Protein 6Z5H (pdb70)

Foldseek 3Di:
DEDACQPQFLAKHKAAQVVWKYKYKPACQVLCDPPVDWWKKKWKKKWFPLQQFKWKDQADQWIWGHNQQWTKTWAAAQADGIDIDIGGDPDGGMKMWIKMATDHLFTFQWIWIWMFDADPVRAGADIDATEIGNGHPRCNVCSNGMGMMMMHGHDDPDPGRMIMMHSTFMWIKHQPPDDDSQQSCLCVQALLVLVSAPLRQQVSCQQQVDHSPPRPPIDTGTSGRGHHRHHYPHDRAKRKHWAAASVLQALLLVLLCLLQVRRSSVVGDTSPDDPCVVPVPRNPLLSLLQVLVVVVVDQLVCLVVLLVCLCVVPDDDDCPDSSNVNSVSCLQFVQSSQVRSQLSNVQLVVLCVLDDPSHSVQQRRFIEMEISAHPPDLDHDDDNSCSSHRYHYDADAQQVLQDDFPDWADDLVGTPGRDLVSVLSSLVVCVVSAKAWAAKAAAARSQLSSCHSPRDGFGHPPVPPLAGFRKGALDVQVNQLHNWAPAAHNVGDIGGGFMKIKIFGNVLQQQEAEEADACRDDCNQVQVCVVNVHGDDDASHKYWYAPDNVHGIMIGGHRSRRRNMYMYGAQQHRNRVQNSDTRDPVSRDPSRVVRSDHRDHHYDD/DEDACQVQALAKHKAAQPVWKYKHKDAPQVPDPAWFKKKWKKKWFPLQQFKWKDWAPFWIWGHNQQWIKIWGAAQADGIDMDIGGDPDGGMKMWIKMATDHQFTFQWIWIWMFDADPVQAGPDITATEIGNHHPCCNVCVNGIIMMMMGGHDPPDDRNMIMMHNGFMWTKHQDPDDDSQVSCLCVQALLVLVSAPLSLQVSCQQQVDHSPHRPPIDTGTSGRGHHRHHYDYHRAKHKYWAAASVLQALLLVLLCLLQVRRSSVVGDGSPDDDCVVVVPRNPLLSLLQVLVVQVVDQLVCLVVLLCCLLVVPDDADCVHSSVVNSVSCLVPVQSSQRSSQLSNVQLVVLPVLDDPSHSNLQRRFIEMEISAHPPDLDHDDDNSCSSHRYHYDADAQQNLLDDWDDWAQDLVGIPGRDLVSVLSSLVVQVVSAKAWAAKAAAARSQLSSCHSPRDGFGDPVVPPLAGFGKGALDQQVNQLHNKDPAARSVRDIGGGFMKIKIFGNVLQQQEAEEAPACVDPCNQVQVCVVNVHGGDDASHKYWYAPGHVHGIMIGGHRSRRRNIYMYGANQTRNRVANNDTRDPVSRDPSRVVRSDHHDHHYDD

Secondary structure (P-SEA, 3-state):
cccccccccccbbbbbccccbbbbbbccccccccccccbbbbbccccccccccccccccccbbbbbcccbbbbbbcccccbbbbbbbccccccbbbbbbbbbbccccccbbbbbbbbbcccccccccccbbbbbccaaaaaaaacbbbbbbbbbbcccccbbbbbcccbbbbbbcccccccccccccccccccccccccaaaaaaaaacccccccccccccccccccccccccccbbbbbbbbbbcccaaaaaaaaaaaaccccccccccccccccccccccaaaaaaaaaaaaaacccccaaaaaaaaaaacccccccccaaaaaaaaaaacaaaaaaaaaaaaaaaaaaaacccccccccccbbbbbbbbccccccccccccccccbbbbbbcccccccccccccccccccccccccaaaaaaaaaaaaaabbbbcbbbbbcaaaaaaaacccccccccccccccccbbbbccaaaaaaacccccccccbbbbbbbbbbbbccccccccbbbbcccccccaaaaaaaaaaccccccccccccccccccbbbbbbccaaaaaabbbbbbcccccccccccccccccccaaaaaacccccccccc/cccccccccccbbbbbccccbbbbbbcccccccccbbbbbccccccccccbbbbccccbbbbbcccbbbbbbbccccbbbbbbbccccccbbbbbbbbbbccccccccccbbbbbccccccccccccccccccaaaaaaaacbbbbbbbbcccccccccccccccbbbbbbcccccccccccccccccccccccccaaaaaaaaacccccccccccccccccbbbbbbbbcccccbbbbbbbcccaaaaaaaaaaacccccccccccccccccccccccaaaaaaaaaaaaaacccccaaaaaaaaaaacccccccccaaaaaaaaaaacaaaaaaaaaaaaaaaaaaaacccccccccccbbbbbbbbccccccbbbbcccccccbbbbbcccccccccccccccccccccccccaaaaaaaaaaaaaabbbbcbbbbbcaaaaaaaccccccccccccccccccbbbbccccccccccccccccccbbbbbbbbbbbbbcccccccbbbbcccccccaaaaaaaaaaccccccccbbbbbbccccccbbbbccaaaaaabbbbbbcccccccccccccccccccaaaaaacccccccccc

Radius of gyration: 33.98 Å; Cα contacts (8 Å, |Δi|>4): 2812; chains: 2; bounding box: 63×86×96 Å

Structure (mmCIF, N/CA/C/O backbone):
data_6Z5H
#
_entry.id   6Z5H
#
_cell.length_a   52.371
_cell.length_b   140.215
_cell.length_c   96.821
_cell.angle_alpha   90.000
_cell.angle_beta   101.793
_cell.angle_gamma   90.000
#
_symmetry.space_group_name_H-M   'P 1 21 1'
#
loop_
_entity.id
_entity.type
_entity.pdbx_description
1 polymer Exotoxin
2 non-polymer 'SODIUM ION'
3 non-polymer DI(HYDROXYETHYL)ETHER
4 non-polymer 'ACETATE ION'
5 water water
#
loop_
_atom_site.group_PDB
_atom_site.id
_atom_site.type_symbol
_atom_site.label_atom_id
_atom_site.label_alt_id
_atom_site.label_comp_id
_atom_site.label_asym_id
_atom_site.label_entity_id
_atom_site.label_seq_id
_atom_site.pdbx_PDB_ins_code
_atom_site.Cartn_x
_atom_site.Cartn_y
_atom_site.Cartn_z
_atom_site.occupancy
_atom_site.B_iso_or_equiv
_atom_site.auth_seq_id
_atom_site.auth_comp_id
_atom_site.auth_asym_id
_atom_site.auth_atom_id
_atom_site.pdbx_PDB_model_num
ATOM 1 N N . GLU A 1 17 ? -3.697 -0.610 44.505 1.000 75.176 15 GLU AAA N 1
ATOM 2 C CA . GLU A 1 17 ? -2.824 -1.616 43.822 1.000 74.558 15 GLU AAA CA 1
ATOM 3 C C . GLU A 1 17 ? -3.249 -3.055 44.155 1.000 67.242 15 GLU AAA C 1
ATOM 4 O O . GLU A 1 17 ? -2.533 -3.975 43.743 1.000 63.157 15 GLU AAA O 1
ATOM 10 N N . SER A 1 18 ? -4.377 -3.262 44.838 1.000 63.282 16 SER AAA N 1
ATOM 11 C CA . SER A 1 18 ? -4.908 -4.612 45.167 1.000 61.274 16 SER AAA CA 1
ATOM 12 C C . SER A 1 18 ? -5.780 -5.132 44.013 1.000 60.026 16 SER AAA C 1
ATOM 13 O O . SER A 1 18 ? -6.044 -4.362 43.066 1.000 58.069 16 SER AAA O 1
ATOM 16 N N . PHE A 1 19 ? -6.159 -6.414 44.076 1.000 57.931 17 PHE AAA N 1
ATOM 17 C CA . PHE A 1 19 ? -7.157 -7.073 43.192 1.000 54.369 17 PHE AAA CA 1
ATOM 18 C C . PHE A 1 19 ? -7.717 -8.291 43.934 1.000 53.963 17 PHE AAA C 1
ATOM 19 O O . PHE A 1 19 ? -7.147 -8.636 44.984 1.000 52.135 17 PHE AAA O 1
ATOM 27 N N . ASN A 1 20 ? -8.817 -8.869 43.437 1.000 54.111 18 ASN AAA N 1
ATOM 28 C CA . ASN A 1 20 ? -9.402 -10.155 43.913 1.000 55.839 18 ASN AAA CA 1
ATOM 29 C C . ASN A 1 20 ? -9.170 -11.222 42.840 1.000 53.440 18 ASN AAA C 1
ATOM 30 O O . ASN A 1 20 ? -9.965 -11.274 41.868 1.000 52.805 18 ASN AAA O 1
ATOM 35 N N . LEU A 1 21 ? -8.126 -12.039 43.013 1.000 50.114 19 LEU AAA N 1
ATOM 36 C CA . LEU A 1 21 ? -7.761 -13.133 42.074 1.000 47.556 19 LEU AAA CA 1
ATOM 37 C C . LEU A 1 21 ? -8.997 -13.985 41.762 1.000 45.199 19 LEU AAA C 1
ATOM 38 O O . LEU A 1 21 ? -9.279 -14.211 40.569 1.000 44.906 19 LEU AAA O 1
ATOM 43 N N . TRP A 1 22 ? -9.713 -14.419 42.799 1.000 44.222 20 TRP AAA N 1
ATOM 44 C CA . TRP A 1 22 ? -10.774 -15.455 42.697 1.000 47.673 20 TRP AAA CA 1
ATOM 45 C C . TRP A 1 22 ? -12.099 -14.868 42.181 1.000 50.881 20 TRP AAA C 1
ATOM 46 O O . TRP A 1 22 ? -12.905 -15.658 41.665 1.000 52.101 20 TRP AAA O 1
ATOM 57 N N . GLN A 1 23 ? -12.329 -13.552 42.279 1.000 56.427 21 GLN AAA N 1
ATOM 58 C CA . GLN A 1 23 ? -13.555 -12.904 41.721 1.000 57.459 21 GLN AAA CA 1
ATOM 59 C C . GLN A 1 23 ? -13.295 -12.448 40.281 1.000 55.615 21 GLN AAA C 1
ATOM 60 O O . GLN A 1 23 ? -14.103 -12.803 39.407 1.000 60.947 21 GLN AAA O 1
ATOM 66 N N . GLU A 1 24 ? -12.199 -11.725 40.041 1.000 52.607 22 GLU AAA N 1
ATOM 67 C CA . GLU A 1 24 ? -11.904 -11.090 38.728 1.000 53.370 22 GLU AAA CA 1
ATOM 68 C C . GLU A 1 24 ? -11.335 -12.116 37.739 1.000 52.158 22 GLU AAA C 1
ATOM 69 O O . GLU A 1 24 ? -11.663 -12.011 36.546 1.000 55.257 22 GLU AAA O 1
ATOM 75 N N . CYS A 1 25 ? -10.502 -13.058 38.197 1.000 50.730 23 CYS AAA N 1
ATOM 76 C CA . CYS A 1 25 ? -9.677 -13.927 37.311 1.000 48.629 23 CYS AAA CA 1
ATOM 77 C C . CYS A 1 25 ? -10.232 -15.356 37.260 1.000 46.198 23 CYS AAA C 1
ATOM 78 O O . CYS A 1 25 ? -9.614 -16.190 36.567 1.000 44.117 23 CYS AAA O 1
ATOM 81 N N . ALA A 1 26 ? -11.364 -15.620 37.922 1.000 46.404 24 ALA AAA N 1
ATOM 82 C CA . ALA A 1 26 ? -12.056 -16.932 37.921 1.000 46.287 24 ALA AAA CA 1
ATOM 83 C C . ALA A 1 26 ? -12.371 -17.356 36.482 1.000 47.506 24 ALA AAA C 1
ATOM 84 O O . ALA A 1 26 ? -12.253 -18.562 36.176 1.000 51.362 24 ALA AAA O 1
ATOM 86 N N . THR A 1 27 ? -12.755 -16.402 35.632 1.000 45.411 25 THR AAA N 1
ATOM 87 C CA . THR A 1 27 ? -12.965 -16.619 34.181 1.000 45.593 25 THR AAA CA 1
ATOM 88 C C . THR A 1 27 ? -11.720 -16.137 33.434 1.000 42.750 25 THR AAA C 1
ATOM 89 O O . THR A 1 27 ? -11.017 -16.979 32.850 1.000 41.646 25 THR AAA O 1
ATOM 93 N N . ARG A 1 28 ? -11.473 -14.828 33.446 1.000 45.127 26 ARG AAA N 1
ATOM 94 C CA . ARG A 1 28 ? -10.319 -14.191 32.757 1.000 45.644 26 ARG AAA CA 1
ATOM 95 C C . ARG A 1 28 ? -10.251 -12.705 33.125 1.000 45.805 26 ARG AAA C 1
ATOM 96 O O . ARG A 1 28 ? -11.279 -12.017 33.019 1.000 45.718 26 ARG AAA O 1
ATOM 104 N N . CYS A 1 29 ? -9.065 -12.256 33.540 1.000 46.396 27 CYS AAA N 1
ATOM 105 C CA . CYS A 1 29 ? -8.731 -10.870 33.952 1.000 45.492 27 CYS AAA CA 1
ATOM 106 C C . CYS A 1 29 ? -7.427 -10.461 33.255 1.000 46.246 27 CYS AAA C 1
ATOM 107 O O . CYS A 1 29 ? -6.570 -11.341 33.047 1.000 44.347 27 CYS AAA O 1
ATOM 110 N N . THR A 1 30 ? -7.292 -9.182 32.899 1.000 45.012 28 THR AAA N 1
ATOM 111 C CA . THR A 1 30 ? -6.026 -8.549 32.456 1.000 45.278 28 THR AAA CA 1
ATOM 112 C C . THR A 1 30 ? -5.624 -7.503 33.500 1.000 45.837 28 THR AAA C 1
ATOM 113 O O . THR A 1 30 ? -6.322 -6.474 33.597 1.000 45.589 28 THR AAA O 1
ATOM 117 N N . LEU A 1 31 ? -4.562 -7.783 34.263 1.000 44.875 29 LEU AAA N 1
ATOM 118 C CA . LEU A 1 31 ? -4.014 -6.881 35.307 1.000 42.745 29 LEU AAA CA 1
ATOM 119 C C . LEU A 1 31 ? -3.001 -5.926 34.671 1.000 42.665 29 LEU AAA C 1
ATOM 120 O O . LEU A 1 31 ? -2.161 -6.385 33.861 1.000 38.336 29 LEU AAA O 1
ATOM 125 N N . ASP A 1 32 ? -3.082 -4.645 35.033 1.000 42.263 30 ASP AAA N 1
ATOM 126 C CA . ASP A 1 32 ? -2.094 -3.612 34.636 1.000 43.930 30 ASP AAA CA 1
ATOM 127 C C . ASP A 1 32 ? -0.907 -3.718 35.604 1.000 41.584 30 ASP AAA C 1
ATOM 128 O O . ASP A 1 32 ? -1.153 -3.674 36.823 1.000 38.415 30 ASP AAA O 1
ATOM 133 N N . LEU A 1 33 ? 0.314 -3.885 35.078 1.000 41.591 31 LEU AAA N 1
ATOM 134 C CA . LEU A 1 33 ? 1.575 -3.962 35.869 1.000 43.997 31 LEU AAA CA 1
ATOM 135 C C . LEU A 1 33 ? 2.498 -2.776 35.539 1.000 44.950 31 LEU AAA C 1
ATOM 136 O O . LEU A 1 33 ? 3.658 -2.802 35.991 1.000 45.267 31 LEU AAA O 1
ATOM 141 N N . ALA A 1 34 ? 2.016 -1.779 34.787 1.000 47.984 32 ALA AAA N 1
ATOM 142 C CA . ALA A 1 34 ? 2.785 -0.576 34.381 1.000 49.285 32 ALA AAA CA 1
ATOM 143 C C . ALA A 1 34 ? 3.178 0.246 35.617 1.000 48.289 32 ALA AAA C 1
ATOM 144 O O . ALA A 1 34 ? 4.319 0.743 35.640 1.000 51.843 32 ALA AAA O 1
ATOM 146 N N . GLN A 1 35 ? 2.283 0.366 36.605 1.000 51.306 33 GLN AAA N 1
ATOM 147 C CA . GLN A 1 35 ? 2.498 1.163 37.847 1.000 56.259 33 GLN AAA CA 1
ATOM 148 C C . GLN A 1 35 ? 3.178 0.311 38.927 1.000 55.247 33 GLN AAA C 1
ATOM 149 O O . GLN A 1 35 ? 3.194 0.763 40.082 1.000 60.506 33 GLN AAA O 1
ATOM 155 N N . GLY A 1 36 ? 3.709 -0.867 38.582 1.000 52.772 34 GLY AAA N 1
ATOM 156 C CA . GLY A 1 36 ? 4.454 -1.738 39.516 1.000 51.430 34 GLY AAA CA 1
ATOM 157 C C . GLY A 1 36 ? 3.615 -2.893 40.051 1.000 47.511 34 GLY AAA C 1
ATOM 158 O O . GLY A 1 36 ? 2.849 -3.478 39.266 1.000 48.132 34 GLY AAA O 1
ATOM 159 N N . VAL A 1 37 ? 3.763 -3.198 41.346 1.000 45.708 35 VAL AAA N 1
ATOM 160 C CA . VAL A 1 37 ? 3.329 -4.467 42.013 1.000 46.293 35 VAL AAA CA 1
ATOM 161 C C . VAL A 1 37 ? 1.807 -4.487 42.198 1.000 46.208 35 VAL AAA C 1
ATOM 162 O O . VAL A 1 37 ? 1.250 -3.448 42.611 1.000 49.371 35 VAL AAA O 1
ATOM 166 N N . ARG A 1 38 ? 1.177 -5.643 41.928 1.000 43.455 36 ARG AAA N 1
ATOM 167 C CA . ARG A 1 38 ? -0.260 -5.918 42.204 1.000 41.996 36 ARG AAA CA 1
ATOM 168 C C . ARG A 1 38 ? -0.351 -7.073 43.207 1.000 42.577 36 ARG AAA C 1
ATOM 169 O O . ARG A 1 38 ? 0.402 -8.056 43.058 1.000 43.654 36 ARG AAA O 1
ATOM 177 N N . ALA A 1 39 ? -1.265 -6.954 44.170 1.000 39.852 37 ALA AAA N 1
ATOM 178 C CA . ALA A 1 39 ? -1.429 -7.868 45.318 1.000 41.629 37 ALA AAA CA 1
ATOM 179 C C . ALA A 1 39 ? -2.901 -8.275 45.469 1.000 43.504 37 ALA AAA C 1
ATOM 180 O O . ALA A 1 39 ? -3.784 -7.427 45.254 1.000 46.525 37 ALA AAA O 1
ATOM 182 N N . SER A 1 40 ? -3.145 -9.534 45.843 1.000 44.906 38 SER AAA N 1
ATOM 183 C CA . SER A 1 40 ? -4.480 -10.105 46.161 1.000 46.133 38 SER AAA CA 1
ATOM 184 C C . SER A 1 40 ? -4.361 -10.966 47.424 1.000 49.524 38 SER AAA C 1
ATOM 185 O O . SER A 1 40 ? -3.361 -11.692 47.549 1.000 53.764 38 SER AAA O 1
ATOM 188 N N . GLN A 1 41 ? -5.324 -10.868 48.339 1.000 55.027 39 GLN AAA N 1
ATOM 189 C CA . GLN A 1 41 ? -5.389 -11.740 49.543 1.000 61.105 39 GLN AAA CA 1
ATOM 190 C C . GLN A 1 41 ? -5.981 -13.090 49.129 1.000 58.680 39 GLN AAA C 1
ATOM 191 O O . GLN A 1 41 ? -7.032 -13.100 48.472 1.000 58.850 39 GLN AAA O 1
ATOM 197 N N . LEU A 1 42 ? -5.291 -14.180 49.462 1.000 58.538 40 LEU AAA N 1
ATOM 198 C CA . LEU A 1 42 ? -5.796 -15.567 49.323 1.000 57.655 40 LEU AAA CA 1
ATOM 199 C C . LEU A 1 42 ? -6.228 -16.036 50.713 1.000 56.459 40 LEU AAA C 1
ATOM 200 O O . LEU A 1 42 ? -5.485 -16.812 51.334 1.000 59.267 40 LEU AAA O 1
ATOM 205 N N . ASP A 1 43 ? -7.369 -15.522 51.182 1.000 56.643 41 ASP AAA N 1
ATOM 206 C CA . ASP A 1 43 ? -8.035 -15.932 52.446 1.000 58.033 41 ASP AAA CA 1
ATOM 207 C C . ASP A 1 43 ? -8.838 -17.210 52.184 1.000 56.156 41 ASP AAA C 1
ATOM 208 O O . ASP A 1 43 ? -9.950 -17.104 51.640 1.000 57.739 41 ASP AAA O 1
ATOM 213 N N . VAL A 1 44 ? -8.278 -18.364 52.561 1.000 54.748 42 VAL AAA N 1
ATOM 214 C CA . VAL A 1 44 ? -8.936 -19.705 52.501 1.000 51.353 42 VAL AAA CA 1
ATOM 215 C C . VAL A 1 44 ? -9.507 -20.048 53.886 1.000 48.237 42 VAL AAA C 1
ATOM 216 O O . VAL A 1 44 ? -10.391 -20.917 53.941 1.000 47.353 42 VAL AAA O 1
ATOM 220 N N . ALA A 1 45 ? -9.002 -19.406 54.948 1.000 45.219 43 ALA AAA N 1
ATOM 221 C CA . ALA A 1 45 ? -9.364 -19.645 56.368 1.000 50.473 43 ALA AAA CA 1
ATOM 222 C C . ALA A 1 45 ? -10.875 -19.451 56.568 1.000 54.666 43 ALA AAA C 1
ATOM 223 O O . ALA A 1 45 ? -11.509 -20.313 57.206 1.000 51.892 43 ALA AAA O 1
ATOM 225 N N . SER A 1 46 ? -11.421 -18.350 56.042 1.000 60.818 44 SER AAA N 1
ATOM 226 C CA . SER A 1 46 ? -12.870 -18.017 56.062 1.000 64.146 44 SER AAA CA 1
ATOM 227 C C . SER A 1 46 ? -13.652 -19.103 55.315 1.000 65.098 44 SER AAA C 1
ATOM 228 O O . SER A 1 46 ? -14.532 -19.730 55.942 1.000 67.375 44 SER AAA O 1
ATOM 231 N N . LEU A 1 47 ? -13.298 -19.338 54.045 1.000 63.187 45 LEU AAA N 1
ATOM 232 C CA . LEU A 1 47 ? -13.973 -20.299 53.128 1.000 59.688 45 LEU AAA CA 1
ATOM 233 C C . LEU A 1 47 ? -13.961 -21.707 53.735 1.000 60.029 45 LEU AAA C 1
ATOM 234 O O . LEU A 1 47 ? -14.985 -22.403 53.605 1.000 60.477 45 LEU AAA O 1
ATOM 239 N N . LEU A 1 48 ? -12.839 -22.122 54.338 1.000 61.736 46 LEU AAA N 1
ATOM 240 C CA . LEU A 1 48 ? -12.670 -23.477 54.937 1.000 63.526 46 LEU AAA CA 1
ATOM 241 C C . LEU A 1 48 ? -13.701 -23.671 56.052 1.000 68.682 46 LEU AAA C 1
ATOM 242 O O . LEU A 1 48 ? -14.437 -24.677 56.011 1.000 67.808 46 LEU AAA O 1
ATOM 247 N N . GLY A 1 49 ? -13.747 -22.725 56.993 1.000 74.805 47 GLY AAA N 1
ATOM 248 C CA . GLY A 1 49 ? -14.516 -22.830 58.245 1.000 82.740 47 GLY AAA CA 1
ATOM 249 C C . GLY A 1 49 ? -13.626 -23.304 59.377 1.000 87.500 47 GLY AAA C 1
ATOM 250 O O . GLY A 1 49 ? -12.507 -23.773 59.088 1.000 86.425 47 GLY AAA O 1
ATOM 251 N N . GLU A 1 50 ? -14.106 -23.178 60.615 1.000 94.573 48 GLU AAA N 1
ATOM 252 C CA . GLU A 1 50 ? -13.357 -23.501 61.858 1.000 101.154 48 GLU AAA CA 1
ATOM 253 C C . GLU A 1 50 ? -12.809 -24.931 61.776 1.000 101.797 48 GLU AAA C 1
ATOM 254 O O . GLU A 1 50 ? -11.590 -25.100 61.984 1.000 105.603 48 GLU AAA O 1
ATOM 260 N N . GLN A 1 51 ? -13.678 -25.911 61.501 1.000 97.266 49 GLN AAA N 1
ATOM 261 C CA . GLN A 1 51 ? -13.313 -27.354 61.444 1.000 97.050 49 GLN AAA CA 1
ATOM 262 C C . GLN A 1 51 ? -13.883 -28.001 60.174 1.000 92.482 49 GLN AAA C 1
ATOM 263 O O . GLN A 1 51 ? -14.935 -28.675 60.254 1.000 88.674 49 GLN AAA O 1
ATOM 269 N N . ALA A 1 52 ? -13.187 -27.809 59.049 1.000 84.529 50 ALA AAA N 1
ATOM 270 C CA . ALA A 1 52 ? -13.333 -28.591 57.798 1.000 76.947 50 ALA AAA CA 1
ATOM 271 C C . ALA A 1 52 ? -12.405 -29.813 57.859 1.000 70.512 50 ALA AAA C 1
ATOM 272 O O . ALA A 1 52 ? -12.492 -30.670 56.959 1.000 64.418 50 ALA AAA O 1
ATOM 274 N N . GLY A 1 53 ? -11.538 -29.870 58.879 1.000 64.648 51 GLY AAA N 1
ATOM 275 C CA . GLY A 1 53 ? -10.690 -31.031 59.204 1.000 61.447 51 GLY AAA CA 1
ATOM 276 C C . GLY A 1 53 ? -9.367 -31.015 58.454 1.000 58.095 51 GLY AAA C 1
ATOM 277 O O . GLY A 1 53 ? -8.921 -29.927 58.031 1.000 55.927 51 GLY AAA O 1
ATOM 278 N N . SER A 1 54 ? -8.772 -32.200 58.297 1.000 51.348 52 SER AAA N 1
ATOM 279 C CA . SER A 1 54 ? -7.453 -32.447 57.666 1.000 45.484 52 SER AAA CA 1
ATOM 280 C C . SER A 1 54 ? -7.652 -32.716 56.168 1.000 41.666 52 SER AAA C 1
ATOM 281 O O . SER A 1 54 ? -8.652 -33.370 55.823 1.000 39.847 52 SER AAA O 1
ATOM 284 N N . GLY A 1 55 ? -6.758 -32.216 55.305 1.000 37.292 53 GLY AAA N 1
ATOM 285 C CA . GLY A 1 55 ? -6.850 -32.445 53.848 1.000 34.447 53 GLY AAA CA 1
ATOM 286 C C . GLY A 1 55 ? -5.852 -31.641 53.035 1.000 31.530 53 GLY AAA C 1
ATOM 287 O O . GLY A 1 55 ? -4.798 -31.256 53.578 1.000 29.833 53 GLY AAA O 1
ATOM 288 N N . VAL A 1 56 ? -6.191 -31.397 51.770 1.000 31.026 54 VAL AAA N 1
ATOM 289 C CA . VAL A 1 56 ? -5.297 -30.796 50.746 1.000 31.597 54 VAL AAA CA 1
ATOM 290 C C . VAL A 1 56 ? -5.997 -29.612 50.083 1.000 31.924 54 VAL AAA C 1
ATOM 291 O O . VAL A 1 56 ? -7.032 -29.829 49.437 1.000 30.689 54 VAL AAA O 1
ATOM 295 N N . LEU A 1 57 ? -5.402 -28.423 50.185 1.000 32.590 55 LEU AAA N 1
ATOM 296 C CA . LEU A 1 57 ? -5.743 -27.248 49.343 1.000 33.378 55 LEU AAA CA 1
ATOM 297 C C . LEU A 1 57 ? -5.027 -27.358 47.991 1.000 32.189 55 LEU AAA C 1
ATOM 298 O O . LEU A 1 57 ? -3.797 -27.537 47.978 1.000 33.020 55 LEU AAA O 1
ATOM 303 N N . HIS A 1 58 ? -5.779 -27.255 46.894 1.000 31.230 56 HIS AAA N 1
ATOM 304 C CA . HIS A 1 58 ? -5.258 -27.158 45.508 1.000 29.839 56 HIS AAA CA 1
ATOM 305 C C . HIS A 1 58 ? -5.578 -25.767 44.942 1.000 31.849 56 HIS AAA C 1
ATOM 306 O O . HIS A 1 58 ? -6.728 -25.550 44.507 1.000 33.567 56 HIS AAA O 1
ATOM 313 N N . TYR A 1 59 ? -4.596 -24.860 44.973 1.000 32.082 57 TYR AAA N 1
ATOM 314 C CA . TYR A 1 59 ? -4.614 -23.541 44.292 1.000 30.745 57 TYR AAA CA 1
ATOM 315 C C . TYR A 1 59 ? -4.177 -23.776 42.851 1.000 30.623 57 TYR AAA C 1
ATOM 316 O O . TYR A 1 59 ? -3.267 -24.592 42.640 1.000 30.422 57 TYR AAA O 1
ATOM 325 N N . SER A 1 60 ? -4.817 -23.120 41.889 1.000 30.016 58 SER AAA N 1
ATOM 326 C CA . SER A 1 60 ? -4.428 -23.205 40.463 1.000 30.239 58 SER AAA CA 1
ATOM 327 C C . SER A 1 60 ? -4.887 -21.953 39.729 1.000 29.078 58 SER AAA C 1
ATOM 328 O O . SER A 1 60 ? -5.841 -21.299 40.185 1.000 26.859 58 SER AAA O 1
ATOM 331 N N . MET A 1 61 ? -4.235 -21.682 38.607 1.000 30.210 59 MET AAA N 1
ATOM 332 C CA . MET A 1 61 ? -4.546 -20.535 37.723 1.000 33.248 59 MET AAA CA 1
ATOM 333 C C . MET A 1 61 ? -3.733 -20.709 36.446 1.000 31.774 59 MET AAA C 1
ATOM 334 O O . MET A 1 61 ? -2.667 -21.332 36.519 1.000 32.558 59 MET AAA O 1
ATOM 339 N N . VAL A 1 62 ? -4.244 -20.201 35.332 1.000 31.229 60 VAL AAA N 1
ATOM 340 C CA . VAL A 1 62 ? -3.556 -20.219 34.014 1.000 31.805 60 VAL AAA CA 1
ATOM 341 C C . VAL A 1 62 ? -2.987 -18.818 33.778 1.000 32.601 60 VAL AAA C 1
ATOM 342 O O . VAL A 1 62 ? -3.727 -17.835 33.965 1.000 32.455 60 VAL AAA O 1
ATOM 346 N N . LEU A 1 63 ? -1.699 -18.745 33.446 1.000 32.768 61 LEU AAA N 1
ATOM 347 C CA . LEU A 1 63 ? -0.988 -17.488 33.107 1.000 32.570 61 LEU AAA CA 1
ATOM 348 C C . LEU A 1 63 ? -0.862 -17.412 31.585 1.000 32.116 61 LEU AAA C 1
ATOM 349 O O . LEU A 1 63 ? -0.335 -18.364 30.993 1.000 31.572 61 LEU AAA O 1
ATOM 354 N N . GLU A 1 64 ? -1.364 -16.332 30.985 1.000 35.664 62 GLU AAA N 1
ATOM 355 C CA . GLU A 1 64 ? -1.440 -16.149 29.511 1.000 38.490 62 GLU AAA CA 1
ATOM 356 C C . GLU A 1 64 ? -0.436 -15.058 29.120 1.000 38.653 62 GLU AAA C 1
ATOM 357 O O . GLU A 1 64 ? 0.744 -15.176 29.520 1.000 33.725 62 GLU AAA O 1
ATOM 363 N N . GLU A 1 65 ? -0.879 -14.028 28.395 1.000 40.292 63 GLU AAA N 1
ATOM 364 C CA . GLU A 1 65 ? -0.017 -12.897 27.964 1.000 42.156 63 GLU AAA CA 1
ATOM 365 C C . GLU A 1 65 ? 0.578 -12.216 29.211 1.000 36.273 63 GLU AAA C 1
ATOM 366 O O . GLU A 1 65 ? -0.175 -11.948 30.167 1.000 32.336 63 GLU AAA O 1
ATOM 372 N N . GLY A 1 66 ? 1.891 -11.965 29.203 1.000 34.182 64 GLY AAA N 1
ATOM 373 C CA . GLY A 1 66 ? 2.641 -11.398 30.344 1.000 32.704 64 GLY AAA CA 1
ATOM 374 C C . GLY A 1 66 ? 3.257 -12.464 31.246 1.000 31.894 64 GLY AAA C 1
ATOM 375 O O . GLY A 1 66 ? 4.023 -12.088 32.125 1.000 30.759 64 GLY AAA O 1
ATOM 376 N N . GLY A 1 67 ? 2.974 -13.754 31.025 1.000 32.332 65 GLY AAA N 1
ATOM 377 C CA . GLY A 1 67 ? 3.348 -14.845 31.947 1.000 34.110 65 GLY AAA CA 1
ATOM 378 C C . GLY A 1 67 ? 4.772 -15.330 31.734 1.000 34.387 65 GLY AAA C 1
ATOM 379 O O . GLY A 1 67 ? 5.203 -16.229 32.477 1.000 35.784 65 GLY AAA O 1
ATOM 380 N N . ASP A 1 68 ? 5.479 -14.747 30.764 1.000 34.403 66 ASP AAA N 1
ATOM 381 C CA . ASP A 1 68 ? 6.864 -15.111 30.370 1.000 35.115 66 ASP AAA CA 1
ATOM 382 C C . ASP A 1 68 ? 7.866 -14.072 30.899 1.000 34.254 66 ASP AAA C 1
ATOM 383 O O . ASP A 1 68 ? 9.056 -14.186 30.567 1.000 35.070 66 ASP AAA O 1
ATOM 388 N N . SER A 1 69 ? 7.428 -13.092 31.690 1.000 33.155 67 SER AAA N 1
ATOM 389 C CA . SER A 1 69 ? 8.322 -12.045 32.245 1.000 35.939 67 SER AAA CA 1
ATOM 390 C C . SER A 1 69 ? 7.777 -11.519 33.575 1.000 35.535 67 SER AAA C 1
ATOM 391 O O . SER A 1 69 ? 7.431 -10.341 33.645 1.000 36.785 67 SER AAA O 1
ATOM 394 N N . LEU A 1 70 ? 7.758 -12.366 34.603 1.000 36.024 68 LEU AAA N 1
ATOM 395 C CA . LEU A 1 70 ? 7.025 -12.107 35.865 1.000 36.389 68 LEU AAA CA 1
ATOM 396 C C . LEU A 1 70 ? 7.873 -12.501 37.074 1.000 35.412 68 LEU AAA C 1
ATOM 397 O O . LEU A 1 70 ? 8.771 -13.354 36.948 1.000 35.903 68 LEU AAA O 1
ATOM 402 N N . LYS A 1 71 ? 7.609 -11.848 38.198 1.000 35.031 69 LYS AAA N 1
ATOM 403 C CA . LYS A 1 71 ? 7.998 -12.316 39.544 1.000 34.521 69 LYS AAA CA 1
ATOM 404 C C . LYS A 1 71 ? 6.704 -12.441 40.339 1.000 33.702 69 LYS AAA C 1
ATOM 405 O O . LYS A 1 71 ? 6.010 -11.432 40.436 1.000 34.131 69 LYS AAA O 1
ATOM 411 N N . LEU A 1 72 ? 6.368 -13.652 40.788 1.000 35.822 70 LEU AAA N 1
ATOM 412 C CA . LEU A 1 72 ? 5.215 -13.944 41.677 1.000 37.593 70 LEU AAA CA 1
ATOM 413 C C . LEU A 1 72 ? 5.751 -14.326 43.052 1.000 39.427 70 LEU AAA C 1
ATOM 414 O O . LEU A 1 72 ? 6.711 -15.110 43.093 1.000 40.449 70 LEU AAA O 1
ATOM 419 N N . ALA A 1 73 ? 5.120 -13.838 44.117 1.000 39.967 71 ALA AAA N 1
ATOM 420 C CA . ALA A 1 73 ? 5.373 -14.259 45.511 1.000 42.793 71 ALA AAA CA 1
ATOM 421 C C . ALA A 1 73 ? 4.086 -14.887 46.052 1.000 47.246 71 ALA AAA C 1
ATOM 422 O O . ALA A 1 73 ? 3.147 -14.124 46.330 1.000 45.204 71 ALA AAA O 1
ATOM 424 N N . LEU A 1 74 ? 4.055 -16.226 46.153 1.000 52.274 72 LEU AAA N 1
ATOM 425 C CA . LEU A 1 74 ? 2.886 -17.037 46.602 1.000 54.540 72 LEU AAA CA 1
ATOM 426 C C . LEU A 1 74 ? 2.778 -16.954 48.123 1.000 50.228 72 LEU AAA C 1
ATOM 427 O O . LEU A 1 74 ? 1.812 -17.508 48.670 1.000 52.002 72 LEU AAA O 1
ATOM 432 N N . GLY A 1 75 ? 3.761 -16.319 48.760 1.000 47.422 73 GLY AAA N 1
ATOM 433 C CA . GLY A 1 75 ? 3.846 -16.134 50.217 1.000 48.820 73 GLY AAA CA 1
ATOM 434 C C . GLY A 1 75 ? 5.155 -15.465 50.576 1.000 48.493 73 GLY AAA C 1
ATOM 435 O O . GLY A 1 75 ? 5.936 -15.190 49.655 1.000 48.748 73 GLY AAA O 1
ATOM 436 N N . ASN A 1 76 ? 5.381 -15.203 51.862 1.000 50.643 74 ASN AAA N 1
ATOM 437 C CA . ASN A 1 76 ? 6.645 -14.614 52.373 1.000 52.650 74 ASN AAA CA 1
ATOM 438 C C . ASN A 1 76 ? 7.798 -15.595 52.081 1.000 48.873 74 ASN AAA C 1
ATOM 439 O O . ASN A 1 76 ? 7.758 -16.744 52.580 1.000 47.327 74 ASN AAA O 1
ATOM 444 N N . ALA A 1 77 ? 8.775 -15.165 51.278 1.000 45.781 75 ALA AAA N 1
ATOM 445 C CA . ALA A 1 77 ? 9.983 -15.942 50.909 1.000 46.318 75 ALA AAA CA 1
ATOM 446 C C . ALA A 1 77 ? 9.594 -17.235 50.164 1.000 40.936 75 ALA AAA C 1
ATOM 447 O O . ALA A 1 77 ? 10.267 -18.264 50.353 1.000 37.501 75 ALA AAA O 1
ATOM 449 N N . LEU A 1 78 ? 8.537 -17.191 49.351 1.000 37.388 76 LEU AAA N 1
ATOM 450 C CA . LEU A 1 78 ? 8.281 -18.188 48.278 1.000 36.507 76 LEU AAA CA 1
ATOM 451 C C . LEU A 1 78 ? 8.017 -17.439 46.969 1.000 35.751 76 LEU AAA C 1
ATOM 452 O O . LEU A 1 78 ? 6.924 -16.874 46.819 1.000 34.744 76 LEU AAA O 1
ATOM 457 N N . THR A 1 79 ? 8.990 -17.461 46.059 1.000 32.615 77 THR AAA N 1
ATOM 458 C CA . THR A 1 79 ? 9.030 -16.594 44.865 1.000 33.528 77 THR AAA CA 1
ATOM 459 C C . THR A 1 79 ? 9.108 -17.470 43.622 1.000 31.928 77 THR AAA C 1
ATOM 460 O O . THR A 1 79 ? 9.829 -18.476 43.643 1.000 32.873 77 THR AAA O 1
ATOM 464 N N . LEU A 1 80 ? 8.386 -17.054 42.585 1.000 33.094 78 LEU AAA N 1
ATOM 465 C CA . LEU A 1 80 ? 8.373 -17.668 41.244 1.000 33.306 78 LEU AAA CA 1
ATOM 466 C C . LEU A 1 80 ? 8.867 -16.624 40.236 1.000 32.173 78 LEU AAA C 1
ATOM 467 O O . LEU A 1 80 ? 8.384 -15.487 40.258 1.000 28.850 78 LEU AAA O 1
ATOM 472 N N . ARG A 1 81 ? 9.836 -17.003 39.409 1.000 32.976 79 ARG AAA N 1
ATOM 473 C CA . ARG A 1 81 ? 10.471 -16.120 38.402 1.000 32.705 79 ARG AAA CA 1
ATOM 474 C C . ARG A 1 81 ? 10.344 -16.820 37.039 1.000 32.849 79 ARG AAA C 1
ATOM 475 O O . ARG A 1 81 ? 10.776 -17.981 36.907 1.000 30.744 79 ARG AAA O 1
ATOM 483 N N . THR A 1 82 ? 9.698 -16.157 36.085 1.000 32.879 80 THR AAA N 1
ATOM 484 C CA . THR A 1 82 ? 9.415 -16.670 34.722 1.000 35.721 80 THR AAA CA 1
ATOM 485 C C . THR A 1 82 ? 9.988 -15.643 33.741 1.000 35.546 80 THR AAA C 1
ATOM 486 O O . THR A 1 82 ? 9.558 -14.492 33.814 1.000 39.289 80 THR AAA O 1
ATOM 490 N N . ASP A 1 83 ? 10.986 -16.025 32.938 1.000 36.293 81 ASP AAA N 1
ATOM 491 C CA . ASP A 1 83 ? 11.658 -15.167 31.920 1.000 36.131 81 ASP AAA CA 1
ATOM 492 C C . ASP A 1 83 ? 11.391 -15.728 30.511 1.000 36.736 81 ASP AAA C 1
ATOM 493 O O . ASP A 1 83 ? 12.076 -15.298 29.563 1.000 36.057 81 ASP AAA O 1
ATOM 498 N N . GLY A 1 84 ? 10.469 -16.689 30.377 1.000 37.173 82 GLY AAA N 1
ATOM 499 C CA . GLY A 1 84 ? 10.154 -17.356 29.097 1.000 37.706 82 GLY AAA CA 1
ATOM 500 C C . GLY A 1 84 ? 11.052 -18.555 28.806 1.000 36.440 82 GLY AAA C 1
ATOM 501 O O . GLY A 1 84 ? 10.564 -19.480 28.138 1.000 37.386 82 GLY AAA O 1
ATOM 502 N N . THR A 1 85 ? 12.308 -18.548 29.273 1.000 34.012 83 THR AAA N 1
ATOM 503 C CA . THR A 1 85 ? 13.291 -19.661 29.131 1.000 33.247 83 THR AAA CA 1
ATOM 504 C C . THR A 1 85 ? 13.097 -20.690 30.253 1.000 31.639 83 THR AAA C 1
ATOM 505 O O . THR A 1 85 ? 13.034 -21.900 29.947 1.000 29.958 83 THR AAA O 1
ATOM 509 N N . THR A 1 86 ? 13.079 -20.220 31.504 1.000 30.871 84 THR AAA N 1
ATOM 510 C CA . THR A 1 86 ? 12.930 -21.042 32.730 1.000 29.090 84 THR AAA CA 1
ATOM 511 C C . THR A 1 86 ? 11.743 -20.518 33.537 1.000 27.783 84 THR AAA C 1
ATOM 512 O O . THR A 1 86 ? 11.334 -19.353 33.326 1.000 25.997 84 THR AAA O 1
ATOM 516 N N . ILE A 1 87 ? 11.191 -21.387 34.386 1.000 26.264 85 ILE AAA N 1
ATOM 517 C CA . ILE A 1 87 ? 10.336 -21.031 35.550 1.000 25.522 85 ILE AAA CA 1
ATOM 518 C C . ILE A 1 87 ? 11.111 -21.507 36.774 1.000 26.732 85 ILE AAA C 1
ATOM 519 O O . ILE A 1 87 ? 11.361 -22.738 36.860 1.000 27.118 85 ILE AAA O 1
ATOM 524 N N . THR A 1 88 ? 11.535 -20.578 37.636 1.000 25.226 86 THR AAA N 1
ATOM 525 C CA . THR A 1 88 ? 12.347 -20.893 38.832 1.000 25.947 86 THR AAA CA 1
ATOM 526 C C . THR A 1 88 ? 11.514 -20.630 40.084 1.000 25.371 86 THR AAA C 1
ATOM 527 O O . THR A 1 88 ? 10.704 -19.703 40.082 1.000 26.339 86 THR AAA O 1
ATOM 531 N N . LEU A 1 89 ? 11.724 -21.462 41.095 1.000 25.813 87 LEU AAA N 1
ATOM 532 C CA . LEU A 1 89 ? 11.014 -21.442 42.392 1.000 27.993 87 LEU AAA CA 1
ATOM 533 C C . LEU A 1 89 ? 12.084 -21.294 43.484 1.000 27.392 87 LEU AAA C 1
ATOM 534 O O . LEU A 1 89 ? 12.978 -22.150 43.551 1.000 26.916 87 LEU AAA O 1
ATOM 539 N N . THR A 1 90 ? 12.038 -20.195 44.241 1.000 28.687 88 THR AAA N 1
ATOM 540 C CA . THR A 1 90 ? 12.934 -19.905 45.394 1.000 30.567 88 THR AAA CA 1
ATOM 541 C C . THR A 1 90 ? 12.073 -19.920 46.662 1.000 29.058 88 THR AAA C 1
ATOM 542 O O . THR A 1 90 ? 11.074 -19.205 46.691 1.000 30.107 88 THR AAA O 1
ATOM 546 N N . SER A 1 91 ? 12.420 -20.733 47.657 1.000 29.447 89 SER AAA N 1
ATOM 547 C CA . SER A 1 91 ? 11.629 -20.884 48.905 1.000 29.186 89 SER AAA CA 1
ATOM 548 C C . SER A 1 91 ? 12.550 -20.868 50.115 1.000 30.152 89 SER AAA C 1
ATOM 549 O O . SER A 1 91 ? 13.614 -21.489 50.046 1.000 31.754 89 SER AAA O 1
ATOM 552 N N . ALA A 1 92 ? 12.103 -20.232 51.196 1.000 30.421 90 ALA AAA N 1
ATOM 553 C CA . ALA A 1 92 ? 12.602 -20.486 52.564 1.000 30.639 90 ALA AAA CA 1
ATOM 554 C C . ALA A 1 92 ? 12.195 -21.912 52.950 1.000 29.329 90 ALA AAA C 1
ATOM 555 O O . ALA A 1 92 ? 11.180 -22.411 52.423 1.000 26.895 90 ALA AAA O 1
ATOM 557 N N . THR A 1 93 ? 12.977 -22.545 53.826 1.000 29.811 91 THR AAA N 1
ATOM 558 C CA . THR A 1 93 ? 12.812 -23.957 54.256 1.000 29.619 91 THR AAA CA 1
ATOM 559 C C . THR A 1 93 ? 12.898 -24.054 55.785 1.000 30.569 91 THR AAA C 1
ATOM 560 O O . THR A 1 93 ? 13.392 -23.116 56.417 1.000 30.640 91 THR AAA O 1
ATOM 564 N N . ALA A 1 94 ? 12.486 -25.191 56.342 1.000 33.105 92 ALA AAA N 1
ATOM 565 C CA . ALA A 1 94 ? 12.637 -25.539 57.771 1.000 34.393 92 ALA AAA CA 1
ATOM 566 C C . ALA A 1 94 ? 14.073 -26.008 58.048 1.000 37.830 92 ALA AAA C 1
ATOM 567 O O . ALA A 1 94 ? 14.359 -26.377 59.200 1.000 36.101 92 ALA AAA O 1
ATOM 569 N N . GLY A 1 95 ? 14.936 -26.013 57.024 1.000 41.123 93 GLY AAA N 1
ATOM 570 C CA . GLY A 1 95 ? 16.327 -26.498 57.104 1.000 42.848 93 GLY AAA CA 1
ATOM 571 C C . GLY A 1 95 ? 17.315 -25.353 57.149 1.000 45.774 93 GLY AAA C 1
ATOM 572 O O . GLY A 1 95 ? 16.966 -24.303 57.717 1.000 48.691 93 GLY AAA O 1
ATOM 573 N N . LYS A 1 96 ? 18.487 -25.534 56.535 1.000 49.217 94 LYS AAA N 1
ATOM 574 C CA . LYS A 1 96 ? 19.691 -24.695 56.774 1.000 55.418 94 LYS AAA CA 1
ATOM 575 C C . LYS A 1 96 ? 19.564 -23.349 56.044 1.000 57.201 94 LYS AAA C 1
ATOM 576 O O . LYS A 1 96 ? 20.002 -22.321 56.613 1.000 61.536 94 LYS AAA O 1
ATOM 582 N N . GLY A 1 97 ? 19.017 -23.352 54.829 1.000 50.714 95 GLY AAA N 1
ATOM 583 C CA . GLY A 1 97 ? 18.832 -22.132 54.023 1.000 46.687 95 GLY AAA CA 1
ATOM 584 C C . GLY A 1 97 ? 17.766 -22.332 52.954 1.000 43.652 95 GLY AAA C 1
ATOM 585 O O . GLY A 1 97 ? 17.173 -23.409 52.858 1.000 39.681 95 GLY AAA O 1
ATOM 586 N N . PRO A 1 98 ? 17.498 -21.299 52.126 1.000 40.248 96 PRO AAA N 1
ATOM 587 C CA . PRO A 1 98 ? 16.499 -21.400 51.065 1.000 37.039 96 PRO AAA CA 1
ATOM 588 C C . PRO A 1 98 ? 17.005 -22.312 49.938 1.000 34.196 96 PRO AAA C 1
ATOM 589 O O . PRO A 1 98 ? 18.206 -22.497 49.833 1.000 35.586 96 PRO AAA O 1
ATOM 593 N N . ARG A 1 99 ? 16.092 -22.871 49.142 1.000 31.552 97 ARG AAA N 1
ATOM 594 C CA A ARG A 1 99 ? 16.470 -23.686 47.958 0.450 32.138 97 ARG AAA CA 1
ATOM 595 C CA B ARG A 1 99 ? 16.412 -23.727 47.969 0.550 31.286 97 ARG AAA CA 1
ATOM 596 C C . ARG A 1 99 ? 15.776 -23.128 46.710 1.000 30.683 97 ARG AAA C 1
ATOM 597 O O . ARG A 1 99 ? 14.687 -22.518 46.835 1.000 29.475 97 ARG AAA O 1
ATOM 612 N N . THR A 1 100 ? 16.444 -23.312 45.572 1.000 29.667 98 THR AAA N 1
ATOM 613 C CA . THR A 1 100 ? 16.037 -22.868 44.220 1.000 31.587 98 THR AAA CA 1
ATOM 614 C C . THR A 1 100 ? 15.837 -24.117 43.355 1.000 29.806 98 THR AAA C 1
ATOM 615 O O . THR A 1 100 ? 16.742 -24.961 43.346 1.000 31.840 98 THR AAA O 1
ATOM 619 N N . TYR A 1 101 ? 14.689 -24.226 42.688 1.000 27.814 99 TYR AAA N 1
ATOM 620 C CA . TYR A 1 101 ? 14.410 -25.213 41.610 1.000 28.611 99 TYR AAA CA 1
ATOM 621 C C . TYR A 1 101 ? 14.104 -24.445 40.324 1.000 27.848 99 TYR AAA C 1
ATOM 622 O O . TYR A 1 101 ? 13.484 -23.364 40.376 1.000 28.252 99 TYR AAA O 1
ATOM 631 N N . SER A 1 102 ? 14.572 -24.984 39.206 1.000 26.789 100 SER AAA N 1
ATOM 632 C CA . SER A 1 102 ? 14.592 -24.324 37.881 1.000 26.885 100 SER AAA CA 1
ATOM 633 C C . SER A 1 102 ? 14.101 -25.334 36.845 1.000 24.150 100 SER AAA C 1
ATOM 634 O O . SER A 1 102 ? 14.725 -26.388 36.702 1.000 24.716 100 SER AAA O 1
ATOM 637 N N . TYR A 1 103 ? 12.956 -25.052 36.238 1.000 22.993 101 TYR AAA N 1
ATOM 638 C CA . TYR A 1 103 ? 12.352 -25.842 35.145 1.000 22.391 101 TYR AAA CA 1
ATOM 639 C C . TYR A 1 103 ? 12.632 -25.134 33.814 1.000 24.532 101 TYR AAA C 1
ATOM 640 O O . TYR A 1 103 ? 12.215 -23.955 33.643 1.000 23.524 101 TYR AAA O 1
ATOM 649 N N . THR A 1 104 ? 13.327 -25.811 32.900 1.000 25.318 102 THR AAA N 1
ATOM 650 C CA . THR A 1 104 ? 13.522 -25.334 31.504 1.000 25.667 102 THR AAA CA 1
ATOM 651 C C . THR A 1 104 ? 12.214 -25.538 30.730 1.000 26.381 102 THR AAA C 1
ATOM 652 O O . THR A 1 104 ? 11.839 -26.699 30.498 1.000 27.443 102 THR AAA O 1
ATOM 656 N N . ARG A 1 105 ? 11.552 -24.444 30.345 1.000 28.318 103 ARG AAA N 1
ATOM 657 C CA . ARG A 1 105 ? 10.329 -24.472 29.504 1.000 31.355 103 ARG AAA CA 1
ATOM 658 C C . ARG A 1 105 ? 10.632 -25.315 28.258 1.000 32.015 103 ARG AAA C 1
ATOM 659 O O . ARG A 1 105 ? 11.633 -25.024 27.583 1.000 30.384 103 ARG AAA O 1
ATOM 667 N N . GLN A 1 106 ? 9.813 -26.330 27.974 1.000 35.227 104 GLN AAA N 1
ATOM 668 C CA . GLN A 1 106 ? 9.968 -27.206 26.779 1.000 36.758 104 GLN AAA CA 1
ATOM 669 C C . GLN A 1 106 ? 9.102 -26.646 25.651 1.000 36.934 104 GLN AAA C 1
ATOM 670 O O . GLN A 1 106 ? 9.277 -27.091 24.513 1.000 38.391 104 GLN AAA O 1
ATOM 676 N N . GLY A 1 107 ? 8.208 -25.707 25.972 1.000 36.821 105 GLY AAA N 1
ATOM 677 C CA . GLY A 1 107 ? 7.277 -25.075 25.020 1.000 37.398 105 GLY AAA CA 1
ATOM 678 C C . GLY A 1 107 ? 7.100 -23.585 25.277 1.000 38.953 105 GLY AAA C 1
ATOM 679 O O . GLY A 1 107 ? 7.857 -23.002 26.085 1.000 37.196 105 GLY AAA O 1
ATOM 680 N N . ARG A 1 108 ? 6.118 -22.989 24.607 1.000 39.043 106 ARG AAA N 1
ATOM 681 C CA . ARG A 1 108 ? 5.885 -21.523 24.557 1.000 40.973 106 ARG AAA CA 1
ATOM 682 C C . ARG A 1 108 ? 4.375 -21.292 24.617 1.000 39.135 106 ARG AAA C 1
ATOM 683 O O . ARG A 1 108 ? 3.622 -22.161 24.161 1.000 39.558 106 ARG AAA O 1
ATOM 691 N N . GLY A 1 109 ? 3.942 -20.174 25.185 1.000 38.017 107 GLY AAA N 1
ATOM 692 C CA . GLY A 1 109 ? 2.513 -19.859 25.322 1.000 34.748 107 GLY AAA CA 1
ATOM 693 C C . GLY A 1 109 ? 2.041 -20.087 26.739 1.000 33.275 107 GLY AAA C 1
ATOM 694 O O . GLY A 1 109 ? 2.865 -19.976 27.654 1.000 33.178 107 GLY AAA O 1
ATOM 695 N N . ASN A 1 110 ? 0.758 -20.407 26.903 1.000 31.049 108 ASN AAA N 1
ATOM 696 C CA . ASN A 1 110 ? 0.048 -20.409 28.202 1.000 31.647 108 ASN AAA CA 1
ATOM 697 C C . ASN A 1 110 ? 0.576 -21.550 29.082 1.000 31.285 108 ASN AAA C 1
ATOM 698 O O . ASN A 1 110 ? 1.029 -22.581 28.548 1.000 30.968 108 ASN AAA O 1
ATOM 703 N N . TRP A 1 111 ? 0.506 -21.373 30.399 1.000 30.778 109 TRP AAA N 1
ATOM 704 C CA . TRP A 1 111 ? 0.886 -22.427 31.367 1.000 30.162 109 TRP AAA CA 1
ATOM 705 C C . TRP A 1 111 ? 0.045 -22.318 32.637 1.000 28.921 109 TRP AAA C 1
ATOM 706 O O . TRP A 1 111 ? -0.439 -21.215 32.964 1.000 28.293 109 TRP AAA O 1
ATOM 717 N N . SER A 1 112 ? -0.117 -23.458 33.303 1.000 28.324 110 SER AAA N 1
ATOM 718 C CA . SER A 1 112 ? -0.908 -23.629 34.540 1.000 27.662 110 SER AAA CA 1
ATOM 719 C C . SER A 1 112 ? 0.051 -23.664 35.729 1.000 26.792 110 SER AAA C 1
ATOM 720 O O . SER A 1 112 ? 0.977 -24.484 35.715 1.000 28.382 110 SER AAA O 1
ATOM 723 N N . LEU A 1 113 ? -0.156 -22.789 36.705 1.000 26.763 111 LEU AAA N 1
ATOM 724 C CA . LEU A 1 113 ? 0.529 -22.831 38.018 1.000 26.393 111 LEU AAA CA 1
ATOM 725 C C . LEU A 1 113 ? -0.360 -23.618 38.975 1.000 25.954 111 LEU AAA C 1
ATOM 726 O O . LEU A 1 113 ? -1.541 -23.249 39.113 1.000 25.911 111 LEU AAA O 1
ATOM 731 N N . HIS A 1 114 ? 0.187 -24.675 39.580 1.000 25.124 112 HIS AAA N 1
ATOM 732 C CA . HIS A 1 114 ? -0.487 -25.502 40.616 1.000 25.035 112 HIS AAA CA 1
ATOM 733 C C . HIS A 1 114 ? 0.352 -25.512 41.891 1.000 24.831 112 HIS AAA C 1
ATOM 734 O O . HIS A 1 114 ? 1.562 -25.748 41.793 1.000 26.743 112 HIS AAA O 1
ATOM 741 N N . TRP A 1 115 ? -0.264 -25.303 43.049 1.000 24.859 113 TRP AAA N 1
ATOM 742 C CA . TRP A 1 115 ? 0.386 -25.642 44.334 1.000 25.963 113 TRP AAA CA 1
ATOM 743 C C . TRP A 1 115 ? -0.612 -26.309 45.287 1.000 26.554 113 TRP AAA C 1
ATOM 744 O O . TRP A 1 115 ? -1.790 -25.899 45.314 1.000 27.455 113 TRP AAA O 1
ATOM 755 N N . LEU A 1 116 ? -0.132 -27.364 45.961 1.000 26.011 114 LEU AAA N 1
ATOM 756 C CA . LEU A 1 116 ? -0.864 -28.222 46.922 1.000 25.797 114 LEU AAA CA 1
ATOM 757 C C . LEU A 1 116 ? -0.325 -27.922 48.313 1.000 24.877 114 LEU AAA C 1
ATOM 758 O O . LEU A 1 116 ? 0.905 -28.017 48.515 1.000 22.922 114 LEU AAA O 1
ATOM 763 N N . VAL A 1 117 ? -1.222 -27.565 49.222 1.000 25.357 115 VAL AAA N 1
ATOM 764 C CA . VAL A 1 117 ? -0.886 -27.219 50.623 1.000 27.059 115 VAL AAA CA 1
ATOM 765 C C . VAL A 1 117 ? -1.686 -28.160 51.501 1.000 29.278 115 VAL AAA C 1
ATOM 766 O O . VAL A 1 117 ? -2.914 -28.170 51.450 1.000 28.949 115 VAL AAA O 1
ATOM 770 N N . PRO A 1 118 ? -1.003 -28.996 52.306 1.000 31.432 116 PRO AAA N 1
ATOM 771 C CA . PRO A 1 118 ? -1.694 -29.899 53.219 1.000 31.530 116 PRO AAA CA 1
ATOM 772 C C . PRO A 1 118 ? -2.220 -29.098 54.413 1.000 31.956 116 PRO AAA C 1
ATOM 773 O O . PRO A 1 118 ? -1.582 -28.132 54.787 1.000 29.664 116 PRO AAA O 1
ATOM 777 N N . VAL A 1 119 ? -3.363 -29.515 54.966 1.000 35.541 117 VAL AAA N 1
ATOM 778 C CA . VAL A 1 119 ? -4.023 -28.877 56.146 1.000 35.597 117 VAL AAA CA 1
ATOM 779 C C . VAL A 1 119 ? -4.150 -29.920 57.255 1.000 35.127 117 VAL AAA C 1
ATOM 780 O O . VAL A 1 119 ? -4.504 -31.069 56.934 1.000 35.693 117 VAL AAA O 1
ATOM 784 N N . GLY A 1 120 ? -3.883 -29.529 58.502 1.000 35.605 118 GLY AAA N 1
ATOM 785 C CA . GLY A 1 120 ? -4.070 -30.392 59.682 1.000 38.564 118 GLY AAA CA 1
ATOM 786 C C . GLY A 1 120 ? -2.837 -30.422 60.557 1.000 41.737 118 GLY AAA C 1
ATOM 787 O O . GLY A 1 120 ? -1.731 -30.143 60.036 1.000 45.665 118 GLY AAA O 1
ATOM 788 N N . ASP A 1 121 ? -3.019 -30.768 61.834 1.000 44.240 119 ASP AAA N 1
ATOM 789 C CA . ASP A 1 121 ? -1.938 -30.828 62.855 1.000 47.681 119 ASP AAA CA 1
ATOM 790 C C . ASP A 1 121 ? -0.959 -31.960 62.519 1.000 43.796 119 ASP AAA C 1
ATOM 791 O O . ASP A 1 121 ? 0.240 -31.769 62.770 1.000 44.097 119 ASP AAA O 1
ATOM 796 N N . ASP A 1 122 ? -1.444 -33.089 61.988 1.000 40.950 120 ASP AAA N 1
ATOM 797 C CA . ASP A 1 122 ? -0.599 -34.283 61.699 1.000 42.889 120 ASP AAA CA 1
ATOM 798 C C . ASP A 1 122 ? -0.323 -34.405 60.189 1.000 36.393 120 ASP AAA C 1
ATOM 799 O O . ASP A 1 122 ? 0.154 -35.462 59.777 1.000 32.716 120 ASP AAA O 1
ATOM 804 N N . ALA A 1 123 ? -0.591 -33.363 59.393 1.000 33.466 121 ALA AAA N 1
ATOM 805 C CA . ALA A 1 123 ? -0.444 -33.377 57.916 1.000 30.153 121 ALA AAA CA 1
ATOM 806 C C . ALA A 1 123 ? 1.036 -33.266 57.555 1.000 26.845 121 ALA AAA C 1
ATOM 807 O O . ALA A 1 123 ? 1.834 -32.799 58.365 1.000 24.964 121 ALA AAA O 1
ATOM 809 N N . PRO A 1 124 ? 1.460 -33.659 56.332 1.000 25.386 122 PRO AAA N 1
ATOM 810 C CA . PRO A 1 124 ? 2.871 -33.589 55.961 1.000 25.264 122 PRO AAA CA 1
ATOM 811 C C . PRO A 1 124 ? 3.392 -32.154 56.075 1.000 26.017 122 PRO AAA C 1
ATOM 812 O O . PRO A 1 124 ? 2.604 -31.219 55.968 1.000 26.136 122 PRO AAA O 1
ATOM 816 N N . ALA A 1 125 ? 4.696 -32.012 56.299 1.000 25.094 123 ALA AAA N 1
ATOM 817 C CA . ALA A 1 125 ? 5.358 -30.708 56.499 1.000 24.308 123 ALA AAA CA 1
ATOM 818 C C . ALA A 1 125 ? 5.986 -30.221 55.187 1.000 24.204 123 ALA AAA C 1
ATOM 819 O O . ALA A 1 125 ? 7.038 -29.564 55.256 1.000 25.644 123 ALA AAA O 1
ATOM 821 N N . SER A 1 126 ? 5.369 -30.512 54.039 1.000 23.820 124 SER AAA N 1
ATOM 822 C CA . SER A 1 126 ? 5.835 -30.037 52.711 1.000 24.883 124 SER AAA CA 1
ATOM 823 C C . SER A 1 126 ? 4.661 -29.554 51.857 1.000 25.804 124 SER AAA C 1
ATOM 824 O O . SER A 1 126 ? 3.518 -29.999 52.075 1.000 27.146 124 SER AAA O 1
ATOM 827 N N . ILE A 1 127 ? 4.948 -28.666 50.908 1.000 24.405 125 ILE AAA N 1
ATOM 828 C CA . ILE A 1 127 ? 3.991 -28.232 49.854 1.000 23.570 125 ILE AAA CA 1
ATOM 829 C C . ILE A 1 127 ? 4.466 -28.802 48.519 1.000 22.205 125 ILE AAA C 1
ATOM 830 O O . ILE A 1 127 ? 5.661 -29.124 48.408 1.000 21.238 125 ILE AAA O 1
ATOM 835 N N . LYS A 1 128 ? 3.551 -28.925 47.558 1.000 21.437 126 LYS AAA N 1
ATOM 836 C CA . LYS A 1 128 ? 3.855 -29.288 46.151 1.000 21.233 126 LYS AAA CA 1
ATOM 837 C C . LYS A 1 128 ? 3.651 -28.031 45.308 1.000 20.364 126 LYS AAA C 1
ATOM 838 O O . LYS A 1 128 ? 2.691 -27.302 45.580 1.000 19.772 126 LYS AAA O 1
ATOM 844 N N . VAL A 1 129 ? 4.559 -27.786 44.369 1.000 19.924 127 VAL AAA N 1
ATOM 845 C CA . VAL A 1 129 ? 4.400 -26.793 43.273 1.000 20.394 127 VAL AAA CA 1
ATOM 846 C C . VAL A 1 129 ? 4.763 -27.504 41.974 1.000 20.417 127 VAL AAA C 1
ATOM 847 O O . VAL A 1 129 ? 5.740 -28.259 41.988 1.000 23.534 127 VAL AAA O 1
ATOM 851 N N . PHE A 1 130 ? 3.994 -27.302 40.909 1.000 20.357 128 PHE AAA N 1
ATOM 852 C CA . PHE A 1 130 ? 4.290 -27.866 39.569 1.000 21.650 128 PHE AAA CA 1
ATOM 853 C C . PHE A 1 130 ? 3.620 -27.004 38.497 1.000 22.606 128 PHE AAA C 1
ATOM 854 O O . PHE A 1 130 ? 2.665 -26.232 38.773 1.000 21.530 128 PHE AAA O 1
ATOM 862 N N . PHE A 1 131 ? 4.169 -27.104 37.292 1.000 23.092 129 PHE AAA N 1
ATOM 863 C CA . PHE A 1 131 ? 3.794 -26.269 36.130 1.000 23.504 129 PHE AAA CA 1
ATOM 864 C C . PHE A 1 131 ? 3.359 -27.191 34.992 1.000 24.202 129 PHE AAA C 1
ATOM 865 O O . PHE A 1 131 ? 4.079 -28.170 34.699 1.000 25.339 129 PHE AAA O 1
ATOM 873 N N . HIS A 1 132 ? 2.225 -26.882 34.364 1.000 26.103 130 HIS AAA N 1
ATOM 874 C CA . HIS A 1 132 ? 1.739 -27.552 33.128 1.000 27.507 130 HIS AAA CA 1
ATOM 875 C C . HIS A 1 132 ? 1.736 -26.543 31.985 1.000 27.896 130 HIS AAA C 1
ATOM 876 O O . HIS A 1 132 ? 0.951 -25.587 32.072 1.000 31.900 130 HIS AAA O 1
ATOM 883 N N . GLU A 1 133 ? 2.572 -26.754 30.971 1.000 28.031 131 GLU AAA N 1
ATOM 884 C CA . GLU A 1 133 ? 2.605 -25.938 29.730 1.000 30.270 131 GLU AAA CA 1
ATOM 885 C C . GLU A 1 133 ? 1.454 -26.393 28.825 1.000 32.041 131 GLU AAA C 1
ATOM 886 O O . GLU A 1 133 ? 1.329 -27.613 28.614 1.000 36.912 131 GLU AAA O 1
ATOM 892 N N . LEU A 1 134 ? 0.654 -25.452 28.317 1.000 32.663 132 LEU AAA N 1
ATOM 893 C CA . LEU A 1 134 ? -0.574 -25.717 27.516 1.000 33.564 132 LEU AAA CA 1
ATOM 894 C C . LEU A 1 134 ? -0.330 -25.362 26.041 1.000 35.654 132 LEU AAA C 1
ATOM 895 O O . LEU A 1 134 ? 0.477 -24.458 25.768 1.000 37.570 132 LEU AAA O 1
ATOM 900 N N . ASP A 1 135 ? -1.015 -26.039 25.115 1.000 40.251 133 ASP AAA N 1
ATOM 901 C CA . ASP A 1 135 ? -0.972 -25.723 23.656 1.000 41.430 133 ASP AAA CA 1
ATOM 902 C C . ASP A 1 135 ? -2.177 -24.838 23.299 1.000 41.522 133 ASP AAA C 1
ATOM 903 O O . ASP A 1 135 ? -2.894 -24.398 24.221 1.000 39.621 133 ASP AAA O 1
ATOM 908 N N . ALA A 1 136 ? -2.369 -24.557 22.007 1.000 46.976 134 ALA AAA N 1
ATOM 909 C CA . ALA A 1 136 ? -3.504 -23.777 21.454 1.000 48.370 134 ALA AAA CA 1
ATOM 910 C C . ALA A 1 136 ? -4.843 -24.271 22.025 1.000 47.757 134 ALA AAA C 1
ATOM 911 O O . ALA A 1 136 ? -5.671 -23.423 22.400 1.000 53.087 134 ALA AAA O 1
ATOM 913 N N . GLY A 1 137 ? -5.040 -25.590 22.108 1.000 46.979 135 GLY AAA N 1
ATOM 914 C CA . GLY A 1 137 ? -6.311 -26.222 22.515 1.000 49.218 135 GLY AAA CA 1
ATOM 915 C C . GLY A 1 137 ? -6.568 -26.198 24.020 1.000 50.718 135 GLY AAA C 1
ATOM 916 O O . GLY A 1 137 ? -7.595 -26.753 24.434 1.000 48.199 135 GLY AAA O 1
ATOM 917 N N . SER A 1 138 ? -5.680 -25.598 24.821 1.000 53.266 136 SER AAA N 1
ATOM 918 C CA . SER A 1 138 ? -5.743 -25.576 26.310 1.000 51.850 136 SER AAA CA 1
ATOM 919 C C . SER A 1 138 ? -5.574 -26.993 26.888 1.000 48.922 136 SER AAA C 1
ATOM 920 O O . SER A 1 138 ? -6.024 -27.223 28.033 1.000 46.382 136 SER AAA O 1
ATOM 923 N N . GLU A 1 139 ? -4.924 -27.897 26.146 1.000 45.319 137 GLU AAA N 1
ATOM 924 C CA . GLU A 1 139 ? -4.484 -29.228 26.645 1.000 46.232 137 GLU AAA CA 1
ATOM 925 C C . GLU A 1 139 ? -3.042 -29.109 27.159 1.000 42.433 137 GLU AAA C 1
ATOM 926 O O . GLU A 1 139 ? -2.302 -28.239 26.666 1.000 36.822 137 GLU AAA O 1
ATOM 932 N N . VAL A 1 140 ? -2.656 -29.970 28.101 1.000 38.410 138 VAL AAA N 1
ATOM 933 C CA . VAL A 1 140 ? -1.278 -30.033 28.665 1.000 35.747 138 VAL AAA CA 1
ATOM 934 C C . VAL A 1 140 ? -0.351 -30.637 27.609 1.000 34.974 138 VAL AAA C 1
ATOM 935 O O . VAL A 1 140 ? -0.599 -31.775 27.209 1.000 40.623 138 VAL AAA O 1
ATOM 939 N N . SER A 1 141 ? 0.675 -29.902 27.177 1.000 33.834 139 SER AAA N 1
ATOM 940 C CA . SER A 1 141 ? 1.679 -30.353 26.176 1.000 33.134 139 SER AAA CA 1
ATOM 941 C C . SER A 1 141 ? 2.989 -30.765 26.863 1.000 30.389 139 SER AAA C 1
ATOM 942 O O . SER A 1 141 ? 3.714 -31.583 26.278 1.000 31.379 139 SER AAA O 1
ATOM 945 N N . HIS A 1 142 ? 3.307 -30.216 28.040 1.000 27.993 140 HIS AAA N 1
ATOM 946 C CA . HIS A 1 142 ? 4.523 -30.584 28.825 1.000 28.501 140 HIS AAA CA 1
ATOM 947 C C . HIS A 1 142 ? 4.264 -30.401 30.318 1.000 26.900 140 HIS AAA C 1
ATOM 948 O O . HIS A 1 142 ? 3.489 -29.493 30.670 1.000 25.794 140 HIS AAA O 1
ATOM 955 N N . ILE A 1 143 ? 4.896 -31.222 31.163 1.000 26.993 141 ILE AAA N 1
ATOM 956 C CA . ILE A 1 143 ? 4.774 -31.091 32.647 1.000 25.089 141 ILE AAA CA 1
ATOM 957 C C . ILE A 1 143 ? 6.167 -30.890 33.233 1.000 22.325 141 ILE AAA C 1
ATOM 958 O O . ILE A 1 143 ? 7.139 -31.418 32.678 1.000 20.946 141 ILE AAA O 1
ATOM 963 N N . SER A 1 144 ? 6.241 -30.042 34.255 1.000 21.082 142 SER AAA N 1
ATOM 964 C CA . SER A 1 144 ? 7.411 -29.900 35.147 1.000 20.040 142 SER AAA CA 1
ATOM 965 C C . SER A 1 144 ? 7.447 -31.109 36.075 1.000 19.168 142 SER AAA C 1
ATOM 966 O O . SER A 1 144 ? 6.459 -31.831 36.200 1.000 18.239 142 SER AAA O 1
ATOM 969 N N . PRO A 1 145 ? 8.584 -31.357 36.755 1.000 20.325 143 PRO AAA N 1
ATOM 970 C CA . PRO A 1 145 ? 8.586 -32.162 37.973 1.000 21.093 143 PRO AAA CA 1
ATOM 971 C C . PRO A 1 145 ? 7.563 -31.602 38.962 1.000 21.207 143 PRO AAA C 1
ATOM 972 O O . PRO A 1 145 ? 7.307 -30.426 38.911 1.000 22.088 143 PRO AAA O 1
ATOM 976 N N . ILE A 1 146 ? 7.021 -32.449 39.837 1.000 22.097 144 ILE AAA N 1
ATOM 977 C CA . ILE A 1 146 ? 6.319 -32.008 41.077 1.000 19.760 144 ILE AAA CA 1
ATOM 978 C C . ILE A 1 146 ? 7.403 -31.653 42.084 1.000 19.753 144 ILE AAA C 1
ATOM 979 O O . ILE A 1 146 ? 8.128 -32.567 42.481 1.000 20.132 144 ILE AAA O 1
ATOM 984 N N . TYR A 1 147 ? 7.550 -30.367 42.417 1.000 20.031 145 TYR AAA N 1
ATOM 985 C CA . TYR A 1 147 ? 8.542 -29.863 43.399 1.000 20.180 145 TYR AAA CA 1
ATOM 986 C C . TYR A 1 147 ? 7.931 -29.950 44.795 1.000 20.952 145 TYR AAA C 1
ATOM 987 O O . TYR A 1 147 ? 6.962 -29.247 45.060 1.000 23.827 145 TYR AAA O 1
ATOM 996 N N . SER A 1 148 ? 8.492 -30.810 45.642 1.000 22.037 146 SER AAA N 1
ATOM 997 C CA . SER A 1 148 ? 8.083 -30.999 47.054 1.000 22.996 146 SER AAA CA 1
ATOM 998 C C . SER A 1 148 ? 9.136 -30.358 47.952 1.000 23.489 146 SER AAA C 1
ATOM 999 O O . SER A 1 148 ? 10.288 -30.871 47.973 1.000 23.093 146 SER AAA O 1
ATOM 1002 N N . ILE A 1 149 ? 8.736 -29.299 48.657 1.000 22.974 147 ILE AAA N 1
ATOM 1003 C CA . ILE A 1 149 ? 9.613 -28.476 49.537 1.000 24.289 147 ILE AAA CA 1
ATOM 1004 C C . ILE A 1 149 ? 9.098 -28.536 50.980 1.000 23.754 147 ILE AAA C 1
ATOM 1005 O O . ILE A 1 149 ? 7.910 -28.252 51.222 1.000 21.065 147 ILE AAA O 1
ATOM 1010 N N . GLU A 1 150 ? 9.985 -28.895 51.907 1.000 26.319 148 GLU AAA N 1
ATOM 1011 C CA . GLU A 1 150 ? 9.771 -28.741 53.367 1.000 26.074 148 GLU AAA CA 1
ATOM 1012 C C . GLU A 1 150 ? 10.002 -27.270 53.717 1.000 26.150 148 GLU AAA C 1
ATOM 1013 O O . GLU A 1 150 ? 11.130 -26.893 54.105 1.000 24.335 148 GLU AAA O 1
ATOM 1019 N N . VAL A 1 151 ? 8.970 -26.457 53.505 1.000 25.743 149 VAL AAA N 1
ATOM 1020 C CA . VAL A 1 151 ? 9.029 -24.982 53.712 1.000 26.849 149 VAL AAA CA 1
ATOM 1021 C C . VAL A 1 151 ? 9.130 -24.697 55.213 1.000 27.770 149 VAL AAA C 1
ATOM 1022 O O . VAL A 1 151 ? 8.943 -25.640 56.027 1.000 28.049 149 VAL AAA O 1
ATOM 1026 N N . SER A 1 152 ? 9.435 -23.441 55.547 1.000 29.135 150 SER AAA N 1
ATOM 1027 C CA . SER A 1 152 ? 9.360 -22.864 56.911 1.000 32.268 150 SER AAA CA 1
ATOM 1028 C C . SER A 1 152 ? 7.973 -23.127 57.497 1.000 31.441 150 SER AAA C 1
ATOM 1029 O O . SER A 1 152 ? 7.015 -23.206 56.720 1.000 28.502 150 SER AAA O 1
ATOM 1032 N N . ASP A 1 153 ? 7.888 -23.242 58.822 1.000 36.367 151 ASP AAA N 1
ATOM 1033 C CA . ASP A 1 153 ? 6.615 -23.429 59.570 1.000 41.192 151 ASP AAA CA 1
ATOM 1034 C C . ASP A 1 153 ? 5.693 -22.229 59.322 1.000 42.207 151 ASP AAA C 1
ATOM 1035 O O . ASP A 1 153 ? 4.469 -22.432 59.286 1.000 45.349 151 ASP AAA O 1
ATOM 1040 N N . ASP A 1 154 ? 6.271 -21.036 59.146 1.000 45.404 152 ASP AAA N 1
ATOM 1041 C CA . ASP A 1 154 ? 5.561 -19.784 58.768 1.000 44.640 152 ASP AAA CA 1
ATOM 1042 C C . ASP A 1 154 ? 4.753 -20.017 57.479 1.000 41.118 152 ASP AAA C 1
ATOM 1043 O O . ASP A 1 154 ? 3.540 -19.700 57.476 1.000 37.503 152 ASP AAA O 1
ATOM 1048 N N . LEU A 1 155 ? 5.391 -20.542 56.424 1.000 37.147 153 LEU AAA N 1
ATOM 1049 C CA . LEU A 1 155 ? 4.739 -20.801 55.108 1.000 36.272 153 LEU AAA CA 1
ATOM 1050 C C . LEU A 1 155 ? 3.650 -21.868 55.259 1.000 33.772 153 LEU AAA C 1
ATOM 1051 O O . LEU A 1 155 ? 2.611 -21.701 54.628 1.000 32.399 153 LEU AAA O 1
ATOM 1056 N N . LEU A 1 156 ? 3.879 -22.925 56.047 1.000 34.608 154 LEU AAA N 1
ATOM 1057 C CA . LEU A 1 156 ? 2.897 -24.032 56.214 1.000 36.059 154 LEU AAA CA 1
ATOM 1058 C C . LEU A 1 156 ? 1.572 -23.480 56.750 1.000 36.828 154 LEU AAA C 1
ATOM 1059 O O . LEU A 1 156 ? 0.512 -23.921 56.265 1.000 34.700 154 LEU AAA O 1
ATOM 1064 N N . ARG A 1 157 ? 1.632 -22.554 57.710 1.000 40.852 155 ARG AAA N 1
ATOM 1065 C CA . ARG A 1 157 ? 0.435 -21.973 58.373 1.000 43.127 155 ARG AAA CA 1
ATOM 1066 C C . ARG A 1 157 ? -0.189 -20.941 57.429 1.000 41.381 155 ARG AAA C 1
ATOM 1067 O O . ARG A 1 157 ? -1.414 -20.999 57.218 1.000 43.563 155 ARG AAA O 1
ATOM 1075 N N . THR A 1 158 ? 0.638 -20.054 56.871 1.000 38.891 156 THR AAA N 1
ATOM 1076 C CA . THR A 1 158 ? 0.225 -18.915 56.007 1.000 39.659 156 THR AAA CA 1
ATOM 1077 C C . THR A 1 158 ? -0.489 -19.438 54.757 1.000 38.201 156 THR AAA C 1
ATOM 1078 O O . THR A 1 158 ? -1.612 -18.979 54.468 1.000 38.011 156 THR AAA O 1
ATOM 1082 N N . MET A 1 159 ? 0.122 -20.388 54.055 1.000 34.800 157 MET AAA N 1
ATOM 1083 C CA . MET A 1 159 ? -0.388 -20.869 52.749 1.000 34.576 157 MET AAA CA 1
ATOM 1084 C C . MET A 1 159 ? -1.651 -21.717 52.949 1.000 32.847 157 MET AAA C 1
ATOM 1085 O O . MET A 1 159 ? -2.295 -22.037 51.932 1.000 30.421 157 MET AAA O 1
ATOM 1090 N N . ALA A 1 160 ? -2.019 -22.006 54.203 1.000 34.036 158 ALA AAA N 1
ATOM 1091 C CA . ALA A 1 160 ? -3.198 -22.824 54.582 1.000 36.718 158 ALA AAA CA 1
ATOM 1092 C C . ALA A 1 160 ? -4.339 -21.966 55.156 1.000 37.709 158 ALA AAA C 1
ATOM 1093 O O . ALA A 1 160 ? -5.393 -22.551 55.466 1.000 38.901 158 ALA AAA O 1
ATOM 1095 N N . SER A 1 161 ? -4.171 -20.649 55.290 1.000 41.301 159 SER AAA N 1
ATOM 1096 C CA . SER A 1 161 ? -5.151 -19.774 55.994 1.000 49.325 159 SER AAA CA 1
ATOM 1097 C C . SER A 1 161 ? -5.373 -18.464 55.231 1.000 51.457 159 SER AAA C 1
ATOM 1098 O O . SER A 1 161 ? -6.478 -18.275 54.674 1.000 49.481 159 SER AAA O 1
ATOM 1101 N N . ASN A 1 162 ? -4.370 -17.585 55.231 1.000 54.173 160 ASN AAA N 1
ATOM 1102 C CA . ASN A 1 162 ? -4.435 -16.256 54.572 1.000 57.775 160 ASN AAA CA 1
ATOM 1103 C C . ASN A 1 162 ? -3.038 -15.906 54.058 1.000 58.144 160 ASN AAA C 1
ATOM 1104 O O . ASN A 1 162 ? -2.141 -15.652 54.883 1.000 61.509 160 ASN AAA O 1
ATOM 1109 N N . SER A 1 163 ? -2.868 -15.938 52.740 1.000 55.925 161 SER AAA N 1
ATOM 1110 C CA . SER A 1 163 ? -1.586 -15.692 52.039 1.000 53.561 161 SER AAA CA 1
ATOM 1111 C C . SER A 1 163 ? -1.805 -14.576 51.019 1.000 50.268 161 SER AAA C 1
ATOM 1112 O O . SER A 1 163 ? -2.949 -14.406 50.576 1.000 49.404 161 SER AAA O 1
ATOM 1115 N N . THR A 1 164 ? -0.745 -13.851 50.671 1.000 47.909 162 THR AAA N 1
ATOM 1116 C CA . THR A 1 164 ? -0.794 -12.682 49.759 1.000 48.191 162 THR AAA CA 1
ATOM 1117 C C . THR A 1 164 ? -0.014 -13.013 48.480 1.000 44.673 162 THR AAA C 1
ATOM 1118 O O . THR A 1 164 ? 1.205 -13.277 48.573 1.000 42.515 162 THR AAA O 1
ATOM 1122 N N . LEU A 1 165 ? -0.706 -13.007 47.337 1.000 41.611 163 LEU AAA N 1
ATOM 1123 C CA . LEU A 1 165 ? -0.103 -13.181 45.994 1.000 41.220 163 LEU AAA CA 1
ATOM 1124 C C . LEU A 1 165 ? 0.317 -11.805 45.459 1.000 42.264 163 LEU AAA C 1
ATOM 1125 O O . LEU A 1 165 ? -0.581 -11.022 45.096 1.000 42.522 163 LEU AAA O 1
ATOM 1130 N N . PHE A 1 166 ? 1.627 -11.533 45.421 1.000 39.938 164 PHE AAA N 1
ATOM 1131 C CA . PHE A 1 166 ? 2.242 -10.345 44.773 1.000 41.374 164 PHE AAA CA 1
ATOM 1132 C C . PHE A 1 166 ? 2.605 -10.702 43.331 1.000 40.801 164 PHE AAA C 1
ATOM 1133 O O . PHE A 1 166 ? 3.092 -11.816 43.088 1.000 45.544 164 PHE AAA O 1
ATOM 1141 N N . VAL A 1 167 ? 2.364 -9.768 42.413 1.000 37.962 165 VAL AAA N 1
ATOM 1142 C CA . VAL A 1 167 ? 2.607 -9.905 40.949 1.000 37.464 165 VAL AAA CA 1
ATOM 1143 C C . VAL A 1 167 ? 3.346 -8.653 40.474 1.000 36.851 165 VAL AAA C 1
ATOM 1144 O O . VAL A 1 167 ? 2.780 -7.559 40.625 1.000 38.716 165 VAL AAA O 1
ATOM 1148 N N . ARG A 1 168 ? 4.544 -8.809 39.909 1.000 37.126 166 ARG AAA N 1
ATOM 1149 C CA . ARG A 1 168 ? 5.347 -7.695 39.338 1.000 39.750 166 ARG AAA CA 1
ATOM 1150 C C . ARG A 1 168 ? 5.842 -8.089 37.942 1.000 36.007 166 ARG AAA C 1
ATOM 1151 O O . ARG A 1 168 ? 6.375 -9.216 37.795 1.000 35.614 166 ARG AAA O 1
ATOM 1159 N N . HIS A 1 169 ? 5.688 -7.212 36.947 1.000 31.319 167 HIS AAA N 1
ATOM 1160 C CA . HIS A 1 169 ? 6.333 -7.397 35.623 1.000 29.963 167 HIS AAA CA 1
ATOM 1161 C C . HIS A 1 169 ? 7.837 -7.221 35.836 1.000 31.385 167 HIS AAA C 1
ATOM 1162 O O . HIS A 1 169 ? 8.211 -6.399 36.690 1.000 32.590 167 HIS AAA O 1
ATOM 1169 N N . VAL A 1 170 ? 8.659 -7.997 35.130 1.000 30.366 168 VAL AAA N 1
ATOM 1170 C CA . VAL A 1 170 ? 10.139 -7.834 35.121 1.000 31.125 168 VAL AAA CA 1
ATOM 1171 C C . VAL A 1 170 ? 10.513 -7.386 33.708 1.000 33.455 168 VAL AAA C 1
ATOM 1172 O O . VAL A 1 170 ? 10.035 -8.015 32.752 1.000 33.227 168 VAL AAA O 1
ATOM 1176 N N . GLU A 1 171 ? 11.337 -6.344 33.593 1.000 34.353 169 GLU AAA N 1
ATOM 1177 C CA . GLU A 1 171 ? 11.641 -5.667 32.307 1.000 36.634 169 GLU AAA CA 1
ATOM 1178 C C . GLU A 1 171 ? 12.370 -6.635 31.374 1.000 38.832 169 GLU AAA C 1
ATOM 1179 O O . GLU A 1 171 ? 13.360 -7.259 31.800 1.000 40.549 169 GLU AAA O 1
ATOM 1185 N N . ASN A 1 172 ? 11.847 -6.746 30.151 1.000 41.149 170 ASN AAA N 1
ATOM 1186 C CA . ASN A 1 172 ? 12.444 -7.456 28.990 1.000 41.846 170 ASN AAA CA 1
ATOM 1187 C C . ASN A 1 172 ? 12.213 -6.558 27.764 1.000 42.284 170 ASN AAA C 1
ATOM 1188 O O . ASN A 1 172 ? 12.105 -5.342 27.960 1.000 41.575 170 ASN AAA O 1
ATOM 1193 N N . ASN A 1 173 ? 12.103 -7.118 26.559 1.000 44.543 171 ASN AAA N 1
ATOM 1194 C CA . ASN A 1 173 ? 11.923 -6.334 25.307 1.000 45.520 171 ASN AAA CA 1
ATOM 1195 C C . ASN A 1 173 ? 10.427 -6.066 25.059 1.000 45.233 171 ASN AAA C 1
ATOM 1196 O O . ASN A 1 173 ? 10.122 -5.345 24.090 1.000 43.308 171 ASN AAA O 1
ATOM 1201 N N . GLU A 1 174 ? 9.528 -6.598 25.895 1.000 46.557 172 GLU AAA N 1
ATOM 1202 C CA . GLU A 1 174 ? 8.059 -6.403 25.753 1.000 49.437 172 GLU AAA CA 1
ATOM 1203 C C . GLU A 1 174 ? 7.725 -4.929 25.997 1.000 50.521 172 GLU AAA C 1
ATOM 1204 O O . GLU A 1 174 ? 8.202 -4.371 27.008 1.000 44.640 172 GLU AAA O 1
ATOM 1210 N N . ILE A 1 175 ? 6.942 -4.335 25.092 1.000 52.515 173 ILE AAA N 1
ATOM 1211 C CA . ILE A 1 175 ? 6.481 -2.917 25.163 1.000 53.846 173 ILE AAA CA 1
ATOM 1212 C C . ILE A 1 175 ? 5.405 -2.829 26.245 1.000 52.538 173 ILE AAA C 1
ATOM 1213 O O . ILE A 1 175 ? 5.392 -1.818 26.963 1.000 55.675 173 ILE AAA O 1
ATOM 1218 N N . ASN A 1 176 ? 4.543 -3.850 26.328 1.000 48.968 174 ASN AAA N 1
ATOM 1219 C CA . ASN A 1 176 ? 3.334 -3.883 27.193 1.000 46.833 174 ASN AAA CA 1
ATOM 1220 C C . ASN A 1 176 ? 3.704 -4.490 28.546 1.000 45.157 174 ASN AAA C 1
ATOM 1221 O O . ASN A 1 176 ? 4.561 -5.390 28.578 1.000 48.681 174 ASN AAA O 1
ATOM 1226 N N . ARG A 1 177 ? 3.084 -3.984 29.613 1.000 42.451 175 ARG AAA N 1
ATOM 1227 C CA . ARG A 1 177 ? 3.325 -4.386 31.022 1.000 40.166 175 ARG AAA CA 1
ATOM 1228 C C . ARG A 1 177 ? 1.987 -4.789 31.650 1.000 40.420 175 ARG AAA C 1
ATOM 1229 O O . ARG A 1 177 ? 1.493 -4.068 32.527 1.000 40.809 175 ARG AAA O 1
ATOM 1237 N N . SER A 1 178 ? 1.429 -5.911 31.202 1.000 42.220 176 SER AAA N 1
ATOM 1238 C CA . SER A 1 178 ? 0.142 -6.467 31.692 1.000 44.302 176 SER AAA CA 1
ATOM 1239 C C . SER A 1 178 ? 0.256 -7.987 31.841 1.000 44.245 176 SER AAA C 1
ATOM 1240 O O . SER A 1 178 ? 1.124 -8.591 31.186 1.000 43.399 176 SER AAA O 1
ATOM 1243 N N . LEU A 1 179 ? -0.588 -8.567 32.694 1.000 43.522 177 LEU AAA N 1
ATOM 1244 C CA . LEU A 1 179 ? -0.683 -10.030 32.906 1.000 41.507 177 LEU AAA CA 1
ATOM 1245 C C . LEU A 1 179 ? -2.143 -10.450 32.760 1.000 39.587 177 LEU AAA C 1
ATOM 1246 O O . LEU A 1 179 ? -2.992 -9.902 33.485 1.000 39.973 177 LEU AAA O 1
ATOM 1251 N N . THR A 1 180 ? -2.408 -11.402 31.868 1.000 37.858 178 THR AAA N 1
ATOM 1252 C CA . THR A 1 180 ? -3.736 -12.041 31.718 1.000 38.616 178 THR AAA CA 1
ATOM 1253 C C . THR A 1 180 ? -3.683 -13.390 32.438 1.000 37.486 178 THR AAA C 1
ATOM 1254 O O . THR A 1 180 ? -2.810 -14.209 32.092 1.000 37.179 178 THR AAA O 1
ATOM 1258 N N . LEU A 1 181 ? -4.540 -13.558 33.445 1.000 37.170 179 LEU AAA N 1
ATOM 1259 C CA . LEU A 1 181 ? -4.781 -14.823 34.178 1.000 38.237 179 LEU AAA CA 1
ATOM 1260 C C . LEU A 1 181 ? -6.157 -15.349 33.777 1.000 39.178 179 LEU AAA C 1
ATOM 1261 O O . LEU A 1 181 ? -7.039 -14.519 33.508 1.000 39.144 179 LEU AAA O 1
ATOM 1266 N N . SER A 1 182 ? -6.345 -16.668 33.774 1.000 39.717 180 SER AAA N 1
ATOM 1267 C CA . SER A 1 182 ? -7.681 -17.301 33.639 1.000 40.390 180 SER AAA CA 1
ATOM 1268 C C . SER A 1 182 ? -7.785 -18.473 34.609 1.000 40.083 180 SER AAA C 1
ATOM 1269 O O . SER A 1 182 ? -6.732 -18.912 35.115 1.000 41.119 180 SER AAA O 1
ATOM 1272 N N . ALA A 1 183 ? -9.014 -18.926 34.868 1.000 36.371 181 ALA AAA N 1
ATOM 1273 C CA . ALA A 1 183 ? -9.326 -20.212 35.532 1.000 35.176 181 ALA AAA CA 1
ATOM 1274 C C . ALA A 1 183 ? -8.654 -20.258 36.904 1.000 34.295 181 ALA AAA C 1
ATOM 1275 O O . ALA A 1 183 ? -8.315 -21.355 37.370 1.000 36.236 181 ALA AAA O 1
ATOM 1277 N N . ALA A 1 184 ? -8.479 -19.104 37.534 1.000 33.809 182 ALA AAA N 1
ATOM 1278 C CA . ALA A 1 184 ? -7.936 -18.996 38.900 1.000 33.928 182 ALA AAA CA 1
ATOM 1279 C C . ALA A 1 184 ? -8.963 -19.589 39.859 1.000 35.826 182 ALA AAA C 1
ATOM 1280 O O . ALA A 1 184 ? -10.168 -19.327 39.675 1.000 36.564 182 ALA AAA O 1
ATOM 1282 N N . GLY A 1 185 ? -8.502 -20.375 40.829 1.000 36.437 183 GLY AAA N 1
ATOM 1283 C CA . GLY A 1 185 ? -9.375 -21.006 41.830 1.000 37.262 183 GLY AAA CA 1
ATOM 1284 C C . GLY A 1 185 ? -8.583 -21.766 42.866 1.000 37.089 183 GLY AAA C 1
ATOM 1285 O O . GLY A 1 185 ? -7.362 -21.916 42.689 1.000 37.735 183 GLY AAA O 1
ATOM 1286 N N . VAL A 1 186 ? -9.269 -22.192 43.923 1.000 37.931 184 VAL AAA N 1
ATOM 1287 C CA . VAL A 1 186 ? -8.731 -23.060 45.009 1.000 39.252 184 VAL AAA CA 1
ATOM 1288 C C . VAL A 1 186 ? -9.791 -24.118 45.321 1.000 39.105 184 VAL AAA C 1
ATOM 1289 O O . VAL A 1 186 ? -10.952 -23.734 45.569 1.000 42.259 184 VAL AAA O 1
ATOM 1293 N N . GLY A 1 187 ? -9.405 -25.393 45.245 1.000 36.760 185 GLY AAA N 1
ATOM 1294 C CA . GLY A 1 187 ? -10.196 -26.542 45.714 1.000 37.404 185 GLY AAA CA 1
ATOM 1295 C C . GLY A 1 187 ? -9.684 -27.050 47.051 1.000 38.269 185 GLY AAA C 1
ATOM 1296 O O . GLY A 1 187 ? -8.536 -26.733 47.422 1.000 39.054 185 GLY AAA O 1
ATOM 1297 N N . PHE A 1 188 ? -10.514 -27.799 47.768 1.000 37.619 186 PHE AAA N 1
ATOM 1298 C CA . PHE A 1 188 ? -10.135 -28.494 49.017 1.000 37.770 186 PHE AAA CA 1
ATOM 1299 C C . PHE A 1 188 ? -10.692 -29.917 48.996 1.000 38.215 186 PHE AAA C 1
ATOM 1300 O O . PHE A 1 188 ? -11.906 -30.086 48.779 1.000 42.350 186 PHE AAA O 1
ATOM 1308 N N . VAL A 1 189 ? -9.808 -30.896 49.189 1.000 36.753 187 VAL AAA N 1
ATOM 1309 C CA . VAL A 1 189 ? -10.152 -32.334 49.359 1.000 37.316 187 VAL AAA CA 1
ATOM 1310 C C . VAL A 1 189 ? -9.931 -32.684 50.827 1.000 38.395 187 VAL AAA C 1
ATOM 1311 O O . VAL A 1 189 ? -8.793 -32.515 51.327 1.000 38.247 187 VAL AAA O 1
ATOM 1315 N N . ALA A 1 190 ? -11.001 -33.123 51.482 1.000 38.162 188 ALA AAA N 1
ATOM 1316 C CA . ALA A 1 190 ? -11.013 -33.539 52.896 1.000 39.657 188 ALA AAA CA 1
ATOM 1317 C C . ALA A 1 190 ? -10.505 -34.975 52.940 1.000 39.252 188 ALA AAA C 1
ATOM 1318 O O . ALA A 1 190 ? -10.932 -35.762 52.090 1.000 39.311 188 ALA AAA O 1
ATOM 1320 N N . ALA A 1 191 ? -9.581 -35.275 53.851 1.000 42.170 189 ALA AAA N 1
ATOM 1321 C CA . ALA A 1 191 ? -9.024 -36.631 54.038 1.000 46.305 189 ALA AAA CA 1
ATOM 1322 C C . ALA A 1 191 ? -10.101 -37.525 54.651 1.000 50.451 189 ALA AAA C 1
ATOM 1323 O O . ALA A 1 191 ? -10.684 -37.169 55.673 1.000 48.617 189 ALA AAA O 1
ATOM 1325 N N . PRO A 1 192 ? -10.409 -38.699 54.048 1.000 56.627 190 PRO AAA N 1
ATOM 1326 C CA . PRO A 1 192 ? -11.301 -39.677 54.670 1.000 60.102 190 PRO AAA CA 1
ATOM 1327 C C . PRO A 1 192 ? -11.006 -39.830 56.170 1.000 62.723 190 PRO AAA C 1
ATOM 1328 O O . PRO A 1 192 ? -9.857 -40.023 56.542 1.000 57.823 190 PRO AAA O 1
ATOM 1332 N N . THR A 1 193 ? -12.051 -39.708 56.987 1.000 70.391 191 THR AAA N 1
ATOM 1333 C CA . THR A 1 193 ? -11.976 -39.711 58.471 1.000 79.647 191 THR AAA CA 1
ATOM 1334 C C . THR A 1 193 ? -11.803 -41.154 58.954 1.000 83.101 191 THR AAA C 1
ATOM 1335 O O . THR A 1 193 ? -12.750 -41.708 59.551 1.000 86.067 191 THR AAA O 1
ATOM 1339 N N . GLN A 1 194 ? -10.630 -41.735 58.699 1.000 81.584 192 GLN AAA N 1
ATOM 1340 C CA . GLN A 1 194 ? -10.293 -43.131 59.074 1.000 86.145 192 GLN AAA CA 1
ATOM 1341 C C . GLN A 1 194 ? -8.769 -43.278 59.046 1.000 85.099 192 GLN AAA C 1
ATOM 1342 O O . GLN A 1 194 ? -8.087 -42.254 58.858 1.000 86.796 192 GLN AAA O 1
ATOM 1348 N N . HIS A 1 195 ? -8.263 -44.492 59.272 1.000 86.051 193 HIS AAA N 1
ATOM 1349 C CA . HIS A 1 195 ? -6.878 -44.920 58.939 1.000 83.352 193 HIS AAA CA 1
ATOM 1350 C C . HIS A 1 195 ? -5.877 -44.157 59.816 1.000 74.986 193 HIS AAA C 1
ATOM 1351 O O . HIS A 1 195 ? -6.184 -43.020 60.236 1.000 72.223 193 HIS AAA O 1
ATOM 1358 N N . SER A 1 196 ? -4.731 -44.787 60.091 1.000 67.812 194 SER AAA N 1
ATOM 1359 C CA . SER A 1 196 ? -3.509 -44.176 60.677 1.000 56.282 194 SER AAA CA 1
ATOM 1360 C C . SER A 1 196 ? -3.092 -42.962 59.842 1.000 50.197 194 SER AAA C 1
ATOM 1361 O O . SER A 1 196 ? -3.428 -42.942 58.644 1.000 43.744 194 SER AAA O 1
ATOM 1364 N N . ARG A 1 197 ? -2.364 -42.010 60.441 1.000 46.894 195 ARG AAA N 1
ATOM 1365 C CA . ARG A 1 197 ? -1.749 -40.870 59.708 1.000 46.071 195 ARG AAA CA 1
ATOM 1366 C C . ARG A 1 197 ? -0.803 -41.443 58.643 1.000 41.801 195 ARG AAA C 1
ATOM 1367 O O . ARG A 1 197 ? -0.849 -40.938 57.511 1.000 38.565 195 ARG AAA O 1
ATOM 1375 N N . GLN A 1 198 ? -0.011 -42.473 58.982 1.000 41.366 196 GLN AAA N 1
ATOM 1376 C CA . GLN A 1 198 ? 1.007 -43.075 58.072 1.000 40.423 196 GLN AAA CA 1
ATOM 1377 C C . GLN A 1 198 ? 0.319 -43.466 56.761 1.000 40.464 196 GLN AAA C 1
ATOM 1378 O O . GLN A 1 198 ? 0.822 -43.079 55.684 1.000 38.785 196 GLN AAA O 1
ATOM 1384 N N . LYS A 1 199 ? -0.803 -44.177 56.856 1.000 40.762 197 LYS AAA N 1
ATOM 1385 C CA . LYS A 1 199 ? -1.562 -44.692 55.685 1.000 42.830 197 LYS AAA CA 1
ATOM 1386 C C . LYS A 1 199 ? -2.243 -43.528 54.948 1.000 39.095 197 LYS AAA C 1
ATOM 1387 O O . LYS A 1 199 ? -2.221 -43.522 53.706 1.000 35.865 197 LYS AAA O 1
ATOM 1393 N N . ARG A 1 200 ? -2.824 -42.581 55.683 1.000 36.984 198 ARG AAA N 1
ATOM 1394 C CA . ARG A 1 200 ? -3.540 -41.405 55.111 1.000 37.901 198 ARG AAA CA 1
ATOM 1395 C C . ARG A 1 200 ? -2.632 -40.665 54.113 1.000 34.042 198 ARG AAA C 1
ATOM 1396 O O . ARG A 1 200 ? -3.115 -40.294 53.030 1.000 28.900 198 ARG AAA O 1
ATOM 1404 N N . TRP A 1 201 ? -1.363 -40.452 54.469 1.000 31.008 199 TRP AAA N 1
ATOM 1405 C CA . TRP A 1 201 ? -0.448 -39.551 53.728 1.000 29.368 199 TRP AAA CA 1
ATOM 1406 C C . TRP A 1 201 ? 0.619 -40.359 52.994 1.000 27.890 199 TRP AAA C 1
ATOM 1407 O O . TRP A 1 201 ? 1.608 -39.754 52.587 1.000 27.898 199 TRP AAA O 1
ATOM 1418 N N . SER A 1 202 ? 0.393 -41.659 52.786 1.000 26.866 200 SER AAA N 1
ATOM 1419 C CA . SER A 1 202 ? 1.406 -42.602 52.248 1.000 27.221 200 SER AAA CA 1
ATOM 1420 C C . SER A 1 202 ? 1.747 -42.268 50.787 1.000 25.675 200 SER AAA C 1
ATOM 1421 O O . SER A 1 202 ? 2.867 -42.559 50.374 1.000 26.777 200 SER AAA O 1
ATOM 1424 N N . GLU A 1 203 ? 0.827 -41.680 50.032 1.000 26.189 201 GLU AAA N 1
ATOM 1425 C CA . GLU A 1 203 ? 1.030 -41.354 48.597 1.000 27.531 201 GLU AAA CA 1
ATOM 1426 C C . GLU A 1 203 ? 1.532 -39.911 48.443 1.000 24.983 201 GLU AAA C 1
ATOM 1427 O O . GLU A 1 203 ? 1.745 -39.485 47.297 1.000 25.247 201 GLU AAA O 1
ATOM 1433 N N . TRP A 1 204 ? 1.737 -39.186 49.538 1.000 23.772 202 TRP AAA N 1
ATOM 1434 C CA . TRP A 1 204 ? 2.209 -37.778 49.473 1.000 24.370 202 TRP AAA CA 1
ATOM 1435 C C . TRP A 1 204 ? 3.524 -37.672 48.676 1.000 24.466 202 TRP AAA C 1
ATOM 1436 O O . TRP A 1 204 ? 3.672 -36.671 47.951 1.000 21.755 202 TRP AAA O 1
ATOM 1447 N N . HIS A 1 205 ? 4.433 -38.649 48.792 1.000 24.244 203 HIS AAA N 1
ATOM 1448 C CA . HIS A 1 205 ? 5.797 -38.587 48.195 1.000 26.784 203 HIS AAA CA 1
ATOM 1449 C C . HIS A 1 205 ? 5.912 -39.587 47.044 1.000 26.057 203 HIS AAA C 1
ATOM 1450 O O . HIS A 1 205 ? 7.033 -40.094 46.806 1.000 27.245 203 HIS AAA O 1
ATOM 1457 N N . THR A 1 206 ? 4.810 -39.816 46.331 1.000 25.283 204 THR AAA N 1
ATOM 1458 C CA . THR A 1 206 ? 4.779 -40.625 45.082 1.000 26.758 204 THR AAA CA 1
ATOM 1459 C C . THR A 1 206 ? 4.038 -39.837 43.999 1.000 25.883 204 THR AAA C 1
ATOM 1460 O O . THR A 1 206 ? 3.380 -38.830 44.334 1.000 26.635 204 THR AAA O 1
ATOM 1464 N N . GLY A 1 207 ? 4.170 -40.273 42.749 1.000 26.091 205 GLY AAA N 1
ATOM 1465 C CA . GLY A 1 207 ? 3.344 -39.829 41.612 1.000 27.954 205 GLY AAA CA 1
ATOM 1466 C C . GLY A 1 207 ? 1.867 -39.751 41.967 1.000 28.079 205 GLY AAA C 1
ATOM 1467 O O . GLY A 1 207 ? 1.210 -38.840 41.466 1.000 27.430 205 GLY AAA O 1
ATOM 1468 N N . LYS A 1 208 ? 1.373 -40.628 42.849 1.000 30.041 206 LYS AAA N 1
ATOM 1469 C CA . LYS A 1 208 ? -0.078 -40.779 43.139 1.000 30.809 206 LYS AAA CA 1
ATOM 1470 C C . LYS A 1 208 ? -0.614 -39.603 43.957 1.000 31.102 206 LYS AAA C 1
ATOM 1471 O O . LYS A 1 208 ? -1.838 -39.560 44.147 1.000 31.808 206 LYS AAA O 1
ATOM 1477 N N . VAL A 1 209 ? 0.223 -38.663 44.408 1.000 29.529 207 VAL AAA N 1
ATOM 1478 C CA . VAL A 1 209 ? -0.300 -37.416 45.050 1.000 28.378 207 VAL AAA CA 1
ATOM 1479 C C . VAL A 1 209 ? -1.302 -36.743 44.099 1.000 28.475 207 VAL AAA C 1
ATOM 1480 O O . VAL A 1 209 ? -2.255 -36.133 44.615 1.000 28.944 207 VAL AAA O 1
ATOM 1484 N N . LEU A 1 210 ? -1.086 -36.824 42.777 1.000 27.237 208 LEU AAA N 1
ATOM 1485 C CA . LEU A 1 210 ? -1.954 -36.190 41.746 1.000 28.012 208 LEU AAA CA 1
ATOM 1486 C C . LEU A 1 210 ? -3.362 -36.810 41.825 1.000 32.086 208 LEU AAA C 1
ATOM 1487 O O . LEU A 1 210 ? -4.346 -36.090 41.553 1.000 31.937 208 LEU AAA O 1
ATOM 1492 N N . CYS A 1 211 ? -3.453 -38.085 42.214 1.000 35.591 209 CYS AAA N 1
ATOM 1493 C CA . CYS A 1 211 ? -4.708 -38.881 42.316 1.000 38.907 209 CYS AAA CA 1
ATOM 1494 C C . CYS A 1 211 ? -5.636 -38.308 43.389 1.000 41.667 209 CYS AAA C 1
ATOM 1495 O O . CYS A 1 211 ? -6.850 -38.532 43.273 1.000 44.323 209 CYS AAA O 1
ATOM 1498 N N . LEU A 1 212 ? -5.095 -37.574 44.366 1.000 41.395 210 LEU AAA N 1
ATOM 1499 C CA . LEU A 1 212 ? -5.884 -36.981 45.478 1.000 42.619 210 LEU AAA CA 1
ATOM 1500 C C . LEU A 1 212 ? -6.782 -35.846 44.969 1.000 41.548 210 LEU AAA C 1
ATOM 1501 O O . LEU A 1 212 ? -7.594 -35.377 45.761 1.000 42.667 210 LEU AAA O 1
ATOM 1506 N N . LEU A 1 213 ? -6.634 -35.409 43.716 1.000 42.942 211 LEU AAA N 1
ATOM 1507 C CA . LEU A 1 213 ? -7.377 -34.251 43.156 1.000 43.786 211 LEU AAA CA 1
ATOM 1508 C C . LEU A 1 213 ? -8.003 -34.647 41.818 1.000 47.126 211 LEU AAA C 1
ATOM 1509 O O . LEU A 1 213 ? -7.245 -34.803 40.831 1.000 44.911 211 LEU AAA O 1
ATOM 1514 N N . ASP A 1 214 ? -9.335 -34.776 41.789 1.000 49.711 212 ASP AAA N 1
ATOM 1515 C CA . ASP A 1 214 ? -10.125 -35.093 40.569 1.000 51.646 212 ASP AAA CA 1
ATOM 1516 C C . ASP A 1 214 ? -9.556 -34.323 39.379 1.000 48.747 212 ASP AAA C 1
ATOM 1517 O O . ASP A 1 214 ? -9.299 -34.912 38.332 1.000 52.922 212 ASP AAA O 1
ATOM 1522 N N . PRO A 1 215 ? -9.345 -32.991 39.487 1.000 47.200 213 PRO AAA N 1
ATOM 1523 C CA . PRO A 1 215 ? -8.824 -32.199 38.367 1.000 45.896 213 PRO AAA CA 1
ATOM 1524 C C . PRO A 1 215 ? -7.444 -32.581 37.793 1.000 45.456 213 PRO AAA C 1
ATOM 1525 O O . PRO A 1 215 ? -7.096 -32.057 36.756 1.000 43.824 213 PRO AAA O 1
ATOM 1529 N N . LEU A 1 216 ? -6.685 -33.458 38.459 1.000 48.603 214 LEU AAA N 1
ATOM 1530 C CA . LEU A 1 216 ? -5.322 -33.872 38.024 1.000 48.162 214 LEU AAA CA 1
ATOM 1531 C C . LEU A 1 216 ? -5.236 -35.393 37.776 1.000 49.128 214 LEU AAA C 1
ATOM 1532 O O . LEU A 1 216 ? -4.189 -35.829 37.249 1.000 47.272 214 LEU AAA O 1
ATOM 1537 N N . ASP A 1 217 ? -6.293 -36.160 38.091 1.000 50.342 215 ASP AAA N 1
ATOM 1538 C CA . ASP A 1 217 ? -6.397 -37.634 37.876 1.000 52.857 215 ASP AAA CA 1
ATOM 1539 C C . ASP A 1 217 ? -6.003 -38.006 36.444 1.000 50.966 215 ASP AAA C 1
ATOM 1540 O O . ASP A 1 217 ? -5.062 -38.802 36.283 1.000 51.162 215 ASP AAA O 1
ATOM 1545 N N . ALA A 1 218 ? -6.726 -37.474 35.452 1.000 48.074 216 ALA AAA N 1
ATOM 1546 C CA . ALA A 1 218 ? -6.569 -37.797 34.013 1.000 47.505 216 ALA AAA CA 1
ATOM 1547 C C . ALA A 1 218 ? -5.096 -37.668 33.603 1.000 45.285 216 ALA AAA C 1
ATOM 1548 O O . ALA A 1 218 ? -4.632 -38.519 32.814 1.000 46.152 216 ALA AAA O 1
ATOM 1550 N N . VAL A 1 219 ? -4.390 -36.660 34.128 1.000 42.314 217 VAL AAA N 1
ATOM 1551 C CA . VAL A 1 219 ? -2.933 -36.436 33.875 1.000 40.426 217 VAL AAA CA 1
ATOM 1552 C C . VAL A 1 219 ? -2.136 -37.645 34.391 1.000 35.802 217 VAL AAA C 1
ATOM 1553 O O . VAL A 1 219 ? -1.287 -38.134 33.642 1.000 33.438 217 VAL AAA O 1
ATOM 1557 N N . TYR A 1 220 ? -2.383 -38.114 35.616 1.000 32.732 218 TYR AAA N 1
ATOM 1558 C CA . TYR A 1 220 ? -1.667 -39.290 36.174 1.000 35.548 218 TYR AAA CA 1
ATOM 1559 C C . TYR A 1 220 ? -2.002 -40.525 35.329 1.000 34.835 218 TYR AAA C 1
ATOM 1560 O O . TYR A 1 220 ? -1.074 -41.230 34.943 1.000 36.151 218 TYR AAA O 1
ATOM 1569 N N . ASN A 1 221 ? -3.287 -40.749 35.041 1.000 38.190 219 ASN AAA N 1
ATOM 1570 C CA . ASN A 1 221 ? -3.790 -41.921 34.277 1.000 38.651 219 ASN AAA CA 1
ATOM 1571 C C . ASN A 1 221 ? -3.133 -41.953 32.904 1.000 37.735 219 ASN AAA C 1
ATOM 1572 O O . ASN A 1 221 ? -2.597 -43.009 32.530 1.000 40.079 219 ASN AAA O 1
ATOM 1577 N N . TYR A 1 222 ? -3.180 -40.844 32.176 1.000 37.127 220 TYR AAA N 1
ATOM 1578 C CA . TYR A 1 222 ? -2.774 -40.817 30.751 1.000 40.930 220 TYR AAA CA 1
ATOM 1579 C C . TYR A 1 222 ? -1.253 -40.983 30.630 1.000 41.844 220 TYR AAA C 1
ATOM 1580 O O . TYR A 1 222 ? -0.812 -41.770 29.762 1.000 43.948 220 TYR AAA O 1
ATOM 1589 N N . LEU A 1 223 ? -0.474 -40.283 31.461 1.000 39.249 221 LEU AAA N 1
ATOM 1590 C CA . LEU A 1 223 ? 1.016 -40.288 31.376 1.000 40.964 221 LEU AAA CA 1
ATOM 1591 C C . LEU A 1 223 ? 1.561 -41.659 31.798 1.000 37.119 221 LEU AAA C 1
ATOM 1592 O O . LEU A 1 223 ? 2.485 -42.161 31.135 1.000 33.501 221 LEU AAA O 1
ATOM 1597 N N . SER A 1 224 ? 0.998 -42.239 32.860 1.000 34.691 222 SER AAA N 1
ATOM 1598 C CA . SER A 1 224 ? 1.509 -43.468 33.514 1.000 33.415 222 SER AAA CA 1
ATOM 1599 C C . SER A 1 224 ? 0.886 -44.718 32.886 1.000 32.726 222 SER AAA C 1
ATOM 1600 O O . SER A 1 224 ? 1.507 -45.783 33.011 1.000 30.363 222 SER AAA O 1
ATOM 1603 N N . GLN A 1 225 ? -0.302 -44.591 32.279 1.000 36.780 223 GLN AAA N 1
ATOM 1604 C CA . GLN A 1 225 ? -1.142 -45.719 31.774 1.000 39.373 223 GLN AAA CA 1
ATOM 1605 C C . GLN A 1 225 ? -1.453 -46.679 32.931 1.000 38.110 223 GLN AAA C 1
ATOM 1606 O O . GLN A 1 225 ? -1.526 -47.890 32.691 1.000 41.652 223 GLN AAA O 1
ATOM 1612 N N . ARG A 1 226 ? -1.618 -46.127 34.135 1.000 38.157 224 ARG AAA N 1
ATOM 1613 C CA A ARG A 1 226 ? -1.927 -46.882 35.378 0.440 40.636 224 ARG AAA CA 1
ATOM 1614 C CA B ARG A 1 226 ? -1.887 -46.852 35.408 0.560 39.606 224 ARG AAA CA 1
ATOM 1615 C C . ARG A 1 226 ? -3.054 -46.147 36.112 1.000 42.395 224 ARG AAA C 1
ATOM 1616 O O . ARG A 1 226 ? -3.074 -44.910 36.080 1.000 42.249 224 ARG AAA O 1
ATOM 1631 N N . THR A 1 227 ? -3.971 -46.895 36.728 1.000 47.920 225 THR AAA N 1
ATOM 1632 C CA . THR A 1 227 ? -5.178 -46.330 37.389 1.000 52.221 225 THR AAA CA 1
ATOM 1633 C C . THR A 1 227 ? -4.791 -45.752 38.756 1.000 54.656 225 THR AAA C 1
ATOM 1634 O O . THR A 1 227 ? -3.799 -46.221 39.356 1.000 52.537 225 THR AAA O 1
ATOM 1638 N N . CYS A 1 228 ? -5.572 -44.786 39.237 1.000 57.709 226 CYS AAA N 1
ATOM 1639 C CA . CYS A 1 228 ? -5.381 -44.124 40.552 1.000 61.500 226 CYS AAA CA 1
ATOM 1640 C C . CYS A 1 228 ? -5.817 -45.060 41.687 1.000 67.196 226 CYS AAA C 1
ATOM 1641 O O . CYS A 1 228 ? -5.671 -44.670 42.861 1.000 71.382 226 CYS AAA O 1
ATOM 1644 N N . ASN A 1 229 ? -6.311 -46.254 41.349 1.000 75.027 227 ASN AAA N 1
ATOM 1645 C CA . ASN A 1 229 ? -6.599 -47.343 42.318 1.000 78.324 227 ASN AAA CA 1
ATOM 1646 C C . ASN A 1 229 ? -5.281 -47.975 42.778 1.000 74.094 227 ASN AAA C 1
ATOM 1647 O O . ASN A 1 229 ? -5.142 -48.162 44.000 1.000 71.112 227 ASN AAA O 1
ATOM 1652 N N . THR A 1 233 ? -6.600 -43.145 45.235 1.000 74.583 231 THR AAA N 1
ATOM 1653 C CA . THR A 1 233 ? -6.343 -43.075 46.700 1.000 74.377 231 THR AAA CA 1
ATOM 1654 C C . THR A 1 233 ? -7.478 -42.297 47.386 1.000 71.978 231 THR AAA C 1
ATOM 1655 O O . THR A 1 233 ? -8.044 -41.407 46.720 1.000 79.018 231 THR AAA O 1
ATOM 1659 N N . TRP A 1 234 ? -7.786 -42.605 48.657 1.000 62.506 232 TRP AAA N 1
ATOM 1660 C CA . TRP A 1 234 ? -8.833 -41.927 49.480 1.000 55.944 232 TRP AAA CA 1
ATOM 1661 C C . TRP A 1 234 ? -10.229 -42.142 48.869 1.000 55.766 232 TRP AAA C 1
ATOM 1662 O O . TRP A 1 234 ? -10.778 -41.159 48.321 1.000 58.023 232 TRP AAA O 1
ATOM 1673 N N . GLU A 1 235 ? -10.808 -43.345 48.949 1.000 53.922 233 GLU AAA N 1
ATOM 1674 C CA . GLU A 1 235 ? -12.120 -43.644 48.301 1.000 53.101 233 GLU AAA CA 1
ATOM 1675 C C . GLU A 1 235 ? -13.231 -42.831 48.981 1.000 48.466 233 GLU AAA C 1
ATOM 1676 O O . GLU A 1 235 ? -13.303 -42.857 50.221 1.000 44.517 233 GLU AAA O 1
ATOM 1682 N N . GLY A 1 236 ? -14.047 -42.125 48.189 1.000 49.111 234 GLY AAA N 1
ATOM 1683 C CA . GLY A 1 236 ? -15.198 -41.325 48.657 1.000 48.987 234 GLY AAA CA 1
ATOM 1684 C C . GLY A 1 236 ? -14.892 -39.837 48.777 1.000 50.656 234 GLY AAA C 1
ATOM 1685 O O . GLY A 1 236 ? -15.843 -39.068 49.004 1.000 54.629 234 GLY AAA O 1
ATOM 1686 N N . LYS A 1 237 ? -13.625 -39.433 48.649 1.000 50.713 235 LYS AAA N 1
ATOM 1687 C CA . LYS A 1 237 ? -13.177 -38.013 48.707 1.000 50.418 235 LYS AAA CA 1
ATOM 1688 C C . LYS A 1 237 ? -13.984 -37.163 47.711 1.000 51.203 235 LYS AAA C 1
ATOM 1689 O O . LYS A 1 237 ? -14.273 -37.667 46.603 1.000 47.337 235 LYS AAA O 1
ATOM 1695 N N . VAL A 1 238 ? -14.267 -35.904 48.069 1.000 52.736 236 VAL AAA N 1
ATOM 1696 C CA . VAL A 1 238 ? -14.986 -34.910 47.213 1.000 52.121 236 VAL AAA CA 1
ATOM 1697 C C . VAL A 1 238 ? -14.083 -33.682 47.006 1.000 49.692 236 VAL AAA C 1
ATOM 1698 O O . VAL A 1 238 ? -13.663 -33.080 48.020 1.000 47.971 236 VAL AAA O 1
ATOM 1702 N N . TYR A 1 239 ? -13.790 -33.338 45.744 1.000 47.256 237 TYR AAA N 1
ATOM 1703 C CA . TYR A 1 239 ? -13.120 -32.072 45.339 1.000 49.260 237 TYR AAA CA 1
ATOM 1704 C C . TYR A 1 239 ? -14.124 -30.910 45.413 1.000 48.059 237 TYR AAA C 1
ATOM 1705 O O . TYR A 1 239 ? -14.841 -30.649 44.435 1.000 50.506 237 TYR AAA O 1
ATOM 1714 N N . ARG A 1 240 ? -14.148 -30.226 46.554 1.000 48.490 238 ARG AAA N 1
ATOM 1715 C CA . ARG A 1 240 ? -15.012 -29.051 46.833 1.000 50.193 238 ARG AAA CA 1
ATOM 1716 C C . ARG A 1 240 ? -14.263 -27.790 46.382 1.000 50.619 238 ARG AAA C 1
ATOM 1717 O O . ARG A 1 240 ? -13.222 -27.474 46.997 1.000 53.209 238 ARG AAA O 1
ATOM 1725 N N . VAL A 1 241 ? -14.744 -27.114 45.334 1.000 48.012 239 VAL AAA N 1
ATOM 1726 C CA . VAL A 1 241 ? -14.261 -25.754 44.940 1.000 48.251 239 VAL AAA CA 1
ATOM 1727 C C . VAL A 1 241 ? -14.634 -24.790 46.071 1.000 47.429 239 VAL AAA C 1
ATOM 1728 O O . VAL A 1 241 ? -15.808 -24.781 46.456 1.000 50.368 239 VAL AAA O 1
ATOM 1732 N N . LEU A 1 242 ? -13.662 -24.055 46.617 1.000 46.832 240 LEU AAA N 1
ATOM 1733 C CA . LEU A 1 242 ? -13.888 -23.056 47.697 1.000 46.127 240 LEU AAA CA 1
ATOM 1734 C C . LEU A 1 242 ? -14.136 -21.685 47.067 1.000 46.118 240 LEU AAA C 1
ATOM 1735 O O . LEU A 1 242 ? -14.983 -20.951 47.594 1.000 54.992 240 LEU AAA O 1
ATOM 1740 N N . ALA A 1 243 ? -13.405 -21.342 46.006 1.000 45.131 241 ALA AAA N 1
ATOM 1741 C CA . ALA A 1 243 ? -13.498 -20.032 45.318 1.000 43.243 241 ALA AAA CA 1
ATOM 1742 C C . ALA A 1 243 ? -12.927 -20.137 43.901 1.000 43.261 241 ALA AAA C 1
ATOM 1743 O O . ALA A 1 243 ? -12.123 -21.051 43.641 1.000 41.018 241 ALA AAA O 1
ATOM 1745 N N . GLY A 1 244 ? -13.359 -19.234 43.020 1.000 40.843 242 GLY AAA N 1
ATOM 1746 C CA . GLY A 1 244 ? -12.942 -19.197 41.611 1.000 42.757 242 GLY AAA CA 1
ATOM 1747 C C . GLY A 1 244 ? -13.508 -20.367 40.830 1.000 43.408 242 GLY AAA C 1
ATOM 1748 O O . GLY A 1 244 ? -14.518 -20.949 41.273 1.000 47.110 242 GLY AAA O 1
ATOM 1749 N N . THR A 1 245 ? -12.878 -20.683 39.697 1.000 43.384 243 THR AAA N 1
ATOM 1750 C CA . THR A 1 245 ? -13.288 -21.751 38.751 1.000 44.528 243 THR AAA CA 1
ATOM 1751 C C . THR A 1 245 ? -12.032 -22.447 38.238 1.000 44.585 243 THR AAA C 1
ATOM 1752 O O . THR A 1 245 ? -11.567 -22.152 37.138 1.000 43.247 243 THR AAA O 1
ATOM 1756 N N . PRO A 1 246 ? -11.453 -23.384 39.028 1.000 47.846 244 PRO AAA N 1
ATOM 1757 C CA . PRO A 1 246 ? -10.275 -24.143 38.606 1.000 47.478 244 PRO AAA CA 1
ATOM 1758 C C . PRO A 1 246 ? -10.545 -24.921 37.310 1.000 48.051 244 PRO AAA C 1
ATOM 1759 O O . PRO A 1 246 ? -11.655 -25.386 37.140 1.000 47.953 244 PRO AAA O 1
ATOM 1763 N N . ALA A 1 247 ? -9.534 -25.038 36.443 1.000 49.130 245 ALA AAA N 1
ATOM 1764 C CA . ALA A 1 247 ? -9.594 -25.769 35.154 1.000 50.561 245 ALA AAA CA 1
ATOM 1765 C C . ALA A 1 247 ? -9.073 -27.199 35.346 1.000 53.039 245 ALA AAA C 1
ATOM 1766 O O . ALA A 1 247 ? -8.092 -27.377 36.099 1.000 59.534 245 ALA AAA O 1
ATOM 1768 N N . SER A 1 248 ? -9.726 -28.168 34.696 1.000 50.378 246 SER AAA N 1
ATOM 1769 C CA . SER A 1 248 ? -9.288 -29.580 34.549 1.000 49.580 246 SER AAA CA 1
ATOM 1770 C C . SER A 1 248 ? -8.849 -29.795 33.098 1.000 51.288 246 SER AAA C 1
ATOM 1771 O O . SER A 1 248 ? -9.727 -30.038 32.254 1.000 55.812 246 SER AAA O 1
ATOM 1774 N N . HIS A 1 249 ? -7.551 -29.682 32.811 1.000 49.388 247 HIS AAA N 1
ATOM 1775 C CA . HIS A 1 249 ? -6.996 -29.775 31.435 1.000 52.894 247 HIS AAA CA 1
ATOM 1776 C C . HIS A 1 249 ? -6.823 -31.248 31.050 1.000 55.014 247 HIS AAA C 1
ATOM 1777 O O . HIS A 1 249 ? -6.241 -32.006 31.849 1.000 53.266 247 HIS AAA O 1
ATOM 1784 N N . ASP A 1 250 ? -7.308 -31.621 29.864 1.000 56.633 248 ASP AAA N 1
ATOM 1785 C CA . ASP A 1 250 ? -7.066 -32.943 29.233 1.000 57.600 248 ASP AAA CA 1
ATOM 1786 C C . ASP A 1 250 ? -5.636 -32.923 28.677 1.000 53.579 248 ASP AAA C 1
ATOM 1787 O O . ASP A 1 250 ? -5.081 -31.823 28.562 1.000 49.077 248 ASP AAA O 1
ATOM 1792 N N . THR A 1 251 ? -5.061 -34.091 28.376 1.000 50.706 249 THR AAA N 1
ATOM 1793 C CA . THR A 1 251 ? -3.723 -34.237 27.741 1.000 48.761 249 THR AAA CA 1
ATOM 1794 C C . THR A 1 251 ? -3.729 -35.424 26.772 1.000 49.251 249 THR AAA C 1
ATOM 1795 O O . THR A 1 251 ? -4.407 -36.431 27.069 1.000 48.984 249 THR AAA O 1
ATOM 1799 N N . HIS A 1 252 ? -2.997 -35.297 25.662 1.000 50.858 250 HIS AAA N 1
ATOM 1800 C CA . HIS A 1 252 ? -2.659 -36.395 24.718 1.000 51.057 250 HIS AAA CA 1
ATOM 1801 C C . HIS A 1 252 ? -1.136 -36.489 24.591 1.000 49.993 250 HIS AAA C 1
ATOM 1802 O O . HIS A 1 252 ? -0.649 -36.766 23.483 1.000 49.201 250 HIS AAA O 1
ATOM 1809 N N . ILE A 1 253 ? -0.406 -36.267 25.687 1.000 51.242 251 ILE AAA N 1
ATOM 1810 C CA . ILE A 1 253 ? 1.079 -36.429 25.725 1.000 52.358 251 ILE AAA CA 1
ATOM 1811 C C . ILE A 1 253 ? 1.393 -37.927 25.623 1.000 49.882 251 ILE AAA C 1
ATOM 1812 O O . ILE A 1 253 ? 0.747 -38.721 26.347 1.000 49.117 251 ILE AAA O 1
ATOM 1817 N N . VAL A 1 254 ? 2.346 -38.288 24.759 1.000 46.198 252 VAL AAA N 1
ATOM 1818 C CA . VAL A 1 254 ? 2.873 -39.678 24.649 1.000 47.657 252 VAL AAA CA 1
ATOM 1819 C C . VAL A 1 254 ? 3.298 -40.119 26.049 1.000 48.886 252 VAL AAA C 1
ATOM 1820 O O . VAL A 1 254 ? 3.812 -39.319 26.825 1.000 47.212 252 VAL AAA O 1
ATOM 1824 N N . PRO A 1 255 ? 3.086 -41.398 26.425 1.000 46.571 253 PRO AAA N 1
ATOM 1825 C CA . PRO A 1 255 ? 3.443 -41.867 27.761 1.000 45.971 253 PRO AAA CA 1
ATOM 1826 C C . PRO A 1 255 ? 4.852 -41.408 28.167 1.000 46.335 253 PRO AAA C 1
ATOM 1827 O O . PRO A 1 255 ? 5.785 -41.650 27.424 1.000 43.605 253 PRO AAA O 1
ATOM 1831 N N . THR A 1 256 ? 4.965 -40.747 29.323 1.000 45.976 254 THR AAA N 1
ATOM 1832 C CA . THR A 1 256 ? 6.233 -40.181 29.855 1.000 43.429 254 THR AAA CA 1
ATOM 1833 C C . THR A 1 256 ? 6.241 -40.297 31.383 1.000 37.995 254 THR AAA C 1
ATOM 1834 O O . THR A 1 256 ? 5.156 -40.309 32.014 1.000 34.048 254 THR AAA O 1
ATOM 1838 N N . ALA A 1 257 ? 7.441 -40.368 31.947 1.000 32.895 255 ALA AAA N 1
ATOM 1839 C CA . ALA A 1 257 ? 7.689 -40.559 33.387 1.000 31.090 255 ALA AAA CA 1
ATOM 1840 C C . ALA A 1 257 ? 7.295 -39.283 34.131 1.000 29.201 255 ALA AAA C 1
ATOM 1841 O O . ALA A 1 257 ? 7.764 -38.188 33.743 1.000 30.999 255 ALA AAA O 1
ATOM 1843 N N . ILE A 1 258 ? 6.462 -39.409 35.156 1.000 24.705 256 ILE AAA N 1
ATOM 1844 C CA . ILE A 1 258 ? 6.153 -38.272 36.068 1.000 25.373 256 ILE AAA CA 1
ATOM 1845 C C . ILE A 1 258 ? 7.268 -38.197 37.115 1.000 25.115 256 ILE AAA C 1
ATOM 1846 O O . ILE A 1 258 ? 7.461 -39.207 37.852 1.000 24.259 256 ILE AAA O 1
ATOM 1851 N N . SER A 1 259 ? 7.986 -37.073 37.182 1.000 22.504 257 SER AAA N 1
ATOM 1852 C CA . SER A 1 259 ? 9.091 -36.898 38.153 1.000 22.110 257 SER AAA CA 1
ATOM 1853 C C . SER A 1 259 ? 8.579 -36.113 39.364 1.000 21.023 257 SER AAA C 1
ATOM 1854 O O . SER A 1 259 ? 7.841 -35.129 39.187 1.000 21.070 257 SER AAA O 1
ATOM 1857 N N . HIS A 1 260 ? 8.933 -36.571 40.564 1.000 20.314 258 HIS AAA N 1
ATOM 1858 C CA . HIS A 1 260 ? 8.523 -35.968 41.853 1.000 20.124 258 HIS AAA CA 1
ATOM 1859 C C . HIS A 1 260 ? 9.795 -35.737 42.665 1.000 20.014 258 HIS AAA C 1
ATOM 1860 O O . HIS A 1 260 ? 10.378 -36.724 43.143 1.000 19.030 258 HIS AAA O 1
ATOM 1867 N N . ARG A 1 261 ? 10.234 -34.480 42.735 1.000 21.611 259 ARG AAA N 1
ATOM 1868 C CA . ARG A 1 261 ? 11.458 -34.087 43.464 1.000 22.219 259 ARG AAA CA 1
ATOM 1869 C C . ARG A 1 261 ? 11.098 -33.855 44.931 1.000 22.093 259 ARG AAA C 1
ATOM 1870 O O . ARG A 1 261 ? 10.227 -33.019 45.206 1.000 22.294 259 ARG AAA O 1
ATOM 1878 N N . LEU A 1 262 ? 11.786 -34.563 45.822 1.000 22.243 260 LEU AAA N 1
ATOM 1879 C CA . LEU A 1 262 ? 11.570 -34.533 47.281 1.000 21.508 260 LEU AAA CA 1
ATOM 1880 C C . LEU A 1 262 ? 12.777 -33.869 47.949 1.000 22.008 260 LEU AAA C 1
ATOM 1881 O O . LEU A 1 262 ? 13.880 -34.453 47.935 1.000 22.256 260 LEU AAA O 1
ATOM 1886 N N . HIS A 1 263 ? 12.559 -32.674 48.485 1.000 21.387 261 HIS AAA N 1
ATOM 1887 C CA . HIS A 1 263 ? 13.502 -31.938 49.362 1.000 21.849 261 HIS AAA CA 1
ATOM 1888 C C . HIS A 1 263 ? 13.283 -32.368 50.826 1.000 22.152 261 HIS AAA C 1
ATOM 1889 O O . HIS A 1 263 ? 12.104 -32.455 51.278 1.000 20.333 261 HIS AAA O 1
ATOM 1896 N N . PHE A 1 264 ? 14.381 -32.622 51.542 1.000 22.467 262 PHE AAA N 1
ATOM 1897 C CA . PHE A 1 264 ? 14.400 -32.965 52.988 1.000 24.058 262 PHE AAA CA 1
ATOM 1898 C C . PHE A 1 264 ? 15.148 -31.872 53.757 1.000 24.512 262 PHE AAA C 1
ATOM 1899 O O . PHE A 1 264 ? 16.374 -31.712 53.531 1.000 23.334 262 PHE AAA O 1
ATOM 1907 N N . ALA A 1 265 ? 14.456 -31.157 54.648 1.000 25.060 263 ALA AAA N 1
ATOM 1908 C CA . ALA A 1 265 ? 15.059 -30.113 55.516 1.000 27.025 263 ALA AAA CA 1
ATOM 1909 C C . ALA A 1 265 ? 16.196 -30.718 56.348 1.000 28.693 263 ALA AAA C 1
ATOM 1910 O O . ALA A 1 265 ? 17.164 -29.997 56.638 1.000 28.642 263 ALA AAA O 1
ATOM 1912 N N . LYS A 1 266 ? 16.077 -31.993 56.720 1.000 30.023 264 LYS AAA N 1
ATOM 1913 C CA . LYS A 1 266 ? 17.051 -32.695 57.593 1.000 33.252 264 LYS AAA CA 1
ATOM 1914 C C . LYS A 1 266 ? 18.302 -33.040 56.778 1.000 32.048 264 LYS AAA C 1
ATOM 1915 O O . LYS A 1 266 ? 19.365 -33.214 57.389 1.000 32.599 264 LYS AAA O 1
ATOM 1921 N N . GLY A 1 267 ? 18.169 -33.146 55.451 1.000 32.108 265 GLY AAA N 1
ATOM 1922 C CA . GLY A 1 267 ? 19.259 -33.445 54.502 1.000 30.689 265 GLY AAA CA 1
ATOM 1923 C C . GLY A 1 267 ? 19.706 -34.904 54.537 1.000 30.599 265 GLY AAA C 1
ATOM 1924 O O . GLY A 1 267 ? 20.864 -35.145 54.166 1.000 33.397 265 GLY AAA O 1
ATOM 1925 N N . ASP A 1 268 ? 18.833 -35.847 54.924 1.000 28.639 266 ASP AAA N 1
ATOM 1926 C CA . ASP A 1 268 ? 19.156 -37.296 55.100 1.000 27.328 266 ASP AAA CA 1
ATOM 1927 C C . ASP A 1 268 ? 18.525 -38.130 53.971 1.000 25.858 266 ASP AAA C 1
ATOM 1928 O O . ASP A 1 268 ? 18.181 -39.301 54.213 1.000 26.598 266 ASP AAA O 1
ATOM 1933 N N . GLY A 1 269 ? 18.449 -37.561 52.765 1.000 24.945 267 GLY AAA N 1
ATOM 1934 C CA . GLY A 1 269 ? 17.931 -38.179 51.527 1.000 23.592 267 GLY AAA CA 1
ATOM 1935 C C . GLY A 1 269 ? 18.319 -39.641 51.349 1.000 22.519 267 GLY AAA C 1
ATOM 1936 O O . GLY A 1 269 ? 17.414 -40.455 51.072 1.000 21.493 267 GLY AAA O 1
ATOM 1937 N N . LEU A 1 270 ? 19.603 -39.995 51.458 1.000 20.139 268 LEU AAA N 1
ATOM 1938 C CA . LEU A 1 270 ? 20.033 -41.386 51.158 1.000 19.773 268 LEU AAA CA 1
ATOM 1939 C C . LEU A 1 270 ? 19.555 -42.326 52.277 1.000 19.574 268 LEU AAA C 1
ATOM 1940 O O . LEU A 1 270 ? 19.030 -43.408 51.963 1.000 18.985 268 LEU AAA O 1
ATOM 1945 N N . ALA A 1 271 ? 19.727 -41.932 53.535 1.000 19.582 269 ALA AAA N 1
ATOM 1946 C CA . ALA A 1 271 ? 19.234 -42.705 54.695 1.000 20.630 269 ALA AAA CA 1
ATOM 1947 C C . ALA A 1 271 ? 17.714 -42.908 54.568 1.000 20.468 269 ALA AAA C 1
ATOM 1948 O O . ALA A 1 271 ? 17.254 -44.035 54.764 1.000 22.387 269 ALA AAA O 1
ATOM 1950 N N . ALA A 1 272 ? 16.967 -41.866 54.208 1.000 20.176 270 ALA AAA N 1
ATOM 1951 C CA . ALA A 1 272 ? 15.486 -41.876 54.112 1.000 19.181 270 ALA AAA CA 1
ATOM 1952 C C . ALA A 1 272 ? 15.016 -42.823 52.999 1.000 18.341 270 ALA AAA C 1
ATOM 1953 O O . ALA A 1 272 ? 14.074 -43.627 53.234 1.000 17.778 270 ALA AAA O 1
ATOM 1955 N N . LEU A 1 273 ? 15.603 -42.712 51.805 1.000 17.406 271 LEU AAA N 1
ATOM 1956 C CA . LEU A 1 273 ? 15.200 -43.517 50.614 1.000 17.403 271 LEU AAA CA 1
ATOM 1957 C C . LEU A 1 273 ? 15.465 -45.005 50.886 1.000 16.966 271 LEU AAA C 1
ATOM 1958 O O . LEU A 1 273 ? 14.528 -45.800 50.701 1.000 16.031 271 LEU AAA O 1
ATOM 1963 N N . THR A 1 274 ? 16.681 -45.347 51.331 1.000 16.646 272 THR AAA N 1
ATOM 1964 C CA . THR A 1 274 ? 17.087 -46.721 51.709 1.000 17.472 272 THR AAA CA 1
ATOM 1965 C C . THR A 1 274 ? 16.139 -47.258 52.794 1.000 19.004 272 THR AAA C 1
ATOM 1966 O O . THR A 1 274 ? 15.716 -48.424 52.699 1.000 17.875 272 THR AAA O 1
ATOM 1970 N N . THR A 1 275 ? 15.824 -46.455 53.808 1.000 18.836 273 THR AAA N 1
ATOM 1971 C CA . THR A 1 275 ? 14.924 -46.915 54.889 1.000 19.787 273 THR AAA CA 1
ATOM 1972 C C . THR A 1 275 ? 13.569 -47.249 54.269 1.000 20.023 273 THR AAA C 1
ATOM 1973 O O . THR A 1 275 ? 13.010 -48.319 54.591 1.000 19.687 273 THR AAA O 1
ATOM 1977 N N . HIS A 1 276 ? 13.084 -46.376 53.389 1.000 19.516 274 HIS AAA N 1
ATOM 1978 C CA . HIS A 1 276 ? 11.787 -46.550 52.694 1.000 18.780 274 HIS AAA CA 1
ATOM 1979 C C . HIS A 1 276 ? 11.806 -47.845 51.880 1.000 20.157 274 HIS AAA C 1
ATOM 1980 O O . HIS A 1 276 ? 10.788 -48.558 51.892 1.000 21.010 274 HIS AAA O 1
ATOM 1987 N N . GLN A 1 277 ? 12.913 -48.133 51.194 1.000 21.044 275 GLN AAA N 1
ATOM 1988 C CA . GLN A 1 277 ? 12.997 -49.250 50.225 1.000 22.413 275 GLN AAA CA 1
ATOM 1989 C C . GLN A 1 277 ? 13.182 -50.567 50.985 1.000 23.121 275 GLN AAA C 1
ATOM 1990 O O . GLN A 1 277 ? 12.555 -51.570 50.608 1.000 23.342 275 GLN AAA O 1
ATOM 1996 N N . VAL A 1 278 ? 14.028 -50.566 52.013 1.000 23.216 276 VAL AAA N 1
ATOM 1997 C CA . VAL A 1 278 ? 14.283 -51.763 52.859 1.000 23.236 276 VAL AAA CA 1
ATOM 1998 C C . VAL A 1 278 ? 13.006 -52.128 53.634 1.000 24.206 276 VAL AAA C 1
ATOM 1999 O O . VAL A 1 278 ? 12.639 -53.318 53.618 1.000 24.201 276 VAL AAA O 1
ATOM 2003 N N . CYS A 1 279 ? 12.355 -51.161 54.289 1.000 23.889 277 CYS AAA N 1
ATOM 2004 C CA . CYS A 1 279 ? 11.298 -51.417 55.309 1.000 25.494 277 CYS AAA CA 1
ATOM 2005 C C . CYS A 1 279 ? 9.889 -51.323 54.690 1.000 26.650 277 CYS AAA C 1
ATOM 2006 O O . CYS A 1 279 ? 8.909 -51.623 55.403 1.000 27.906 277 CYS AAA O 1
ATOM 2009 N N . ALA A 1 280 ? 9.769 -50.918 53.426 1.000 25.602 278 ALA AAA N 1
ATOM 2010 C CA . ALA A 1 280 ? 8.472 -50.587 52.785 1.000 26.584 278 ALA AAA CA 1
ATOM 2011 C C . ALA A 1 280 ? 7.649 -49.666 53.704 1.000 27.257 278 ALA AAA C 1
ATOM 2012 O O . ALA A 1 280 ? 6.469 -49.948 53.940 1.000 29.900 278 ALA AAA O 1
ATOM 2014 N N . ILE A 1 281 ? 8.281 -48.611 54.211 1.000 27.117 279 ILE AAA N 1
ATOM 2015 C CA . ILE A 1 281 ? 7.656 -47.470 54.942 1.000 26.769 279 ILE AAA CA 1
ATOM 2016 C C . ILE A 1 281 ? 7.520 -46.329 53.947 1.000 26.853 279 ILE AAA C 1
ATOM 2017 O O . ILE A 1 281 ? 8.499 -45.989 53.273 1.000 23.001 279 ILE AAA O 1
ATOM 2022 N N . PRO A 1 282 ? 6.322 -45.719 53.810 1.000 27.642 280 PRO AAA N 1
ATOM 2023 C CA . PRO A 1 282 ? 6.162 -44.614 52.871 1.000 27.363 280 PRO AAA CA 1
ATOM 2024 C C . PRO A 1 282 ? 7.129 -43.480 53.245 1.000 24.570 280 PRO AAA C 1
ATOM 2025 O O . PRO A 1 282 ? 7.326 -43.170 54.395 1.000 22.329 280 PRO AAA O 1
ATOM 2029 N N . LEU A 1 283 ? 7.749 -42.908 52.226 1.000 24.782 281 LEU AAA N 1
ATOM 2030 C CA . LEU A 1 283 ? 8.857 -41.935 52.364 1.000 24.747 281 LEU AAA CA 1
ATOM 2031 C C . LEU A 1 283 ? 8.340 -40.672 53.069 1.000 23.008 281 LEU AAA C 1
ATOM 2032 O O . LEU A 1 283 ? 9.148 -40.024 53.753 1.000 22.184 281 LEU AAA O 1
ATOM 2037 N N . GLU A 1 284 ? 7.041 -40.355 52.996 1.000 22.870 282 GLU AAA N 1
ATOM 2038 C CA . GLU A 1 284 ? 6.476 -39.195 53.751 1.000 24.160 282 GLU AAA CA 1
ATOM 2039 C C . GLU A 1 284 ? 6.576 -39.416 55.277 1.000 24.134 282 GLU AAA C 1
ATOM 2040 O O . GLU A 1 284 ? 6.746 -38.423 55.994 1.000 24.482 282 GLU AAA O 1
ATOM 2046 N N . SER A 1 285 ? 6.476 -40.649 55.779 1.000 24.626 283 SER AAA N 1
ATOM 2047 C CA . SER A 1 285 ? 6.613 -40.957 57.232 1.000 26.489 283 SER AAA CA 1
ATOM 2048 C C . SER A 1 285 ? 8.070 -40.790 57.701 1.000 26.969 283 SER AAA C 1
ATOM 2049 O O . SER A 1 285 ? 8.295 -40.765 58.927 1.000 27.144 283 SER AAA O 1
ATOM 2052 N N . LEU A 1 286 ? 9.026 -40.667 56.772 1.000 26.232 284 LEU AAA N 1
ATOM 2053 C CA . LEU A 1 286 ? 10.470 -40.472 57.072 1.000 26.410 284 LEU AAA CA 1
ATOM 2054 C C . LEU A 1 286 ? 10.888 -39.043 56.706 1.000 27.186 284 LEU AAA C 1
ATOM 2055 O O . LEU A 1 286 ? 12.067 -38.734 56.835 1.000 28.919 284 LEU AAA O 1
ATOM 2060 N N . ALA A 1 287 ? 9.941 -38.211 56.273 1.000 27.939 285 ALA AAA N 1
ATOM 2061 C CA . ALA A 1 287 ? 10.114 -36.766 55.988 1.000 28.268 285 ALA AAA CA 1
ATOM 2062 C C . ALA A 1 287 ? 10.019 -35.996 57.307 1.000 28.512 285 ALA AAA C 1
ATOM 2063 O O . ALA A 1 287 ? 9.864 -36.641 58.356 1.000 27.744 285 ALA AAA O 1
ATOM 2065 N N . ARG A 1 288 ? 10.143 -34.671 57.244 1.000 29.109 286 ARG AAA N 1
ATOM 2066 C CA . ARG A 1 288 ? 9.959 -33.758 58.397 1.000 30.699 286 ARG AAA CA 1
ATOM 2067 C C . ARG A 1 288 ? 8.535 -33.916 58.942 1.000 32.498 286 ARG AAA C 1
ATOM 2068 O O . ARG A 1 288 ? 7.575 -33.949 58.141 1.000 30.832 286 ARG AAA O 1
ATOM 2076 N N . SER A 1 289 ? 8.406 -33.985 60.266 1.000 34.867 287 SER AAA N 1
ATOM 2077 C CA . SER A 1 289 ? 7.107 -34.088 60.976 1.000 38.568 287 SER AAA CA 1
ATOM 2078 C C . SER A 1 289 ? 6.746 -32.727 61.584 1.000 40.310 287 SER AAA C 1
ATOM 2079 O O . SER A 1 289 ? 7.650 -32.066 62.111 1.000 38.729 287 SER AAA O 1
ATOM 2082 N N . ARG A 1 290 ? 5.475 -32.322 61.504 1.000 43.119 288 ARG AAA N 1
ATOM 2083 C CA . ARG A 1 290 ? 4.950 -31.108 62.193 1.000 48.274 288 ARG AAA CA 1
ATOM 2084 C C . ARG A 1 290 ? 4.994 -31.314 63.713 1.000 50.791 288 ARG AAA C 1
ATOM 2085 O O . ARG A 1 290 ? 5.546 -30.447 64.415 1.000 53.006 288 ARG AAA O 1
ATOM 2093 N N . GLN A 1 291 ? 4.397 -32.407 64.192 1.000 56.228 289 GLN AAA N 1
ATOM 2094 C CA . GLN A 1 291 ? 4.403 -32.818 65.622 1.000 62.315 289 GLN AAA CA 1
ATOM 2095 C C . GLN A 1 291 ? 5.450 -33.914 65.809 1.000 63.615 289 GLN AAA C 1
ATOM 2096 O O . GLN A 1 291 ? 5.113 -35.091 65.688 1.000 62.153 289 GLN AAA O 1
ATOM 2102 N N . PRO A 1 292 ? 6.734 -33.584 66.106 1.000 63.367 290 PRO AAA N 1
ATOM 2103 C CA . PRO A 1 292 ? 7.772 -34.604 66.262 1.000 63.365 290 PRO AAA CA 1
ATOM 2104 C C . PRO A 1 292 ? 7.307 -35.682 67.252 1.000 62.686 290 PRO AAA C 1
ATOM 2105 O O . PRO A 1 292 ? 6.758 -35.323 68.278 1.000 59.562 290 PRO AAA O 1
ATOM 2109 N N . ARG A 1 293 ? 7.521 -36.954 66.892 1.000 65.073 291 ARG AAA N 1
ATOM 2110 C CA . ARG A 1 293 ? 6.884 -38.153 67.507 1.000 69.091 291 ARG AAA CA 1
ATOM 2111 C C . ARG A 1 293 ? 7.928 -39.233 67.839 1.000 67.524 291 ARG AAA C 1
ATOM 2112 O O . ARG A 1 293 ? 7.526 -40.287 68.389 1.000 68.332 291 ARG AAA O 1
ATOM 2120 N N . GLY A 1 294 ? 9.208 -39.001 67.519 1.000 61.878 292 GLY AAA N 1
ATOM 2121 C CA . GLY A 1 294 ? 10.285 -39.999 67.659 1.000 55.530 292 GLY AAA CA 1
ATOM 2122 C C . GLY A 1 294 ? 10.077 -41.201 66.746 1.000 52.349 292 GLY AAA C 1
ATOM 2123 O O . GLY A 1 294 ? 9.225 -41.131 65.828 1.000 47.497 292 GLY AAA O 1
ATOM 2124 N N . TRP A 1 295 ? 10.810 -42.283 67.019 1.000 47.326 293 TRP AAA N 1
ATOM 2125 C CA . TRP A 1 295 ? 10.899 -43.510 66.187 1.000 44.503 293 TRP AAA CA 1
ATOM 2126 C C . TRP A 1 295 ? 9.999 -44.617 66.747 1.000 47.382 293 TRP AAA C 1
ATOM 2127 O O . TRP A 1 295 ? 10.124 -45.767 66.269 1.000 49.005 293 TRP AAA O 1
ATOM 2138 N N . GLU A 1 296 ? 9.144 -44.306 67.724 1.000 50.154 294 GLU AAA N 1
ATOM 2139 C CA . GLU A 1 296 ? 8.338 -45.312 68.467 1.000 54.922 294 GLU AAA CA 1
ATOM 2140 C C . GLU A 1 296 ? 7.499 -46.131 67.477 1.000 52.932 294 GLU AAA C 1
ATOM 2141 O O . GLU A 1 296 ? 7.495 -47.370 67.587 1.000 56.077 294 GLU AAA O 1
ATOM 2147 N N . GLU A 1 297 ? 6.856 -45.468 66.516 1.000 54.252 295 GLU AAA N 1
ATOM 2148 C CA . GLU A 1 297 ? 5.952 -46.109 65.522 1.000 58.806 295 GLU AAA CA 1
ATOM 2149 C C . GLU A 1 297 ? 6.759 -46.947 64.520 1.000 54.805 295 GLU AAA C 1
ATOM 2150 O O . GLU A 1 297 ? 6.163 -47.863 63.924 1.000 58.046 295 GLU AAA O 1
ATOM 2156 N N . LEU A 1 298 ? 8.054 -46.652 64.342 1.000 49.244 296 LEU AAA N 1
ATOM 2157 C CA . LEU A 1 298 ? 8.924 -47.265 63.298 1.000 45.706 296 LEU AAA CA 1
ATOM 2158 C C . LEU A 1 298 ? 10.218 -47.811 63.921 1.000 42.538 296 LEU AAA C 1
ATOM 2159 O O . LEU A 1 298 ? 11.280 -47.686 63.290 1.000 37.733 296 LEU AAA O 1
ATOM 2164 N N . SER A 1 299 ? 10.138 -48.423 65.103 1.000 40.554 297 SER AAA N 1
ATOM 2165 C CA . SER A 1 299 ? 11.330 -48.779 65.916 1.000 39.832 297 SER AAA CA 1
ATOM 2166 C C . SER A 1 299 ? 11.954 -50.100 65.447 1.000 38.190 297 SER AAA C 1
ATOM 2167 O O . SER A 1 299 ? 13.150 -50.298 65.725 1.000 39.346 297 SER AAA O 1
ATOM 2170 N N . GLN A 1 300 ? 11.207 -50.967 64.755 1.000 37.580 298 GLN AAA N 1
ATOM 2171 C CA . GLN A 1 300 ? 11.640 -52.370 64.496 1.000 37.619 298 GLN AAA CA 1
ATOM 2172 C C . GLN A 1 300 ? 12.442 -52.481 63.186 1.000 34.429 298 GLN AAA C 1
ATOM 2173 O O . GLN A 1 300 ? 13.380 -53.283 63.165 1.000 33.974 298 GLN AAA O 1
ATOM 2179 N N . CYS A 1 301 ? 12.077 -51.762 62.121 1.000 32.456 299 CYS AAA N 1
ATOM 2180 C CA . CYS A 1 301 ? 12.844 -51.736 60.839 1.000 32.077 299 CYS AAA CA 1
ATOM 2181 C C . CYS A 1 301 ? 13.363 -50.310 60.583 1.000 29.090 299 CYS AAA C 1
ATOM 2182 O O . CYS A 1 301 ? 14.584 -50.143 60.416 1.000 27.761 299 CYS AAA O 1
ATOM 2185 N N . GLY A 1 302 ? 12.470 -49.320 60.605 1.000 25.947 300 GLY AAA N 1
ATOM 2186 C CA . GLY A 1 302 ? 12.761 -47.886 60.418 1.000 25.187 300 GLY AAA CA 1
ATOM 2187 C C . GLY A 1 302 ? 14.073 -47.439 61.050 1.000 25.498 300 GLY AAA C 1
ATOM 2188 O O . GLY A 1 302 ? 15.034 -47.144 60.282 1.000 22.660 300 GLY AAA O 1
ATOM 2189 N N . TYR A 1 303 ? 14.118 -47.346 62.386 1.000 23.598 301 TYR AAA N 1
ATOM 2190 C CA . TYR A 1 303 ? 15.272 -46.776 63.125 1.000 24.400 301 TYR AAA CA 1
ATOM 2191 C C . TYR A 1 303 ? 16.550 -47.560 62.808 1.000 24.127 301 TYR AAA C 1
ATOM 2192 O O . TYR A 1 303 ? 17.556 -46.962 62.442 1.000 24.804 301 TYR AAA O 1
ATOM 2201 N N . PRO A 1 304 ? 16.590 -48.901 62.980 1.000 24.736 302 PRO AAA N 1
ATOM 2202 C CA . PRO A 1 304 ? 17.814 -49.670 62.751 1.000 24.469 302 PRO AAA CA 1
ATOM 2203 C C . PRO A 1 304 ? 18.412 -49.478 61.344 1.000 23.143 302 PRO AAA C 1
ATOM 2204 O O . PRO A 1 304 ? 19.619 -49.341 61.225 1.000 21.912 302 PRO AAA O 1
ATOM 2208 N N . VAL A 1 305 ? 17.568 -49.466 60.312 1.000 21.529 303 VAL AAA N 1
ATOM 2209 C CA . VAL A 1 305 ? 18.020 -49.303 58.904 1.000 21.341 303 VAL AAA CA 1
ATOM 2210 C C . VAL A 1 305 ? 18.562 -47.882 58.714 1.000 22.108 303 VAL AAA C 1
ATOM 2211 O O . VAL A 1 305 ? 19.664 -47.735 58.137 1.000 22.308 303 VAL AAA O 1
ATOM 2215 N N . HIS A 1 306 ? 17.844 -46.879 59.212 1.000 21.683 304 HIS AAA N 1
ATOM 2216 C CA . HIS A 1 306 ? 18.199 -45.447 59.068 1.000 23.200 304 HIS AAA CA 1
ATOM 2217 C C . HIS A 1 306 ? 19.508 -45.200 59.821 1.000 24.457 304 HIS AAA C 1
ATOM 2218 O O . HIS A 1 306 ? 20.375 -44.436 59.319 1.000 23.079 304 HIS AAA O 1
ATOM 2225 N N . ASN A 1 307 ? 19.652 -45.840 60.980 1.000 23.969 305 ASN AAA N 1
ATOM 2226 C CA . ASN A 1 307 ? 20.859 -45.689 61.824 1.000 24.414 305 ASN AAA CA 1
ATOM 2227 C C . ASN A 1 307 ? 22.083 -46.327 61.145 1.000 23.633 305 ASN AAA C 1
ATOM 2228 O O . ASN A 1 307 ? 23.126 -45.699 61.162 1.000 25.635 305 ASN AAA O 1
ATOM 2233 N N . LEU A 1 308 ? 21.967 -47.535 60.591 1.000 23.243 306 LEU AAA N 1
ATOM 2234 C CA . LEU A 1 308 ? 23.071 -48.216 59.863 1.000 24.725 306 LEU AAA CA 1
ATOM 2235 C C . LEU A 1 308 ? 23.601 -47.322 58.726 1.000 25.095 306 LEU AAA C 1
ATOM 2236 O O . LEU A 1 308 ? 24.833 -47.188 58.618 1.000 23.196 306 LEU AAA O 1
ATOM 2241 N N . VAL A 1 309 ? 22.718 -46.724 57.918 1.000 23.165 307 VAL AAA N 1
ATOM 2242 C CA . VAL A 1 309 ? 23.128 -45.914 56.731 1.000 22.769 307 VAL AAA CA 1
ATOM 2243 C C . VAL A 1 309 ? 23.726 -44.592 57.218 1.000 22.453 307 VAL AAA C 1
ATOM 2244 O O . VAL A 1 309 ? 24.803 -44.204 56.717 1.000 20.890 307 VAL AAA O 1
ATOM 2248 N N . THR A 1 310 ? 23.090 -43.938 58.186 1.000 22.614 308 THR AAA N 1
ATOM 2249 C CA . THR A 1 310 ? 23.616 -42.692 58.810 1.000 23.077 308 THR AAA CA 1
ATOM 2250 C C . THR A 1 310 ? 25.033 -42.960 59.351 1.000 23.152 308 THR AAA C 1
ATOM 2251 O O . THR A 1 310 ? 25.947 -42.172 59.033 1.000 24.272 308 THR AAA O 1
ATOM 2255 N N . LEU A 1 311 ? 25.215 -44.038 60.117 1.000 23.371 309 LEU AAA N 1
ATOM 2256 C CA . LEU A 1 311 ? 26.500 -44.380 60.792 1.000 24.618 309 LEU AAA CA 1
ATOM 2257 C C . LEU A 1 311 ? 27.583 -44.664 59.740 1.000 25.427 309 LEU AAA C 1
ATOM 2258 O O . LEU A 1 311 ? 28.681 -44.084 59.864 1.000 24.435 309 LEU AAA O 1
ATOM 2263 N N . TYR A 1 312 ? 27.290 -45.487 58.727 1.000 25.578 310 TYR AAA N 1
ATOM 2264 C CA . TYR A 1 312 ? 28.247 -45.770 57.628 1.000 26.165 310 TYR AAA CA 1
ATOM 2265 C C . TYR A 1 312 ? 28.744 -44.448 57.029 1.000 26.780 310 TYR AAA C 1
ATOM 2266 O O . TYR A 1 312 ? 29.969 -44.281 56.882 1.000 28.275 310 TYR AAA O 1
ATOM 2275 N N . LEU A 1 313 ? 27.836 -43.517 56.742 1.000 27.693 311 LEU AAA N 1
ATOM 2276 C CA . LEU A 1 313 ? 28.158 -42.218 56.086 1.000 29.556 311 LEU AAA CA 1
ATOM 2277 C C . LEU A 1 313 ? 29.038 -41.343 56.991 1.000 30.098 311 LEU AAA C 1
ATOM 2278 O O . LEU A 1 313 ? 29.896 -40.619 56.442 1.000 30.495 311 LEU AAA O 1
ATOM 2283 N N . LEU A 1 314 ? 28.823 -41.385 58.309 1.000 31.451 312 LEU AAA N 1
ATOM 2284 C CA . LEU A 1 314 ? 29.590 -40.583 59.303 1.000 31.846 312 LEU AAA CA 1
ATOM 2285 C C . LEU A 1 314 ? 31.037 -41.077 59.384 1.000 30.209 312 LEU AAA C 1
ATOM 2286 O O . LEU A 1 314 ? 31.883 -40.276 59.747 1.000 34.145 312 LEU AAA O 1
ATOM 2291 N N . THR A 1 315 ? 31.319 -42.339 59.076 1.000 30.948 313 THR AAA N 1
ATOM 2292 C CA . THR A 1 315 ? 32.710 -42.866 59.083 1.000 32.919 313 THR AAA CA 1
ATOM 2293 C C . THR A 1 315 ? 33.484 -42.293 57.892 1.000 33.982 313 THR AAA C 1
ATOM 2294 O O . THR A 1 315 ? 34.714 -42.273 57.957 1.000 37.567 313 THR AAA O 1
ATOM 2298 N N . ARG A 1 316 ? 32.775 -41.872 56.845 1.000 35.405 314 ARG AAA N 1
ATOM 2299 C CA . ARG A 1 316 ? 33.344 -41.343 55.575 1.000 39.921 314 ARG AAA CA 1
ATOM 2300 C C . ARG A 1 316 ? 34.143 -42.433 54.851 1.000 35.835 314 ARG AAA C 1
ATOM 2301 O O . ARG A 1 316 ? 34.854 -42.074 53.915 1.000 33.521 314 ARG AAA O 1
ATOM 2309 N N . LEU A 1 317 ? 33.994 -43.706 55.231 1.000 34.540 315 LEU AAA N 1
ATOM 2310 C CA . LEU A 1 317 ? 34.553 -44.853 54.469 1.000 33.926 315 LEU AAA CA 1
ATOM 2311 C C . LEU A 1 317 ? 33.912 -44.877 53.085 1.000 32.041 315 LEU AAA C 1
ATOM 2312 O O . LEU A 1 317 ? 32.721 -44.610 52.943 1.000 28.935 315 LEU AAA O 1
ATOM 2317 N N . PRO A 1 318 ? 34.668 -45.201 52.017 1.000 31.155 316 PRO AAA N 1
ATOM 2318 C CA . PRO A 1 318 ? 34.052 -45.465 50.717 1.000 29.909 316 PRO AAA CA 1
ATOM 2319 C C . PRO A 1 318 ? 33.111 -46.678 50.804 1.000 27.436 316 PRO AAA C 1
ATOM 2320 O O . PRO A 1 318 ? 33.386 -47.600 51.566 1.000 24.398 316 PRO AAA O 1
ATOM 2324 N N . TRP A 1 319 ? 32.038 -46.659 50.008 1.000 25.152 317 TRP AAA N 1
ATOM 2325 C CA . TRP A 1 319 ? 31.063 -47.774 49.883 1.000 23.747 317 TRP AAA CA 1
ATOM 2326 C C . TRP A 1 319 ? 31.755 -49.018 49.343 1.000 23.818 317 TRP AAA C 1
ATOM 2327 O O . TRP A 1 319 ? 31.275 -50.115 49.653 1.000 23.913 317 TRP AAA O 1
ATOM 2338 N N . SER A 1 320 ? 32.832 -48.854 48.569 1.000 25.587 318 SER AAA N 1
ATOM 2339 C CA . SER A 1 320 ? 33.644 -49.969 48.010 1.000 27.514 318 SER AAA CA 1
ATOM 2340 C C . SER A 1 320 ? 34.152 -50.892 49.129 1.000 28.886 318 SER AAA C 1
ATOM 2341 O O . SER A 1 320 ? 34.365 -52.079 48.851 1.000 29.051 318 SER AAA O 1
ATOM 2344 N N . GLN A 1 321 ? 34.345 -50.370 50.345 1.000 31.372 319 GLN AAA N 1
ATOM 2345 C CA . GLN A 1 321 ? 34.923 -51.124 51.489 1.000 35.118 319 GLN AAA CA 1
ATOM 2346 C C . GLN A 1 321 ? 33.831 -51.808 52.329 1.000 34.841 319 GLN AAA C 1
ATOM 2347 O O . GLN A 1 321 ? 34.182 -52.393 53.367 1.000 36.986 319 GLN AAA O 1
ATOM 2353 N N . LEU A 1 322 ? 32.577 -51.803 51.876 1.000 32.881 320 LEU AAA N 1
ATOM 2354 C CA . LEU A 1 322 ? 31.417 -52.348 52.635 1.000 33.133 320 LEU AAA CA 1
ATOM 2355 C C . LEU A 1 322 ? 31.673 -53.804 53.064 1.000 32.077 320 LEU AAA C 1
ATOM 2356 O O . LEU A 1 322 ? 31.367 -54.131 54.230 1.000 30.448 320 LEU AAA O 1
ATOM 2361 N N . ASP A 1 323 ? 32.186 -54.653 52.168 1.000 32.778 321 ASP AAA N 1
ATOM 2362 C CA . ASP A 1 323 ? 32.391 -56.105 52.437 1.000 34.896 321 ASP AAA CA 1
ATOM 2363 C C . ASP A 1 323 ? 33.425 -56.286 53.564 1.000 33.299 321 ASP AAA C 1
ATOM 2364 O O . ASP A 1 323 ? 33.215 -57.154 54.413 1.000 32.317 321 ASP AAA O 1
ATOM 2369 N N . THR A 1 324 ? 34.505 -55.506 53.578 1.000 34.368 322 THR AAA N 1
ATOM 2370 C CA . THR A 1 324 ? 35.555 -55.577 54.627 1.000 33.936 322 THR AAA CA 1
ATOM 2371 C C . THR A 1 324 ? 34.936 -55.115 55.951 1.000 32.913 322 THR AAA C 1
ATOM 2372 O O . THR A 1 324 ? 35.163 -55.781 56.974 1.000 33.076 322 THR AAA O 1
ATOM 2376 N N . VAL A 1 325 ? 34.175 -54.020 55.922 1.000 31.277 323 VAL AAA N 1
ATOM 2377 C CA . VAL A 1 325 ? 33.569 -53.411 57.139 1.000 31.325 323 VAL AAA CA 1
ATOM 2378 C C . VAL A 1 325 ? 32.661 -54.448 57.807 1.000 30.642 323 VAL AAA C 1
ATOM 2379 O O . VAL A 1 325 ? 32.753 -54.596 59.032 1.000 30.998 323 VAL AAA O 1
ATOM 2383 N N . ILE A 1 326 ? 31.846 -55.159 57.030 1.000 30.900 324 ILE AAA N 1
ATOM 2384 C CA . ILE A 1 326 ? 30.873 -56.142 57.588 1.000 31.949 324 ILE AAA CA 1
ATOM 2385 C C . ILE A 1 326 ? 31.654 -57.349 58.121 1.000 32.747 324 ILE AAA C 1
ATOM 2386 O O . ILE A 1 326 ? 31.424 -57.719 59.283 1.000 33.037 324 ILE AAA O 1
ATOM 2391 N N . THR A 1 327 ? 32.565 -57.907 57.319 1.000 35.617 325 THR AAA N 1
ATOM 2392 C CA . THR A 1 327 ? 33.407 -59.088 57.666 1.000 37.300 325 THR AAA CA 1
ATOM 2393 C C . THR A 1 327 ? 34.118 -58.859 59.007 1.000 36.457 325 THR AAA C 1
ATOM 2394 O O . THR A 1 327 ? 34.077 -59.769 59.855 1.000 36.111 325 THR AAA O 1
ATOM 2398 N N . GLN A 1 328 ? 34.721 -57.683 59.190 1.000 36.873 326 GLN AAA N 1
ATOM 2399 C CA . GLN A 1 328 ? 35.501 -57.317 60.405 1.000 38.384 326 GLN AAA CA 1
ATOM 2400 C C . GLN A 1 328 ? 34.564 -57.113 61.602 1.000 39.381 326 GLN AAA C 1
ATOM 2401 O O . GLN A 1 328 ? 34.976 -57.447 62.717 1.000 39.217 326 GLN AAA O 1
ATOM 2407 N N . ALA A 1 329 ? 33.352 -56.584 61.385 1.000 40.742 327 ALA AAA N 1
ATOM 2408 C CA . ALA A 1 329 ? 32.353 -56.333 62.452 1.000 39.859 327 ALA AAA CA 1
ATOM 2409 C C . ALA A 1 329 ? 31.822 -57.669 62.985 1.000 40.198 327 ALA AAA C 1
ATOM 2410 O O . ALA A 1 329 ? 31.629 -57.780 64.208 1.000 41.405 327 ALA AAA O 1
ATOM 2412 N N . LEU A 1 330 ? 31.601 -58.643 62.104 1.000 41.053 328 LEU AAA N 1
ATOM 2413 C CA . LEU A 1 330 ? 31.024 -59.965 62.464 1.000 44.016 328 LEU AAA CA 1
ATOM 2414 C C . LEU A 1 330 ? 32.100 -60.849 63.112 1.000 46.077 328 LEU AAA C 1
ATOM 2415 O O . LEU A 1 330 ? 31.771 -61.531 64.107 1.000 48.331 328 LEU AAA O 1
ATOM 2420 N N . ALA A 1 331 ? 33.324 -60.844 62.576 1.000 43.971 329 ALA AAA N 1
ATOM 2421 C CA . ALA A 1 331 ? 34.492 -61.543 63.163 1.000 46.211 329 ALA AAA CA 1
ATOM 2422 C C . ALA A 1 331 ? 34.711 -61.041 64.596 1.000 48.459 329 ALA AAA C 1
ATOM 2423 O O . ALA A 1 331 ? 34.963 -61.871 65.470 1.000 49.032 329 ALA AAA O 1
ATOM 2425 N N . ASN A 1 332 ? 34.631 -59.723 64.809 1.000 54.767 330 ASN AAA N 1
ATOM 2426 C CA . ASN A 1 332 ? 34.794 -59.050 66.129 1.000 57.004 330 ASN AAA CA 1
ATOM 2427 C C . ASN A 1 332 ? 36.152 -59.426 66.744 1.000 65.119 330 ASN AAA C 1
ATOM 2428 O O . ASN A 1 332 ? 36.237 -59.463 67.982 1.000 68.414 330 ASN AAA O 1
ATOM 2433 N N . THR A 1 333 ? 37.175 -59.690 65.919 1.000 74.134 331 THR AAA N 1
ATOM 2434 C CA . THR A 1 333 ? 38.535 -60.114 66.361 1.000 79.485 331 THR AAA CA 1
ATOM 2435 C C . THR A 1 333 ? 39.393 -58.866 66.613 1.000 84.410 331 THR AAA C 1
ATOM 2436 O O . THR A 1 333 ? 40.179 -58.878 67.582 1.000 83.142 331 THR AAA O 1
ATOM 2440 N N . THR A 1 334 ? 39.243 -57.833 65.773 1.000 91.251 332 THR AAA N 1
ATOM 2441 C CA . THR A 1 334 ? 39.986 -56.544 65.862 1.000 91.415 332 THR AAA CA 1
ATOM 2442 C C . THR A 1 334 ? 39.477 -55.750 67.066 1.000 94.176 332 THR AAA C 1
ATOM 2443 O O . THR A 1 334 ? 38.288 -55.789 67.383 1.000 88.353 332 THR AAA O 1
ATOM 2447 N N . PRO A 1 335 ? 40.371 -55.017 67.772 1.000 95.423 333 PRO AAA N 1
ATOM 2448 C CA . PRO A 1 335 ? 39.971 -54.167 68.895 1.000 93.642 333 PRO AAA CA 1
ATOM 2449 C C . PRO A 1 335 ? 39.290 -52.873 68.419 1.000 93.624 333 PRO AAA C 1
ATOM 2450 O O . PRO A 1 335 ? 39.924 -52.094 67.723 1.000 95.448 333 PRO AAA O 1
ATOM 2454 N N . GLU A 1 336 ? 38.022 -52.685 68.798 1.000 91.362 334 GLU AAA N 1
ATOM 2455 C CA . GLU A 1 336 ? 37.178 -51.533 68.381 1.000 86.274 334 GLU AAA CA 1
ATOM 2456 C C . GLU A 1 336 ? 37.035 -50.558 69.551 1.000 77.629 334 GLU AAA C 1
ATOM 2457 O O . GLU A 1 336 ? 36.898 -51.034 70.695 1.000 71.557 334 GLU AAA O 1
ATOM 2463 N N . ASP A 1 337 ? 37.059 -49.254 69.259 1.000 68.081 335 ASP AAA N 1
ATOM 2464 C CA . ASP A 1 337 ? 36.649 -48.173 70.193 1.000 62.673 335 ASP AAA CA 1
ATOM 2465 C C . ASP A 1 337 ? 35.139 -47.938 70.003 1.000 61.114 335 ASP AAA C 1
ATOM 2466 O O . ASP A 1 337 ? 34.763 -47.229 69.045 1.000 56.490 335 ASP AAA O 1
ATOM 2471 N N . GLY A 1 338 ? 34.312 -48.514 70.889 1.000 54.971 336 GLY AAA N 1
ATOM 2472 C CA . GLY A 1 338 ? 32.835 -48.443 70.862 1.000 50.530 336 GLY AAA CA 1
ATOM 2473 C C . GLY A 1 338 ? 32.297 -47.018 70.897 1.000 48.072 336 GLY AAA C 1
ATOM 2474 O O . GLY A 1 338 ? 31.116 -46.832 70.557 1.000 45.899 336 GLY AAA O 1
ATOM 2475 N N . SER A 1 339 ? 33.121 -46.041 71.288 1.000 46.668 337 SER AAA N 1
ATOM 2476 C CA . SER A 1 339 ? 32.767 -44.596 71.350 1.000 47.973 337 SER AAA CA 1
ATOM 2477 C C . SER A 1 339 ? 32.829 -43.944 69.957 1.000 46.599 337 SER AAA C 1
ATOM 2478 O O . SER A 1 339 ? 32.192 -42.894 69.779 1.000 46.037 337 SER AAA O 1
ATOM 2481 N N . THR A 1 340 ? 33.593 -44.506 69.014 1.000 44.431 338 THR AAA N 1
ATOM 2482 C CA . THR A 1 340 ? 33.837 -43.877 67.685 1.000 48.050 338 THR AAA CA 1
ATOM 2483 C C . THR A 1 340 ? 32.691 -44.216 66.731 1.000 47.688 338 THR AAA C 1
ATOM 2484 O O . THR A 1 340 ? 31.988 -45.211 66.906 1.000 46.209 338 THR AAA O 1
ATOM 2488 N N . PRO A 1 341 ? 32.457 -43.385 65.692 1.000 49.007 339 PRO AAA N 1
ATOM 2489 C CA . PRO A 1 341 ? 31.498 -43.731 64.644 1.000 45.817 339 PRO AAA CA 1
ATOM 2490 C C . PRO A 1 341 ? 31.791 -45.108 64.027 1.000 39.600 339 PRO AAA C 1
ATOM 2491 O O . PRO A 1 341 ? 30.857 -45.830 63.792 1.000 37.050 339 PRO AAA O 1
ATOM 2495 N N . ARG A 1 342 ? 33.073 -45.433 63.811 1.000 37.385 340 ARG AAA N 1
ATOM 2496 C CA A ARG A 1 342 ? 33.543 -46.736 63.268 0.500 37.993 340 ARG AAA CA 1
ATOM 2497 C CA B ARG A 1 342 ? 33.512 -46.741 63.251 0.500 37.323 340 ARG AAA CA 1
ATOM 2498 C C . ARG A 1 342 ? 33.099 -47.873 64.203 1.000 39.153 340 ARG AAA C 1
ATOM 2499 O O . ARG A 1 342 ? 32.631 -48.919 63.702 1.000 39.775 340 ARG AAA O 1
ATOM 2514 N N . GLY A 1 343 ? 33.255 -47.680 65.518 1.000 37.257 341 GLY AAA N 1
ATOM 2515 C CA . GLY A 1 343 ? 32.855 -48.679 66.529 1.000 34.480 341 GLY AAA CA 1
ATOM 2516 C C . GLY A 1 343 ? 31.344 -48.807 66.641 1.000 32.860 341 GLY AAA C 1
ATOM 2517 O O . GLY A 1 343 ? 30.859 -49.943 66.822 1.000 32.674 341 GLY AAA O 1
ATOM 2518 N N . GLN A 1 344 ? 30.615 -47.692 66.559 1.000 32.781 342 GLN AAA N 1
ATOM 2519 C CA . GLN A 1 344 ? 29.122 -47.668 66.615 1.000 35.249 342 GLN AAA CA 1
ATOM 2520 C C . GLN A 1 344 ? 28.542 -48.409 65.399 1.000 31.515 342 GLN AAA C 1
ATOM 2521 O O . GLN A 1 344 ? 27.631 -49.237 65.597 1.000 30.983 342 GLN AAA O 1
ATOM 2527 N N . LEU A 1 345 ? 29.085 -48.169 64.198 1.000 29.540 343 LEU AAA N 1
ATOM 2528 C CA . LEU A 1 345 ? 28.679 -48.881 62.949 1.000 28.967 343 LEU AAA CA 1
ATOM 2529 C C . LEU A 1 345 ? 28.857 -50.390 63.154 1.000 28.496 343 LEU AAA C 1
ATOM 2530 O O . LEU A 1 345 ? 27.913 -51.142 62.847 1.000 28.067 343 LEU AAA O 1
ATOM 2535 N N . ALA A 1 346 ? 30.006 -50.815 63.687 1.000 30.485 344 ALA AAA N 1
ATOM 2536 C CA . ALA A 1 346 ? 30.357 -52.242 63.895 1.000 31.854 344 ALA AAA CA 1
ATOM 2537 C C . ALA A 1 346 ? 29.375 -52.901 64.878 1.000 32.522 344 ALA AAA C 1
ATOM 2538 O O . ALA A 1 346 ? 28.975 -54.056 64.623 1.000 30.605 344 ALA AAA O 1
ATOM 2540 N N . GLN A 1 347 ? 29.001 -52.203 65.957 1.000 35.336 345 GLN AAA N 1
ATOM 2541 C CA . GLN A 1 347 ? 27.973 -52.675 66.932 1.000 37.370 345 GLN AAA CA 1
ATOM 2542 C C . GLN A 1 347 ? 26.629 -52.771 66.201 1.000 32.896 345 GLN AAA C 1
ATOM 2543 O O . GLN A 1 347 ? 25.961 -53.815 66.308 1.000 30.859 345 GLN AAA O 1
ATOM 2549 N N . ALA A 1 348 ? 26.251 -51.728 65.456 1.000 29.963 346 ALA AAA N 1
ATOM 2550 C CA . ALA A 1 348 ? 24.974 -51.700 64.700 1.000 29.286 346 ALA AAA CA 1
ATOM 2551 C C . ALA A 1 348 ? 24.886 -52.923 63.775 1.000 28.579 346 ALA AAA C 1
ATOM 2552 O O . ALA A 1 348 ? 23.777 -53.487 63.685 1.000 26.657 346 ALA AAA O 1
ATOM 2554 N N . ILE A 1 349 ? 25.995 -53.330 63.133 1.000 27.523 347 ILE AAA N 1
ATOM 2555 C CA . ILE A 1 349 ? 26.039 -54.484 62.173 1.000 29.786 347 ILE AAA CA 1
ATOM 2556 C C . ILE A 1 349 ? 25.854 -55.815 62.920 1.000 30.552 347 ILE AAA C 1
ATOM 2557 O O . ILE A 1 349 ? 25.109 -56.678 62.420 1.000 33.737 347 ILE AAA O 1
ATOM 2562 N N . ARG A 1 350 ? 26.547 -56.008 64.039 1.000 34.256 348 ARG AAA N 1
ATOM 2563 C CA . ARG A 1 350 ? 26.396 -57.204 64.916 1.000 35.591 348 ARG AAA CA 1
ATOM 2564 C C . ARG A 1 350 ? 24.953 -57.296 65.433 1.000 37.215 348 ARG AAA C 1
ATOM 2565 O O . ARG A 1 350 ? 24.445 -58.427 65.528 1.000 31.922 348 ARG AAA O 1
ATOM 2573 N N . GLU A 1 351 ? 24.332 -56.149 65.742 1.000 41.124 349 GLU AAA N 1
ATOM 2574 C CA . GLU A 1 351 ? 22.972 -56.039 66.352 1.000 46.286 349 GLU AAA CA 1
ATOM 2575 C C . GLU A 1 351 ? 21.904 -56.565 65.386 1.000 44.002 349 GLU AAA C 1
ATOM 2576 O O . GLU A 1 351 ? 20.855 -57.010 65.889 1.000 44.161 349 GLU AAA O 1
ATOM 2582 N N . ASN A 1 352 ? 22.135 -56.492 64.067 1.000 43.499 350 ASN AAA N 1
ATOM 2583 C CA . ASN A 1 352 ? 21.254 -57.122 63.038 1.000 44.580 350 ASN AAA CA 1
ATOM 2584 C C . ASN A 1 352 ? 22.016 -57.300 61.725 1.000 43.027 350 ASN AAA C 1
ATOM 2585 O O . ASN A 1 352 ? 21.930 -56.454 60.840 1.000 39.071 350 ASN AAA O 1
ATOM 2590 N N . PRO A 1 353 ? 22.794 -58.398 61.576 1.000 44.075 351 PRO AAA N 1
ATOM 2591 C CA . PRO A 1 353 ? 23.567 -58.653 60.358 1.000 42.161 351 PRO AAA CA 1
ATOM 2592 C C . PRO A 1 353 ? 22.732 -58.682 59.067 1.000 39.819 351 PRO AAA C 1
ATOM 2593 O O . PRO A 1 353 ? 23.135 -58.054 58.109 1.000 36.600 351 PRO AAA O 1
ATOM 2597 N N . ALA A 1 354 ? 21.611 -59.409 59.069 1.000 39.662 352 ALA AAA N 1
ATOM 2598 C CA . ALA A 1 354 ? 20.691 -59.551 57.913 1.000 37.739 352 ALA AAA CA 1
ATOM 2599 C C . ALA A 1 354 ? 20.437 -58.180 57.270 1.000 36.158 352 ALA AAA C 1
ATOM 2600 O O . ALA A 1 354 ? 20.713 -58.039 56.064 1.000 35.164 352 ALA AAA O 1
ATOM 2602 N N . GLN A 1 355 ? 19.939 -57.210 58.043 1.000 33.913 353 GLN AAA N 1
ATOM 2603 C CA . GLN A 1 355 ? 19.443 -55.920 57.494 1.000 38.145 353 GLN AAA CA 1
ATOM 2604 C C . GLN A 1 355 ? 20.614 -54.961 57.256 1.000 34.389 353 GLN AAA C 1
ATOM 2605 O O . GLN A 1 355 ? 20.468 -54.106 56.375 1.000 32.365 353 GLN AAA O 1
ATOM 2611 N N . ALA A 1 356 ? 21.727 -55.110 57.986 1.000 32.401 354 ALA AAA N 1
ATOM 2612 C CA . ALA A 1 356 ? 23.021 -54.463 57.668 1.000 29.635 354 ALA AAA CA 1
ATOM 2613 C C . ALA A 1 356 ? 23.425 -54.820 56.226 1.000 27.263 354 ALA AAA C 1
ATOM 2614 O O . ALA A 1 356 ? 23.707 -53.899 55.455 1.000 23.920 354 ALA AAA O 1
ATOM 2616 N N . ARG A 1 357 ? 23.415 -56.101 55.852 1.000 26.433 355 ARG AAA N 1
ATOM 2617 C CA . ARG A 1 357 ? 23.761 -56.523 54.465 1.000 29.159 355 ARG AAA CA 1
ATOM 2618 C C . ARG A 1 357 ? 22.755 -55.906 53.485 1.000 26.507 355 ARG AAA C 1
ATOM 2619 O O . ARG A 1 357 ? 23.181 -55.215 52.557 1.000 25.909 355 ARG AAA O 1
ATOM 2627 N N . LEU A 1 358 ? 21.460 -56.140 53.705 1.000 24.140 356 LEU AAA N 1
ATOM 2628 C CA . LEU A 1 358 ? 20.381 -55.644 52.820 1.000 23.004 356 LEU AAA CA 1
ATOM 2629 C C . LEU A 1 358 ? 20.504 -54.120 52.685 1.000 22.944 356 LEU AAA C 1
ATOM 2630 O O . LEU A 1 358 ? 20.560 -53.640 51.534 1.000 23.098 356 LEU AAA O 1
ATOM 2635 N N . ALA A 1 359 ? 20.549 -53.390 53.809 1.000 20.708 357 ALA AAA N 1
ATOM 2636 C CA . ALA A 1 359 ? 20.431 -51.913 53.833 1.000 21.890 357 ALA AAA CA 1
ATOM 2637 C C . ALA A 1 359 ? 21.694 -51.261 53.258 1.000 20.401 357 ALA AAA C 1
ATOM 2638 O O . ALA A 1 359 ? 21.559 -50.340 52.442 1.000 19.714 357 ALA AAA O 1
ATOM 2640 N N . LEU A 1 360 ? 22.878 -51.680 53.706 1.000 19.916 358 LEU AAA N 1
ATOM 2641 C CA . LEU A 1 360 ? 24.148 -51.033 53.290 1.000 19.682 358 LEU AAA CA 1
ATOM 2642 C C . LEU A 1 360 ? 24.422 -51.337 51.808 1.000 19.694 358 LEU AAA C 1
ATOM 2643 O O . LEU A 1 360 ? 24.858 -50.420 51.089 1.000 19.296 358 LEU AAA O 1
ATOM 2648 N N . SER A 1 361 ? 24.125 -52.552 51.346 1.000 19.882 359 SER AAA N 1
ATOM 2649 C CA . SER A 1 361 ? 24.320 -52.972 49.934 1.000 20.748 359 SER AAA CA 1
ATOM 2650 C C . SER A 1 361 ? 23.374 -52.183 49.016 1.000 21.554 359 SER AAA C 1
ATOM 2651 O O . SER A 1 361 ? 23.751 -51.943 47.840 1.000 20.931 359 SER AAA O 1
ATOM 2654 N N . MET A 1 362 ? 22.179 -51.829 49.506 1.000 21.078 360 MET AAA N 1
ATOM 2655 C CA . MET A 1 362 ? 21.165 -51.073 48.723 1.000 22.620 360 MET AAA CA 1
ATOM 2656 C C . MET A 1 362 ? 21.588 -49.593 48.661 1.000 20.988 360 MET AAA C 1
ATOM 2657 O O . MET A 1 362 ? 21.508 -48.991 47.569 1.000 20.537 360 MET AAA O 1
ATOM 2662 N N . ALA A 1 363 ? 22.054 -49.038 49.778 1.000 20.293 361 ALA AAA N 1
ATOM 2663 C CA . ALA A 1 363 ? 22.599 -47.660 49.864 1.000 20.612 361 ALA AAA CA 1
ATOM 2664 C C . ALA A 1 363 ? 23.834 -47.517 48.953 1.000 19.583 361 ALA AAA C 1
ATOM 2665 O O . ALA A 1 363 ? 23.954 -46.485 48.252 1.000 18.297 361 ALA AAA O 1
ATOM 2667 N N . ALA A 1 364 ? 24.708 -48.521 48.937 1.000 19.429 362 ALA AAA N 1
ATOM 2668 C CA . ALA A 1 364 ? 25.935 -48.546 48.104 1.000 20.209 362 ALA AAA CA 1
ATOM 2669 C C . ALA A 1 364 ? 25.556 -48.487 46.620 1.000 20.330 362 ALA AAA C 1
ATOM 2670 O O . ALA A 1 364 ? 26.040 -47.576 45.937 1.000 20.380 362 ALA AAA O 1
ATOM 2672 N N . ALA A 1 365 ? 24.685 -49.385 46.150 1.000 20.186 363 ALA AAA N 1
ATOM 2673 C CA . ALA A 1 365 ? 24.179 -49.384 44.755 1.000 20.806 363 ALA AAA CA 1
ATOM 2674 C C . ALA A 1 365 ? 23.563 -48.021 44.413 1.000 21.026 363 ALA AAA C 1
ATOM 2675 O O . ALA A 1 365 ? 23.792 -47.549 43.311 1.000 22.853 363 ALA AAA O 1
ATOM 2677 N N . GLN A 1 366 ? 22.825 -47.395 45.322 1.000 21.306 364 GLN AAA N 1
ATOM 2678 C CA . GLN A 1 366 ? 22.158 -46.099 45.027 1.000 22.571 364 GLN AAA CA 1
ATOM 2679 C C . GLN A 1 366 ? 23.220 -44.993 44.903 1.000 21.266 364 GLN AAA C 1
ATOM 2680 O O . GLN A 1 366 ? 23.136 -44.185 43.974 1.000 19.264 364 GLN AAA O 1
ATOM 2686 N N . SER A 1 367 ? 24.171 -44.946 45.832 1.000 23.038 365 SER AAA N 1
ATOM 2687 C CA . SER A 1 367 ? 25.346 -44.039 45.775 1.000 24.511 365 SER AAA CA 1
ATOM 2688 C C . SER A 1 367 ? 26.150 -44.241 44.475 1.000 25.813 365 SER AAA C 1
ATOM 2689 O O . SER A 1 367 ? 26.559 -43.221 43.894 1.000 25.829 365 SER AAA O 1
ATOM 2692 N N . ASP A 1 368 ? 26.367 -45.488 44.039 1.000 26.480 366 ASP AAA N 1
ATOM 2693 C CA . ASP A 1 368 ? 27.072 -45.812 42.768 1.000 29.948 366 ASP AAA CA 1
ATOM 2694 C C . ASP A 1 368 ? 26.283 -45.226 41.584 1.000 27.184 366 ASP AAA C 1
ATOM 2695 O O . ASP A 1 368 ? 26.872 -44.439 40.837 1.000 27.280 366 ASP AAA O 1
ATOM 2700 N N . ALA A 1 369 ? 24.999 -45.568 41.426 1.000 23.835 367 ALA AAA N 1
ATOM 2701 C CA . ALA A 1 369 ? 24.183 -45.114 40.281 1.000 24.220 367 ALA AAA CA 1
ATOM 2702 C C . ALA A 1 369 ? 24.212 -43.581 40.243 1.000 24.427 367 ALA AAA C 1
ATOM 2703 O O . ALA A 1 369 ? 24.420 -43.017 39.153 1.000 25.471 367 ALA AAA O 1
ATOM 2705 N N . PHE A 1 370 ? 24.086 -42.946 41.407 1.000 23.162 368 PHE AAA N 1
ATOM 2706 C CA . PHE A 1 370 ? 24.104 -41.472 41.574 1.000 24.339 368 PHE AAA CA 1
ATOM 2707 C C . PHE A 1 370 ? 25.401 -40.873 41.015 1.000 26.024 368 PHE AAA C 1
ATOM 2708 O O . PHE A 1 370 ? 25.341 -39.785 40.412 1.000 26.604 368 PHE AAA O 1
ATOM 2716 N N . SER A 1 371 ? 26.540 -41.519 41.257 1.000 28.712 369 SER AAA N 1
ATOM 2717 C CA . SER A 1 371 ? 27.884 -40.987 40.893 1.000 32.226 369 SER AAA CA 1
ATOM 2718 C C . SER A 1 371 ? 28.082 -41.003 39.367 1.000 32.925 369 SER AAA C 1
ATOM 2719 O O . SER A 1 371 ? 28.895 -40.205 38.896 1.000 35.832 369 SER AAA O 1
ATOM 2722 N N . HIS A 1 372 ? 27.348 -41.847 38.629 1.000 36.254 370 HIS AAA N 1
ATOM 2723 C CA . HIS A 1 372 ? 27.433 -41.990 37.146 1.000 37.228 370 HIS AAA CA 1
ATOM 2724 C C . HIS A 1 372 ? 26.497 -41.016 36.420 1.000 35.789 370 HIS AAA C 1
ATOM 2725 O O . HIS A 1 372 ? 26.599 -40.934 35.186 1.000 37.795 370 HIS AAA O 1
ATOM 2732 N N . GLN A 1 373 ? 25.635 -40.300 37.140 1.000 32.664 371 GLN AAA N 1
ATOM 2733 C CA . GLN A 1 373 ? 24.576 -39.444 36.542 1.000 32.468 371 GLN AAA CA 1
ATOM 2734 C C . GLN A 1 373 ? 25.170 -38.148 35.980 1.000 33.233 371 GLN AAA C 1
ATOM 2735 O O . GLN A 1 373 ? 24.636 -37.663 34.965 1.000 34.229 371 GLN AAA O 1
ATOM 2741 N N . GLN A 1 374 ? 26.195 -37.605 36.640 1.000 34.937 372 GLN AAA N 1
ATOM 2742 C CA . GLN A 1 374 ? 26.949 -36.389 36.227 1.000 37.425 372 GLN AAA CA 1
ATOM 2743 C C . GLN A 1 374 ? 28.245 -36.314 37.045 1.000 39.013 372 GLN AAA C 1
ATOM 2744 O O . GLN A 1 374 ? 28.361 -37.077 38.031 1.000 42.320 372 GLN AAA O 1
ATOM 2750 N N . ALA A 1 375 ? 29.162 -35.417 36.666 1.000 40.557 373 ALA AAA N 1
ATOM 2751 C CA . ALA A 1 375 ? 30.451 -35.162 37.358 1.000 41.387 373 ALA AAA CA 1
ATOM 2752 C C . ALA A 1 375 ? 30.178 -34.491 38.710 1.000 38.962 373 ALA AAA C 1
ATOM 2753 O O . ALA A 1 375 ? 29.186 -33.745 38.802 1.000 40.012 373 ALA AAA O 1
ATOM 2755 N N . GLY A 1 376 ? 31.011 -34.766 39.720 1.000 37.753 374 GLY AAA N 1
ATOM 2756 C CA . GLY A 1 376 ? 30.914 -34.169 41.072 1.000 36.926 374 GLY AAA CA 1
ATOM 2757 C C . GLY A 1 376 ? 29.817 -34.783 41.944 1.000 34.625 374 GLY AAA C 1
ATOM 2758 O O . GLY A 1 376 ? 29.545 -34.218 43.022 1.000 35.135 374 GLY AAA O 1
ATOM 2759 N N . ASN A 1 377 ? 29.197 -35.891 41.519 1.000 33.415 375 ASN AAA N 1
ATOM 2760 C CA . ASN A 1 377 ? 28.177 -36.644 42.310 1.000 30.838 375 ASN AAA CA 1
ATOM 2761 C C . ASN A 1 377 ? 28.899 -37.622 43.249 1.000 30.142 375 ASN AAA C 1
ATOM 2762 O O . ASN A 1 377 ? 28.781 -38.841 43.073 1.000 29.332 375 ASN AAA O 1
ATOM 2767 N N . SER A 1 378 ? 29.615 -37.076 44.229 1.000 31.880 376 SER AAA N 1
ATOM 2768 C CA . SER A 1 378 ? 30.428 -37.813 45.226 1.000 31.161 376 SER AAA CA 1
ATOM 2769 C C . SER A 1 378 ? 29.520 -38.483 46.261 1.000 33.922 376 SER AAA C 1
ATOM 2770 O O . SER A 1 378 ? 28.295 -38.180 46.312 1.000 33.634 376 SER AAA O 1
ATOM 2773 N N . GLN A 1 379 ? 30.134 -39.323 47.090 1.000 32.798 377 GLN AAA N 1
ATOM 2774 C CA . GLN A 1 379 ? 29.507 -39.996 48.252 1.000 35.013 377 GLN AAA CA 1
ATOM 2775 C C . GLN A 1 379 ? 28.886 -38.941 49.181 1.000 35.057 377 GLN AAA C 1
ATOM 2776 O O . GLN A 1 379 ? 27.724 -39.141 49.616 1.000 35.747 377 GLN AAA O 1
ATOM 2782 N N . GLU A 1 380 ? 29.611 -37.851 49.445 1.000 36.026 378 GLU AAA N 1
ATOM 2783 C CA . GLU A 1 380 ? 29.159 -36.706 50.289 1.000 39.656 378 GLU AAA CA 1
ATOM 2784 C C . GLU A 1 380 ? 27.850 -36.132 49.728 1.000 35.261 378 GLU AAA C 1
ATOM 2785 O O . GLU A 1 380 ? 26.926 -35.896 50.524 1.000 31.249 378 GLU AAA O 1
ATOM 2791 N N . GLN A 1 381 ? 27.781 -35.908 48.412 1.000 31.760 379 GLN AAA N 1
ATOM 2792 C CA . GLN A 1 381 ? 26.621 -35.256 47.750 1.000 29.139 379 GLN AAA CA 1
ATOM 2793 C C . GLN A 1 381 ? 25.423 -36.220 47.712 1.000 24.961 379 GLN AAA C 1
ATOM 2794 O O . GLN A 1 381 ? 24.297 -35.722 47.801 1.000 23.585 379 GLN AAA O 1
ATOM 2800 N N . ALA A 1 382 ? 25.636 -37.529 47.540 1.000 21.926 380 ALA AAA N 1
ATOM 2801 C CA . ALA A 1 382 ? 24.549 -38.538 47.507 1.000 22.089 380 ALA AAA CA 1
ATOM 2802 C C . ALA A 1 382 ? 23.837 -38.553 48.865 1.000 23.748 380 ALA AAA C 1
ATOM 2803 O O . ALA A 1 382 ? 22.586 -38.622 48.888 1.000 24.586 380 ALA AAA O 1
ATOM 2805 N N . ALA A 1 383 ? 24.603 -38.451 49.955 1.000 24.199 381 ALA AAA N 1
ATOM 2806 C CA . ALA A 1 383 ? 24.123 -38.554 51.348 1.000 25.570 381 ALA AAA CA 1
ATOM 2807 C C . ALA A 1 383 ? 23.045 -37.502 51.614 1.000 27.733 381 ALA AAA C 1
ATOM 2808 O O . ALA A 1 383 ? 22.042 -37.858 52.262 1.000 28.663 381 ALA AAA O 1
ATOM 2810 N N . SER A 1 384 ? 23.242 -36.262 51.132 1.000 27.529 382 SER AAA N 1
ATOM 2811 C CA . SER A 1 384 ? 22.314 -35.124 51.360 1.000 25.611 382 SER AAA CA 1
ATOM 2812 C C . SER A 1 384 ? 21.618 -34.667 50.066 1.000 23.849 382 SER AAA C 1
ATOM 2813 O O . SER A 1 384 ? 21.094 -33.537 50.057 1.000 23.537 382 SER AAA O 1
ATOM 2816 N N . ALA A 1 385 ? 21.564 -35.498 49.023 1.000 21.242 383 ALA AAA N 1
ATOM 2817 C CA . ALA A 1 385 ? 20.869 -35.160 47.764 1.000 22.143 383 ALA AAA CA 1
ATOM 2818 C C . ALA A 1 385 ? 19.341 -35.224 47.968 1.000 23.206 383 ALA AAA C 1
ATOM 2819 O O . ALA A 1 385 ? 18.864 -35.946 48.852 1.000 23.974 383 ALA AAA O 1
ATOM 2821 N N . ASP A 1 386 ? 18.594 -34.477 47.164 1.000 22.340 384 ASP AAA N 1
ATOM 2822 C CA . ASP A 1 386 ? 17.128 -34.640 47.025 1.000 21.815 384 ASP AAA CA 1
ATOM 2823 C C . ASP A 1 386 ? 16.873 -36.031 46.432 1.000 23.152 384 ASP AAA C 1
ATOM 2824 O O . ASP A 1 386 ? 17.823 -36.634 45.867 1.000 22.563 384 ASP AAA O 1
ATOM 2829 N N . VAL A 1 387 ? 15.635 -36.515 46.549 1.000 21.774 385 VAL AAA N 1
ATOM 2830 C CA . VAL A 1 387 ? 15.174 -37.789 45.939 1.000 20.548 385 VAL AAA CA 1
ATOM 2831 C C . VAL A 1 387 ? 14.246 -37.414 44.780 1.000 21.105 385 VAL AAA C 1
ATOM 2832 O O . VAL A 1 387 ? 13.300 -36.629 44.997 1.000 20.537 385 VAL AAA O 1
ATOM 2836 N N . VAL A 1 388 ? 14.535 -37.889 43.571 1.000 20.597 386 VAL AAA N 1
ATOM 2837 C CA . VAL A 1 388 ? 13.544 -37.817 42.466 1.000 20.970 386 VAL AAA CA 1
ATOM 2838 C C . VAL A 1 388 ? 12.896 -39.197 42.344 1.000 22.766 386 VAL AAA C 1
ATOM 2839 O O . VAL A 1 388 ? 13.610 -40.187 42.066 1.000 23.521 386 VAL AAA O 1
ATOM 2843 N N . ASN A 1 389 ? 11.586 -39.224 42.588 1.000 21.485 387 ASN AAA N 1
ATOM 2844 C CA . ASN A 1 389 ? 10.698 -40.393 42.418 1.000 22.059 387 ASN AAA CA 1
ATOM 2845 C C . ASN A 1 389 ? 10.141 -40.328 40.995 1.000 21.217 387 ASN AAA C 1
ATOM 2846 O O . ASN A 1 389 ? 9.685 -39.240 40.606 1.000 18.656 387 ASN AAA O 1
ATOM 2851 N N . LEU A 1 390 ? 10.185 -41.432 40.253 1.000 20.555 388 LEU AAA N 1
ATOM 2852 C CA . LEU A 1 390 ? 9.745 -41.494 38.839 1.000 22.763 388 LEU AAA CA 1
ATOM 2853 C C . LEU A 1 390 ? 8.601 -42.502 38.703 1.000 23.793 388 LEU AAA C 1
ATOM 2854 O O . LEU A 1 390 ? 8.832 -43.703 38.991 1.000 24.861 388 LEU AAA O 1
ATOM 2859 N N . THR A 1 391 ? 7.417 -42.042 38.293 1.000 23.279 389 THR AAA N 1
ATOM 2860 C CA . THR A 1 391 ? 6.267 -42.915 37.953 1.000 23.596 389 THR AAA CA 1
ATOM 2861 C C . THR A 1 391 ? 6.514 -43.426 36.540 1.000 24.907 389 THR AAA C 1
ATOM 2862 O O . THR A 1 391 ? 6.392 -42.640 35.583 1.000 25.006 389 THR AAA O 1
ATOM 2866 N N . CYS A 1 392 ? 6.938 -44.681 36.430 1.000 28.580 390 CYS AAA N 1
ATOM 2867 C CA . CYS A 1 392 ? 7.349 -45.301 35.147 1.000 32.509 390 CYS AAA CA 1
ATOM 2868 C C . CYS A 1 392 ? 6.083 -45.702 34.406 1.000 30.327 390 CYS AAA C 1
ATOM 2869 O O . CYS A 1 392 ? 5.193 -46.293 35.004 1.000 31.180 390 CYS AAA O 1
ATOM 2872 N N . PRO A 1 393 ? 5.933 -45.295 33.129 1.000 30.365 391 PRO AAA N 1
ATOM 2873 C CA . PRO A 1 393 ? 4.768 -45.668 32.335 1.000 32.743 391 PRO AAA CA 1
ATOM 2874 C C . PRO A 1 393 ? 4.644 -47.191 32.200 1.000 32.625 391 PRO AAA C 1
ATOM 2875 O O . PRO A 1 393 ? 5.636 -47.830 31.986 1.000 31.862 391 PRO AAA O 1
ATOM 2879 N N . ALA A 1 394 ? 3.432 -47.716 32.362 1.000 34.541 392 ALA AAA N 1
ATOM 2880 C CA . ALA A 1 394 ? 3.078 -49.131 32.111 1.000 40.796 392 ALA AAA CA 1
ATOM 2881 C C . ALA A 1 394 ? 3.301 -49.446 30.628 1.000 42.800 392 ALA AAA C 1
ATOM 2882 O O . ALA A 1 394 ? 3.255 -48.512 29.814 1.000 42.609 392 ALA AAA O 1
ATOM 2884 N N . ALA A 1 395 ? 3.517 -50.718 30.291 1.000 48.952 393 ALA AAA N 1
ATOM 2885 C CA . ALA A 1 395 ? 3.574 -51.205 28.892 1.000 57.464 393 ALA AAA CA 1
ATOM 2886 C C . ALA A 1 395 ? 4.717 -50.491 28.159 1.000 57.491 393 ALA AAA C 1
ATOM 2887 O O . ALA A 1 395 ? 4.541 -50.122 26.981 1.000 62.577 393 ALA AAA O 1
ATOM 2889 N N . ASP A 1 396 ? 5.830 -50.280 28.865 1.000 56.099 394 ASP AAA N 1
ATOM 2890 C CA . ASP A 1 396 ? 7.073 -49.654 28.346 1.000 53.220 394 ASP AAA CA 1
ATOM 2891 C C . ASP A 1 396 ? 8.216 -50.082 29.267 1.000 45.747 394 ASP AAA C 1
ATOM 2892 O O . ASP A 1 396 ? 8.132 -49.781 30.461 1.000 43.695 394 ASP AAA O 1
ATOM 2897 N N . LEU A 1 397 ? 9.217 -50.777 28.721 1.000 41.951 395 LEU AAA N 1
ATOM 2898 C CA . LEU A 1 397 ? 10.359 -51.356 29.481 1.000 41.781 395 LEU AAA CA 1
ATOM 2899 C C . LEU A 1 397 ? 11.436 -50.296 29.718 1.000 37.757 395 LEU AAA C 1
ATOM 2900 O O . LEU A 1 397 ? 12.393 -50.595 30.443 1.000 34.102 395 LEU AAA O 1
ATOM 2905 N N . ASN A 1 398 ? 11.284 -49.114 29.125 1.000 39.335 396 ASN AAA N 1
ATOM 2906 C CA . ASN A 1 398 ? 12.232 -47.979 29.266 1.000 44.583 396 ASN AAA CA 1
ATOM 2907 C C . ASN A 1 398 ? 11.558 -46.900 30.112 1.000 45.364 396 ASN AAA C 1
ATOM 2908 O O . ASN A 1 398 ? 10.380 -46.590 29.844 1.000 53.329 396 ASN AAA O 1
ATOM 2913 N N . CYS A 1 399 ? 12.263 -46.398 31.125 1.000 43.661 397 CYS AAA N 1
ATOM 2914 C CA . CYS A 1 399 ? 11.788 -45.329 32.040 1.000 45.909 397 CYS AAA CA 1
ATOM 2915 C C . CYS A 1 399 ? 12.874 -44.256 32.134 1.000 45.336 397 CYS AAA C 1
ATOM 2916 O O . CYS A 1 399 ? 13.666 -44.296 33.087 1.000 45.600 397 CYS AAA O 1
ATOM 2919 N N . LEU A 1 400 ? 12.910 -43.355 31.152 1.000 47.412 398 LEU AAA N 1
ATOM 2920 C CA . LEU A 1 400 ? 13.935 -42.282 31.037 1.000 48.491 398 LEU AAA CA 1
ATOM 2921 C C . LEU A 1 400 ? 13.625 -41.217 32.099 1.000 43.542 398 LEU AAA C 1
ATOM 2922 O O . LEU A 1 400 ? 12.474 -40.729 32.149 1.000 44.318 398 LEU AAA O 1
ATOM 2927 N N . ALA A 1 401 ? 14.592 -40.918 32.965 1.000 39.162 399 ALA AAA N 1
ATOM 2928 C CA . ALA A 1 401 ? 14.542 -39.771 33.901 1.000 39.791 399 ALA AAA CA 1
ATOM 2929 C C . ALA A 1 401 ? 14.820 -38.492 33.117 1.000 37.538 399 ALA AAA C 1
ATOM 2930 O O . ALA A 1 401 ? 15.697 -38.487 32.260 1.000 39.665 399 ALA AAA O 1
ATOM 2932 N N . PRO A 1 402 ? 14.118 -37.370 33.383 1.000 37.230 400 PRO AAA N 1
ATOM 2933 C CA . PRO A 1 402 ? 14.478 -36.085 32.774 1.000 37.844 400 PRO AAA CA 1
ATOM 2934 C C . PRO A 1 402 ? 15.858 -35.584 33.241 1.000 38.484 400 PRO AAA C 1
ATOM 2935 O O . PRO A 1 402 ? 16.197 -35.798 34.387 1.000 38.085 400 PRO AAA O 1
ATOM 2939 N N . ALA A 1 403 ? 16.621 -34.957 32.334 1.000 41.043 401 ALA AAA N 1
ATOM 2940 C CA . ALA A 1 403 ? 18.004 -34.446 32.533 1.000 39.829 401 ALA AAA CA 1
ATOM 2941 C C . ALA A 1 403 ? 18.126 -33.634 33.833 1.000 38.257 401 ALA AAA C 1
ATOM 2942 O O . ALA A 1 403 ? 19.201 -33.726 34.466 1.000 37.047 401 ALA AAA O 1
ATOM 2944 N N . ASP A 1 404 ? 17.090 -32.862 34.207 1.000 34.620 402 ASP AAA N 1
ATOM 2945 C CA . ASP A 1 404 ? 17.114 -31.957 35.394 1.000 34.765 402 ASP AAA CA 1
ATOM 2946 C C . ASP A 1 404 ? 17.098 -32.760 36.708 1.000 30.758 402 ASP AAA C 1
ATOM 2947 O O . ASP A 1 404 ? 17.005 -32.121 37.768 1.000 27.901 402 ASP AAA O 1
ATOM 2952 N N . SER A 1 405 ? 17.205 -34.093 36.660 1.000 28.008 403 SER AAA N 1
ATOM 2953 C CA . SER A 1 405 ? 17.215 -34.965 37.861 1.000 29.457 403 SER AAA CA 1
ATOM 2954 C C . SER A 1 405 ? 18.618 -35.533 38.127 1.000 27.822 403 SER AAA C 1
ATOM 2955 O O . SER A 1 405 ? 18.771 -36.259 39.129 1.000 26.222 403 SER AAA O 1
ATOM 2958 N N . ALA A 1 406 ? 19.625 -35.154 37.330 1.000 25.993 404 ALA AAA N 1
ATOM 2959 C CA . ALA A 1 406 ? 21.009 -35.693 37.404 1.000 24.722 404 ALA AAA CA 1
ATOM 2960 C C . ALA A 1 406 ? 21.627 -35.448 38.789 1.000 23.338 404 ALA AAA C 1
ATOM 2961 O O . ALA A 1 406 ? 22.502 -36.225 39.212 1.000 22.559 404 ALA AAA O 1
ATOM 2963 N N . ASP A 1 407 ? 21.196 -34.392 39.469 1.000 23.053 405 ASP AAA N 1
ATOM 2964 C CA . ASP A 1 407 ? 21.746 -33.968 40.777 1.000 23.302 405 ASP AAA CA 1
ATOM 2965 C C . ASP A 1 407 ? 21.009 -34.666 41.940 1.000 22.075 405 ASP AAA C 1
ATOM 2966 O O . ASP A 1 407 ? 21.336 -34.353 43.099 1.000 22.065 405 ASP AAA O 1
ATOM 2971 N N . ALA A 1 408 ? 20.076 -35.587 41.671 1.000 20.538 406 ALA AAA N 1
ATOM 2972 C CA . ALA A 1 408 ? 19.199 -36.195 42.697 1.000 20.542 406 ALA AAA CA 1
ATOM 2973 C C . ALA A 1 408 ? 19.353 -37.722 42.742 1.000 19.638 406 ALA AAA C 1
ATOM 2974 O O . ALA A 1 408 ? 19.759 -38.314 41.741 1.000 19.952 406 ALA AAA O 1
ATOM 2976 N N . LEU A 1 409 ? 19.030 -38.336 43.883 1.000 19.757 407 LEU AAA N 1
ATOM 2977 C CA . LEU A 1 409 ? 18.879 -39.806 44.023 1.000 20.607 407 LEU AAA CA 1
ATOM 2978 C C . LEU A 1 409 ? 17.615 -40.169 43.256 1.000 23.015 407 LEU AAA C 1
ATOM 2979 O O . LEU A 1 409 ? 16.644 -39.409 43.353 1.000 25.719 407 LEU AAA O 1
ATOM 2984 N N . GLN A 1 410 ? 17.645 -41.232 42.462 1.000 24.396 408 GLN AAA N 1
ATOM 2985 C CA . GLN A 1 410 ? 16.517 -41.568 41.564 1.000 25.685 408 GLN AAA CA 1
ATOM 2986 C C . GLN A 1 410 ? 15.932 -42.916 42.006 1.000 25.668 408 GLN AAA C 1
ATOM 2987 O O . GLN A 1 410 ? 16.691 -43.881 42.244 1.000 22.861 408 GLN AAA O 1
ATOM 2993 N N . GLU A 1 411 ? 14.612 -42.938 42.137 1.000 24.515 409 GLU AAA N 1
ATOM 2994 C CA . GLU A 1 411 ? 13.817 -44.129 42.489 1.000 26.392 409 GLU AAA CA 1
ATOM 2995 C C . GLU A 1 411 ? 12.775 -44.290 41.388 1.000 25.326 409 GLU AAA C 1
ATOM 2996 O O . GLU A 1 411 ? 12.030 -43.346 41.138 1.000 23.881 409 GLU AAA O 1
ATOM 3002 N N . ARG A 1 412 ? 12.762 -45.456 40.759 1.000 27.671 410 ARG AAA N 1
ATOM 3003 C CA . ARG A 1 412 ? 11.788 -45.850 39.724 1.000 29.889 410 ARG AAA CA 1
ATOM 3004 C C . ARG A 1 412 ? 10.687 -46.637 40.437 1.000 30.473 410 ARG AAA C 1
ATOM 3005 O O . ARG A 1 412 ? 10.999 -47.704 40.985 1.000 33.911 410 ARG AAA O 1
ATOM 3013 N N . ASP A 1 413 ? 9.478 -46.078 40.503 1.000 30.985 411 ASP AAA N 1
ATOM 3014 C CA . ASP A 1 413 ? 8.267 -46.747 41.048 1.000 33.124 411 ASP AAA CA 1
ATOM 3015 C C . ASP A 1 413 ? 7.667 -47.630 39.963 1.000 28.973 411 ASP AAA C 1
ATOM 3016 O O . ASP A 1 413 ? 7.217 -47.076 38.955 1.000 27.979 411 ASP AAA O 1
ATOM 3021 N N . TYR A 1 414 ? 7.671 -48.942 40.182 1.000 27.653 412 TYR AAA N 1
ATOM 3022 C CA . TYR A 1 414 ? 6.945 -49.945 39.367 1.000 27.268 412 TYR AAA CA 1
ATOM 3023 C C . TYR A 1 414 ? 5.992 -50.719 40.271 1.000 26.385 412 TYR AAA C 1
ATOM 3024 O O . TYR A 1 414 ? 6.226 -50.805 41.470 1.000 23.183 412 TYR AAA O 1
ATOM 3033 N N . PRO A 1 415 ? 4.905 -51.314 39.726 1.000 27.344 413 PRO AAA N 1
ATOM 3034 C CA . PRO A 1 415 ? 4.029 -52.187 40.506 1.000 28.167 413 PRO AAA CA 1
ATOM 3035 C C . PRO A 1 415 ? 4.847 -53.270 41.222 1.000 27.838 413 PRO AAA C 1
ATOM 3036 O O . PRO A 1 415 ? 5.731 -53.826 40.592 1.000 27.351 413 PRO AAA O 1
ATOM 3040 N N . ASN A 1 416 ? 4.540 -53.520 42.498 1.000 26.582 414 ASN AAA N 1
ATOM 3041 C CA . ASN A 1 416 ? 5.229 -54.526 43.344 1.000 27.973 414 ASN AAA CA 1
ATOM 3042 C C . ASN A 1 416 ? 4.273 -55.682 43.656 1.000 27.590 414 ASN AAA C 1
ATOM 3043 O O . ASN A 1 416 ? 3.061 -55.553 43.395 1.000 26.669 414 ASN AAA O 1
ATOM 3048 N N . GLY A 1 417 ? 4.819 -56.761 44.215 1.000 27.408 415 GLY AAA N 1
ATOM 3049 C CA . GLY A 1 417 ? 4.070 -57.950 44.660 1.000 29.522 415 GLY AAA CA 1
ATOM 3050 C C . GLY A 1 417 ? 2.858 -57.611 45.522 1.000 30.302 415 GLY AAA C 1
ATOM 3051 O O . GLY A 1 417 ? 1.809 -58.270 45.325 1.000 29.660 415 GLY AAA O 1
ATOM 3052 N N . ALA A 1 418 ? 2.973 -56.650 46.447 1.000 30.162 416 ALA AAA N 1
ATOM 3053 C CA . ALA A 1 418 ? 1.910 -56.306 47.427 1.000 31.440 416 ALA AAA CA 1
ATOM 3054 C C . ALA A 1 418 ? 0.576 -56.031 46.716 1.000 33.254 416 ALA AAA C 1
ATOM 3055 O O . ALA A 1 418 ? -0.475 -56.413 47.257 1.000 34.344 416 ALA AAA O 1
ATOM 3057 N N . SER A 1 419 ? 0.621 -55.394 45.546 1.000 33.046 417 SER AAA N 1
ATOM 3058 C CA . SER A 1 419 ? -0.567 -54.963 44.773 1.000 34.237 417 SER AAA CA 1
ATOM 3059 C C . SER A 1 419 ? -1.185 -56.146 44.020 1.000 33.091 417 SER AAA C 1
ATOM 3060 O O . SER A 1 419 ? -2.231 -55.931 43.398 1.000 32.407 417 SER AAA O 1
ATOM 3063 N N . PHE A 1 420 ? -0.579 -57.340 44.068 1.000 32.791 418 PHE AAA N 1
ATOM 3064 C CA . PHE A 1 420 ? -1.055 -58.552 43.340 1.000 32.306 418 PHE AAA CA 1
ATOM 3065 C C . PHE A 1 420 ? -1.489 -59.667 44.306 1.000 32.191 418 PHE AAA C 1
ATOM 3066 O O . PHE A 1 420 ? -1.904 -60.738 43.823 1.000 33.563 418 PHE AAA O 1
ATOM 3074 N N . LEU A 1 421 ? -1.430 -59.433 45.620 1.000 33.682 419 LEU AAA N 1
ATOM 3075 C CA . LEU A 1 421 ? -1.687 -60.483 46.645 1.000 35.423 419 LEU AAA CA 1
ATOM 3076 C C . LEU A 1 421 ? -3.188 -60.798 46.717 1.000 37.794 419 LEU AAA C 1
ATOM 3077 O O . LEU A 1 421 ? -3.548 -61.833 47.323 1.000 38.193 419 LEU AAA O 1
ATOM 3082 N N . GLY A 1 422 ? -4.034 -59.960 46.109 1.000 40.678 420 GLY AAA N 1
ATOM 3083 C CA . GLY A 1 422 ? -5.498 -60.130 46.123 1.000 42.252 420 GLY AAA CA 1
ATOM 3084 C C . GLY A 1 422 ? -6.062 -59.839 47.501 1.000 44.740 420 GLY AAA C 1
ATOM 3085 O O . GLY A 1 422 ? -5.345 -59.241 48.314 1.000 45.077 420 GLY AAA O 1
ATOM 3086 N N . ASP A 1 423 ? -7.303 -60.261 47.758 1.000 54.378 421 ASP AAA N 1
ATOM 3087 C CA . ASP A 1 423 ? -8.029 -60.006 49.033 1.000 57.529 421 ASP AAA CA 1
ATOM 3088 C C . ASP A 1 423 ? -7.700 -61.119 50.033 1.000 50.769 421 ASP AAA C 1
ATOM 3089 O O . ASP A 1 423 ? -7.422 -62.256 49.600 1.000 46.897 421 ASP AAA O 1
ATOM 3094 N N . GLY A 1 424 ? -7.737 -60.775 51.322 1.000 47.232 422 GLY AAA N 1
ATOM 3095 C CA . GLY A 1 424 ? -7.380 -61.651 52.453 1.000 44.849 422 GLY AAA CA 1
ATOM 3096 C C . GLY A 1 424 ? -6.800 -60.836 53.593 1.000 42.553 422 GLY AAA C 1
ATOM 3097 O O . GLY A 1 424 ? -6.723 -59.597 53.458 1.000 39.829 422 GLY AAA O 1
ATOM 3098 N N . ASP A 1 425 ? -6.392 -61.497 54.674 1.000 41.769 423 ASP AAA N 1
ATOM 3099 C CA . ASP A 1 425 ? -5.700 -60.836 55.808 1.000 44.253 423 ASP AAA CA 1
ATOM 3100 C C . ASP A 1 425 ? -4.271 -60.491 55.373 1.000 42.664 423 ASP AAA C 1
ATOM 3101 O O . ASP A 1 425 ? -3.870 -60.876 54.253 1.000 37.918 423 ASP AAA O 1
ATOM 3106 N N . GLU A 1 426 ? -3.542 -59.773 56.224 1.000 42.886 424 GLU AAA N 1
ATOM 3107 C CA . GLU A 1 426 ? -2.179 -59.276 55.923 1.000 44.581 424 GLU AAA CA 1
ATOM 3108 C C . GLU A 1 426 ? -1.244 -60.473 55.717 1.000 39.410 424 GLU AAA C 1
ATOM 3109 O O . GLU A 1 426 ? -1.065 -61.268 56.668 1.000 36.494 424 GLU AAA O 1
ATOM 3115 N N . VAL A 1 427 ? -0.666 -60.593 54.522 1.000 35.798 425 VAL AAA N 1
ATOM 3116 C CA . VAL A 1 427 ? 0.476 -61.523 54.281 1.000 34.362 425 VAL AAA CA 1
ATOM 3117 C C . VAL A 1 427 ? 1.680 -60.977 55.049 1.000 31.062 425 VAL AAA C 1
ATOM 3118 O O . VAL A 1 427 ? 1.882 -59.759 55.052 1.000 32.913 425 VAL AAA O 1
ATOM 3122 N N . SER A 1 428 ? 2.412 -61.853 55.724 1.000 30.560 426 SER AAA N 1
ATOM 3123 C CA . SER A 1 428 ? 3.684 -61.524 56.411 1.000 31.522 426 SER AAA CA 1
ATOM 3124 C C . SER A 1 428 ? 4.591 -62.758 56.392 1.000 29.795 426 SER AAA C 1
ATOM 3125 O O . SER A 1 428 ? 4.082 -63.883 56.145 1.000 29.828 426 SER AAA O 1
ATOM 3128 N N . PHE A 1 429 ? 5.878 -62.550 56.653 1.000 30.130 427 PHE AAA N 1
ATOM 3129 C CA . PHE A 1 429 ? 6.933 -63.594 56.618 1.000 29.690 427 PHE AAA CA 1
ATOM 3130 C C . PHE A 1 429 ? 7.390 -63.900 58.045 1.000 30.430 427 PHE AAA C 1
ATOM 3131 O O . PHE A 1 429 ? 7.526 -62.956 58.844 1.000 28.380 427 PHE AAA O 1
ATOM 3139 N N . SER A 1 430 ? 7.606 -65.182 58.351 1.000 31.137 428 SER AAA N 1
ATOM 3140 C CA . SER A 1 430 ? 8.214 -65.641 59.627 1.000 31.932 428 SER AAA CA 1
ATOM 3141 C C . SER A 1 430 ? 8.889 -66.991 59.414 1.000 30.896 428 SER AAA C 1
ATOM 3142 O O . SER A 1 430 ? 8.607 -67.658 58.399 1.000 30.263 428 SER AAA O 1
ATOM 3145 N N . THR A 1 431 ? 9.734 -67.368 60.367 1.000 32.103 429 THR AAA N 1
ATOM 3146 C CA . THR A 1 431 ? 10.467 -68.655 60.401 1.000 33.281 429 THR AAA CA 1
ATOM 3147 C C . THR A 1 431 ? 9.464 -69.812 60.458 1.000 33.324 429 THR AAA C 1
ATOM 3148 O O . THR A 1 431 ? 9.804 -70.885 59.959 1.000 33.530 429 THR AAA O 1
ATOM 3152 N N . ALA A 1 432 ? 8.269 -69.586 61.014 1.000 34.305 430 ALA AAA N 1
ATOM 3153 C CA . ALA A 1 432 ? 7.199 -70.602 61.157 1.000 36.554 430 ALA AAA CA 1
ATOM 3154 C C . ALA A 1 432 ? 6.350 -70.686 59.882 1.000 37.627 430 ALA AAA C 1
ATOM 3155 O O . ALA A 1 432 ? 5.403 -71.489 59.856 1.000 38.937 430 ALA AAA O 1
ATOM 3157 N N . GLY A 1 433 ? 6.670 -69.896 58.855 1.000 37.798 431 GLY AAA N 1
ATOM 3158 C CA . GLY A 1 433 ? 6.002 -69.962 57.544 1.000 35.407 431 GLY AAA CA 1
ATOM 3159 C C . GLY A 1 433 ? 5.287 -68.668 57.218 1.000 36.441 431 GLY AAA C 1
ATOM 3160 O O . GLY A 1 433 ? 5.117 -67.824 58.130 1.000 35.963 431 GLY AAA O 1
ATOM 3161 N N . THR A 1 434 ? 4.905 -68.513 55.949 1.000 34.901 432 THR AAA N 1
ATOM 3162 C CA . THR A 1 434 ? 4.223 -67.317 55.399 1.000 34.675 432 THR AAA CA 1
ATOM 3163 C C . THR A 1 434 ? 2.775 -67.319 55.904 1.000 36.376 432 THR AAA C 1
ATOM 3164 O O . THR A 1 434 ? 2.146 -68.382 55.905 1.000 40.589 432 THR AAA O 1
ATOM 3168 N N . ARG A 1 435 ? 2.283 -66.170 56.355 1.000 38.790 433 ARG AAA N 1
ATOM 3169 C CA . ARG A 1 435 ? 0.957 -66.046 57.013 1.000 39.875 433 ARG AAA CA 1
ATOM 3170 C C . ARG A 1 435 ? -0.076 -65.631 55.970 1.000 38.021 433 ARG AAA C 1
ATOM 3171 O O . ARG A 1 435 ? 0.212 -64.704 55.211 1.000 36.678 433 ARG AAA O 1
ATOM 3179 N N . ASN A 1 436 ? -1.204 -66.338 55.916 1.000 37.910 434 ASN AAA N 1
ATOM 3180 C CA . ASN A 1 436 ? -2.404 -65.984 55.112 1.000 38.222 434 ASN AAA CA 1
ATOM 3181 C C . ASN A 1 436 ? -2.082 -66.113 53.621 1.000 38.811 434 ASN AAA C 1
ATOM 3182 O O . ASN A 1 436 ? -2.619 -65.309 52.815 1.000 43.586 434 ASN AAA O 1
ATOM 3187 N N . TRP A 1 437 ? -1.273 -67.111 53.261 1.000 35.187 435 TRP AAA N 1
ATOM 3188 C CA . TRP A 1 437 ? -0.865 -67.375 51.860 1.000 33.009 435 TRP AAA CA 1
ATOM 3189 C C . TRP A 1 437 ? -1.155 -68.836 51.509 1.000 34.416 435 TRP AAA C 1
ATOM 3190 O O . TRP A 1 437 ? -0.220 -69.658 51.561 1.000 37.052 435 TRP AAA O 1
ATOM 3201 N N . SER A 1 438 ? -2.409 -69.121 51.152 1.000 35.057 436 SER AAA N 1
ATOM 3202 C CA . SER A 1 438 ? -2.923 -70.468 50.802 1.000 36.020 436 SER AAA CA 1
ATOM 3203 C C . SER A 1 438 ? -2.695 -70.720 49.311 1.000 39.582 436 SER AAA C 1
ATOM 3204 O O . SER A 1 438 ? -2.470 -69.745 48.556 1.000 41.449 436 SER AAA O 1
ATOM 3207 N N . VAL A 1 439 ? -2.721 -71.997 48.927 1.000 41.084 437 VAL AAA N 1
ATOM 3208 C CA . VAL A 1 439 ? -2.613 -72.479 47.522 1.000 42.738 437 VAL AAA CA 1
ATOM 3209 C C . VAL A 1 439 ? -3.710 -71.795 46.697 1.000 43.346 437 VAL AAA C 1
ATOM 3210 O O . VAL A 1 439 ? -3.475 -71.530 45.507 1.000 45.784 437 VAL AAA O 1
ATOM 3214 N N . THR A 1 440 ? -4.865 -71.526 47.309 1.000 42.300 438 THR AAA N 1
ATOM 3215 C CA . THR A 1 440 ? -6.024 -70.855 46.664 1.000 42.149 438 THR AAA CA 1
ATOM 3216 C C . THR A 1 440 ? -5.655 -69.402 46.343 1.000 37.590 438 THR AAA C 1
ATOM 3217 O O . THR A 1 440 ? -5.941 -68.947 45.229 1.000 37.045 438 THR AAA O 1
ATOM 3221 N N . ARG A 1 441 ? -5.049 -68.697 47.293 1.000 35.021 439 ARG AAA N 1
ATOM 3222 C CA . ARG A 1 441 ? -4.713 -67.261 47.142 1.000 33.369 439 ARG AAA CA 1
ATOM 3223 C C . ARG A 1 441 ? -3.604 -67.077 46.096 1.000 33.506 439 ARG AAA C 1
ATOM 3224 O O . ARG A 1 441 ? -3.703 -66.116 45.321 1.000 32.408 439 ARG AAA O 1
ATOM 3232 N N . LEU A 1 442 ? -2.600 -67.966 46.067 1.000 36.216 440 LEU AAA N 1
ATOM 3233 C CA . LEU A 1 442 ? -1.484 -67.945 45.077 1.000 36.155 440 LEU AAA CA 1
ATOM 3234 C C . LEU A 1 442 ? -2.051 -68.144 43.669 1.000 37.893 440 LEU AAA C 1
ATOM 3235 O O . LEU A 1 442 ? -1.609 -67.425 42.754 1.000 38.310 440 LEU AAA O 1
ATOM 3240 N N . GLU A 1 443 ? -2.957 -69.110 43.495 1.000 39.715 441 GLU AAA N 1
ATOM 3241 C CA . GLU A 1 443 ? -3.590 -69.418 42.178 1.000 42.160 441 GLU AAA CA 1
ATOM 3242 C C . GLU A 1 443 ? -4.293 -68.163 41.657 1.000 41.733 441 GLU AAA C 1
ATOM 3243 O O . GLU A 1 443 ? -4.121 -67.845 40.463 1.000 40.992 441 GLU AAA O 1
ATOM 3249 N N . GLN A 1 444 ? -5.038 -67.477 42.529 1.000 42.366 442 GLN AAA N 1
ATOM 3250 C CA . GLN A 1 444 ? -5.798 -66.243 42.192 1.000 42.974 442 GLN AAA CA 1
ATOM 3251 C C . GLN A 1 444 ? -4.814 -65.147 41.773 1.000 39.008 442 GLN AAA C 1
ATOM 3252 O O . GLN A 1 444 ? -5.059 -64.501 40.749 1.000 38.215 442 GLN AAA O 1
ATOM 3258 N N . ALA A 1 445 ? -3.745 -64.953 42.549 1.000 35.908 443 ALA AAA N 1
ATOM 3259 C CA . ALA A 1 445 ? -2.672 -63.966 42.289 1.000 33.033 443 ALA AAA CA 1
ATOM 3260 C C . ALA A 1 445 ? -2.012 -64.272 40.935 1.000 32.407 443 ALA AAA C 1
ATOM 3261 O O . ALA A 1 445 ? -1.776 -63.323 40.166 1.000 33.910 443 ALA AAA O 1
ATOM 3263 N N . HIS A 1 446 ? -1.741 -65.549 40.651 1.000 31.986 444 HIS AAA N 1
ATOM 3264 C CA . HIS A 1 446 ? -1.063 -66.023 39.417 1.000 33.198 444 HIS AAA CA 1
ATOM 3265 C C . HIS A 1 446 ? -1.923 -65.692 38.188 1.000 36.993 444 HIS AAA C 1
ATOM 3266 O O . HIS A 1 446 ? -1.362 -65.134 37.216 1.000 34.493 444 HIS AAA O 1
ATOM 3273 N N . ARG A 1 447 ? -3.219 -66.036 38.222 1.000 39.294 445 ARG AAA N 1
ATOM 3274 C CA . ARG A 1 447 ? -4.194 -65.739 37.133 1.000 41.443 445 ARG AAA CA 1
ATOM 3275 C C . ARG A 1 447 ? -4.220 -64.227 36.875 1.000 36.913 445 ARG AAA C 1
ATOM 3276 O O . ARG A 1 447 ? -4.211 -63.827 35.700 1.000 37.063 445 ARG AAA O 1
ATOM 3284 N N . GLN A 1 448 ? -4.255 -63.427 37.938 1.000 35.454 446 GLN AAA N 1
ATOM 3285 C CA . GLN A 1 448 ? -4.286 -61.944 37.855 1.000 38.306 446 GLN AAA CA 1
ATOM 3286 C C . GLN A 1 448 ? -3.012 -61.453 37.147 1.000 36.810 446 GLN AAA C 1
ATOM 3287 O O . GLN A 1 448 ? -3.131 -60.588 36.265 1.000 37.065 446 GLN AAA O 1
ATOM 3293 N N . LEU A 1 449 ? -1.844 -62.001 37.503 1.000 34.519 447 LEU AAA N 1
ATOM 3294 C CA . LEU A 1 449 ? -0.531 -61.637 36.899 1.000 33.955 447 LEU AAA CA 1
ATOM 3295 C C . LEU A 1 449 ? -0.530 -61.969 35.403 1.000 33.835 447 LEU AAA C 1
ATOM 3296 O O . LEU A 1 449 ? -0.136 -61.096 34.606 1.000 32.949 447 LEU AAA O 1
ATOM 3301 N N . LEU A 1 450 ? -0.979 -63.168 35.029 1.000 35.452 448 LEU AAA N 1
ATOM 3302 C CA . LEU A 1 450 ? -1.076 -63.592 33.603 1.000 37.927 448 LEU AAA CA 1
ATOM 3303 C C . LEU A 1 450 ? -2.012 -62.638 32.837 1.000 38.056 448 LEU AAA C 1
ATOM 3304 O O . LEU A 1 450 ? -1.650 -62.248 31.721 1.000 38.498 448 LEU AAA O 1
ATOM 3309 N N . ALA A 1 451 ? -3.139 -62.234 33.432 1.000 39.577 449 ALA AAA N 1
ATOM 3310 C CA . ALA A 1 451 ? -4.151 -61.345 32.808 1.000 42.019 449 ALA AAA CA 1
ATOM 3311 C C . ALA A 1 451 ? -3.597 -59.921 32.648 1.000 43.147 449 ALA AAA C 1
ATOM 3312 O O . ALA A 1 451 ? -4.022 -59.230 31.712 1.000 44.049 449 ALA AAA O 1
ATOM 3314 N N . ARG A 1 452 ? -2.675 -59.498 33.516 1.000 45.541 450 ARG AAA N 1
ATOM 3315 C CA . ARG A 1 452 ? -2.070 -58.138 33.478 1.000 43.592 450 ARG AAA CA 1
ATOM 3316 C C . ARG A 1 452 ? -0.730 -58.160 32.723 1.000 37.484 450 ARG AAA C 1
ATOM 3317 O O . ARG A 1 452 ? 0.006 -57.161 32.796 1.000 39.652 450 ARG AAA O 1
ATOM 3325 N N . GLY A 1 453 ? -0.418 -59.242 32.009 1.000 32.444 451 GLY AAA N 1
ATOM 3326 C CA . GLY A 1 453 ? 0.675 -59.266 31.018 1.000 30.966 451 GLY AAA CA 1
ATOM 3327 C C . GLY A 1 453 ? 2.021 -59.658 31.609 1.000 31.108 451 GLY AAA C 1
ATOM 3328 O O . GLY A 1 453 ? 3.056 -59.248 31.045 1.000 30.920 451 GLY AAA O 1
ATOM 3329 N N . TYR A 1 454 ? 2.041 -60.462 32.673 1.000 29.519 452 TYR AAA N 1
ATOM 3330 C CA . TYR A 1 454 ? 3.299 -60.962 33.288 1.000 29.087 452 TYR AAA CA 1
ATOM 3331 C C . TYR A 1 454 ? 3.442 -62.458 32.990 1.000 29.477 452 TYR AAA C 1
ATOM 3332 O O . TYR A 1 454 ? 2.424 -63.126 32.742 1.000 29.352 452 TYR AAA O 1
ATOM 3341 N N . LEU A 1 455 ? 4.677 -62.964 33.025 1.000 31.389 453 LEU AAA N 1
ATOM 3342 C CA . LEU A 1 455 ? 4.956 -64.422 32.996 1.000 31.628 453 LEU AAA CA 1
ATOM 3343 C C . LEU A 1 455 ? 6.014 -64.797 34.042 1.000 29.086 453 LEU AAA C 1
ATOM 3344 O O . LEU A 1 455 ? 6.896 -63.973 34.365 1.000 25.565 453 LEU AAA O 1
ATOM 3349 N N . PHE A 1 456 ? 5.883 -66.019 34.558 1.000 27.003 454 PHE AAA N 1
ATOM 3350 C CA . PHE A 1 456 ? 6.732 -66.635 35.606 1.000 26.486 454 PHE AAA CA 1
ATOM 3351 C C . PHE A 1 456 ? 8.091 -67.008 35.005 1.000 26.276 454 PHE AAA C 1
ATOM 3352 O O . PHE A 1 456 ? 8.101 -67.617 33.918 1.000 25.311 454 PHE AAA O 1
ATOM 3360 N N . VAL A 1 457 ? 9.187 -66.658 35.692 1.000 25.865 455 VAL AAA N 1
ATOM 3361 C CA . VAL A 1 457 ? 10.589 -66.952 35.261 1.000 25.770 455 VAL AAA CA 1
ATOM 3362 C C . VAL A 1 457 ? 11.327 -67.732 36.352 1.000 26.167 455 VAL AAA C 1
ATOM 3363 O O . VAL A 1 457 ? 12.510 -68.069 36.122 1.000 28.588 455 VAL AAA O 1
ATOM 3367 N N . GLY A 1 458 ? 10.703 -67.961 37.510 1.000 24.777 456 GLY AAA N 1
ATOM 3368 C CA . GLY A 1 458 ? 11.242 -68.899 38.510 1.000 25.583 456 GLY AAA CA 1
ATOM 3369 C C . GLY A 1 458 ? 11.179 -68.390 39.939 1.000 24.016 456 GLY AAA C 1
ATOM 3370 O O . GLY A 1 458 ? 10.378 -67.484 40.237 1.000 23.364 456 GLY AAA O 1
ATOM 3371 N N . TYR A 1 459 ? 12.022 -68.982 40.785 1.000 23.775 457 TYR AAA N 1
ATOM 3372 C CA . TYR A 1 459 ? 12.010 -68.864 42.260 1.000 23.741 457 TYR AAA CA 1
ATOM 3373 C C . TYR A 1 459 ? 13.224 -68.065 42.710 1.000 23.144 457 TYR AAA C 1
ATOM 3374 O O . TYR A 1 459 ? 14.312 -68.247 42.160 1.000 23.923 457 TYR AAA O 1
ATOM 3383 N N . HIS A 1 460 ? 13.012 -67.204 43.698 1.000 22.314 458 HIS AAA N 1
ATOM 3384 C CA . HIS A 1 460 ? 14.074 -66.490 44.436 1.000 23.132 458 HIS AAA CA 1
ATOM 3385 C C . HIS A 1 460 ? 13.966 -66.882 45.914 1.000 23.851 458 HIS AAA C 1
ATOM 3386 O O . HIS A 1 460 ? 12.887 -66.666 46.529 1.000 24.166 458 HIS AAA O 1
ATOM 3393 N N . GLY A 1 461 ? 15.039 -67.453 46.450 1.000 24.193 459 GLY AAA N 1
ATOM 3394 C CA . GLY A 1 461 ? 15.187 -67.737 47.888 1.000 25.271 459 GLY AAA CA 1
ATOM 3395 C C . GLY A 1 461 ? 15.969 -66.628 48.555 1.000 24.549 459 GLY AAA C 1
ATOM 3396 O O . GLY A 1 461 ? 17.000 -66.218 47.992 1.000 26.398 459 GLY AAA O 1
ATOM 3397 N N . THR A 1 462 ? 15.506 -66.143 49.701 1.000 24.268 460 THR AAA N 1
ATOM 3398 C CA . THR A 1 462 ? 16.210 -65.079 50.457 1.000 25.666 460 THR AAA CA 1
ATOM 3399 C C . THR A 1 462 ? 15.783 -65.101 51.931 1.000 26.336 460 THR AAA C 1
ATOM 3400 O O . THR A 1 462 ? 14.873 -65.875 52.284 1.000 26.442 460 THR AAA O 1
ATOM 3404 N N . PHE A 1 463 ? 16.426 -64.255 52.740 1.000 26.124 461 PHE AAA N 1
ATOM 3405 C CA . PHE A 1 463 ? 16.178 -64.092 54.195 1.000 26.528 461 PHE AAA CA 1
ATOM 3406 C C . PHE A 1 463 ? 14.917 -63.229 54.364 1.000 26.637 461 PHE AAA C 1
ATOM 3407 O O . PHE A 1 463 ? 14.477 -62.587 53.381 1.000 25.803 461 PHE AAA O 1
ATOM 3415 N N . LEU A 1 464 ? 14.337 -63.244 55.567 1.000 25.412 462 LEU AAA N 1
ATOM 3416 C CA . LEU A 1 464 ? 12.977 -62.710 55.850 1.000 25.770 462 LEU AAA CA 1
ATOM 3417 C C . LEU A 1 464 ? 12.898 -61.211 55.510 1.000 25.292 462 LEU AAA C 1
ATOM 3418 O O . LEU A 1 464 ? 11.911 -60.803 54.864 1.000 24.925 462 LEU AAA O 1
ATOM 3423 N N . GLU A 1 465 ? 13.892 -60.411 55.891 1.000 23.693 463 GLU AAA N 1
ATOM 3424 C CA . GLU A 1 465 ? 13.830 -58.936 55.703 1.000 24.341 463 GLU AAA CA 1
ATOM 3425 C C . GLU A 1 465 ? 13.898 -58.588 54.206 1.000 23.810 463 GLU AAA C 1
ATOM 3426 O O . GLU A 1 465 ? 13.207 -57.645 53.789 1.000 22.884 463 GLU AAA O 1
ATOM 3432 N N . ALA A 1 466 ? 14.689 -59.321 53.418 1.000 23.571 464 ALA AAA N 1
ATOM 3433 C CA . ALA A 1 466 ? 14.807 -59.130 51.954 1.000 23.316 464 ALA AAA CA 1
ATOM 3434 C C . ALA A 1 466 ? 13.456 -59.440 51.299 1.000 23.181 464 ALA AAA C 1
ATOM 3435 O O . ALA A 1 466 ? 13.023 -58.669 50.419 1.000 23.152 464 ALA AAA O 1
ATOM 3437 N N . ALA A 1 467 ? 12.801 -60.520 51.727 1.000 23.551 465 ALA AAA N 1
ATOM 3438 C CA . ALA A 1 467 ? 11.486 -60.940 51.198 1.000 23.386 465 ALA AAA CA 1
ATOM 3439 C C . ALA A 1 467 ? 10.495 -59.802 51.419 1.000 23.232 465 ALA AAA C 1
ATOM 3440 O O . ALA A 1 467 ? 9.730 -59.500 50.490 1.000 22.322 465 ALA AAA O 1
ATOM 3442 N N . HIS A 1 468 ? 10.515 -59.193 52.606 1.000 22.644 466 HIS AAA N 1
ATOM 3443 C CA . HIS A 1 468 ? 9.554 -58.122 52.964 1.000 23.529 466 HIS AAA CA 1
ATOM 3444 C C . HIS A 1 468 ? 9.775 -56.932 52.017 1.000 21.772 466 HIS AAA C 1
ATOM 3445 O O . HIS A 1 468 ? 8.775 -56.409 51.467 1.000 19.922 466 HIS AAA O 1
ATOM 3452 N N . SER A 1 469 ? 11.034 -56.521 51.829 1.000 20.634 467 SER AAA N 1
ATOM 3453 C CA . SER A 1 469 ? 11.428 -55.395 50.940 1.000 20.413 467 SER AAA CA 1
ATOM 3454 C C . SER A 1 469 ? 10.939 -55.680 49.514 1.000 20.583 467 SER AAA C 1
ATOM 3455 O O . SER A 1 469 ? 10.331 -54.794 48.894 1.000 20.095 467 SER AAA O 1
ATOM 3458 N N . ILE A 1 470 ? 11.221 -56.881 49.017 1.000 20.447 468 ILE AAA N 1
ATOM 3459 C CA . ILE A 1 470 ? 11.021 -57.263 47.591 1.000 21.273 468 ILE AAA CA 1
ATOM 3460 C C . ILE A 1 470 ? 9.515 -57.285 47.293 1.000 21.531 468 ILE AAA C 1
ATOM 3461 O O . ILE A 1 470 ? 9.113 -56.790 46.226 1.000 20.988 468 ILE AAA O 1
ATOM 3466 N N . VAL A 1 471 ? 8.706 -57.809 48.213 1.000 21.676 469 VAL AAA N 1
ATOM 3467 C CA . VAL A 1 471 ? 7.248 -58.009 47.985 1.000 21.886 469 VAL AAA CA 1
ATOM 3468 C C . VAL A 1 471 ? 6.510 -56.691 48.215 1.000 21.925 469 VAL AAA C 1
ATOM 3469 O O . VAL A 1 471 ? 5.714 -56.296 47.316 1.000 20.904 469 VAL AAA O 1
ATOM 3473 N N . PHE A 1 472 ? 6.731 -56.060 49.371 1.000 23.104 470 PHE AAA N 1
ATOM 3474 C CA . PHE A 1 472 ? 5.896 -54.939 49.874 1.000 24.718 470 PHE AAA CA 1
ATOM 3475 C C . PHE A 1 472 ? 6.429 -53.595 49.374 1.000 25.037 470 PHE AAA C 1
ATOM 3476 O O . PHE A 1 472 ? 5.704 -52.598 49.480 1.000 25.373 470 PHE AAA O 1
ATOM 3484 N N . GLU A 1 473 ? 7.626 -53.563 48.794 1.000 25.703 471 GLU AAA N 1
ATOM 3485 C CA . GLU A 1 473 ? 8.178 -52.314 48.205 1.000 26.934 471 GLU AAA CA 1
ATOM 3486 C C . GLU A 1 473 ? 8.582 -52.567 46.743 1.000 26.552 471 GLU AAA C 1
ATOM 3487 O O . GLU A 1 473 ? 8.210 -51.757 45.897 1.000 27.795 471 GLU AAA O 1
ATOM 3493 N N . GLY A 1 474 ? 9.305 -53.652 46.445 1.000 25.643 472 GLY AAA N 1
ATOM 3494 C CA . GLY A 1 474 ? 9.735 -53.977 45.074 1.000 23.850 472 GLY AAA CA 1
ATOM 3495 C C . GLY A 1 474 ? 11.202 -54.346 45.015 1.000 23.183 472 GLY AAA C 1
ATOM 3496 O O . GLY A 1 474 ? 11.938 -54.103 45.996 1.000 21.859 472 GLY AAA O 1
ATOM 3497 N N . VAL A 1 475 ? 11.612 -54.939 43.902 1.000 22.154 473 VAL AAA N 1
ATOM 3498 C CA . VAL A 1 475 ? 13.026 -55.347 43.667 1.000 23.211 473 VAL AAA CA 1
ATOM 3499 C C . VAL A 1 475 ? 13.864 -54.073 43.536 1.000 23.029 473 VAL AAA C 1
ATOM 3500 O O . VAL A 1 475 ? 13.501 -53.209 42.710 1.000 23.685 473 VAL AAA O 1
ATOM 3504 N N . HIS A 1 476 ? 14.941 -53.963 44.305 1.000 22.876 474 HIS AAA N 1
ATOM 3505 C CA . HIS A 1 476 ? 15.906 -52.840 44.206 1.000 24.062 474 HIS AAA CA 1
ATOM 3506 C C . HIS A 1 476 ? 17.335 -53.369 44.086 1.000 25.085 474 HIS AAA C 1
ATOM 3507 O O . HIS A 1 476 ? 17.664 -54.427 44.695 1.000 23.819 474 HIS AAA O 1
ATOM 3514 N N . GLU A 1 477 ? 18.147 -52.660 43.299 1.000 25.835 475 GLU AAA N 1
ATOM 3515 C CA . GLU A 1 477 ? 19.539 -53.084 43.008 1.000 26.574 475 GLU AAA CA 1
ATOM 3516 C C . GLU A 1 477 ? 20.309 -53.058 44.327 1.000 24.741 475 GLU AAA C 1
ATOM 3517 O O . GLU A 1 477 ? 20.110 -52.117 45.112 1.000 25.918 475 GLU AAA O 1
ATOM 3523 N N . ARG A 1 478 ? 21.112 -54.090 44.560 1.000 24.264 476 ARG AAA N 1
ATOM 3524 C CA . ARG A 1 478 ? 22.084 -54.167 45.676 1.000 25.247 476 ARG AAA CA 1
ATOM 3525 C C . ARG A 1 478 ? 23.500 -54.291 45.098 1.000 25.583 476 ARG AAA C 1
ATOM 3526 O O . ARG A 1 478 ? 23.668 -54.906 44.044 1.000 22.807 476 ARG AAA O 1
ATOM 3534 N N . ASP A 1 479 ? 24.469 -53.666 45.761 1.000 27.984 477 ASP AAA N 1
ATOM 3535 C CA . ASP A 1 479 ? 25.898 -53.694 45.379 1.000 30.247 477 ASP AAA CA 1
ATOM 3536 C C . ASP A 1 479 ? 26.343 -55.155 45.229 1.000 30.366 477 ASP AAA C 1
ATOM 3537 O O . ASP A 1 479 ? 26.177 -55.932 46.186 1.000 29.138 477 ASP AAA O 1
ATOM 3542 N N . GLN A 1 480 ? 26.871 -55.499 44.053 1.000 30.262 478 GLN AAA N 1
ATOM 3543 C CA . GLN A 1 480 ? 27.395 -56.845 43.701 1.000 31.726 478 GLN AAA CA 1
ATOM 3544 C C . GLN A 1 480 ? 28.751 -56.685 42.988 1.000 32.283 478 GLN AAA C 1
ATOM 3545 O O . GLN A 1 480 ? 29.053 -57.484 42.107 1.000 31.295 478 GLN AAA O 1
ATOM 3551 N N . SER A 1 481 ? 29.532 -55.665 43.340 1.000 36.202 479 SER AAA N 1
ATOM 3552 C CA . SER A 1 481 ? 30.742 -55.235 42.589 1.000 39.898 479 SER AAA CA 1
ATOM 3553 C C . SER A 1 481 ? 31.770 -56.381 42.503 1.000 40.705 479 SER AAA C 1
ATOM 3554 O O . SER A 1 481 ? 32.399 -56.506 41.443 1.000 44.903 479 SER AAA O 1
ATOM 3557 N N . SER A 1 482 ? 31.871 -57.232 43.532 1.000 42.515 480 SER AAA N 1
ATOM 3558 C CA . SER A 1 482 ? 32.812 -58.386 43.613 1.000 44.970 480 SER AAA CA 1
ATOM 3559 C C . SER A 1 482 ? 32.559 -59.419 42.498 1.000 48.274 480 SER AAA C 1
ATOM 3560 O O . SER A 1 482 ? 33.541 -60.090 42.106 1.000 46.549 480 SER AAA O 1
ATOM 3563 N N . ILE A 1 483 ? 31.312 -59.576 42.019 1.000 48.487 481 ILE AAA N 1
ATOM 3564 C CA . ILE A 1 483 ? 30.942 -60.604 40.992 1.000 44.844 481 ILE AAA CA 1
ATOM 3565 C C . ILE A 1 483 ? 30.808 -59.971 39.593 1.000 40.761 481 ILE AAA C 1
ATOM 3566 O O . ILE A 1 483 ? 30.295 -60.663 38.703 1.000 41.487 481 ILE AAA O 1
ATOM 3571 N N . ALA A 1 484 ? 31.248 -58.730 39.366 1.000 37.434 482 ALA AAA N 1
ATOM 3572 C CA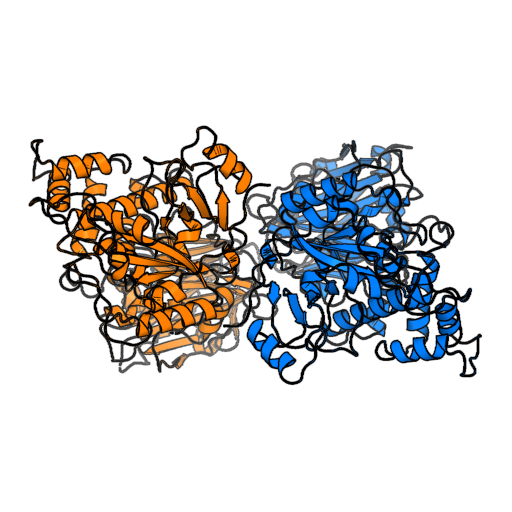 . ALA A 1 484 ? 31.213 -58.116 38.014 1.000 39.516 482 ALA AAA CA 1
ATOM 3573 C C . ALA A 1 484 ? 31.930 -59.030 37.015 1.000 40.131 482 ALA AAA C 1
ATOM 3574 O O . ALA A 1 484 ? 32.970 -59.601 37.337 1.000 42.467 482 ALA AAA O 1
ATOM 3576 N N . PRO A 1 485 ? 31.419 -59.203 35.772 1.000 37.948 483 PRO AAA N 1
ATOM 3577 C CA . PRO A 1 485 ? 30.251 -58.470 35.269 1.000 36.013 483 PRO AAA CA 1
ATOM 3578 C C . PRO A 1 485 ? 28.895 -59.207 35.369 1.000 33.347 483 PRO AAA C 1
ATOM 3579 O O . PRO A 1 485 ? 28.051 -59.011 34.504 1.000 32.880 483 PRO AAA O 1
ATOM 3583 N N . TRP A 1 486 ? 28.676 -60.003 36.423 1.000 32.418 484 TRP AAA N 1
ATOM 3584 C CA . TRP A 1 486 ? 27.472 -60.874 36.562 1.000 32.554 484 TRP AAA CA 1
ATOM 3585 C C . TRP A 1 486 ? 26.466 -60.303 37.575 1.000 30.968 484 TRP AAA C 1
ATOM 3586 O O . TRP A 1 486 ? 25.746 -61.116 38.183 1.000 31.899 484 TRP AAA O 1
ATOM 3597 N N . GLN A 1 487 ? 26.397 -58.973 37.719 1.000 27.887 485 GLN AAA N 1
ATOM 3598 C CA . GLN A 1 487 ? 25.420 -58.261 38.580 1.000 25.885 485 GLN AAA CA 1
ATOM 3599 C C . GLN A 1 487 ? 24.011 -58.569 38.070 1.000 24.372 485 GLN AAA C 1
ATOM 3600 O O . GLN A 1 487 ? 23.804 -58.483 36.845 1.000 23.678 485 GLN AAA O 1
ATOM 3606 N N . GLY A 1 488 ? 23.071 -58.839 38.980 1.000 22.735 486 GLY AAA N 1
ATOM 3607 C CA . GLY A 1 488 ? 21.642 -58.999 38.656 1.000 22.412 486 GLY AAA CA 1
ATOM 3608 C C . GLY A 1 488 ? 20.866 -59.693 39.766 1.000 23.179 486 GLY AAA C 1
ATOM 3609 O O . GLY A 1 488 ? 21.456 -59.997 40.832 1.000 22.922 486 GLY AAA O 1
ATOM 3610 N N . PHE A 1 489 ? 19.576 -59.922 39.521 1.000 22.771 487 PHE AAA N 1
ATOM 3611 C CA . PHE A 1 489 ? 18.646 -60.619 40.438 1.000 23.998 487 PHE AAA CA 1
ATOM 3612 C C . PHE A 1 489 ? 18.644 -62.108 40.070 1.000 24.381 487 PHE AAA C 1
ATOM 3613 O O . PHE A 1 489 ? 18.232 -62.437 38.948 1.000 23.083 487 PHE AAA O 1
ATOM 3621 N N . TYR A 1 490 ? 19.094 -62.969 40.986 1.000 26.420 488 TYR AAA N 1
ATOM 3622 C CA . TYR A 1 490 ? 19.301 -64.421 40.742 1.000 27.845 488 TYR AAA CA 1
ATOM 3623 C C . TYR A 1 490 ? 17.996 -65.166 41.032 1.000 26.698 488 TYR AAA C 1
ATOM 3624 O O . TYR A 1 490 ? 17.337 -64.932 42.052 1.000 26.303 488 TYR AAA O 1
ATOM 3633 N N . VAL A 1 491 ? 17.654 -66.057 40.115 1.000 26.802 489 VAL AAA N 1
ATOM 3634 C CA . VAL A 1 491 ? 16.366 -66.796 40.062 1.000 28.545 489 VAL AAA CA 1
ATOM 3635 C C . VAL A 1 491 ? 16.692 -68.230 39.634 1.000 26.785 489 VAL AAA C 1
ATOM 3636 O O . VAL A 1 491 ? 17.706 -68.407 38.941 1.000 27.419 489 VAL AAA O 1
ATOM 3640 N N . ALA A 1 492 ? 15.885 -69.206 40.048 1.000 26.059 490 ALA AAA N 1
ATOM 3641 C CA . ALA A 1 492 ? 16.027 -70.631 39.655 1.000 26.066 490 ALA AAA CA 1
ATOM 3642 C C . ALA A 1 492 ? 14.668 -71.153 39.190 1.000 26.101 490 ALA AAA C 1
ATOM 3643 O O . ALA A 1 492 ? 13.694 -70.955 39.913 1.000 26.753 490 ALA AAA O 1
ATOM 3645 N N . GLY A 1 493 ? 14.604 -71.758 38.005 1.000 27.356 491 GLY AAA N 1
ATOM 3646 C CA . GLY A 1 493 ? 13.410 -72.500 37.553 1.000 28.709 491 GLY AAA CA 1
ATOM 3647 C C . GLY A 1 493 ? 13.041 -73.608 38.528 1.000 29.620 491 GLY AAA C 1
ATOM 3648 O O . GLY A 1 493 ? 11.835 -73.781 38.801 1.000 29.800 491 GLY AAA O 1
ATOM 3649 N N . ASP A 1 494 ? 14.042 -74.339 39.029 1.000 30.257 492 ASP AAA N 1
ATOM 3650 C CA . ASP A 1 494 ? 13.863 -75.447 40.005 1.000 31.131 492 ASP AAA CA 1
ATOM 3651 C C . ASP A 1 494 ? 13.863 -74.850 41.409 1.000 30.566 492 ASP AAA C 1
ATOM 3652 O O . ASP A 1 494 ? 14.879 -74.316 41.863 1.000 32.334 492 ASP AAA O 1
ATOM 3657 N N . PRO A 1 495 ? 12.746 -74.950 42.160 1.000 29.122 493 PRO AAA N 1
ATOM 3658 C CA . PRO A 1 495 ? 12.687 -74.383 43.506 1.000 28.800 493 PRO AAA CA 1
ATOM 3659 C C . PRO A 1 495 ? 13.722 -74.990 44.472 1.000 28.075 493 PRO AAA C 1
ATOM 3660 O O . PRO A 1 495 ? 14.042 -74.339 45.431 1.000 26.305 493 PRO AAA O 1
ATOM 3664 N N . ALA A 1 496 ? 14.203 -76.212 44.213 1.000 28.437 494 ALA AAA N 1
ATOM 3665 C CA . ALA A 1 496 ? 15.208 -76.912 45.052 1.000 30.137 494 ALA AAA CA 1
ATOM 3666 C C . ALA A 1 496 ? 16.524 -76.122 45.072 1.000 28.720 494 ALA AAA C 1
ATOM 3667 O O . ALA A 1 496 ? 17.167 -76.084 46.137 1.000 28.186 494 ALA AAA O 1
ATOM 3669 N N . LEU A 1 497 ? 16.896 -75.503 43.947 1.000 28.115 495 LEU AAA N 1
ATOM 3670 C CA . LEU A 1 497 ? 18.107 -74.645 43.824 1.000 28.676 495 LEU AAA CA 1
ATOM 3671 C C . LEU A 1 497 ? 17.905 -73.331 44.600 1.000 27.588 495 LEU AAA C 1
ATOM 3672 O O . LEU A 1 497 ? 18.782 -72.980 45.394 1.000 28.893 495 LEU AAA O 1
ATOM 3677 N N . ALA A 1 498 ? 16.789 -72.630 44.393 1.000 26.622 496 ALA AAA N 1
ATOM 3678 C CA . ALA A 1 498 ? 16.452 -71.379 45.115 1.000 26.668 496 ALA AAA CA 1
ATOM 3679 C C . ALA A 1 498 ? 16.465 -71.633 46.628 1.000 25.422 496 ALA AAA C 1
ATOM 3680 O O . ALA A 1 498 ? 16.922 -70.750 47.370 1.000 23.047 496 ALA AAA O 1
ATOM 3682 N N . TYR A 1 499 ? 16.016 -72.820 47.046 1.000 24.825 497 TYR AAA N 1
ATOM 3683 C CA . TYR A 1 499 ? 15.806 -73.210 48.462 1.000 26.061 497 TYR AAA CA 1
ATOM 3684 C C . TYR A 1 499 ? 17.126 -73.097 49.232 1.000 27.095 497 TYR AAA C 1
ATOM 3685 O O . TYR A 1 499 ? 17.114 -72.560 50.348 1.000 27.409 497 TYR AAA O 1
ATOM 3694 N N . GLY A 1 500 ? 18.235 -73.533 48.628 1.000 28.315 498 GLY AAA N 1
ATOM 3695 C CA . GLY A 1 500 ? 19.584 -73.467 49.226 1.000 27.403 498 GLY AAA CA 1
ATOM 3696 C C . GLY A 1 500 ? 19.951 -72.065 49.688 1.000 29.032 498 GLY AAA C 1
ATOM 3697 O O . GLY A 1 500 ? 20.787 -71.962 50.600 1.000 29.603 498 GLY AAA O 1
ATOM 3698 N N . TYR A 1 501 ? 19.357 -71.026 49.085 1.000 29.872 499 TYR AAA N 1
ATOM 3699 C CA . TYR A 1 501 ? 19.636 -69.591 49.362 1.000 30.828 499 TYR AAA CA 1
ATOM 3700 C C . TYR A 1 501 ? 18.537 -68.966 50.231 1.000 28.321 499 TYR AAA C 1
ATOM 3701 O O . TYR A 1 501 ? 18.692 -67.808 50.592 1.000 27.074 499 TYR AAA O 1
ATOM 3710 N N . ALA A 1 502 ? 17.463 -69.687 50.549 1.000 28.590 500 ALA AAA N 1
ATOM 3711 C CA . ALA A 1 502 ? 16.328 -69.163 51.343 1.000 29.616 500 ALA AAA CA 1
ATOM 3712 C C . ALA A 1 502 ? 16.630 -69.297 52.844 1.000 31.672 500 ALA AAA C 1
ATOM 3713 O O . ALA A 1 502 ? 15.905 -70.038 53.523 1.000 33.498 500 ALA AAA O 1
ATOM 3715 N N . GLN A 1 503 ? 17.645 -68.585 53.343 1.000 32.634 501 GLN AAA N 1
ATOM 3716 C CA . GLN A 1 503 ? 18.087 -68.615 54.764 1.000 35.777 501 GLN AAA CA 1
ATOM 3717 C C . GLN A 1 503 ? 19.076 -67.470 55.019 1.000 36.900 501 GLN AAA C 1
ATOM 3718 O O . GLN A 1 503 ? 19.655 -66.965 54.038 1.000 38.178 501 GLN AAA O 1
ATOM 3724 N N . ASP A 1 504 ? 19.295 -67.101 56.285 1.000 36.962 502 ASP AAA N 1
ATOM 3725 C CA . ASP A 1 504 ? 20.346 -66.123 56.678 1.000 38.170 502 ASP AAA CA 1
ATOM 3726 C C . ASP A 1 504 ? 21.706 -66.670 56.236 1.000 37.662 502 ASP AAA C 1
ATOM 3727 O O . ASP A 1 504 ? 21.876 -67.906 56.244 1.000 36.350 502 ASP AAA O 1
ATOM 3732 N N . GLN A 1 505 ? 22.630 -65.770 55.899 1.000 37.943 503 GLN AAA N 1
ATOM 3733 C CA . GLN A 1 505 ? 24.009 -66.080 55.438 1.000 44.047 503 GLN AAA CA 1
ATOM 3734 C C . GLN A 1 505 ? 24.916 -66.354 56.649 1.000 43.519 503 GLN AAA C 1
ATOM 3735 O O . GLN A 1 505 ? 26.005 -66.917 56.467 1.000 45.337 503 GLN AAA O 1
ATOM 3741 N N . GLU A 1 506 ? 24.487 -65.971 57.851 1.000 42.911 504 GLU AAA N 1
ATOM 3742 C CA . GLU A 1 506 ? 25.327 -66.008 59.077 1.000 42.629 504 GLU AAA CA 1
ATOM 3743 C C . GLU A 1 506 ? 24.441 -65.785 60.305 1.000 36.617 504 GLU AAA C 1
ATOM 3744 O O . GLU A 1 506 ? 23.276 -65.439 60.119 1.000 36.140 504 GLU AAA O 1
ATOM 3750 N N . ALA A 1 507 ? 24.994 -65.955 61.506 1.000 33.906 505 ALA AAA N 1
ATOM 3751 C CA . ALA A 1 507 ? 24.265 -65.851 62.789 1.000 35.113 505 ALA AAA CA 1
ATOM 3752 C C . ALA A 1 507 ? 23.865 -64.395 63.073 1.000 35.409 505 ALA AAA C 1
ATOM 3753 O O . ALA A 1 507 ? 24.699 -63.492 62.920 1.000 35.037 505 ALA AAA O 1
ATOM 3755 N N . ASP A 1 508 ? 22.631 -64.178 63.520 1.000 39.644 506 ASP AAA N 1
ATOM 3756 C CA . ASP A 1 508 ? 22.178 -62.882 64.092 1.000 41.687 506 ASP AAA CA 1
ATOM 3757 C C . ASP A 1 508 ? 22.873 -62.676 65.448 1.000 43.627 506 ASP AAA C 1
ATOM 3758 O O . ASP A 1 508 ? 23.796 -63.471 65.776 1.000 42.322 506 ASP AAA O 1
ATOM 3763 N N . ALA A 1 509 ? 22.475 -61.630 66.186 1.000 46.904 507 ALA AAA N 1
ATOM 3764 C CA . ALA A 1 509 ? 23.064 -61.213 67.484 1.000 48.711 507 ALA AAA CA 1
ATOM 3765 C C . ALA A 1 509 ? 22.823 -62.289 68.557 1.000 48.911 507 ALA AAA C 1
ATOM 3766 O O . ALA A 1 509 ? 23.747 -62.527 69.363 1.000 53.817 507 ALA AAA O 1
ATOM 3768 N N . ARG A 1 510 ? 21.643 -62.926 68.549 1.000 47.351 508 ARG AAA N 1
ATOM 3769 C CA . ARG A 1 510 ? 21.270 -64.056 69.451 1.000 50.203 508 ARG AAA CA 1
ATOM 3770 C C . ARG A 1 510 ? 21.945 -65.376 69.037 1.000 45.840 508 ARG AAA C 1
ATOM 3771 O O . ARG A 1 510 ? 21.681 -66.386 69.704 1.000 47.424 508 ARG AAA O 1
ATOM 3779 N N . GLY A 1 511 ? 22.744 -65.388 67.966 1.000 43.675 509 GLY AAA N 1
ATOM 3780 C CA . GLY A 1 511 ? 23.517 -66.560 67.514 1.000 43.023 509 GLY AAA CA 1
ATOM 3781 C C . GLY A 1 511 ? 22.669 -67.618 66.813 1.000 42.688 509 GLY AAA C 1
ATOM 3782 O O . GLY A 1 511 ? 23.104 -68.767 66.782 1.000 40.940 509 GLY AAA O 1
ATOM 3783 N N . ARG A 1 512 ? 21.514 -67.271 66.241 1.000 45.289 510 ARG AAA N 1
ATOM 3784 C CA . ARG A 1 512 ? 20.681 -68.241 65.477 1.000 48.103 510 ARG AAA CA 1
ATOM 3785 C C . ARG A 1 512 ? 20.670 -67.868 63.984 1.000 44.962 510 ARG AAA C 1
ATOM 3786 O O . ARG A 1 512 ? 20.616 -66.663 63.648 1.000 42.955 510 ARG AAA O 1
ATOM 3794 N N . ILE A 1 513 ? 20.795 -68.880 63.121 1.000 40.169 511 ILE AAA N 1
ATOM 3795 C CA . ILE A 1 513 ? 20.627 -68.779 61.641 1.000 36.989 511 ILE AAA CA 1
ATOM 3796 C C . ILE A 1 513 ? 19.189 -69.183 61.322 1.000 33.698 511 ILE AAA C 1
ATOM 3797 O O . ILE A 1 513 ? 18.809 -70.315 61.649 1.000 34.555 511 ILE AAA O 1
ATOM 3802 N N . ARG A 1 514 ? 18.420 -68.278 60.729 1.000 30.864 512 ARG AAA N 1
ATOM 3803 C CA . ARG A 1 514 ? 16.967 -68.466 60.515 1.000 32.339 512 ARG AAA CA 1
ATOM 3804 C C . ARG A 1 514 ? 16.750 -69.056 59.125 1.000 30.800 512 ARG AAA C 1
ATOM 3805 O O . ARG A 1 514 ? 17.574 -68.773 58.221 1.000 29.237 512 ARG AAA O 1
ATOM 3813 N N . ASN A 1 515 ? 15.687 -69.849 58.970 1.000 29.218 513 ASN AAA N 1
ATOM 3814 C CA . ASN A 1 515 ? 15.166 -70.239 57.634 1.000 28.602 513 ASN AAA CA 1
ATOM 3815 C C . ASN A 1 515 ? 14.667 -68.958 56.956 1.000 28.806 513 ASN AAA C 1
ATOM 3816 O O . ASN A 1 515 ? 14.341 -67.999 57.678 1.000 28.178 513 ASN AAA O 1
ATOM 3821 N N . GLY A 1 516 ? 14.623 -68.954 55.621 1.000 28.686 514 GLY AAA N 1
ATOM 3822 C CA . GLY A 1 516 ? 14.178 -67.808 54.811 1.000 27.516 514 GLY AAA CA 1
ATOM 3823 C C . GLY A 1 516 ? 12.830 -68.060 54.164 1.000 27.046 514 GLY AAA C 1
ATOM 3824 O O . GLY A 1 516 ? 11.948 -68.646 54.817 1.000 24.034 514 GLY AAA O 1
ATOM 3825 N N . VAL A 1 517 ? 12.682 -67.590 52.926 1.000 26.862 515 VAL AAA N 1
ATOM 3826 C CA . VAL A 1 517 ? 11.415 -67.592 52.141 1.000 27.319 515 VAL AAA CA 1
ATOM 3827 C C . VAL A 1 517 ? 11.759 -67.924 50.684 1.000 26.615 515 VAL AAA C 1
ATOM 3828 O O . VAL A 1 517 ? 12.771 -67.391 50.181 1.000 26.430 515 VAL AAA O 1
ATOM 3832 N N . LEU A 1 518 ? 10.940 -68.755 50.039 1.000 25.313 516 LEU AAA N 1
ATOM 3833 C CA . LEU A 1 518 ? 10.898 -68.892 48.561 1.000 25.773 516 LEU AAA CA 1
ATOM 3834 C C . LEU A 1 518 ? 9.860 -67.909 48.010 1.000 24.581 516 LEU AAA C 1
ATOM 3835 O O . LEU A 1 518 ? 8.726 -67.854 48.557 1.000 23.604 516 LEU AAA O 1
ATOM 3840 N N . LEU A 1 519 ? 10.248 -67.177 46.965 1.000 22.633 517 LEU AAA N 1
ATOM 3841 C CA . LEU A 1 519 ? 9.393 -66.196 46.264 1.000 21.619 517 LEU AAA CA 1
ATOM 3842 C C . LEU A 1 519 ? 9.321 -66.585 44.790 1.000 21.383 517 LEU AAA C 1
ATOM 3843 O O . LEU A 1 519 ? 10.275 -67.183 44.278 1.000 21.218 517 LEU AAA O 1
ATOM 3848 N N . ARG A 1 520 ? 8.201 -66.252 44.161 1.000 22.011 518 ARG AAA N 1
ATOM 3849 C CA . ARG A 1 520 ? 7.922 -66.450 42.726 1.000 21.983 518 ARG AAA CA 1
ATOM 3850 C C . ARG A 1 520 ? 8.166 -65.127 41.992 1.000 22.107 518 ARG AAA C 1
ATOM 3851 O O . ARG A 1 520 ? 7.608 -64.108 42.415 1.000 21.990 518 ARG AAA O 1
ATOM 3859 N N . VAL A 1 521 ? 8.944 -65.152 40.910 1.000 21.782 519 VAL AAA N 1
ATOM 3860 C CA . VAL A 1 521 ? 9.371 -63.931 40.165 1.000 21.612 519 VAL AAA CA 1
ATOM 3861 C C . VAL A 1 521 ? 8.626 -63.895 38.828 1.000 21.191 519 VAL AAA C 1
ATOM 3862 O O . VAL A 1 521 ? 8.731 -64.870 38.073 1.000 20.659 519 VAL AAA O 1
ATOM 3866 N N . TYR A 1 522 ? 7.929 -62.792 38.546 1.000 22.206 520 TYR AAA N 1
ATOM 3867 C CA . TYR A 1 522 ? 7.206 -62.535 37.273 1.000 23.911 520 TYR AAA CA 1
ATOM 3868 C C . TYR A 1 522 ? 7.799 -61.306 36.564 1.000 24.093 520 TYR AAA C 1
ATOM 3869 O O . TYR A 1 522 ? 8.012 -60.269 37.214 1.000 21.900 520 TYR AAA O 1
ATOM 3878 N N . VAL A 1 523 ? 8.037 -61.418 35.255 1.000 24.967 521 VAL AAA N 1
ATOM 3879 C CA . VAL A 1 523 ? 8.500 -60.287 34.402 1.000 26.115 521 VAL AAA CA 1
ATOM 3880 C C . VAL A 1 523 ? 7.389 -59.926 33.419 1.000 26.170 521 VAL AAA C 1
ATOM 3881 O O . VAL A 1 523 ? 6.534 -60.750 33.104 1.000 24.407 521 VAL AAA O 1
ATOM 3885 N N . PRO A 1 524 ? 7.349 -58.662 32.943 1.000 27.161 522 PRO AAA N 1
ATOM 3886 C CA . PRO A 1 524 ? 6.430 -58.267 31.877 1.000 28.769 522 PRO AAA CA 1
ATOM 3887 C C . PRO A 1 524 ? 6.636 -59.121 30.617 1.000 28.302 522 PRO AAA C 1
ATOM 3888 O O . PRO A 1 524 ? 7.757 -59.379 30.286 1.000 25.622 522 PRO AAA O 1
ATOM 3892 N N . ARG A 1 525 ? 5.543 -59.514 29.958 1.000 30.490 523 ARG AAA N 1
ATOM 3893 C CA . ARG A 1 525 ? 5.519 -60.386 28.749 1.000 32.400 523 ARG AAA CA 1
ATOM 3894 C C . ARG A 1 525 ? 6.361 -59.795 27.604 1.000 31.115 523 ARG AAA C 1
ATOM 3895 O O . ARG A 1 525 ? 6.855 -60.591 26.799 1.000 30.631 523 ARG AAA O 1
ATOM 3903 N N . ALA A 1 526 ? 6.495 -58.466 27.522 1.000 31.007 524 ALA AAA N 1
ATOM 3904 C CA . ALA A 1 526 ? 7.291 -57.737 26.505 1.000 32.615 524 ALA AAA CA 1
ATOM 3905 C C . ALA A 1 526 ? 8.779 -58.111 26.590 1.000 36.954 524 ALA AAA C 1
ATOM 3906 O O . ALA A 1 526 ? 9.502 -57.934 25.578 1.000 40.024 524 ALA AAA O 1
ATOM 3908 N N . ALA A 1 527 ? 9.238 -58.577 27.756 1.000 36.289 525 ALA AAA N 1
ATOM 3909 C CA . ALA A 1 527 ? 10.646 -58.963 28.009 1.000 34.440 525 ALA AAA CA 1
ATOM 3910 C C . ALA A 1 527 ? 10.949 -60.333 27.395 1.000 32.502 525 ALA AAA C 1
ATOM 3911 O O . ALA A 1 527 ? 12.143 -60.641 27.237 1.000 29.514 525 ALA AAA O 1
ATOM 3913 N N . LEU A 1 528 ? 9.917 -61.117 27.056 1.000 32.315 526 LEU AAA N 1
ATOM 3914 C CA . LEU A 1 528 ? 10.045 -62.534 26.611 1.000 35.205 526 LEU AAA CA 1
ATOM 3915 C C . LEU A 1 528 ? 11.099 -62.668 25.510 1.000 37.678 526 LEU AAA C 1
ATOM 3916 O O . LEU A 1 528 ? 11.928 -63.574 25.565 1.000 38.275 526 LEU AAA O 1
ATOM 3921 N N . PRO A 1 529 ? 11.134 -61.782 24.485 1.000 40.861 527 PRO AAA N 1
ATOM 3922 C CA . PRO A 1 529 ? 12.155 -61.865 23.437 1.000 43.772 527 PRO AAA CA 1
ATOM 3923 C C . PRO A 1 529 ? 13.606 -61.823 23.944 1.000 44.223 527 PRO AAA C 1
ATOM 3924 O O . PRO A 1 529 ? 14.464 -62.355 23.250 1.000 43.527 527 PRO AAA O 1
ATOM 3928 N N . ARG A 1 530 ? 13.854 -61.192 25.101 1.000 42.037 528 ARG AAA N 1
ATOM 3929 C CA . ARG A 1 530 ? 15.230 -60.945 25.623 1.000 42.053 528 ARG AAA CA 1
ATOM 3930 C C . ARG A 1 530 ? 15.487 -61.799 26.878 1.000 38.097 528 ARG AAA C 1
ATOM 3931 O O . ARG A 1 530 ? 16.351 -61.427 27.700 1.000 35.773 528 ARG AAA O 1
ATOM 3939 N N . LEU A 1 531 ? 14.799 -62.937 27.000 1.000 36.276 529 LEU AAA N 1
ATOM 3940 C CA . LEU A 1 531 ? 15.118 -63.983 28.005 1.000 35.932 529 LEU AAA CA 1
ATOM 3941 C C . LEU A 1 531 ? 15.933 -65.064 27.294 1.000 36.504 529 LEU AAA C 1
ATOM 3942 O O . LEU A 1 531 ? 15.335 -65.898 26.602 1.000 36.080 529 LEU AAA O 1
ATOM 3947 N N . PHE A 1 532 ? 17.253 -65.024 27.467 1.000 35.822 530 PHE AAA N 1
ATOM 3948 C CA . PHE A 1 532 ? 18.228 -65.844 26.715 1.000 34.367 530 PHE AAA CA 1
ATOM 3949 C C . PHE A 1 532 ? 18.629 -67.051 27.562 1.000 34.622 530 PHE AAA C 1
ATOM 3950 O O . PHE A 1 532 ? 18.510 -66.982 28.796 1.000 36.995 530 PHE AAA O 1
ATOM 3958 N N . ALA A 1 533 ? 19.085 -68.118 26.904 1.000 33.421 531 ALA AAA N 1
ATOM 3959 C CA . ALA A 1 533 ? 19.700 -69.306 27.535 1.000 33.391 531 ALA AAA CA 1
ATOM 3960 C C . ALA A 1 533 ? 21.010 -69.633 26.817 1.000 36.815 531 ALA AAA C 1
ATOM 3961 O O . ALA A 1 533 ? 21.250 -69.101 25.717 1.000 36.857 531 ALA AAA O 1
ATOM 3963 N N . THR A 1 534 ? 21.830 -70.466 27.451 1.000 43.108 532 THR AAA N 1
ATOM 3964 C CA . THR A 1 534 ? 23.155 -70.934 26.967 1.000 46.802 532 THR AAA CA 1
ATOM 3965 C C . THR A 1 534 ? 23.438 -72.259 27.671 1.000 50.240 532 THR AAA C 1
ATOM 3966 O O . THR A 1 534 ? 22.861 -72.462 28.758 1.000 46.354 532 THR AAA O 1
ATOM 3970 N N . GLN A 1 535 ? 24.278 -73.118 27.086 1.000 58.209 533 GLN AAA N 1
ATOM 3971 C CA . GLN A 1 535 ? 24.662 -74.412 27.710 1.000 65.281 533 GLN AAA CA 1
ATOM 3972 C C . GLN A 1 535 ? 26.061 -74.291 28.338 1.000 68.459 533 GLN AAA C 1
ATOM 3973 O O . GLN A 1 535 ? 26.584 -75.324 28.786 1.000 73.980 533 GLN AAA O 1
ATOM 3979 N N . GLN A 1 536 ? 26.616 -73.074 28.431 1.000 72.008 534 GLN AAA N 1
ATOM 3980 C CA . GLN A 1 536 ? 27.932 -72.790 29.070 1.000 75.052 534 GLN AAA CA 1
ATOM 3981 C C . GLN A 1 536 ? 27.732 -72.330 30.517 1.000 74.345 534 GLN AAA C 1
ATOM 3982 O O . GLN A 1 536 ? 26.660 -71.779 30.824 1.000 72.568 534 GLN AAA O 1
ATOM 3988 N N . THR A 1 537 ? 28.755 -72.521 31.354 1.000 72.374 535 THR AAA N 1
ATOM 3989 C CA . THR A 1 537 ? 28.739 -72.165 32.796 1.000 73.294 535 THR AAA CA 1
ATOM 3990 C C . THR A 1 537 ? 28.812 -70.642 32.922 1.000 71.083 535 THR AAA C 1
ATOM 3991 O O . THR A 1 537 ? 29.625 -70.034 32.210 1.000 71.610 535 THR AAA O 1
ATOM 3995 N N . LEU A 1 538 ? 28.005 -70.068 33.816 1.000 72.910 536 LEU AAA N 1
ATOM 3996 C CA . LEU A 1 538 ? 27.697 -68.612 33.875 1.000 78.267 536 LEU AAA CA 1
ATOM 3997 C C . LEU A 1 538 ? 28.815 -67.806 34.559 1.000 87.688 536 LEU AAA C 1
ATOM 3998 O O . LEU A 1 538 ? 28.526 -66.679 35.014 1.000 92.908 536 LEU AAA O 1
ATOM 4003 N N . ALA A 1 539 ? 30.035 -68.341 34.664 1.000 90.265 537 ALA AAA N 1
ATOM 4004 C CA . ALA A 1 539 ? 31.239 -67.558 35.033 1.000 89.708 537 ALA AAA CA 1
ATOM 4005 C C . ALA A 1 539 ? 32.486 -68.265 34.489 1.000 89.906 537 ALA AAA C 1
ATOM 4006 O O . ALA A 1 539 ? 33.516 -68.286 35.191 1.000 86.933 537 ALA AAA O 1
ATOM 4008 N N . ALA A 1 540 ? 32.377 -68.801 33.267 1.000 92.540 538 ALA AAA N 1
ATOM 4009 C CA . ALA A 1 540 ? 33.431 -69.552 32.545 1.000 93.429 538 ALA AAA CA 1
ATOM 4010 C C . ALA A 1 540 ? 34.271 -68.576 31.719 1.000 97.939 538 ALA AAA C 1
ATOM 4011 O O . ALA A 1 540 ? 33.865 -67.431 31.510 1.000 97.547 538 ALA AAA O 1
ATOM 4013 N N . PRO A 1 541 ? 35.473 -68.986 31.244 1.000 95.263 539 PRO AAA N 1
ATOM 4014 C CA . PRO A 1 541 ? 36.383 -68.079 30.541 1.000 91.773 539 PRO AAA CA 1
ATOM 4015 C C . PRO A 1 541 ? 35.699 -67.320 29.394 1.000 86.619 539 PRO AAA C 1
ATOM 4016 O O . PRO A 1 541 ? 35.565 -66.113 29.503 1.000 91.632 539 PRO AAA O 1
ATOM 4020 N N . GLY A 1 542 ? 35.257 -68.042 28.358 1.000 77.521 540 GLY AAA N 1
ATOM 4021 C CA . GLY A 1 542 ? 34.698 -67.466 27.119 1.000 71.529 540 GLY AAA CA 1
ATOM 4022 C C . GLY A 1 542 ? 33.274 -66.971 27.305 1.000 66.439 540 GLY AAA C 1
ATOM 4023 O O . GLY A 1 542 ? 32.809 -66.184 26.449 1.000 56.012 540 GLY AAA O 1
ATOM 4024 N N . ALA A 1 543 ? 32.609 -67.405 28.385 1.000 64.254 541 ALA AAA N 1
ATOM 4025 C CA . ALA A 1 543 ? 31.176 -67.155 28.676 1.000 59.451 541 ALA AAA CA 1
ATOM 4026 C C . ALA A 1 543 ? 30.875 -65.649 28.679 1.000 50.366 541 ALA AAA C 1
ATOM 4027 O O . ALA A 1 543 ? 29.831 -65.252 28.135 1.000 48.851 541 ALA AAA O 1
ATOM 4029 N N . VAL A 1 544 ? 31.755 -64.833 29.258 1.000 46.079 542 VAL AAA N 1
ATOM 4030 C CA . VAL A 1 544 ? 31.579 -63.351 29.307 1.000 45.485 542 VAL AAA CA 1
ATOM 4031 C C . VAL A 1 544 ? 31.355 -62.830 27.880 1.000 47.013 542 VAL AAA C 1
ATOM 4032 O O . VAL A 1 544 ? 30.366 -62.104 27.668 1.000 48.255 542 VAL AAA O 1
ATOM 4036 N N . ASP A 1 545 ? 32.228 -63.200 26.938 1.000 46.487 543 ASP AAA N 1
ATOM 4037 C CA . ASP A 1 545 ? 32.216 -62.673 25.547 1.000 46.424 543 ASP AAA CA 1
ATOM 4038 C C . ASP A 1 545 ? 31.101 -63.362 24.758 1.000 42.638 543 ASP AAA C 1
ATOM 4039 O O . ASP A 1 545 ? 30.451 -62.666 23.960 1.000 40.416 543 ASP AAA O 1
ATOM 4044 N N . GLU A 1 546 ? 30.880 -64.658 24.994 1.000 42.365 544 GLU AAA N 1
ATOM 4045 C CA . GLU A 1 546 ? 29.861 -65.485 24.287 1.000 47.003 544 GLU AAA CA 1
ATOM 4046 C C . GLU A 1 546 ? 28.444 -65.013 24.646 1.000 47.762 544 GLU AAA C 1
ATOM 4047 O O . GLU A 1 546 ? 27.566 -65.034 23.754 1.000 44.995 544 GLU AAA O 1
ATOM 4053 N N . ILE A 1 547 ? 28.220 -64.617 25.903 1.000 46.313 545 ILE AAA N 1
ATOM 4054 C CA . ILE A 1 547 ? 26.918 -64.047 26.366 1.000 45.892 545 ILE AAA CA 1
ATOM 4055 C C . ILE A 1 547 ? 26.814 -62.602 25.874 1.000 42.468 545 ILE AAA C 1
ATOM 4056 O O . ILE A 1 547 ? 25.697 -62.198 25.515 1.000 41.235 545 ILE AAA O 1
ATOM 4061 N N . GLY A 1 548 ? 27.933 -61.870 25.840 1.000 43.125 546 GLY AAA N 1
ATOM 4062 C CA . GLY A 1 548 ? 27.996 -60.472 25.362 1.000 45.570 546 GLY AAA CA 1
ATOM 4063 C C . GLY A 1 548 ? 27.534 -60.343 23.916 1.000 51.135 546 GLY AAA C 1
ATOM 4064 O O . GLY A 1 548 ? 26.841 -59.350 23.596 1.000 54.363 546 GLY AAA O 1
ATOM 4065 N N . ARG A 1 549 ? 27.908 -61.303 23.064 1.000 51.814 547 ARG AAA N 1
ATOM 4066 C CA . ARG A 1 549 ? 27.502 -61.348 21.633 1.000 55.157 547 ARG AAA CA 1
ATOM 4067 C C . ARG A 1 549 ? 26.044 -61.822 21.553 1.000 51.046 547 ARG AAA C 1
ATOM 4068 O O . ARG A 1 549 ? 25.309 -61.301 20.696 1.000 46.254 547 ARG AAA O 1
ATOM 4076 N N . LEU A 1 550 ? 25.643 -62.751 22.429 1.000 49.572 548 LEU AAA N 1
ATOM 4077 C CA . LEU A 1 550 ? 24.274 -63.337 22.467 1.000 48.854 548 LEU AAA CA 1
ATOM 4078 C C . LEU A 1 550 ? 23.228 -62.251 22.774 1.000 47.885 548 LEU AAA C 1
ATOM 4079 O O . LEU A 1 550 ? 22.120 -62.336 22.217 1.000 49.172 548 LEU AAA O 1
ATOM 4084 N N . ILE A 1 551 ? 23.559 -61.263 23.613 1.000 47.830 549 ILE AAA N 1
ATOM 4085 C CA . ILE A 1 551 ? 22.621 -60.184 24.057 1.000 46.940 549 ILE AAA CA 1
ATOM 4086 C C . ILE A 1 551 ? 22.883 -58.894 23.266 1.000 47.326 549 ILE AAA C 1
ATOM 4087 O O . ILE A 1 551 ? 22.118 -57.932 23.455 1.000 48.298 549 ILE AAA O 1
ATOM 4092 N N . GLY A 1 552 ? 23.934 -58.853 22.439 1.000 48.648 550 GLY AAA N 1
ATOM 4093 C CA . GLY A 1 552 ? 24.203 -57.736 21.509 1.000 47.888 550 GLY AAA CA 1
ATOM 4094 C C . GLY A 1 552 ? 24.931 -56.569 22.165 1.000 48.106 550 GLY AAA C 1
ATOM 4095 O O . GLY A 1 552 ? 24.962 -55.481 21.560 1.000 50.629 550 GLY AAA O 1
ATOM 4096 N N . HIS A 1 553 ? 25.503 -56.767 23.353 1.000 45.734 551 HIS AAA N 1
ATOM 4097 C CA . HIS A 1 553 ? 26.346 -55.759 24.053 1.000 46.474 551 HIS AAA CA 1
ATOM 4098 C C . HIS A 1 553 ? 27.094 -56.440 25.194 1.000 43.382 551 HIS AAA C 1
ATOM 4099 O O . HIS A 1 553 ? 26.715 -57.532 25.610 1.000 40.394 551 HIS AAA O 1
ATOM 4106 N N . PRO A 1 554 ? 28.183 -55.837 25.721 1.000 40.667 552 PRO AAA N 1
ATOM 4107 C CA . PRO A 1 554 ? 28.928 -56.447 26.820 1.000 40.384 552 PRO AAA CA 1
ATOM 4108 C C . PRO A 1 554 ? 28.095 -56.481 28.115 1.000 40.102 552 PRO AAA C 1
ATOM 4109 O O . PRO A 1 554 ? 27.242 -55.628 28.316 1.000 35.660 552 PRO AAA O 1
ATOM 4113 N N . LEU A 1 555 ? 28.369 -57.460 28.976 1.000 39.729 553 LEU AAA N 1
ATOM 4114 C CA . LEU A 1 555 ? 27.820 -57.501 30.355 1.000 39.120 553 LEU AAA CA 1
ATOM 4115 C C . LEU A 1 555 ? 28.275 -56.224 31.055 1.000 39.271 553 LEU AAA C 1
ATOM 4116 O O . LEU A 1 555 ? 29.234 -55.602 30.602 1.000 41.626 553 LEU AAA O 1
ATOM 4121 N N . PRO A 1 556 ? 27.602 -55.755 32.135 1.000 37.707 554 PRO AAA N 1
ATOM 4122 C CA . PRO A 1 556 ? 26.482 -56.464 32.763 1.000 38.007 554 PRO AAA CA 1
ATOM 4123 C C . PRO A 1 556 ? 25.141 -56.441 32.008 1.000 34.514 554 PRO AAA C 1
ATOM 4124 O O . PRO A 1 556 ? 24.928 -55.582 31.182 1.000 34.482 554 PRO AAA O 1
ATOM 4128 N N . LEU A 1 557 ? 24.247 -57.363 32.360 1.000 33.019 555 LEU AAA N 1
ATOM 4129 C CA . LEU A 1 557 ? 22.879 -57.463 31.783 1.000 33.786 555 LEU AAA CA 1
ATOM 4130 C C . LEU A 1 557 ? 22.091 -56.179 32.081 1.000 33.842 555 LEU AAA C 1
ATOM 4131 O O . LEU A 1 557 ? 22.325 -55.558 33.142 1.000 32.774 555 LEU AAA O 1
ATOM 4136 N N . GLN A 1 558 ? 21.194 -55.809 31.167 1.000 36.294 556 GLN AAA N 1
ATOM 4137 C CA . GLN A 1 558 ? 20.331 -54.599 31.235 1.000 42.812 556 GLN AAA CA 1
ATOM 4138 C C . GLN A 1 558 ? 18.873 -55.075 31.217 1.000 41.013 556 GLN AAA C 1
ATOM 4139 O O . GLN A 1 558 ? 18.471 -55.725 32.198 1.000 39.446 556 GLN AAA O 1
ATOM 4145 N N . LEU A 1 559 ? 18.136 -54.799 30.132 1.000 40.518 557 LEU AAA N 1
ATOM 4146 C CA . LEU A 1 559 ? 16.758 -55.299 29.879 1.000 41.689 557 LEU AAA CA 1
ATOM 4147 C C . LEU A 1 559 ? 16.841 -56.682 29.226 1.000 39.411 557 LEU AAA C 1
ATOM 4148 O O . LEU A 1 559 ? 16.273 -56.867 28.129 1.000 41.684 557 LEU AAA O 1
ATOM 4153 N N . GLU A 1 560 ? 17.525 -57.608 29.898 1.000 36.698 558 GLU AAA N 1
ATOM 4154 C CA . GLU A 1 560 ? 17.747 -59.005 29.446 1.000 37.861 558 GLU AAA CA 1
ATOM 4155 C C . GLU A 1 560 ? 17.870 -59.919 30.662 1.000 32.8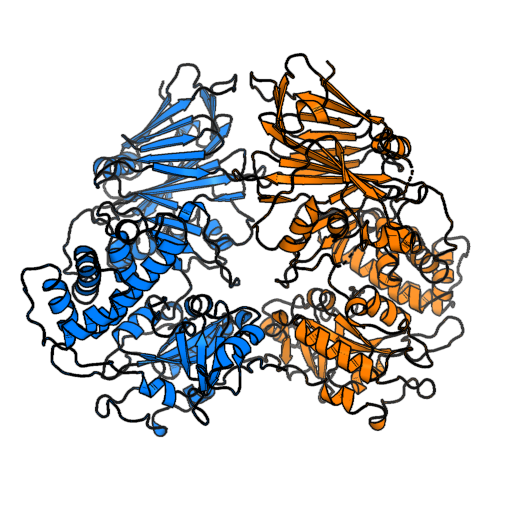55 558 GLU AAA C 1
ATOM 4156 O O . GLU A 1 560 ? 18.250 -59.435 31.731 1.000 31.485 558 GLU AAA O 1
ATOM 4162 N N . ALA A 1 561 ? 17.656 -61.210 30.442 1.000 30.409 559 ALA AAA N 1
ATOM 4163 C CA . ALA A 1 561 ? 17.973 -62.299 31.376 1.000 30.333 559 ALA AAA CA 1
ATOM 4164 C C . ALA A 1 561 ? 18.878 -63.297 30.656 1.000 30.818 559 ALA AAA C 1
ATOM 4165 O O . ALA A 1 561 ? 18.740 -63.437 29.421 1.000 32.586 559 ALA AAA O 1
ATOM 4167 N N . ILE A 1 562 ? 19.741 -63.981 31.408 1.000 30.297 560 ILE AAA N 1
ATOM 4168 C CA . ILE A 1 562 ? 20.518 -65.155 30.913 1.000 32.071 560 ILE AAA CA 1
ATOM 4169 C C . ILE A 1 562 ? 20.210 -66.342 31.821 1.000 30.893 560 ILE AAA C 1
ATOM 4170 O O . ILE A 1 562 ? 20.313 -66.177 33.044 1.000 31.508 560 ILE AAA O 1
ATOM 4175 N N . THR A 1 563 ? 19.825 -67.475 31.227 1.000 31.577 561 THR AAA N 1
ATOM 4176 C CA . THR A 1 563 ? 19.688 -68.793 31.896 1.000 32.385 561 THR AAA CA 1
ATOM 4177 C C . THR A 1 563 ? 20.827 -69.706 31.417 1.000 34.982 561 THR AAA C 1
ATOM 4178 O O . THR A 1 563 ? 21.073 -69.766 30.201 1.000 31.954 561 THR AAA O 1
ATOM 4182 N N . GLY A 1 564 ? 21.512 -70.379 32.345 1.000 37.527 562 GLY AAA N 1
ATOM 4183 C CA . GLY A 1 564 ? 22.624 -71.290 32.025 1.000 38.744 562 GLY AAA CA 1
ATOM 4184 C C . GLY A 1 564 ? 23.050 -72.108 33.237 1.000 42.178 562 GLY AAA C 1
ATOM 4185 O O . GLY A 1 564 ? 22.723 -71.743 34.366 1.000 39.465 562 GLY AAA O 1
ATOM 4186 N N . PRO A 1 565 ? 23.796 -73.223 33.030 1.000 46.969 563 PRO AAA N 1
ATOM 4187 C CA . PRO A 1 565 ? 24.267 -74.068 34.129 1.000 49.712 563 PRO AAA CA 1
ATOM 4188 C C . PRO A 1 565 ? 25.141 -73.285 35.122 1.000 54.594 563 PRO AAA C 1
ATOM 4189 O O . PRO A 1 565 ? 26.030 -72.565 34.678 1.000 50.941 563 PRO AAA O 1
ATOM 4193 N N . GLU A 1 566 ? 24.846 -73.423 36.419 1.000 62.456 564 GLU AAA N 1
ATOM 4194 C CA . GLU A 1 566 ? 25.568 -72.745 37.529 1.000 70.528 564 GLU AAA CA 1
ATOM 4195 C C . GLU A 1 566 ? 26.972 -73.346 37.639 1.000 76.143 564 GLU AAA C 1
ATOM 4196 O O . GLU A 1 566 ? 27.921 -72.583 37.899 1.000 78.441 564 GLU AAA O 1
ATOM 4202 N N . GLU A 1 567 ? 27.064 -74.672 37.480 1.000 82.752 565 GLU AAA N 1
ATOM 4203 C CA . GLU A 1 567 ? 28.316 -75.470 37.346 1.000 87.512 565 GLU AAA CA 1
ATOM 4204 C C . GLU A 1 567 ? 28.188 -76.330 36.081 1.000 88.663 565 GLU AAA C 1
ATOM 4205 O O . GLU A 1 567 ? 27.048 -76.481 35.592 1.000 86.314 565 GLU AAA O 1
ATOM 4211 N N . GLU A 1 568 ? 29.295 -76.879 35.570 1.000 89.213 566 GLU AAA N 1
ATOM 4212 C CA . GLU A 1 568 ? 29.270 -77.879 34.466 1.000 88.595 566 GLU AAA CA 1
ATOM 4213 C C . GLU A 1 568 ? 28.529 -79.122 34.976 1.000 85.459 566 GLU AAA C 1
ATOM 4214 O O . GLU A 1 568 ? 28.977 -79.699 35.989 1.000 83.696 566 GLU AAA O 1
ATOM 4220 N N . GLY A 1 569 ? 27.413 -79.485 34.331 1.000 81.265 567 GLY AAA N 1
ATOM 4221 C CA . GLY A 1 569 ? 26.495 -80.547 34.792 1.000 78.169 567 GLY AAA CA 1
ATOM 4222 C C . GLY A 1 569 ? 25.632 -80.100 35.968 1.000 73.638 567 GLY AAA C 1
ATOM 4223 O O . GLY A 1 569 ? 24.906 -80.950 36.528 1.000 71.383 567 GLY AAA O 1
ATOM 4224 N N . GLY A 1 570 ? 25.687 -78.812 36.327 1.000 67.408 568 GLY AAA N 1
ATOM 4225 C CA . GLY A 1 570 ? 24.908 -78.228 37.435 1.000 63.947 568 GLY AAA CA 1
ATOM 4226 C C . GLY A 1 570 ? 23.485 -77.912 37.006 1.000 58.946 568 GLY AAA C 1
ATOM 4227 O O . GLY A 1 570 ? 23.183 -78.040 35.804 1.000 56.535 568 GLY AAA O 1
ATOM 4228 N N . ARG A 1 571 ? 22.638 -77.518 37.959 1.000 55.431 569 ARG AAA N 1
ATOM 4229 C CA . ARG A 1 571 ? 21.250 -77.046 37.711 1.000 53.162 569 ARG AAA CA 1
ATOM 4230 C C . ARG A 1 571 ? 21.295 -75.619 37.135 1.000 50.626 569 ARG AAA C 1
ATOM 4231 O O . ARG A 1 571 ? 22.351 -74.950 37.252 1.000 48.623 569 ARG AAA O 1
ATOM 4239 N N . LEU A 1 572 ? 20.183 -75.174 36.539 1.000 45.613 570 LEU AAA N 1
ATOM 4240 C CA . LEU A 1 572 ? 20.080 -73.910 35.759 1.000 41.378 570 LEU AAA CA 1
ATOM 4241 C C . LEU A 1 572 ? 19.838 -72.713 36.687 1.000 38.571 570 LEU AAA C 1
ATOM 4242 O O . LEU A 1 572 ? 18.877 -72.756 37.480 1.000 37.351 570 LEU AAA O 1
ATOM 4247 N N . ALA A 1 573 ? 20.664 -71.670 36.545 1.000 35.583 571 ALA AAA N 1
ATOM 4248 C CA . ALA A 1 573 ? 20.491 -70.340 37.173 1.000 34.505 571 ALA AAA CA 1
ATOM 4249 C C . ALA A 1 573 ? 19.977 -69.334 36.133 1.000 32.577 571 ALA AAA C 1
ATOM 4250 O O . ALA A 1 573 ? 20.372 -69.424 34.960 1.000 32.008 571 ALA AAA O 1
ATOM 4252 N N . THR A 1 574 ? 19.117 -68.405 36.553 1.000 30.193 572 THR AAA N 1
ATOM 4253 C CA . THR A 1 574 ? 18.592 -67.304 35.709 1.000 29.822 572 THR AAA CA 1
ATOM 4254 C C . THR A 1 574 ? 19.005 -65.974 36.342 1.000 29.438 572 THR AAA C 1
ATOM 4255 O O . THR A 1 574 ? 18.707 -65.757 37.536 1.000 28.981 572 THR AAA O 1
ATOM 4259 N N . ILE A 1 575 ? 19.692 -65.126 35.583 1.000 27.513 573 ILE AAA N 1
ATOM 4260 C CA . ILE A 1 575 ? 20.108 -63.780 36.059 1.000 28.296 573 ILE AAA CA 1
ATOM 4261 C C . ILE A 1 575 ? 19.252 -62.759 35.315 1.000 28.632 573 ILE AAA C 1
ATOM 4262 O O . ILE A 1 575 ? 19.358 -62.691 34.072 1.000 28.836 573 ILE AAA O 1
ATOM 4267 N N . LEU A 1 576 ? 18.404 -62.038 36.048 1.000 27.131 574 LEU AAA N 1
ATOM 4268 C CA . LEU A 1 576 ? 17.667 -60.874 35.510 1.000 27.046 574 LEU AAA CA 1
ATOM 4269 C C . LEU A 1 576 ? 18.607 -59.682 35.638 1.000 26.864 574 LEU AAA C 1
ATOM 4270 O O . LEU A 1 576 ? 19.123 -59.467 36.748 1.000 27.456 574 LEU AAA O 1
ATOM 4275 N N . GLY A 1 577 ? 18.868 -58.979 34.536 1.000 26.519 575 GLY AAA N 1
ATOM 4276 C CA . GLY A 1 577 ? 19.524 -57.662 34.589 1.000 27.837 575 GLY AAA CA 1
ATOM 4277 C C . GLY A 1 577 ? 18.734 -56.758 35.515 1.000 29.013 575 GLY AAA C 1
ATOM 4278 O O . GLY A 1 577 ? 17.490 -56.826 35.480 1.000 30.264 575 GLY AAA O 1
ATOM 4279 N N . TRP A 1 578 ? 19.413 -55.957 36.327 1.000 28.713 576 TRP AAA N 1
ATOM 4280 C CA . TRP A 1 578 ? 18.764 -55.075 37.332 1.000 30.282 576 TRP AAA CA 1
ATOM 4281 C C . TRP A 1 578 ? 17.698 -54.161 36.714 1.000 29.606 576 TRP AAA C 1
ATOM 4282 O O . TRP A 1 578 ? 16.687 -53.912 37.396 1.000 28.279 576 TRP AAA O 1
ATOM 4293 N N . ARG A 1 579 ? 17.890 -53.659 35.495 1.000 30.028 577 ARG AAA N 1
ATOM 4294 C CA . ARG A 1 579 ? 16.888 -52.743 34.878 1.000 33.583 577 ARG AAA CA 1
ATOM 4295 C C . ARG A 1 579 ? 15.592 -53.520 34.586 1.000 29.536 577 ARG AAA C 1
ATOM 4296 O O . ARG A 1 579 ? 14.515 -52.909 34.658 1.000 27.538 577 ARG AAA O 1
ATOM 4304 N N . LEU A 1 580 ? 15.689 -54.820 34.294 1.000 26.043 578 LEU AAA N 1
ATOM 4305 C CA . LEU A 1 580 ? 14.517 -55.710 34.092 1.000 25.589 578 LEU AAA CA 1
ATOM 4306 C C . LEU A 1 580 ? 13.973 -56.170 35.452 1.000 24.951 578 LEU AAA C 1
ATOM 4307 O O . LEU A 1 580 ? 12.744 -56.213 35.621 1.000 24.610 578 LEU AAA O 1
ATOM 4312 N N . ALA A 1 581 ? 14.859 -56.493 36.392 1.000 23.739 579 ALA AAA N 1
ATOM 4313 C CA . ALA A 1 581 ? 14.500 -57.046 37.717 1.000 24.180 579 ALA AAA CA 1
ATOM 4314 C C . ALA A 1 581 ? 13.600 -56.047 38.457 1.000 23.444 579 ALA AAA C 1
ATOM 4315 O O . ALA A 1 581 ? 12.587 -56.492 39.021 1.000 21.975 579 ALA AAA O 1
ATOM 4317 N N . GLU A 1 582 ? 13.909 -54.746 38.375 1.000 24.550 580 GLU AAA N 1
ATOM 4318 C CA . GLU A 1 582 ? 13.143 -53.641 39.022 1.000 25.897 580 GLU AAA CA 1
ATOM 4319 C C . GLU A 1 582 ? 11.688 -53.609 38.520 1.000 24.826 580 GLU AAA C 1
ATOM 4320 O O . GLU A 1 582 ? 10.844 -53.038 39.237 1.000 23.188 580 GLU AAA O 1
ATOM 4326 N N . GLN A 1 583 ? 11.421 -54.149 37.324 1.000 24.629 581 GLN AAA N 1
ATOM 4327 C CA . GLN A 1 583 ? 10.076 -54.218 36.675 1.000 24.632 581 GLN AAA CA 1
ATOM 4328 C C . GLN A 1 583 ? 9.456 -55.606 36.895 1.000 23.921 581 GLN AAA C 1
ATOM 4329 O O . GLN A 1 583 ? 8.356 -55.846 36.381 1.000 24.980 581 GLN AAA O 1
ATOM 4335 N N . ALA A 1 584 ? 10.147 -56.508 37.591 1.000 22.714 582 ALA AAA N 1
ATOM 4336 C CA . ALA A 1 584 ? 9.598 -57.823 37.982 1.000 23.437 582 ALA AAA CA 1
ATOM 4337 C C . ALA A 1 584 ? 8.573 -57.611 39.102 1.000 24.126 582 ALA AAA C 1
ATOM 4338 O O . ALA A 1 584 ? 8.652 -56.585 39.798 1.000 24.131 582 ALA AAA O 1
ATOM 4340 N N . VAL A 1 585 ? 7.599 -58.511 39.208 1.000 23.896 583 VAL AAA N 1
ATOM 4341 C CA . VAL A 1 585 ? 6.656 -58.579 40.358 1.000 23.792 583 VAL AAA CA 1
ATOM 4342 C C . VAL A 1 585 ? 6.957 -59.889 41.078 1.000 22.989 583 VAL AAA C 1
ATOM 4343 O O . VAL A 1 585 ? 7.087 -60.944 40.404 1.000 22.523 583 VAL AAA O 1
ATOM 4347 N N . VAL A 1 586 ? 7.089 -59.812 42.394 1.000 21.514 584 VAL AAA N 1
ATOM 4348 C CA . VAL A 1 586 ? 7.530 -60.958 43.226 1.000 20.820 584 VAL AAA CA 1
ATOM 4349 C C . VAL A 1 586 ? 6.451 -61.215 44.271 1.000 21.131 584 VAL AAA C 1
ATOM 4350 O O . VAL A 1 586 ? 6.118 -60.277 45.016 1.000 19.083 584 VAL AAA O 1
ATOM 4354 N N . ILE A 1 587 ? 5.934 -62.441 44.314 1.000 21.722 585 ILE AAA N 1
ATOM 4355 C CA . ILE A 1 587 ? 4.937 -62.862 45.335 1.000 23.205 585 ILE AAA CA 1
ATOM 4356 C C . ILE A 1 587 ? 5.462 -64.092 46.063 1.000 24.171 585 ILE AAA C 1
ATOM 4357 O O . ILE A 1 587 ? 6.382 -64.755 45.585 1.000 24.601 585 ILE AAA O 1
ATOM 4362 N N . PRO A 1 588 ? 4.910 -64.426 47.252 1.000 25.062 586 PRO AAA N 1
ATOM 4363 C CA . PRO A 1 588 ? 5.353 -65.606 47.986 1.000 24.883 586 PRO AAA CA 1
ATOM 4364 C C . PRO A 1 588 ? 5.001 -66.903 47.238 1.000 23.843 586 PRO AAA C 1
ATOM 4365 O O . PRO A 1 588 ? 4.031 -66.954 46.520 1.000 23.371 586 PRO AAA O 1
ATOM 4369 N N . SER A 1 589 ? 5.856 -67.905 47.382 1.000 25.299 587 SER AAA N 1
ATOM 4370 C CA . SER A 1 589 ? 5.575 -69.335 47.097 1.000 26.630 587 SER AAA CA 1
ATOM 4371 C C . SER A 1 589 ? 4.727 -69.916 48.244 1.000 28.373 587 SER AAA C 1
ATOM 4372 O O . SER A 1 589 ? 4.696 -69.295 49.320 1.000 28.135 587 SER AAA O 1
ATOM 4375 N N . THR A 1 590 ? 4.053 -71.048 48.022 1.000 30.184 588 THR AAA N 1
ATOM 4376 C CA . THR A 1 590 ? 3.393 -71.855 49.087 1.000 31.830 588 THR AAA CA 1
ATOM 4377 C C . THR A 1 590 ? 4.352 -72.978 49.497 1.000 32.625 588 THR AAA C 1
ATOM 4378 O O . THR A 1 590 ? 3.983 -73.764 50.380 1.000 36.177 588 THR AAA O 1
ATOM 4382 N N . ILE A 1 591 ? 5.555 -73.020 48.907 1.000 31.845 589 ILE AAA N 1
ATOM 4383 C CA . ILE A 1 591 ? 6.651 -73.949 49.307 1.000 30.662 589 ILE AAA CA 1
ATOM 4384 C C . ILE A 1 591 ? 7.290 -73.388 50.573 1.000 32.640 589 ILE AAA C 1
ATOM 4385 O O . ILE A 1 591 ? 7.990 -72.383 50.502 1.000 36.937 589 ILE AAA O 1
ATOM 4390 N N . PRO A 1 592 ? 7.065 -73.977 51.771 1.000 31.594 590 PRO AAA N 1
ATOM 4391 C CA . PRO A 1 592 ? 7.717 -73.483 52.981 1.000 30.614 590 PRO AAA CA 1
ATOM 4392 C C . PRO A 1 592 ? 9.195 -73.898 53.074 1.000 30.432 590 PRO AAA C 1
ATOM 4393 O O . PRO A 1 592 ? 9.572 -74.921 52.524 1.000 30.337 590 PRO AAA O 1
ATOM 4397 N N . THR A 1 593 ? 10.002 -73.078 53.751 1.000 29.557 591 THR AAA N 1
ATOM 4398 C CA . THR A 1 593 ? 11.333 -73.465 54.288 1.000 29.900 591 THR AAA CA 1
ATOM 4399 C C . THR A 1 593 ? 11.118 -74.242 55.592 1.000 31.497 591 THR AAA C 1
ATOM 4400 O O . THR A 1 593 ? 10.092 -74.014 56.259 1.000 31.211 591 THR AAA O 1
ATOM 4404 N N . ASP A 1 594 ? 12.008 -75.182 55.903 1.000 35.673 592 ASP AAA N 1
ATOM 4405 C CA . ASP A 1 594 ? 11.864 -76.064 57.090 1.000 38.323 592 ASP AAA CA 1
ATOM 4406 C C . ASP A 1 594 ? 12.576 -75.381 58.251 1.000 36.735 592 ASP AAA C 1
ATOM 4407 O O . ASP A 1 594 ? 13.794 -75.220 58.210 1.000 35.024 592 ASP AAA O 1
ATOM 4412 N N . PRO A 1 595 ? 11.836 -74.912 59.287 1.000 38.355 593 PRO AAA N 1
ATOM 4413 C CA . PRO A 1 595 ? 12.452 -74.252 60.438 1.000 39.978 593 PRO AAA CA 1
ATOM 4414 C C . PRO A 1 595 ? 13.344 -75.153 61.299 1.000 41.290 593 PRO AAA C 1
ATOM 4415 O O . PRO A 1 595 ? 14.067 -74.625 62.094 1.000 43.946 593 PRO AAA O 1
ATOM 4419 N N . ARG A 1 596 ? 13.270 -76.474 61.129 1.000 46.881 594 ARG AAA N 1
ATOM 4420 C CA . ARG A 1 596 ? 14.027 -77.452 61.962 1.000 48.341 594 ARG AAA CA 1
ATOM 4421 C C . ARG A 1 596 ? 15.128 -78.129 61.123 1.000 43.146 594 ARG AAA C 1
ATOM 4422 O O . ARG A 1 596 ? 15.916 -78.879 61.714 1.000 40.396 594 ARG AAA O 1
ATOM 4430 N N . ASN A 1 597 ? 15.255 -77.804 59.828 1.000 39.072 595 ASN AAA N 1
ATOM 4431 C CA . ASN A 1 597 ? 16.295 -78.383 58.938 1.000 37.768 595 ASN AAA CA 1
ATOM 4432 C C . ASN A 1 597 ? 16.935 -77.262 58.109 1.000 38.787 595 ASN AAA C 1
ATOM 4433 O O . ASN A 1 597 ? 17.016 -77.387 56.860 1.000 40.005 595 ASN AAA O 1
ATOM 4438 N N . VAL A 1 598 ? 17.438 -76.231 58.790 1.000 35.959 596 VAL AAA N 1
ATOM 4439 C CA . VAL A 1 598 ? 18.047 -75.033 58.144 1.000 33.683 596 VAL AAA CA 1
ATOM 4440 C C . VAL A 1 598 ? 19.465 -75.390 57.675 1.000 32.461 596 VAL AAA C 1
ATOM 4441 O O . VAL A 1 598 ? 20.337 -75.573 58.527 1.000 29.755 596 VAL AAA O 1
ATOM 4445 N N . GLY A 1 599 ? 19.678 -75.447 56.356 1.000 32.091 597 GLY AAA N 1
ATOM 4446 C CA . GLY A 1 599 ? 20.886 -76.008 55.713 1.000 31.455 597 GLY AAA CA 1
ATOM 4447 C C . GLY A 1 599 ? 20.594 -77.351 55.047 1.000 31.775 597 GLY AAA C 1
ATOM 4448 O O . GLY A 1 599 ? 21.455 -77.840 54.284 1.000 30.674 597 GLY AAA O 1
ATOM 4449 N N . GLY A 1 600 ? 19.421 -77.933 55.320 1.000 32.332 598 GLY AAA N 1
ATOM 4450 C CA . GLY A 1 600 ? 18.903 -79.132 54.632 1.000 32.581 598 GLY AAA CA 1
ATOM 4451 C C . GLY A 1 600 ? 18.359 -78.816 53.243 1.000 32.628 598 GLY AAA C 1
ATOM 4452 O O . GLY A 1 600 ? 18.174 -77.624 52.920 1.000 32.030 598 GLY AAA O 1
ATOM 4453 N N . ASP A 1 601 ? 18.112 -79.860 52.449 1.000 32.971 599 ASP AAA N 1
ATOM 4454 C CA . ASP A 1 601 ? 17.620 -79.771 51.049 1.000 32.705 599 ASP AAA CA 1
ATOM 4455 C C . ASP A 1 601 ? 16.094 -79.712 51.066 1.000 32.771 599 ASP AAA C 1
ATOM 4456 O O . ASP A 1 601 ? 15.477 -80.208 52.036 1.000 30.142 599 ASP AAA O 1
ATOM 4461 N N . LEU A 1 602 ? 15.511 -79.130 50.020 1.000 33.983 600 LEU AAA N 1
ATOM 4462 C CA . LEU A 1 602 ? 14.039 -79.095 49.831 1.000 33.306 600 LEU AAA CA 1
ATOM 4463 C C . LEU A 1 602 ? 13.504 -80.535 49.829 1.000 33.306 600 LEU AAA C 1
ATOM 4464 O O . LEU A 1 602 ? 14.041 -81.370 49.083 1.000 33.212 600 LEU AAA O 1
ATOM 4469 N N . ASP A 1 603 ? 12.511 -80.814 50.668 1.000 34.679 601 ASP AAA N 1
ATOM 4470 C CA . ASP A 1 603 ? 11.694 -82.053 50.608 1.000 37.465 601 ASP AAA CA 1
ATOM 4471 C C . ASP A 1 603 ? 10.789 -81.962 49.380 1.000 35.514 601 ASP AAA C 1
ATOM 4472 O O . ASP A 1 603 ? 9.898 -81.120 49.350 1.000 33.144 601 ASP AAA O 1
ATOM 4477 N N . PRO A 1 604 ? 10.961 -82.813 48.338 1.000 35.484 602 PRO AAA N 1
ATOM 4478 C CA . PRO A 1 604 ? 10.167 -82.693 47.115 1.000 37.264 602 PRO AAA CA 1
ATOM 4479 C C . PRO A 1 604 ? 8.662 -82.848 47.379 1.000 36.650 602 PRO AAA C 1
ATOM 4480 O O . PRO A 1 604 ? 7.889 -82.305 46.619 1.000 34.591 602 PRO AAA O 1
ATOM 4484 N N . ALA A 1 605 ? 8.305 -83.552 48.459 1.000 37.969 603 ALA AAA N 1
ATOM 4485 C CA . ALA A 1 605 ? 6.916 -83.841 48.885 1.000 39.122 603 ALA AAA CA 1
ATOM 4486 C C . ALA A 1 605 ? 6.220 -82.569 49.378 1.000 37.167 603 ALA AAA C 1
ATOM 4487 O O . ALA A 1 605 ? 4.988 -82.561 49.403 1.000 35.880 603 ALA AAA O 1
ATOM 4489 N N . SER A 1 606 ? 6.976 -81.540 49.768 1.000 38.314 604 SER AAA N 1
ATOM 4490 C CA . SER A 1 606 ? 6.445 -80.284 50.363 1.000 38.074 604 SER AAA CA 1
ATOM 4491 C C . SER A 1 606 ? 6.042 -79.275 49.274 1.000 37.653 604 SER AAA C 1
ATOM 4492 O O . SER A 1 606 ? 5.411 -78.255 49.633 1.000 37.189 604 SER AAA O 1
ATOM 4495 N N . VAL A 1 607 ? 6.389 -79.530 48.005 1.000 36.046 605 VAL AAA N 1
ATOM 4496 C CA . VAL A 1 607 ? 6.001 -78.674 46.842 1.000 37.097 605 VAL AAA CA 1
ATOM 4497 C C . VAL A 1 607 ? 4.572 -79.031 46.444 1.000 37.357 605 VAL AAA C 1
ATOM 4498 O O . VAL A 1 607 ? 4.355 -80.073 45.838 1.000 39.125 605 VAL AAA O 1
ATOM 4502 N N . PRO A 1 608 ? 3.554 -78.194 46.742 1.000 36.639 606 PRO AAA N 1
ATOM 4503 C CA . PRO A 1 608 ? 2.183 -78.516 46.351 1.000 37.560 606 PRO AAA CA 1
ATOM 4504 C C . PRO A 1 608 ? 2.042 -78.691 44.830 1.000 39.993 606 PRO AAA C 1
ATOM 4505 O O . PRO A 1 608 ? 2.549 -77.866 44.082 1.000 41.023 606 PRO AAA O 1
ATOM 4509 N N . GLN A 1 609 ? 1.356 -79.761 44.421 1.000 41.924 607 GLN AAA N 1
ATOM 4510 C CA . GLN A 1 609 ? 0.988 -80.079 43.014 1.000 45.089 607 GLN AAA CA 1
ATOM 4511 C C . GLN A 1 609 ? 0.408 -78.835 42.320 1.000 41.996 607 GLN AAA C 1
ATOM 4512 O O . GLN A 1 609 ? 0.731 -78.629 41.133 1.000 39.670 607 GLN AAA O 1
ATOM 4518 N N . GLU A 1 610 ? -0.405 -78.044 43.031 1.000 40.506 608 GLU AAA N 1
ATOM 4519 C CA . GLU A 1 610 ? -1.122 -76.856 42.490 1.000 43.109 608 GLU AAA CA 1
ATOM 4520 C C . GLU A 1 610 ? -0.126 -75.735 42.137 1.000 42.803 608 GLU AAA C 1
ATOM 4521 O O . GLU A 1 610 ? -0.460 -74.922 41.255 1.000 38.462 608 GLU AAA O 1
ATOM 4527 N N . GLU A 1 611 ? 1.038 -75.675 42.800 1.000 39.948 609 GLU AAA N 1
ATOM 4528 C CA . GLU A 1 611 ? 2.085 -74.661 42.501 1.000 40.253 609 GLU AAA CA 1
ATOM 4529 C C . GLU A 1 611 ? 2.960 -75.160 41.349 1.000 37.760 609 GLU AAA C 1
ATOM 4530 O O . GLU A 1 611 ? 3.294 -74.337 40.485 1.000 36.304 609 GLU AAA O 1
ATOM 4536 N N . SER A 1 612 ? 3.311 -76.448 41.332 1.000 38.443 610 SER AAA N 1
ATOM 4537 C CA . SER A 1 612 ? 4.073 -77.101 40.231 1.000 38.681 610 SER AAA CA 1
ATOM 4538 C C . SER A 1 612 ? 3.376 -76.849 38.891 1.000 36.537 610 SER AAA C 1
ATOM 4539 O O . SER A 1 612 ? 4.081 -76.653 37.877 1.000 35.697 610 SER AAA O 1
ATOM 4542 N N . ALA A 1 613 ? 2.041 -76.875 38.901 1.000 35.679 611 ALA AAA N 1
ATOM 4543 C CA . ALA A 1 613 ? 1.167 -76.835 37.706 1.000 37.016 611 ALA AAA CA 1
ATOM 4544 C C . ALA A 1 613 ? 1.171 -75.436 37.075 1.000 37.068 611 ALA AAA C 1
ATOM 4545 O O . ALA A 1 613 ? 0.868 -75.364 35.866 1.000 39.350 611 ALA AAA O 1
ATOM 4547 N N . ILE A 1 614 ? 1.503 -74.381 37.839 1.000 35.192 612 ILE AAA N 1
ATOM 4548 C CA . ILE A 1 614 ? 1.503 -72.955 37.368 1.000 32.068 612 ILE AAA CA 1
ATOM 4549 C C . ILE A 1 614 ? 2.944 -72.465 37.193 1.000 30.990 612 ILE AAA C 1
ATOM 4550 O O . ILE A 1 614 ? 3.135 -71.235 37.033 1.000 30.688 612 ILE AAA O 1
ATOM 4555 N N . SER A 1 615 ? 3.920 -73.375 37.177 1.000 30.227 613 SER AAA N 1
ATOM 4556 C CA . SER A 1 615 ? 5.368 -73.035 37.210 1.000 30.071 613 SER AAA CA 1
ATOM 4557 C C . SER A 1 615 ? 6.078 -73.482 35.929 1.000 31.993 613 SER AAA C 1
ATOM 4558 O O . SER A 1 615 ? 7.324 -73.610 35.951 1.000 33.383 613 SER AAA O 1
ATOM 4561 N N . THR A 1 616 ? 5.338 -73.637 34.832 1.000 33.583 614 THR AAA N 1
ATOM 4562 C CA . THR A 1 616 ? 5.926 -73.818 33.481 1.000 37.306 614 THR AAA CA 1
ATOM 4563 C C . THR A 1 616 ? 6.769 -72.579 33.172 1.000 36.389 614 THR AAA C 1
ATOM 4564 O O . THR A 1 616 ? 6.230 -71.451 33.277 1.000 33.947 614 THR AAA O 1
ATOM 4568 N N . LEU A 1 617 ? 8.039 -72.793 32.824 1.000 36.870 615 LEU AAA N 1
ATOM 4569 C CA . LEU A 1 617 ? 8.991 -71.731 32.412 1.000 38.601 615 LEU AAA CA 1
ATOM 4570 C C . LEU A 1 617 ? 8.777 -71.408 30.937 1.000 40.505 615 LEU AAA C 1
ATOM 4571 O O . LEU A 1 617 ? 8.301 -72.246 30.172 1.000 41.079 615 LEU AAA O 1
ATOM 4576 N N . PRO A 1 618 ? 9.144 -70.189 30.489 1.000 41.213 616 PRO AAA N 1
ATOM 4577 C CA . PRO A 1 618 ? 8.976 -69.809 29.093 1.000 43.334 616 PRO AAA CA 1
ATOM 4578 C C . PRO A 1 618 ? 10.125 -70.414 28.276 1.000 47.690 616 PRO AAA C 1
ATOM 4579 O O . PRO A 1 618 ? 11.158 -70.723 28.860 1.000 46.652 616 PRO AAA O 1
ATOM 4583 N N . ASP A 1 619 ? 9.903 -70.598 26.972 1.000 51.788 617 ASP AAA N 1
ATOM 4584 C CA . ASP A 1 619 ? 10.927 -71.083 26.010 1.000 55.321 617 ASP AAA CA 1
ATOM 4585 C C . ASP A 1 619 ? 11.944 -69.949 25.847 1.000 50.975 617 ASP AAA C 1
ATOM 4586 O O . ASP A 1 619 ? 11.524 -68.832 25.490 1.000 50.881 617 ASP AAA O 1
ATOM 4591 N N . TYR A 1 620 ? 13.212 -70.205 26.171 1.000 47.383 618 TYR AAA N 1
ATOM 4592 C CA . TYR A 1 620 ? 14.303 -69.198 26.158 1.000 48.566 618 TYR AAA CA 1
ATOM 4593 C C . TYR A 1 620 ? 14.996 -69.209 24.786 1.000 49.547 618 TYR AAA C 1
ATOM 4594 O O . TYR A 1 620 ? 14.984 -70.250 24.107 1.000 51.942 618 TYR AAA O 1
ATOM 4603 N N . THR A 1 621 ? 15.561 -68.065 24.388 1.000 48.855 619 THR AAA N 1
ATOM 4604 C CA . THR A 1 621 ? 16.275 -67.846 23.101 1.000 52.443 619 THR AAA CA 1
ATOM 4605 C C . THR A 1 621 ? 17.746 -68.250 23.262 1.000 52.899 619 THR AAA C 1
ATOM 4606 O O . THR A 1 621 ? 18.417 -67.633 24.099 1.000 48.870 619 THR AAA O 1
ATOM 4610 N N . THR A 1 622 ? 18.235 -69.220 22.479 1.000 56.155 620 THR AAA N 1
ATOM 4611 C CA . THR A 1 622 ? 19.659 -69.666 22.497 1.000 59.237 620 THR AAA CA 1
ATOM 4612 C C . THR A 1 622 ? 20.406 -69.094 21.283 1.000 63.062 620 THR AAA C 1
ATOM 4613 O O . THR A 1 622 ? 19.742 -68.525 20.396 1.000 59.026 620 THR AAA O 1
ATOM 4617 N N . GLN A 1 623 ? 21.741 -69.218 21.282 1.000 73.831 621 GLN AAA N 1
ATOM 4618 C CA . GLN A 1 623 ? 22.657 -68.843 20.165 1.000 78.947 621 GLN AAA CA 1
ATOM 4619 C C . GLN A 1 623 ? 22.431 -69.814 19.009 1.000 78.826 621 GLN AAA C 1
ATOM 4620 O O . GLN A 1 623 ? 22.138 -70.987 19.236 1.000 75.023 621 GLN AAA O 1
ATOM 4626 N N . PRO A 1 624 ? 22.537 -69.364 17.737 1.000 82.706 622 PRO AAA N 1
ATOM 4627 C CA . PRO A 1 624 ? 22.549 -70.281 16.596 1.000 85.605 622 PRO AAA CA 1
ATOM 4628 C C . PRO A 1 624 ? 23.928 -70.934 16.403 1.000 86.188 622 PRO AAA C 1
ATOM 4629 O O . PRO A 1 624 ? 24.092 -71.965 15.744 1.000 92.423 622 PRO AAA O 1
ATOM 4633 N N . GLU B 1 17 ? 20.416 -2.130 2.431 1.000 82.352 15 GLU BBB N 1
ATOM 4634 C CA . GLU B 1 17 ? 19.591 -3.246 2.989 1.000 82.618 15 GLU BBB CA 1
ATOM 4635 C C . GLU B 1 17 ? 20.333 -4.584 2.855 1.000 79.668 15 GLU BBB C 1
ATOM 4636 O O . GLU B 1 17 ? 20.045 -5.486 3.664 1.000 76.764 15 GLU BBB O 1
ATOM 4642 N N . SER B 1 18 ? 21.240 -4.720 1.879 1.000 73.613 16 SER BBB N 1
ATOM 4643 C CA . SER B 1 18 ? 21.912 -6.001 1.536 1.000 70.091 16 SER BBB CA 1
ATOM 4644 C C . SER B 1 18 ? 22.862 -6.433 2.664 1.000 66.842 16 SER BBB C 1
ATOM 4645 O O . SER B 1 18 ? 23.213 -5.592 3.516 1.000 64.617 16 SER BBB O 1
ATOM 4648 N N . PHE B 1 19 ? 23.216 -7.724 2.681 1.000 63.394 17 PHE BBB N 1
ATOM 4649 C CA . PHE B 1 19 ? 24.173 -8.366 3.623 1.000 59.891 17 PHE BBB CA 1
ATOM 4650 C C . PHE B 1 19 ? 24.696 -9.663 2.987 1.000 56.653 17 PHE BBB C 1
ATOM 4651 O O . PHE B 1 19 ? 24.225 -10.021 1.890 1.000 52.182 17 PHE BBB O 1
ATOM 4659 N N . ASN B 1 20 ? 25.642 -10.336 3.649 1.000 54.724 18 ASN BBB N 1
ATOM 4660 C CA . ASN B 1 20 ? 26.309 -11.558 3.125 1.000 55.627 18 ASN BBB CA 1
ATOM 4661 C C . ASN B 1 20 ? 26.103 -12.700 4.129 1.000 54.575 18 ASN BBB C 1
ATOM 4662 O O . ASN B 1 20 ? 26.801 -12.716 5.160 1.000 59.218 18 ASN BBB O 1
ATOM 4667 N N . LEU B 1 21 ? 25.177 -13.617 3.827 1.000 51.244 19 LEU BBB N 1
ATOM 4668 C CA . LEU B 1 21 ? 24.796 -14.758 4.700 1.000 47.661 19 LEU BBB CA 1
ATOM 4669 C C . LEU B 1 21 ? 26.040 -15.583 5.043 1.000 47.192 19 LEU BBB C 1
ATOM 4670 O O . LEU B 1 21 ? 26.301 -15.766 6.240 1.000 46.506 19 LEU BBB O 1
ATOM 4675 N N . TRP B 1 22 ? 26.783 -16.060 4.040 1.000 49.909 20 TRP BBB N 1
ATOM 4676 C CA . TRP B 1 22 ? 27.835 -17.098 4.231 1.000 51.223 20 TRP BBB CA 1
ATOM 4677 C C . TRP B 1 22 ? 29.132 -16.495 4.782 1.000 53.640 20 TRP BBB C 1
ATOM 4678 O O . TRP B 1 22 ? 29.899 -17.263 5.390 1.000 53.373 20 TRP BBB O 1
ATOM 4689 N N . GLN B 1 23 ? 29.364 -15.188 4.602 1.000 55.746 21 GLN BBB N 1
ATOM 4690 C CA . GLN B 1 23 ? 30.530 -14.472 5.194 1.000 58.571 21 GLN BBB CA 1
ATOM 4691 C C . GLN B 1 23 ? 30.208 -14.098 6.647 1.000 55.051 21 GLN BBB C 1
ATOM 4692 O O . GLN B 1 23 ? 30.906 -14.590 7.550 1.000 56.165 21 GLN BBB O 1
ATOM 4698 N N . GLU B 1 24 ? 29.175 -13.279 6.857 1.000 55.003 22 GLU BBB N 1
ATOM 4699 C CA . GLU B 1 24 ? 28.863 -12.636 8.163 1.000 54.520 22 GLU BBB CA 1
ATOM 4700 C C . GLU B 1 24 ? 28.315 -13.671 9.153 1.000 53.482 22 GLU BBB C 1
ATOM 4701 O O . GLU B 1 24 ? 28.637 -13.550 10.351 1.000 58.232 22 GLU BBB O 1
ATOM 4707 N N . CYS B 1 25 ? 27.532 -14.650 8.684 1.000 51.334 23 CYS BBB N 1
ATOM 4708 C CA . CYS B 1 25 ? 26.694 -15.532 9.543 1.000 50.710 23 CYS BBB CA 1
ATOM 4709 C C . CYS B 1 25 ? 27.229 -16.970 9.603 1.000 48.230 23 CYS BBB C 1
ATOM 4710 O O . CYS B 1 25 ? 26.523 -17.812 10.191 1.000 47.440 23 CYS BBB O 1
ATOM 4713 N N . ALA B 1 26 ? 28.430 -17.233 9.069 1.000 48.480 24 ALA BBB N 1
ATOM 4714 C CA . ALA B 1 26 ? 29.083 -18.567 9.042 1.000 47.094 24 ALA BBB CA 1
ATOM 4715 C C . ALA B 1 26 ? 29.346 -19.054 10.469 1.000 47.624 24 ALA BBB C 1
ATOM 4716 O O . ALA B 1 26 ? 29.105 -20.244 10.742 1.000 49.396 24 ALA BBB O 1
ATOM 4718 N N . THR B 1 27 ? 29.848 -18.172 11.335 1.000 47.656 25 THR BBB N 1
ATOM 4719 C CA . THR B 1 27 ? 30.032 -18.430 12.786 1.000 48.553 25 THR BBB CA 1
ATOM 4720 C C . THR B 1 27 ? 28.765 -17.997 13.525 1.000 47.666 25 THR BBB C 1
ATOM 4721 O O . THR B 1 27 ? 28.090 -18.864 14.118 1.000 49.533 25 THR BBB O 1
ATOM 4725 N N . ARG B 1 28 ? 28.484 -16.694 13.483 1.000 45.872 26 ARG BBB N 1
ATOM 4726 C CA . ARG B 1 28 ? 27.310 -16.039 14.109 1.000 48.300 26 ARG BBB CA 1
ATOM 4727 C C . ARG B 1 28 ? 27.256 -14.589 13.621 1.000 49.610 26 ARG BBB C 1
ATOM 4728 O O . ARG B 1 28 ? 28.315 -14.033 13.286 1.000 51.387 26 ARG BBB O 1
ATOM 4736 N N . CYS B 1 29 ? 26.049 -14.032 13.538 1.000 49.915 27 CYS BBB N 1
ATOM 4737 C CA . CYS B 1 29 ? 25.767 -12.658 13.059 1.000 50.854 27 CYS BBB CA 1
ATOM 4738 C C . CYS B 1 29 ? 24.445 -12.206 13.681 1.000 51.340 27 CYS BBB C 1
ATOM 4739 O O . CYS B 1 29 ? 23.590 -13.077 13.931 1.000 48.733 27 CYS BBB O 1
ATOM 4742 N N . THR B 1 30 ? 24.310 -10.906 13.945 1.000 51.502 28 THR BBB N 1
ATOM 4743 C CA . THR B 1 30 ? 23.052 -10.261 14.395 1.000 52.117 28 THR BBB CA 1
ATOM 4744 C C . THR B 1 30 ? 22.645 -9.230 13.343 1.000 54.626 28 THR BBB C 1
ATOM 4745 O O . THR B 1 30 ? 23.332 -8.206 13.222 1.000 56.118 28 THR BBB O 1
ATOM 4749 N N . LEU B 1 31 ? 21.582 -9.529 12.597 1.000 54.817 29 LEU BBB N 1
ATOM 4750 C CA . LEU B 1 31 ? 20.997 -8.631 11.574 1.000 54.464 29 LEU BBB CA 1
ATOM 4751 C C . LEU B 1 31 ? 20.043 -7.664 12.273 1.000 53.589 29 LEU BBB C 1
ATOM 4752 O O . LEU B 1 31 ? 19.192 -8.141 13.043 1.000 53.492 29 LEU BBB O 1
ATOM 4757 N N . ASP B 1 32 ? 20.207 -6.364 12.027 1.000 52.411 30 ASP BBB N 1
ATOM 4758 C CA . ASP B 1 32 ? 19.238 -5.320 12.436 1.000 54.060 30 ASP BBB CA 1
ATOM 4759 C C . ASP B 1 32 ? 18.104 -5.318 11.406 1.000 51.107 30 ASP BBB C 1
ATOM 4760 O O . ASP B 1 32 ? 18.411 -5.171 10.206 1.000 47.581 30 ASP BBB O 1
ATOM 4765 N N . LEU B 1 33 ? 16.856 -5.467 11.868 1.000 50.505 31 LEU BBB N 1
ATOM 4766 C CA . LEU B 1 33 ? 15.625 -5.515 11.028 1.000 53.783 31 LEU BBB CA 1
ATOM 4767 C C . LEU B 1 33 ? 14.679 -4.355 11.373 1.000 55.623 31 LEU BBB C 1
ATOM 4768 O O . LEU B 1 33 ? 13.522 -4.396 10.917 1.000 56.814 31 LEU BBB O 1
ATOM 4773 N N . ALA B 1 34 ? 15.133 -3.366 12.150 1.000 60.398 32 ALA BBB N 1
ATOM 4774 C CA . ALA B 1 34 ? 14.353 -2.155 12.503 1.000 64.499 32 ALA BBB CA 1
ATOM 4775 C C . ALA B 1 34 ? 14.074 -1.342 11.233 1.000 66.322 32 ALA BBB C 1
ATOM 4776 O O . ALA B 1 34 ? 12.985 -0.746 11.144 1.000 67.793 32 ALA BBB O 1
ATOM 4778 N N . GLN B 1 35 ? 15.014 -1.360 10.280 1.000 70.348 33 GLN BBB N 1
ATOM 4779 C CA . GLN B 1 35 ? 14.965 -0.581 9.012 1.000 74.778 33 GLN BBB CA 1
ATOM 4780 C C . GLN B 1 35 ? 14.175 -1.334 7.929 1.000 72.243 33 GLN BBB C 1
ATOM 4781 O O . GLN B 1 35 ? 14.163 -0.843 6.788 1.000 72.974 33 GLN BBB O 1
ATOM 4787 N N . GLY B 1 36 ? 13.542 -2.468 8.256 1.000 69.847 34 GLY BBB N 1
ATOM 4788 C CA . GLY B 1 36 ? 12.711 -3.252 7.318 1.000 69.852 34 GLY BBB CA 1
ATOM 4789 C C . GLY B 1 36 ? 13.442 -4.469 6.761 1.000 69.408 34 GLY BBB C 1
ATOM 4790 O O . GLY B 1 36 ? 14.167 -5.124 7.534 1.000 68.498 34 GLY BBB O 1
ATOM 4791 N N . VAL B 1 37 ? 13.267 -4.751 5.462 1.000 65.731 35 VAL BBB N 1
ATOM 4792 C CA . VAL B 1 37 ? 13.714 -6.005 4.777 1.000 65.899 35 VAL BBB CA 1
ATOM 4793 C C . VAL B 1 37 ? 15.220 -5.946 4.494 1.000 61.976 35 VAL BBB C 1
ATOM 4794 O O . VAL B 1 37 ? 15.662 -4.952 3.889 1.000 65.204 35 VAL BBB O 1
ATOM 4798 N N . ARG B 1 38 ? 15.950 -7.006 4.864 1.000 57.917 36 ARG BBB N 1
ATOM 4799 C CA . ARG B 1 38 ? 17.390 -7.223 4.543 1.000 56.550 36 ARG BBB CA 1
ATOM 4800 C C . ARG B 1 38 ? 17.493 -8.397 3.565 1.000 54.590 36 ARG BBB C 1
ATOM 4801 O O . ARG B 1 38 ? 16.615 -9.276 3.629 1.000 56.821 36 ARG BBB O 1
ATOM 4809 N N . ALA B 1 39 ? 18.527 -8.414 2.715 1.000 50.894 37 ALA BBB N 1
ATOM 4810 C CA . ALA B 1 39 ? 18.655 -9.329 1.558 1.000 50.582 37 ALA BBB CA 1
ATOM 4811 C C . ALA B 1 39 ? 20.112 -9.750 1.333 1.000 51.339 37 ALA BBB C 1
ATOM 4812 O O . ALA B 1 39 ? 20.991 -8.876 1.309 1.000 51.966 37 ALA BBB O 1
ATOM 4814 N N . SER B 1 40 ? 20.338 -11.055 1.150 1.000 52.455 38 SER BBB N 1
ATOM 4815 C CA . SER B 1 40 ? 21.633 -11.674 0.763 1.000 54.000 38 SER BBB CA 1
ATOM 4816 C C . SER B 1 40 ? 21.398 -12.528 -0.485 1.000 57.489 38 SER BBB C 1
ATOM 4817 O O . SER B 1 40 ? 20.379 -13.243 -0.512 1.000 59.289 38 SER BBB O 1
ATOM 4820 N N . GLN B 1 41 ? 22.280 -12.439 -1.483 1.000 60.024 39 GLN BBB N 1
ATOM 4821 C CA . GLN B 1 41 ? 22.224 -13.317 -2.681 1.000 64.455 39 GLN BBB CA 1
ATOM 4822 C C . GLN B 1 41 ? 22.976 -14.609 -2.341 1.000 63.563 39 GLN BBB C 1
ATOM 4823 O O . GLN B 1 41 ? 24.034 -14.522 -1.683 1.000 63.987 39 GLN BBB O 1
ATOM 4829 N N . LEU B 1 42 ? 22.410 -15.756 -2.724 1.000 64.398 40 LEU BBB N 1
ATOM 4830 C CA . LEU B 1 42 ? 23.023 -17.102 -2.566 1.000 63.401 40 LEU BBB CA 1
ATOM 4831 C C . LEU B 1 42 ? 23.525 -17.568 -3.938 1.000 63.076 40 LEU BBB C 1
ATOM 4832 O O . LEU B 1 42 ? 22.744 -18.216 -4.672 1.000 59.360 40 LEU BBB O 1
ATOM 4837 N N . ASP B 1 43 ? 24.770 -17.218 -4.277 1.000 60.729 41 ASP BBB N 1
ATOM 4838 C CA . ASP B 1 43 ? 25.403 -17.528 -5.585 1.000 61.289 41 ASP BBB CA 1
ATOM 4839 C C . ASP B 1 43 ? 26.163 -18.852 -5.461 1.000 60.885 41 ASP BBB C 1
ATOM 4840 O O . ASP B 1 43 ? 27.316 -18.834 -4.988 1.000 63.496 41 ASP BBB O 1
ATOM 4845 N N . VAL B 1 44 ? 25.524 -19.958 -5.854 1.000 57.053 42 VAL BBB N 1
ATOM 4846 C CA . VAL B 1 44 ? 26.122 -21.329 -5.824 1.000 56.983 42 VAL BBB CA 1
ATOM 4847 C C . VAL B 1 44 ? 26.641 -21.680 -7.224 1.000 55.758 42 VAL BBB C 1
ATOM 4848 O O . VAL B 1 44 ? 27.535 -22.547 -7.313 1.000 58.671 42 VAL BBB O 1
ATOM 4852 N N . ALA B 1 45 ? 26.103 -21.029 -8.264 1.000 55.017 43 ALA BBB N 1
ATOM 4853 C CA . ALA B 1 45 ? 26.507 -21.187 -9.683 1.000 58.342 43 ALA BBB CA 1
ATOM 4854 C C . ALA B 1 45 ? 28.013 -20.931 -9.825 1.000 61.755 43 ALA BBB C 1
ATOM 4855 O O . ALA B 1 45 ? 28.648 -21.645 -10.616 1.000 60.636 43 ALA BBB O 1
ATOM 4857 N N . SER B 1 46 ? 28.563 -19.983 -9.054 1.000 66.139 44 SER BBB N 1
ATOM 4858 C CA . SER B 1 46 ? 30.012 -19.647 -9.028 1.000 67.967 44 SER BBB CA 1
ATOM 4859 C C . SER B 1 46 ? 30.818 -20.736 -8.304 1.000 71.173 44 SER BBB C 1
ATOM 4860 O O . SER B 1 46 ? 31.923 -20.420 -7.836 1.000 73.772 44 SER BBB O 1
ATOM 4863 N N . LEU B 1 47 ? 30.284 -21.961 -8.211 1.000 75.944 45 LEU BBB N 1
ATOM 4864 C CA . LEU B 1 47 ? 31.044 -23.210 -7.920 1.000 75.717 45 LEU BBB CA 1
ATOM 4865 C C . LEU B 1 47 ? 30.437 -24.360 -8.746 1.000 78.274 45 LEU BBB C 1
ATOM 4866 O O . LEU B 1 47 ? 29.466 -24.976 -8.263 1.000 71.149 45 LEU BBB O 1
ATOM 4871 N N . LEU B 1 48 ? 30.975 -24.618 -9.952 1.000 81.364 46 LEU BBB N 1
ATOM 4872 C CA . LEU B 1 48 ? 30.401 -25.548 -10.974 1.000 84.955 46 LEU BBB CA 1
ATOM 4873 C C . LEU B 1 48 ? 31.507 -26.317 -11.720 1.000 87.329 46 LEU BBB C 1
ATOM 4874 O O . LEU B 1 48 ? 32.683 -26.199 -11.329 1.000 89.376 46 LEU BBB O 1
ATOM 4879 N N . GLY B 1 49 ? 31.127 -27.074 -12.760 1.000 85.134 47 GLY BBB N 1
ATOM 4880 C CA . GLY B 1 49 ? 32.032 -27.848 -13.632 1.000 78.802 47 GLY BBB CA 1
ATOM 4881 C C . GLY B 1 49 ? 31.254 -28.676 -14.642 1.000 75.714 47 GLY BBB C 1
ATOM 4882 O O . GLY B 1 49 ? 30.340 -28.095 -15.265 1.000 70.062 47 GLY BBB O 1
ATOM 4883 N N . GLY B 1 53 ? 28.964 -31.575 -11.676 1.000 52.909 51 GLY BBB N 1
ATOM 4884 C CA . GLY B 1 53 ? 27.916 -32.211 -12.500 1.000 53.618 51 GLY BBB CA 1
ATOM 4885 C C . GLY B 1 53 ? 26.566 -32.245 -11.793 1.000 54.099 51 GLY BBB C 1
ATOM 4886 O O . GLY B 1 53 ? 26.131 -31.190 -11.293 1.000 52.516 51 GLY BBB O 1
ATOM 4887 N N . SER B 1 54 ? 25.933 -33.420 -11.741 1.000 53.189 52 SER BBB N 1
ATOM 4888 C CA . SER B 1 54 ? 24.574 -33.652 -11.180 1.000 50.138 52 SER BBB CA 1
ATOM 4889 C C . SER B 1 54 ? 24.677 -34.086 -9.709 1.000 45.544 52 SER BBB C 1
ATOM 4890 O O . SER B 1 54 ? 25.588 -34.864 -9.387 1.000 46.130 52 SER BBB O 1
ATOM 4893 N N . GLY B 1 55 ? 23.779 -33.605 -8.841 1.000 43.023 53 GLY BBB N 1
ATOM 4894 C CA . GLY B 1 55 ? 23.800 -33.919 -7.394 1.000 38.516 53 GLY BBB CA 1
ATOM 4895 C C . GLY B 1 55 ? 22.801 -33.096 -6.595 1.000 36.974 53 GLY BBB C 1
ATOM 4896 O O . GLY B 1 55 ? 21.777 -32.671 -7.168 1.000 33.844 53 GLY BBB O 1
ATOM 4897 N N . VAL B 1 56 ? 23.093 -32.849 -5.317 1.000 36.048 54 VAL BBB N 1
ATOM 4898 C CA . VAL B 1 56 ? 22.140 -32.177 -4.386 1.000 38.205 54 VAL BBB CA 1
ATOM 4899 C C . VAL B 1 56 ? 22.860 -31.088 -3.590 1.000 36.863 54 VAL BBB C 1
ATOM 4900 O O . VAL B 1 56 ? 23.919 -31.370 -3.006 1.000 37.696 54 VAL BBB O 1
ATOM 4904 N N . LEU B 1 57 ? 22.257 -29.901 -3.544 1.000 35.260 55 LEU BBB N 1
ATOM 4905 C CA . LEU B 1 57 ? 22.668 -28.790 -2.653 1.000 35.218 55 LEU BBB CA 1
ATOM 4906 C C . LEU B 1 57 ? 21.970 -28.953 -1.304 1.000 33.218 55 LEU BBB C 1
ATOM 4907 O O . LEU B 1 57 ? 20.754 -29.209 -1.303 1.000 32.876 55 LEU BBB O 1
ATOM 4912 N N . HIS B 1 58 ? 22.728 -28.848 -0.211 1.000 31.740 56 HIS BBB N 1
ATOM 4913 C CA . HIS B 1 58 ? 22.216 -28.681 1.171 1.000 31.831 56 HIS BBB CA 1
ATOM 4914 C C . HIS B 1 58 ? 22.550 -27.268 1.655 1.000 34.436 56 HIS BBB C 1
ATOM 4915 O O . HIS B 1 58 ? 23.719 -27.034 2.007 1.000 37.875 56 HIS BBB O 1
ATOM 4922 N N . TYR B 1 59 ? 21.570 -26.359 1.643 1.000 34.939 57 TYR BBB N 1
ATOM 4923 C CA . TYR B 1 59 ? 21.613 -25.072 2.382 1.000 33.969 57 TYR BBB CA 1
ATOM 4924 C C . TYR B 1 59 ? 21.127 -25.329 3.809 1.000 33.362 57 TYR BBB C 1
ATOM 4925 O O . TYR B 1 59 ? 20.191 -26.137 3.983 1.000 33.514 57 TYR BBB O 1
ATOM 4934 N N . SER B 1 60 ? 21.737 -24.672 4.795 1.000 34.358 58 SER BBB N 1
ATOM 4935 C CA . SER B 1 60 ? 21.365 -24.783 6.230 1.000 33.156 58 SER BBB CA 1
ATOM 4936 C C . SER B 1 60 ? 21.838 -23.550 6.993 1.000 33.330 58 SER BBB C 1
ATOM 4937 O O . SER B 1 60 ? 22.806 -22.919 6.556 1.000 32.021 58 SER BBB O 1
ATOM 4940 N N . MET B 1 61 ? 21.163 -23.252 8.102 1.000 34.120 59 MET BBB N 1
ATOM 4941 C CA . MET B 1 61 ? 21.514 -22.162 9.042 1.000 35.845 59 MET BBB CA 1
ATOM 4942 C C . MET B 1 61 ? 20.713 -22.343 10.334 1.000 34.844 59 MET BBB C 1
ATOM 4943 O O . MET B 1 61 ? 19.612 -22.898 10.275 1.000 35.718 59 MET BBB O 1
ATOM 4948 N N . VAL B 1 62 ? 21.265 -21.898 11.460 1.000 35.686 60 VAL BBB N 1
ATOM 4949 C CA . VAL B 1 62 ? 20.583 -21.905 12.783 1.000 35.664 60 VAL BBB CA 1
ATOM 4950 C C . VAL B 1 62 ? 20.021 -20.503 13.011 1.000 36.042 60 VAL BBB C 1
ATOM 4951 O O . VAL B 1 62 ? 20.767 -19.530 12.808 1.000 35.837 60 VAL BBB O 1
ATOM 4955 N N . LEU B 1 63 ? 18.730 -20.423 13.334 1.000 35.795 61 LEU BBB N 1
ATOM 4956 C CA . LEU B 1 63 ? 18.013 -19.166 13.663 1.000 37.543 61 LEU BBB CA 1
ATOM 4957 C C . LEU B 1 63 ? 17.834 -19.116 15.177 1.000 38.020 61 LEU BBB C 1
ATOM 4958 O O . LEU B 1 63 ? 17.219 -20.052 15.714 1.000 39.253 61 LEU BBB O 1
ATOM 4963 N N . GLU B 1 64 ? 18.371 -18.080 15.823 1.000 42.160 62 GLU BBB N 1
ATOM 4964 C CA . GLU B 1 64 ? 18.374 -17.930 17.304 1.000 43.697 62 GLU BBB CA 1
ATOM 4965 C C . GLU B 1 64 ? 17.399 -16.809 17.686 1.000 43.128 62 GLU BBB C 1
ATOM 4966 O O . GLU B 1 64 ? 16.247 -16.861 17.227 1.000 44.567 62 GLU BBB O 1
ATOM 4972 N N . GLU B 1 65 ? 17.836 -15.832 18.483 1.000 43.720 63 GLU BBB N 1
ATOM 4973 C CA . GLU B 1 65 ? 17.012 -14.665 18.900 1.000 43.369 63 GLU BBB CA 1
ATOM 4974 C C . GLU B 1 65 ? 16.523 -13.950 17.633 1.000 36.492 63 GLU BBB C 1
ATOM 4975 O O . GLU B 1 65 ? 17.351 -13.721 16.736 1.000 31.716 63 GLU BBB O 1
ATOM 4981 N N . GLY B 1 66 ? 15.219 -13.660 17.554 1.000 34.294 64 GLY BBB N 1
ATOM 4982 C CA . GLY B 1 66 ? 14.548 -13.119 16.354 1.000 34.147 64 GLY BBB CA 1
ATOM 4983 C C . GLY B 1 66 ? 13.817 -14.180 15.526 1.000 34.879 64 GLY BBB C 1
ATOM 4984 O O . GLY B 1 66 ? 12.955 -13.788 14.711 1.000 34.840 64 GLY BBB O 1
ATOM 4985 N N . GLY B 1 67 ? 14.119 -15.475 15.715 1.000 33.611 65 GLY BBB N 1
ATOM 4986 C CA . GLY B 1 67 ? 13.627 -16.574 14.858 1.000 34.621 65 GLY BBB CA 1
ATOM 4987 C C . GLY B 1 67 ? 12.172 -16.954 15.118 1.000 35.745 65 GLY BBB C 1
ATOM 4988 O O . GLY B 1 67 ? 11.674 -17.835 14.395 1.000 37.716 65 GLY BBB O 1
ATOM 4989 N N . ASP B 1 68 ? 11.510 -16.326 16.096 1.000 36.619 66 ASP BBB N 1
ATOM 4990 C CA . ASP B 1 68 ? 10.126 -16.643 16.538 1.000 39.434 66 ASP BBB CA 1
ATOM 4991 C C . ASP B 1 68 ? 9.148 -15.553 16.056 1.000 40.663 66 ASP BBB C 1
ATOM 4992 O O . ASP B 1 68 ? 7.941 -15.645 16.393 1.000 39.832 66 ASP BBB O 1
ATOM 4997 N N . SER B 1 69 ? 9.627 -14.553 15.311 1.000 38.890 67 SER BBB N 1
ATOM 4998 C CA . SER B 1 69 ? 8.796 -13.466 14.728 1.000 41.475 67 SER BBB CA 1
ATOM 4999 C C . SER B 1 69 ? 9.403 -13.031 13.400 1.000 40.198 67 SER BBB C 1
ATOM 5000 O O . SER B 1 69 ? 9.857 -11.883 13.305 1.000 39.408 67 SER BBB O 1
ATOM 5003 N N . LEU B 1 70 ? 9.391 -13.926 12.417 1.000 39.331 68 LEU BBB N 1
ATOM 5004 C CA . LEU B 1 70 ? 10.145 -13.754 11.155 1.000 39.178 68 LEU BBB CA 1
ATOM 5005 C C . LEU B 1 70 ? 9.258 -14.120 9.959 1.000 39.344 68 LEU BBB C 1
ATOM 5006 O O . LEU B 1 70 ? 8.305 -14.898 10.125 1.000 38.725 68 LEU BBB O 1
ATOM 5011 N N . LYS B 1 71 ? 9.531 -13.490 8.819 1.000 40.007 69 LYS BBB N 1
ATOM 5012 C CA . LYS B 1 71 ? 9.071 -13.908 7.477 1.000 41.152 69 LYS BBB CA 1
ATOM 5013 C C . LYS B 1 71 ? 10.307 -13.940 6.574 1.000 42.259 69 LYS BBB C 1
ATOM 5014 O O . LYS B 1 71 ? 10.832 -12.853 6.285 1.000 41.041 69 LYS BBB O 1
ATOM 5020 N N . LEU B 1 72 ? 10.779 -15.141 6.214 1.000 43.178 70 LEU BBB N 1
ATOM 5021 C CA . LEU B 1 72 ? 11.861 -15.369 5.215 1.000 41.893 70 LEU BBB CA 1
ATOM 5022 C C . LEU B 1 72 ? 11.231 -15.615 3.846 1.000 41.580 70 LEU BBB C 1
ATOM 5023 O O . LEU B 1 72 ? 10.118 -16.160 3.808 1.000 43.230 70 LEU BBB O 1
ATOM 5028 N N . ALA B 1 73 ? 11.962 -15.311 2.776 1.000 42.786 71 ALA BBB N 1
ATOM 5029 C CA . ALA B 1 73 ? 11.621 -15.688 1.388 1.000 48.644 71 ALA BBB CA 1
ATOM 5030 C C . ALA B 1 73 ? 12.883 -16.158 0.660 1.000 51.540 71 ALA BBB C 1
ATOM 5031 O O . ALA B 1 73 ? 13.988 -15.763 1.075 1.000 53.349 71 ALA BBB O 1
ATOM 5033 N N . LEU B 1 74 ? 12.707 -17.019 -0.347 1.000 56.767 72 LEU BBB N 1
ATOM 5034 C CA . LEU B 1 74 ? 13.748 -17.437 -1.324 1.000 59.665 72 LEU BBB CA 1
ATOM 5035 C C . LEU B 1 74 ? 13.265 -16.992 -2.710 1.000 64.121 72 LEU BBB C 1
ATOM 5036 O O . LEU B 1 74 ? 12.406 -17.683 -3.290 1.000 60.648 72 LEU BBB O 1
ATOM 5041 N N . GLY B 1 75 ? 13.740 -15.829 -3.174 1.000 68.911 73 GLY BBB N 1
ATOM 5042 C CA . GLY B 1 75 ? 13.149 -15.087 -4.304 1.000 68.601 73 GLY BBB CA 1
ATOM 5043 C C . GLY B 1 75 ? 11.730 -14.628 -3.986 1.000 69.763 73 GLY BBB C 1
ATOM 5044 O O . GLY B 1 75 ? 11.512 -14.101 -2.877 1.000 68.210 73 GLY BBB O 1
ATOM 5045 N N . ASN B 1 76 ? 10.791 -14.839 -4.913 1.000 70.708 74 ASN BBB N 1
ATOM 5046 C CA . ASN B 1 76 ? 9.400 -14.307 -4.849 1.000 71.751 74 ASN BBB CA 1
ATOM 5047 C C . ASN B 1 76 ? 8.428 -15.390 -4.358 1.000 68.241 74 ASN BBB C 1
ATOM 5048 O O . ASN B 1 76 ? 7.449 -15.034 -3.670 1.000 72.285 74 ASN BBB O 1
ATOM 5053 N N . ALA B 1 77 ? 8.703 -16.657 -4.681 1.000 57.979 75 ALA BBB N 1
ATOM 5054 C CA . ALA B 1 77 ? 7.706 -17.748 -4.760 1.000 55.499 75 ALA BBB CA 1
ATOM 5055 C C . ALA B 1 77 ? 7.598 -18.531 -3.445 1.000 50.785 75 ALA BBB C 1
ATOM 5056 O O . ALA B 1 77 ? 6.506 -19.080 -3.190 1.000 52.998 75 ALA BBB O 1
ATOM 5058 N N . LEU B 1 78 ? 8.677 -18.595 -2.657 1.000 45.460 76 LEU BBB N 1
ATOM 5059 C CA . LEU B 1 78 ? 8.845 -19.539 -1.520 1.000 42.302 76 LEU BBB CA 1
ATOM 5060 C C . LEU B 1 78 ? 9.023 -18.748 -0.220 1.000 41.708 76 LEU BBB C 1
ATOM 5061 O O . LEU B 1 78 ? 10.068 -18.106 -0.056 1.000 41.511 76 LEU BBB O 1
ATOM 5066 N N . THR B 1 79 ? 8.036 -18.807 0.672 1.000 38.402 77 THR BBB N 1
ATOM 5067 C CA . THR B 1 79 ? 7.976 -17.985 1.902 1.000 37.182 77 THR BBB CA 1
ATOM 5068 C C . THR B 1 79 ? 7.904 -18.898 3.123 1.000 35.600 77 THR BBB C 1
ATOM 5069 O O . THR B 1 79 ? 7.185 -19.908 3.083 1.000 35.474 77 THR BBB O 1
ATOM 5073 N N . LEU B 1 80 ? 8.630 -18.511 4.168 1.000 36.550 78 LEU BBB N 1
ATOM 5074 C CA . LEU B 1 80 ? 8.595 -19.135 5.507 1.000 36.594 78 LEU BBB CA 1
ATOM 5075 C C . LEU B 1 80 ? 8.165 -18.078 6.535 1.000 36.155 78 LEU BBB C 1
ATOM 5076 O O . LEU B 1 80 ? 8.722 -16.964 6.534 1.000 36.838 78 LEU BBB O 1
ATOM 5081 N N . ARG B 1 81 ? 7.172 -18.414 7.353 1.000 37.306 79 ARG BBB N 1
ATOM 5082 C CA . ARG B 1 81 ? 6.615 -17.543 8.416 1.000 37.772 79 ARG BBB CA 1
ATOM 5083 C C . ARG B 1 81 ? 6.719 -18.310 9.736 1.000 38.004 79 ARG BBB C 1
ATOM 5084 O O . ARG B 1 81 ? 6.310 -19.490 9.775 1.000 35.503 79 ARG BBB O 1
ATOM 5092 N N . THR B 1 82 ? 7.298 -17.674 10.753 1.000 36.901 80 THR BBB N 1
ATOM 5093 C CA . THR B 1 82 ? 7.479 -18.230 12.116 1.000 40.545 80 THR BBB CA 1
ATOM 5094 C C . THR B 1 82 ? 6.920 -17.220 13.123 1.000 39.417 80 THR BBB C 1
ATOM 5095 O O . THR B 1 82 ? 7.278 -16.042 13.014 1.000 46.454 80 THR BBB O 1
ATOM 5099 N N . ASP B 1 83 ? 6.049 -17.664 14.032 1.000 39.142 81 ASP BBB N 1
ATOM 5100 C CA . ASP B 1 83 ? 5.416 -16.824 15.086 1.000 40.678 81 ASP BBB CA 1
ATOM 5101 C C . ASP B 1 83 ? 5.726 -17.398 16.475 1.000 40.191 81 ASP BBB C 1
ATOM 5102 O O . ASP B 1 83 ? 5.138 -16.899 17.456 1.000 40.448 81 ASP BBB O 1
ATOM 5107 N N . GLY B 1 84 ? 6.574 -18.431 16.555 1.000 38.677 82 GLY BBB N 1
ATOM 5108 C CA . GLY B 1 84 ? 6.905 -19.140 17.808 1.000 39.665 82 GLY BBB CA 1
ATOM 5109 C C . GLY B 1 84 ? 6.001 -20.333 18.096 1.000 39.852 82 GLY BBB C 1
ATOM 5110 O O . GLY B 1 84 ? 6.450 -21.209 18.848 1.000 40.710 82 GLY BBB O 1
ATOM 5111 N N . THR B 1 85 ? 4.773 -20.366 17.559 1.000 40.001 83 THR BBB N 1
ATOM 5112 C CA . THR B 1 85 ? 3.806 -21.489 17.719 1.000 41.448 83 THR BBB CA 1
ATOM 5113 C C . THR B 1 85 ? 3.955 -22.475 16.551 1.000 38.785 83 THR BBB C 1
ATOM 5114 O O . THR B 1 85 ? 3.967 -23.691 16.793 1.000 39.554 83 THR BBB O 1
ATOM 5118 N N . THR B 1 86 ? 4.012 -21.955 15.325 1.000 35.267 84 THR BBB N 1
ATOM 5119 C CA . THR B 1 86 ? 4.053 -22.739 14.071 1.000 33.646 84 THR BBB CA 1
ATOM 5120 C C . THR B 1 86 ? 5.166 -22.179 13.188 1.000 32.084 84 THR BBB C 1
ATOM 5121 O O . THR B 1 86 ? 5.542 -21.021 13.397 1.000 32.714 84 THR BBB O 1
ATOM 5125 N N . ILE B 1 87 ? 5.706 -23.013 12.300 1.000 30.789 85 ILE BBB N 1
ATOM 5126 C CA . ILE B 1 87 ? 6.587 -22.610 11.165 1.000 29.456 85 ILE BBB CA 1
ATOM 5127 C C . ILE B 1 87 ? 5.840 -23.023 9.905 1.000 29.879 85 ILE BBB C 1
ATOM 5128 O O . ILE B 1 87 ? 5.557 -24.233 9.791 1.000 29.117 85 ILE BBB O 1
ATOM 5133 N N . THR B 1 88 ? 5.495 -22.068 9.039 1.000 27.820 86 THR BBB N 1
ATOM 5134 C CA . THR B 1 88 ? 4.644 -22.321 7.856 1.000 29.261 86 THR BBB CA 1
ATOM 5135 C C . THR B 1 88 ? 5.459 -22.081 6.591 1.000 30.543 86 THR BBB C 1
ATOM 5136 O O . THR B 1 88 ? 6.225 -21.116 6.534 1.000 29.536 86 THR BBB O 1
ATOM 5140 N N . LEU B 1 89 ? 5.293 -22.986 5.638 1.000 32.884 87 LEU BBB N 1
ATOM 5141 C CA . LEU B 1 89 ? 5.957 -22.976 4.319 1.000 35.493 87 LEU BBB CA 1
ATOM 5142 C C . LEU B 1 89 ? 4.860 -22.743 3.280 1.000 36.340 87 LEU BBB C 1
ATOM 5143 O O . LEU B 1 89 ? 3.803 -23.384 3.381 1.000 36.268 87 LEU BBB O 1
ATOM 5148 N N . THR B 1 90 ? 5.083 -21.790 2.380 1.000 37.835 88 THR BBB N 1
ATOM 5149 C CA . THR B 1 90 ? 4.178 -21.458 1.259 1.000 38.628 88 THR BBB CA 1
ATOM 5150 C C . THR B 1 90 ? 5.015 -21.371 -0.014 1.000 37.330 88 THR BBB C 1
ATOM 5151 O O . THR B 1 90 ? 6.012 -20.649 0.002 1.000 37.025 88 THR BBB O 1
ATOM 5155 N N . SER B 1 91 ? 4.643 -22.110 -1.058 1.000 37.680 89 SER BBB N 1
ATOM 5156 C CA . SER B 1 91 ? 5.422 -22.192 -2.318 1.000 36.365 89 SER BBB CA 1
ATOM 5157 C C . SER B 1 91 ? 4.488 -22.142 -3.525 1.000 35.116 89 SER BBB C 1
ATOM 5158 O O . SER B 1 91 ? 3.422 -22.754 -3.470 1.000 36.248 89 SER BBB O 1
ATOM 5161 N N . ALA B 1 92 ? 4.906 -21.440 -4.571 1.000 36.315 90 ALA BBB N 1
ATOM 5162 C CA . ALA B 1 92 ? 4.390 -21.615 -5.944 1.000 39.850 90 ALA BBB CA 1
ATOM 5163 C C . ALA B 1 92 ? 4.808 -23.012 -6.417 1.000 41.058 90 ALA BBB C 1
ATOM 5164 O O . ALA B 1 92 ? 5.941 -23.435 -6.093 1.000 40.055 90 ALA BBB O 1
ATOM 5166 N N . THR B 1 93 ? 3.924 -23.705 -7.138 1.000 39.757 91 THR BBB N 1
ATOM 5167 C CA . THR B 1 93 ? 4.146 -25.093 -7.615 1.000 39.820 91 THR BBB CA 1
ATOM 5168 C C . THR B 1 93 ? 4.155 -25.139 -9.144 1.000 38.504 91 THR BBB C 1
ATOM 5169 O O . THR B 1 93 ? 3.742 -24.162 -9.780 1.000 38.228 91 THR BBB O 1
ATOM 5173 N N . ALA B 1 94 ? 4.610 -26.260 -9.694 1.000 40.132 92 ALA BBB N 1
ATOM 5174 C CA . ALA B 1 94 ? 4.527 -26.604 -11.128 1.000 40.559 92 ALA BBB CA 1
ATOM 5175 C C . ALA B 1 94 ? 3.108 -27.085 -11.452 1.000 43.087 92 ALA BBB C 1
ATOM 5176 O O . ALA B 1 94 ? 2.851 -27.405 -12.625 1.000 45.345 92 ALA BBB O 1
ATOM 5178 N N . GLY B 1 95 ? 2.222 -27.122 -10.455 1.000 43.554 93 GLY BBB N 1
ATOM 5179 C CA . GLY B 1 95 ? 0.844 -27.616 -10.606 1.000 48.070 93 GLY BBB CA 1
ATOM 5180 C C . GLY B 1 95 ? -0.156 -26.480 -10.615 1.000 52.672 93 GLY BBB C 1
ATOM 5181 O O . GLY B 1 95 ? 0.167 -25.400 -11.157 1.000 51.346 93 GLY BBB O 1
ATOM 5182 N N . LYS B 1 96 ? -1.324 -26.724 -10.021 1.000 56.461 94 LYS BBB N 1
ATOM 5183 C CA . LYS B 1 96 ? -2.454 -25.767 -9.946 1.000 60.660 94 LYS BBB CA 1
ATOM 5184 C C . LYS B 1 96 ? -2.367 -25.020 -8.612 1.000 61.592 94 LYS BBB C 1
ATOM 5185 O O . LYS B 1 96 ? -3.004 -25.471 -7.642 1.000 65.620 94 LYS BBB O 1
ATOM 5191 N N . GLY B 1 97 ? -1.566 -23.949 -8.566 1.000 60.197 95 GLY BBB N 1
ATOM 5192 C CA . GLY B 1 97 ? -1.602 -22.919 -7.507 1.000 57.828 95 GLY BBB CA 1
ATOM 5193 C C . GLY B 1 97 ? -0.717 -23.242 -6.302 1.000 56.230 95 GLY BBB C 1
ATOM 5194 O O . GLY B 1 97 ? -0.190 -24.351 -6.176 1.000 51.936 95 GLY BBB O 1
ATOM 5195 N N . PRO B 1 98 ? -0.551 -22.270 -5.371 1.000 50.995 96 PRO BBB N 1
ATOM 5196 C CA . PRO B 1 98 ? 0.350 -22.416 -4.228 1.000 48.215 96 PRO BBB CA 1
ATOM 5197 C C . PRO B 1 98 ? -0.089 -23.488 -3.226 1.000 45.288 96 PRO BBB C 1
ATOM 5198 O O . PRO B 1 98 ? -1.282 -23.696 -3.074 1.000 47.070 96 PRO BBB O 1
ATOM 5202 N N . ARG B 1 99 ? 0.878 -24.118 -2.557 1.000 40.763 97 ARG BBB N 1
ATOM 5203 C CA . ARG B 1 99 ? 0.611 -25.019 -1.406 1.000 40.066 97 ARG BBB CA 1
ATOM 5204 C C . ARG B 1 99 ? 1.237 -24.418 -0.141 1.000 37.129 97 ARG BBB C 1
ATOM 5205 O O . ARG B 1 99 ? 2.336 -23.828 -0.231 1.000 35.368 97 ARG BBB O 1
ATOM 5213 N N . THR B 1 100 ? 0.525 -24.552 0.981 1.000 35.044 98 THR BBB N 1
ATOM 5214 C CA . THR B 1 100 ? 0.948 -24.142 2.342 1.000 34.749 98 THR BBB CA 1
ATOM 5215 C C . THR B 1 100 ? 1.065 -25.391 3.221 1.000 34.274 98 THR BBB C 1
ATOM 5216 O O . THR B 1 100 ? 0.113 -26.161 3.260 1.000 35.367 98 THR BBB O 1
ATOM 5220 N N . TYR B 1 101 ? 2.179 -25.552 3.930 1.000 33.763 99 TYR BBB N 1
ATOM 5221 C CA . TYR B 1 101 ? 2.332 -26.535 5.027 1.000 32.488 99 TYR BBB CA 1
ATOM 5222 C C . TYR B 1 101 ? 2.642 -25.786 6.318 1.000 32.125 99 TYR BBB C 1
ATOM 5223 O O . TYR B 1 101 ? 3.290 -24.720 6.270 1.000 31.711 99 TYR BBB O 1
ATOM 5232 N N . SER B 1 102 ? 2.186 -26.343 7.435 1.000 31.242 100 SER BBB N 1
ATOM 5233 C CA . SER B 1 102 ? 2.303 -25.741 8.782 1.000 31.869 100 SER BBB CA 1
ATOM 5234 C C . SER B 1 102 ? 2.844 -26.800 9.739 1.000 28.771 100 SER BBB C 1
ATOM 5235 O O . SER B 1 102 ? 2.186 -27.826 9.924 1.000 30.697 100 SER BBB O 1
ATOM 5238 N N . TYR B 1 103 ? 4.033 -26.569 10.283 1.000 28.435 101 TYR BBB N 1
ATOM 5239 C CA . TYR B 1 103 ? 4.626 -27.373 11.381 1.000 28.035 101 TYR BBB CA 1
ATOM 5240 C C . TYR B 1 103 ? 4.345 -26.675 12.712 1.000 27.644 101 TYR BBB C 1
ATOM 5241 O O . TYR B 1 103 ? 4.651 -25.473 12.836 1.000 29.571 101 TYR BBB O 1
ATOM 5250 N N . THR B 1 104 ? 3.766 -27.401 13.662 1.000 27.481 102 THR BBB N 1
ATOM 5251 C CA . THR B 1 104 ? 3.526 -26.939 15.053 1.000 28.447 102 THR BBB CA 1
ATOM 5252 C C . THR B 1 104 ? 4.804 -27.184 15.858 1.000 29.618 102 THR BBB C 1
ATOM 5253 O O . THR B 1 104 ? 5.187 -28.361 15.992 1.000 29.361 102 THR BBB O 1
ATOM 5257 N N . ARG B 1 105 ? 5.439 -26.114 16.345 1.000 31.414 103 ARG BBB N 1
ATOM 5258 C CA . ARG B 1 105 ? 6.611 -26.188 17.259 1.000 34.308 103 ARG BBB CA 1
ATOM 5259 C C . ARG B 1 105 ? 6.241 -27.099 18.432 1.000 34.037 103 ARG BBB C 1
ATOM 5260 O O . ARG B 1 105 ? 5.218 -26.822 19.082 1.000 34.863 103 ARG BBB O 1
ATOM 5268 N N . GLN B 1 106 ? 7.005 -28.172 18.649 1.000 35.361 104 GLN BBB N 1
ATOM 5269 C CA . GLN B 1 106 ? 6.833 -29.093 19.803 1.000 38.285 104 GLN BBB CA 1
ATOM 5270 C C . GLN B 1 106 ? 7.729 -28.602 20.952 1.000 38.994 104 GLN BBB C 1
ATOM 5271 O O . GLN B 1 106 ? 7.506 -29.037 22.098 1.000 37.332 104 GLN BBB O 1
ATOM 5277 N N . GLY B 1 107 ? 8.684 -27.715 20.640 1.000 38.495 105 GLY BBB N 1
ATOM 5278 C CA . GLY B 1 107 ? 9.671 -27.135 21.571 1.000 37.560 105 GLY BBB CA 1
ATOM 5279 C C . GLY B 1 107 ? 9.748 -25.619 21.442 1.000 37.506 105 GLY BBB C 1
ATOM 5280 O O . GLY B 1 107 ? 8.779 -25.002 20.964 1.000 40.473 105 GLY BBB O 1
ATOM 5281 N N . ARG B 1 108 ? 10.863 -25.027 21.869 1.000 36.985 106 ARG BBB N 1
ATOM 5282 C CA . ARG B 1 108 ? 11.081 -23.559 21.842 1.000 37.724 106 ARG BBB CA 1
ATOM 5283 C C . ARG B 1 108 ? 12.585 -23.296 21.857 1.000 35.532 106 ARG BBB C 1
ATOM 5284 O O . ARG B 1 108 ? 13.329 -24.163 22.322 1.000 36.520 106 ARG BBB O 1
ATOM 5292 N N . GLY B 1 109 ? 12.997 -22.126 21.377 1.000 33.882 107 GLY BBB N 1
ATOM 5293 C CA . GLY B 1 109 ? 14.411 -21.726 21.322 1.000 33.692 107 GLY BBB CA 1
ATOM 5294 C C . GLY B 1 109 ? 14.947 -21.797 19.911 1.000 32.739 107 GLY BBB C 1
ATOM 5295 O O . GLY B 1 109 ? 14.198 -21.533 18.967 1.000 32.564 107 GLY BBB O 1
ATOM 5296 N N . ASN B 1 110 ? 16.222 -22.129 19.779 1.000 34.676 108 ASN BBB N 1
ATOM 5297 C CA . ASN B 1 110 ? 16.941 -22.112 18.486 1.000 34.063 108 ASN BBB CA 1
ATOM 5298 C C . ASN B 1 110 ? 16.377 -23.240 17.625 1.000 32.648 108 ASN BBB C 1
ATOM 5299 O O . ASN B 1 110 ? 15.883 -24.230 18.190 1.000 32.015 108 ASN BBB O 1
ATOM 5304 N N . TRP B 1 111 ? 16.411 -23.066 16.310 1.000 29.822 109 TRP BBB N 1
ATOM 5305 C CA . TRP B 1 111 ? 16.018 -24.130 15.361 1.000 29.959 109 TRP BBB CA 1
ATOM 5306 C C . TRP B 1 111 ? 16.816 -23.972 14.073 1.000 29.416 109 TRP BBB C 1
ATOM 5307 O O . TRP B 1 111 ? 17.153 -22.828 13.713 1.000 30.272 109 TRP BBB O 1
ATOM 5318 N N . SER B 1 112 ? 17.104 -25.097 13.423 1.000 29.649 110 SER BBB N 1
ATOM 5319 C CA . SER B 1 112 ? 17.872 -25.177 12.160 1.000 30.844 110 SER BBB CA 1
ATOM 5320 C C . SER B 1 112 ? 16.913 -25.249 10.962 1.000 31.544 110 SER BBB C 1
ATOM 5321 O O . SER B 1 112 ? 15.934 -26.022 11.022 1.000 28.334 110 SER BBB O 1
ATOM 5324 N N . LEU B 1 113 ? 17.193 -24.452 9.928 1.000 31.088 111 LEU BBB N 1
ATOM 5325 C CA . LEU B 1 113 ? 16.497 -24.462 8.623 1.000 29.940 111 LEU BBB CA 1
ATOM 5326 C C . LEU B 1 113 ? 17.396 -25.197 7.631 1.000 29.799 111 LEU BBB C 1
ATOM 5327 O O . LEU B 1 113 ? 18.600 -24.860 7.545 1.000 28.536 111 LEU BBB O 1
ATOM 5332 N N . HIS B 1 114 ? 16.824 -26.192 6.956 1.000 26.486 112 HIS BBB N 1
ATOM 5333 C CA . HIS B 1 114 ? 17.478 -27.024 5.928 1.000 26.657 112 HIS BBB CA 1
ATOM 5334 C C . HIS B 1 114 ? 16.611 -26.971 4.669 1.000 27.569 112 HIS BBB C 1
ATOM 5335 O O . HIS B 1 114 ? 15.372 -27.143 4.785 1.000 26.853 112 HIS BBB O 1
ATOM 5342 N N . TRP B 1 115 ? 17.215 -26.736 3.510 1.000 27.942 113 TRP BBB N 1
ATOM 5343 C CA . TRP B 1 115 ? 16.562 -27.086 2.226 1.000 29.697 113 TRP BBB CA 1
ATOM 5344 C C . TRP B 1 115 ? 17.558 -27.793 1.311 1.000 29.493 113 TRP BBB C 1
ATOM 5345 O O . TRP B 1 115 ? 18.741 -27.406 1.317 1.000 29.747 113 TRP BBB O 1
ATOM 5356 N N . LEU B 1 116 ? 17.069 -28.833 0.619 1.000 28.913 114 LEU BBB N 1
ATOM 5357 C CA . LEU B 1 116 ? 17.812 -29.656 -0.366 1.000 29.289 114 LEU BBB CA 1
ATOM 5358 C C . LEU B 1 116 ? 17.326 -29.307 -1.763 1.000 27.722 114 LEU BBB C 1
ATOM 5359 O O . LEU B 1 116 ? 16.107 -29.417 -2.017 1.000 26.360 114 LEU BBB O 1
ATOM 5364 N N . VAL B 1 117 ? 18.258 -28.946 -2.640 1.000 28.795 115 VAL BBB N 1
ATOM 5365 C CA . VAL B 1 117 ? 17.941 -28.595 -4.047 1.000 30.615 115 VAL BBB CA 1
ATOM 5366 C C . VAL B 1 117 ? 18.736 -29.521 -4.950 1.000 32.667 115 VAL BBB C 1
ATOM 5367 O O . VAL B 1 117 ? 19.965 -29.558 -4.895 1.000 33.108 115 VAL BBB O 1
ATOM 5371 N N . PRO B 1 118 ? 18.030 -30.333 -5.766 1.000 35.219 116 PRO BBB N 1
ATOM 5372 C CA . PRO B 1 118 ? 18.688 -31.199 -6.744 1.000 36.427 116 PRO BBB CA 1
ATOM 5373 C C . PRO B 1 118 ? 19.271 -30.407 -7.930 1.000 38.105 116 PRO BBB C 1
ATOM 5374 O O . PRO B 1 118 ? 18.656 -29.443 -8.371 1.000 39.875 116 PRO BBB O 1
ATOM 5378 N N . VAL B 1 119 ? 20.449 -30.819 -8.413 1.000 41.805 117 VAL BBB N 1
ATOM 5379 C CA . VAL B 1 119 ? 21.144 -30.208 -9.590 1.000 43.371 117 VAL BBB CA 1
ATOM 5380 C C . VAL B 1 119 ? 21.299 -31.274 -10.683 1.000 42.583 117 VAL BBB C 1
ATOM 5381 O O . VAL B 1 119 ? 21.676 -32.415 -10.354 1.000 40.453 117 VAL BBB O 1
ATOM 5385 N N . GLY B 1 120 ? 21.039 -30.894 -11.937 1.000 45.384 118 GLY BBB N 1
ATOM 5386 C CA . GLY B 1 120 ? 21.134 -31.768 -13.123 1.000 46.045 118 GLY BBB CA 1
ATOM 5387 C C . GLY B 1 120 ? 19.878 -31.672 -13.965 1.000 47.057 118 GLY BBB C 1
ATOM 5388 O O . GLY B 1 120 ? 18.828 -31.326 -13.410 1.000 49.959 118 GLY BBB O 1
ATOM 5389 N N . ASP B 1 121 ? 19.981 -31.954 -15.262 1.000 51.120 119 ASP BBB N 1
ATOM 5390 C CA . ASP B 1 121 ? 18.838 -31.885 -16.213 1.000 53.564 119 ASP BBB CA 1
ATOM 5391 C C . ASP B 1 121 ? 17.935 -33.107 -16.000 1.000 48.814 119 ASP BBB C 1
ATOM 5392 O O . ASP B 1 121 ? 16.725 -32.991 -16.272 1.000 51.013 119 ASP BBB O 1
ATOM 5397 N N . ASP B 1 122 ? 18.499 -34.219 -15.515 1.000 45.069 120 ASP BBB N 1
ATOM 5398 C CA . ASP B 1 122 ? 17.760 -35.475 -15.212 1.000 45.691 120 ASP BBB CA 1
ATOM 5399 C C . ASP B 1 122 ? 17.356 -35.540 -13.725 1.000 39.677 120 ASP BBB C 1
ATOM 5400 O O . ASP B 1 122 ? 16.792 -36.563 -13.317 1.000 37.630 120 ASP BBB O 1
ATOM 5405 N N . ALA B 1 123 ? 17.641 -34.510 -12.926 1.000 34.800 121 ALA BBB N 1
ATOM 5406 C CA . ALA B 1 123 ? 17.466 -34.549 -11.456 1.000 33.383 121 ALA BBB CA 1
ATOM 5407 C C . ALA B 1 123 ? 15.978 -34.441 -11.128 1.000 30.626 121 ALA BBB C 1
ATOM 5408 O O . ALA B 1 123 ? 15.210 -33.917 -11.932 1.000 29.044 121 ALA BBB O 1
ATOM 5410 N N . PRO B 1 124 ? 15.519 -34.894 -9.936 1.000 28.623 122 PRO BBB N 1
ATOM 5411 C CA . PRO B 1 124 ? 14.107 -34.783 -9.566 1.000 26.844 122 PRO BBB CA 1
ATOM 5412 C C . PRO B 1 124 ? 13.591 -33.339 -9.667 1.000 26.332 122 PRO BBB C 1
ATOM 5413 O O . PRO B 1 124 ? 14.373 -32.405 -9.556 1.000 25.378 122 PRO BBB O 1
ATOM 5417 N N . ALA B 1 125 ? 12.288 -33.189 -9.885 1.000 24.909 123 ALA BBB N 1
ATOM 5418 C CA . ALA B 1 125 ? 11.613 -31.888 -10.061 1.000 25.324 123 ALA BBB CA 1
ATOM 5419 C C . ALA B 1 125 ? 10.997 -31.414 -8.732 1.000 25.918 123 ALA BBB C 1
ATOM 5420 O O . ALA B 1 125 ? 9.918 -30.799 -8.761 1.000 26.582 123 ALA BBB O 1
ATOM 5422 N N . SER B 1 126 ? 11.662 -31.652 -7.602 1.000 24.822 124 SER BBB N 1
ATOM 5423 C CA . SER B 1 126 ? 11.201 -31.158 -6.283 1.000 27.782 124 SER BBB CA 1
ATOM 5424 C C . SER B 1 126 ? 12.374 -30.762 -5.386 1.000 27.626 124 SER BBB C 1
ATOM 5425 O O . SER B 1 126 ? 13.465 -31.324 -5.525 1.000 30.890 124 SER BBB O 1
ATOM 5428 N N . ILE B 1 127 ? 12.103 -29.851 -4.460 1.000 27.266 125 ILE BBB N 1
ATOM 5429 C CA . ILE B 1 127 ? 13.018 -29.473 -3.347 1.000 26.721 125 ILE BBB CA 1
ATOM 5430 C C . ILE B 1 127 ? 12.507 -30.105 -2.053 1.000 25.450 125 ILE BBB C 1
ATOM 5431 O O . ILE B 1 127 ? 11.296 -30.413 -1.971 1.000 23.906 125 ILE BBB O 1
ATOM 5436 N N . LYS B 1 128 ? 13.405 -30.248 -1.078 1.000 26.194 126 LYS BBB N 1
ATOM 5437 C CA . LYS B 1 128 ? 13.097 -30.645 0.318 1.000 25.582 126 LYS BBB CA 1
ATOM 5438 C C . LYS B 1 128 ? 13.334 -29.426 1.207 1.000 24.828 126 LYS BBB C 1
ATOM 5439 O O . LYS B 1 128 ? 14.310 -28.714 0.943 1.000 24.339 126 LYS BBB O 1
ATOM 5445 N N . VAL B 1 129 ? 12.456 -29.213 2.189 1.000 23.962 127 VAL BBB N 1
ATOM 5446 C CA . VAL B 1 129 ? 12.580 -28.196 3.270 1.000 24.153 127 VAL BBB CA 1
ATOM 5447 C C . VAL B 1 129 ? 12.140 -28.869 4.570 1.000 24.696 127 VAL BBB C 1
ATOM 5448 O O . VAL B 1 129 ? 11.045 -29.460 4.577 1.000 25.168 127 VAL BBB O 1
ATOM 5452 N N . PHE B 1 130 ? 12.966 -28.801 5.616 1.000 24.115 128 PHE BBB N 1
ATOM 5453 C CA . PHE B 1 130 ? 12.628 -29.346 6.954 1.000 24.947 128 PHE BBB CA 1
ATOM 5454 C C . PHE B 1 130 ? 13.286 -28.496 8.042 1.000 25.715 128 PHE BBB C 1
ATOM 5455 O O . PHE B 1 130 ? 14.241 -27.730 7.764 1.000 26.141 128 PHE BBB O 1
ATOM 5463 N N . PHE B 1 131 ? 12.773 -28.639 9.263 1.000 25.518 129 PHE BBB N 1
ATOM 5464 C CA . PHE B 1 131 ? 13.182 -27.846 10.445 1.000 25.542 129 PHE BBB CA 1
ATOM 5465 C C . PHE B 1 131 ? 13.587 -28.800 11.563 1.000 27.079 129 PHE BBB C 1
ATOM 5466 O O . PHE B 1 131 ? 12.826 -29.744 11.862 1.000 28.195 129 PHE BBB O 1
ATOM 5474 N N . HIS B 1 132 ? 14.752 -28.548 12.164 1.000 29.931 130 HIS BBB N 1
ATOM 5475 C CA . HIS B 1 132 ? 15.236 -29.212 13.405 1.000 31.615 130 HIS BBB CA 1
ATOM 5476 C C . HIS B 1 132 ? 15.145 -28.223 14.577 1.000 31.684 130 HIS BBB C 1
ATOM 5477 O O . HIS B 1 132 ? 15.858 -27.196 14.534 1.000 31.295 130 HIS BBB O 1
ATOM 5484 N N . GLU B 1 133 ? 14.287 -28.501 15.565 1.000 30.500 131 GLU BBB N 1
ATOM 5485 C CA . GLU B 1 133 ? 14.228 -27.736 16.840 1.000 31.901 131 GLU BBB CA 1
ATOM 5486 C C . GLU B 1 133 ? 15.432 -28.160 17.689 1.000 33.164 131 GLU BBB C 1
ATOM 5487 O O . GLU B 1 133 ? 15.749 -29.361 17.703 1.000 33.484 131 GLU BBB O 1
ATOM 5493 N N . LEU B 1 134 ? 16.105 -27.208 18.332 1.000 33.304 132 LEU BBB N 1
ATOM 5494 C CA . LEU B 1 134 ? 17.340 -27.465 19.122 1.000 35.564 132 LEU BBB CA 1
ATOM 5495 C C . LEU B 1 134 ? 17.094 -27.146 20.604 1.000 36.535 132 LEU BBB C 1
ATOM 5496 O O . LEU B 1 134 ? 16.274 -26.262 20.907 1.000 36.894 132 LEU BBB O 1
ATOM 5501 N N . ASP B 1 135 ? 17.781 -27.862 21.491 1.000 41.679 133 ASP BBB N 1
ATOM 5502 C CA . ASP B 1 135 ? 17.809 -27.587 22.953 1.000 44.279 133 ASP BBB CA 1
ATOM 5503 C C . ASP B 1 135 ? 18.997 -26.662 23.259 1.000 45.039 133 ASP BBB C 1
ATOM 5504 O O . ASP B 1 135 ? 19.750 -26.317 22.324 1.000 45.012 133 ASP BBB O 1
ATOM 5509 N N . ALA B 1 136 ? 19.160 -26.296 24.533 1.000 47.658 134 ALA BBB N 1
ATOM 5510 C CA . ALA B 1 136 ? 20.222 -25.403 25.051 1.000 45.991 134 ALA BBB CA 1
ATOM 5511 C C . ALA B 1 136 ? 21.612 -25.884 24.608 1.000 43.908 134 ALA BBB C 1
ATOM 5512 O O . ALA B 1 136 ? 22.440 -25.021 24.293 1.000 44.139 134 ALA BBB O 1
ATOM 5514 N N . GLY B 1 137 ? 21.856 -27.199 24.551 1.000 44.172 135 GLY BBB N 1
ATOM 5515 C CA . GLY B 1 137 ? 23.171 -27.777 24.201 1.000 44.637 135 GLY BBB CA 1
ATOM 5516 C C . GLY B 1 137 ? 23.355 -28.060 22.712 1.000 47.216 135 GLY BBB C 1
ATOM 5517 O O . GLY B 1 137 ? 24.205 -28.915 22.389 1.000 47.093 135 GLY BBB O 1
ATOM 5518 N N . SER B 1 138 ? 22.592 -27.392 21.835 1.000 49.792 136 SER BBB N 1
ATOM 5519 C CA . SER B 1 138 ? 22.673 -27.472 20.346 1.000 53.113 136 SER BBB CA 1
ATOM 5520 C C . SER B 1 138 ? 22.527 -28.919 19.835 1.000 52.200 136 SER BBB C 1
ATOM 5521 O O . SER B 1 138 ? 23.128 -29.244 18.785 1.000 53.070 136 SER BBB O 1
ATOM 5524 N N .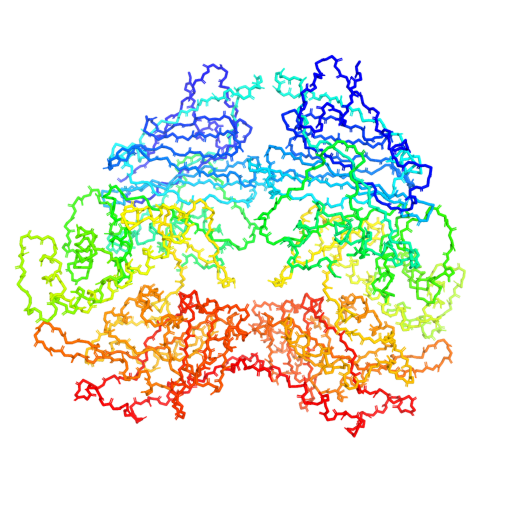 GLU B 1 139 ? 21.748 -29.753 20.530 1.000 50.373 137 GLU BBB N 1
ATOM 5525 C CA . GLU B 1 139 ? 21.315 -31.096 20.053 1.000 51.491 137 GLU BBB CA 1
ATOM 5526 C C . GLU B 1 139 ? 19.875 -30.971 19.553 1.000 48.691 137 GLU BBB C 1
ATOM 5527 O O . GLU B 1 139 ? 19.173 -30.049 20.019 1.000 46.732 137 GLU BBB O 1
ATOM 5533 N N . VAL B 1 140 ? 19.448 -31.863 18.655 1.000 45.731 138 VAL BBB N 1
ATOM 5534 C CA . VAL B 1 140 ? 18.077 -31.844 18.066 1.000 42.895 138 VAL BBB CA 1
ATOM 5535 C C . VAL B 1 140 ? 17.082 -32.390 19.101 1.000 39.815 138 VAL BBB C 1
ATOM 5536 O O . VAL B 1 140 ? 17.241 -33.546 19.512 1.000 42.712 138 VAL BBB O 1
ATOM 5540 N N . SER B 1 141 ? 16.095 -31.582 19.498 1.000 38.218 139 SER BBB N 1
ATOM 5541 C CA . SER B 1 141 ? 15.012 -31.949 20.454 1.000 38.778 139 SER BBB CA 1
ATOM 5542 C C . SER B 1 141 ? 13.786 -32.524 19.717 1.000 37.266 139 SER BBB C 1
ATOM 5543 O O . SER B 1 141 ? 13.072 -33.342 20.310 1.000 37.264 139 SER BBB O 1
ATOM 5546 N N . HIS B 1 142 ? 13.540 -32.107 18.473 1.000 35.662 140 HIS BBB N 1
ATOM 5547 C CA . HIS B 1 142 ? 12.335 -32.458 17.675 1.000 34.672 140 HIS BBB CA 1
ATOM 5548 C C . HIS B 1 142 ? 12.651 -32.241 16.196 1.000 33.870 140 HIS BBB C 1
ATOM 5549 O O . HIS B 1 142 ? 13.451 -31.340 15.906 1.000 32.726 140 HIS BBB O 1
ATOM 5556 N N . ILE B 1 143 ? 12.040 -33.013 15.297 1.000 32.465 141 ILE BBB N 1
ATOM 5557 C CA . ILE B 1 143 ? 12.187 -32.801 13.827 1.000 32.478 141 ILE BBB CA 1
ATOM 5558 C C . ILE B 1 143 ? 10.800 -32.524 13.251 1.000 30.294 141 ILE BBB C 1
ATOM 5559 O O . ILE B 1 143 ? 9.814 -33.009 13.803 1.000 30.586 141 ILE BBB O 1
ATOM 5564 N N . SER B 1 144 ? 10.737 -31.694 12.219 1.000 28.221 142 SER BBB N 1
ATOM 5565 C CA . SER B 1 144 ? 9.533 -31.525 11.376 1.000 26.421 142 SER BBB CA 1
ATOM 5566 C C . SER B 1 144 ? 9.498 -32.657 10.352 1.000 23.959 142 SER BBB C 1
ATOM 5567 O O . SER B 1 144 ? 10.490 -33.345 10.145 1.000 21.912 142 SER BBB O 1
ATOM 5570 N N . PRO B 1 145 ? 8.366 -32.858 9.655 1.000 23.215 143 PRO BBB N 1
ATOM 5571 C CA . PRO B 1 145 ? 8.363 -33.639 8.426 1.000 22.684 143 PRO BBB CA 1
ATOM 5572 C C . PRO B 1 145 ? 9.370 -33.071 7.417 1.000 21.280 143 PRO BBB C 1
ATOM 5573 O O . PRO B 1 145 ? 9.648 -31.903 7.471 1.000 21.303 143 PRO BBB O 1
ATOM 5577 N N . ILE B 1 146 ? 9.887 -33.911 6.522 1.000 21.158 144 ILE BBB N 1
ATOM 5578 C CA . ILE B 1 146 ? 10.569 -33.450 5.275 1.000 20.662 144 ILE BBB CA 1
ATOM 5579 C C . ILE B 1 146 ? 9.463 -33.075 4.290 1.000 19.777 144 ILE BBB C 1
ATOM 5580 O O . ILE B 1 146 ? 8.678 -33.961 3.936 1.000 18.089 144 ILE BBB O 1
ATOM 5585 N N . TYR B 1 147 ? 9.365 -31.787 3.947 1.000 19.953 145 TYR BBB N 1
ATOM 5586 C CA . TYR B 1 147 ? 8.360 -31.228 3.015 1.000 20.299 145 TYR BBB CA 1
ATOM 5587 C C . TYR B 1 147 ? 8.942 -31.273 1.596 1.000 21.782 145 TYR BBB C 1
ATOM 5588 O O . TYR B 1 147 ? 9.913 -30.558 1.302 1.000 21.983 145 TYR BBB O 1
ATOM 5597 N N . SER B 1 148 ? 8.402 -32.148 0.753 1.000 23.230 146 SER BBB N 1
ATOM 5598 C CA . SER B 1 148 ? 8.851 -32.339 -0.648 1.000 23.740 146 SER BBB CA 1
ATOM 5599 C C . SER B 1 148 ? 7.869 -31.614 -1.554 1.000 24.532 146 SER BBB C 1
ATOM 5600 O O . SER B 1 148 ? 6.718 -32.092 -1.661 1.000 24.104 146 SER BBB O 1
ATOM 5603 N N . ILE B 1 149 ? 8.299 -30.505 -2.151 1.000 25.003 147 ILE BBB N 1
ATOM 5604 C CA . ILE B 1 149 ? 7.418 -29.653 -2.994 1.000 27.031 147 ILE BBB CA 1
ATOM 5605 C C . ILE B 1 149 ? 7.927 -29.669 -4.435 1.000 27.820 147 ILE BBB C 1
ATOM 5606 O O . ILE B 1 149 ? 9.116 -29.385 -4.660 1.000 26.214 147 ILE BBB O 1
ATOM 5611 N N . GLU B 1 150 ? 7.042 -30.040 -5.360 1.000 30.368 148 GLU BBB N 1
ATOM 5612 C CA . GLU B 1 150 ? 7.270 -29.934 -6.821 1.000 31.886 148 GLU BBB CA 1
ATOM 5613 C C . GLU B 1 150 ? 7.051 -28.475 -7.208 1.000 31.689 148 GLU BBB C 1
ATOM 5614 O O . GLU B 1 150 ? 5.944 -28.128 -7.651 1.000 30.929 148 GLU BBB O 1
ATOM 5620 N N . VAL B 1 151 ? 8.065 -27.646 -6.970 1.000 33.503 149 VAL BBB N 1
ATOM 5621 C CA . VAL B 1 151 ? 7.987 -26.166 -7.148 1.000 34.409 149 VAL BBB CA 1
ATOM 5622 C C . VAL B 1 151 ? 7.888 -25.846 -8.641 1.000 35.762 149 VAL BBB C 1
ATOM 5623 O O . VAL B 1 151 ? 8.077 -26.773 -9.480 1.000 34.353 149 VAL BBB O 1
ATOM 5627 N N . SER B 1 152 ? 7.604 -24.577 -8.946 1.000 38.795 150 SER BBB N 1
ATOM 5628 C CA . SER B 1 152 ? 7.679 -23.970 -10.301 1.000 38.989 150 SER BBB CA 1
ATOM 5629 C C . SER B 1 152 ? 9.051 -24.242 -10.926 1.000 40.640 150 SER BBB C 1
ATOM 5630 O O . SER B 1 152 ? 10.037 -24.378 -10.170 1.000 38.839 150 SER BBB O 1
ATOM 5633 N N . ASP B 1 153 ? 9.103 -24.322 -12.259 1.000 46.074 151 ASP BBB N 1
ATOM 5634 C CA . ASP B 1 153 ? 10.352 -24.476 -13.053 1.000 51.327 151 ASP BBB CA 1
ATOM 5635 C C . ASP B 1 153 ? 11.345 -23.365 -12.678 1.000 53.684 151 ASP BBB C 1
ATOM 5636 O O . ASP B 1 153 ? 12.552 -23.665 -12.559 1.000 52.687 151 ASP BBB O 1
ATOM 5641 N N . ASP B 1 154 ? 10.852 -22.133 -12.496 1.000 57.011 152 ASP BBB N 1
ATOM 5642 C CA . ASP B 1 154 ? 11.667 -20.949 -12.105 1.000 57.751 152 ASP BBB CA 1
ATOM 5643 C C . ASP B 1 154 ? 12.382 -21.260 -10.784 1.000 53.625 152 ASP B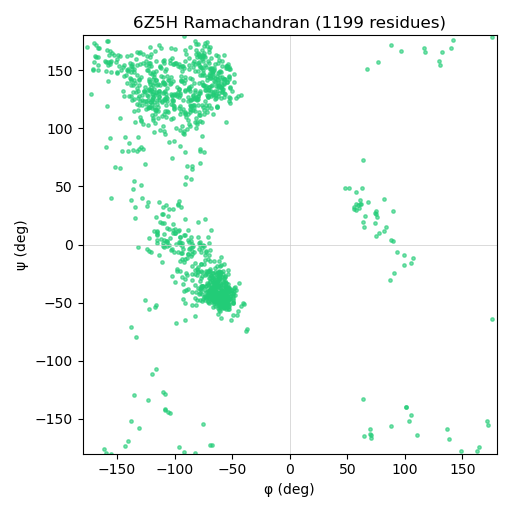BB C 1
ATOM 5644 O O . ASP B 1 154 ? 13.625 -21.132 -10.740 1.000 54.249 152 ASP BBB O 1
ATOM 5649 N N . LEU B 1 155 ? 11.636 -21.673 -9.753 1.000 48.033 153 LEU BBB N 1
ATOM 5650 C CA . LEU B 1 155 ? 12.204 -21.991 -8.414 1.000 46.175 153 LEU BBB CA 1
ATOM 5651 C C . LEU B 1 155 ? 13.295 -23.058 -8.550 1.000 44.552 153 LEU BBB C 1
ATOM 5652 O O . LEU B 1 155 ? 14.342 -22.884 -7.904 1.000 43.698 153 LEU BBB O 1
ATOM 5657 N N . LEU B 1 156 ? 13.077 -24.097 -9.369 1.000 46.357 154 LEU BBB N 1
ATOM 5658 C CA . LEU B 1 156 ? 14.042 -25.220 -9.543 1.000 46.004 154 LEU BBB CA 1
ATOM 5659 C C . LEU B 1 156 ? 15.377 -24.710 -10.104 1.000 47.342 154 LEU BBB C 1
ATOM 5660 O O . LEU B 1 156 ? 16.432 -25.199 -9.639 1.000 44.389 154 LEU BBB O 1
ATOM 5665 N N . ARG B 1 157 ? 15.346 -23.794 -11.075 1.000 48.807 155 ARG BBB N 1
ATOM 5666 C CA . ARG B 1 157 ? 16.575 -23.251 -11.720 1.000 51.081 155 ARG BBB CA 1
ATOM 5667 C C . ARG B 1 157 ? 17.252 -22.264 -10.756 1.000 50.123 155 ARG BBB C 1
ATOM 5668 O O . ARG B 1 157 ? 18.473 -22.381 -10.571 1.000 51.348 155 ARG BBB O 1
ATOM 5676 N N . THR B 1 158 ? 16.482 -21.351 -10.153 1.000 48.827 156 THR BBB N 1
ATOM 5677 C CA . THR B 1 158 ? 16.986 -20.212 -9.337 1.000 50.151 156 THR BBB CA 1
ATOM 5678 C C . THR B 1 158 ? 17.636 -20.725 -8.046 1.000 52.048 156 THR BBB C 1
ATOM 5679 O O . THR B 1 158 ? 18.762 -20.289 -7.737 1.000 51.444 156 THR BBB O 1
ATOM 5683 N N . MET B 1 159 ? 16.949 -21.608 -7.314 1.000 50.226 157 MET BBB N 1
ATOM 5684 C CA . MET B 1 159 ? 17.427 -22.153 -6.014 1.000 45.296 157 MET BBB CA 1
ATOM 5685 C C . MET B 1 159 ? 18.635 -23.074 -6.232 1.000 40.995 157 MET BBB C 1
ATOM 5686 O O . MET B 1 159 ? 19.198 -23.527 -5.223 1.000 39.263 157 MET BBB O 1
ATOM 5691 N N . ALA B 1 160 ? 19.017 -23.330 -7.488 1.000 39.797 158 ALA BBB N 1
ATOM 5692 C CA . ALA B 1 160 ? 20.193 -24.149 -7.867 1.000 41.580 158 ALA BBB CA 1
ATOM 5693 C C . ALA B 1 160 ? 21.317 -23.281 -8.458 1.000 40.730 158 ALA BBB C 1
ATOM 5694 O O . ALA B 1 160 ? 22.377 -23.848 -8.744 1.000 40.071 158 ALA BBB O 1
ATOM 5696 N N . SER B 1 161 ? 21.115 -21.965 -8.604 1.000 43.163 159 SER BBB N 1
ATOM 5697 C CA . SER B 1 161 ? 22.087 -21.033 -9.246 1.000 48.522 159 SER BBB CA 1
ATOM 5698 C C . SER B 1 161 ? 22.291 -19.758 -8.409 1.000 47.236 159 SER BBB C 1
ATOM 5699 O O . SER B 1 161 ? 23.330 -19.650 -7.727 1.000 43.873 159 SER BBB O 1
ATOM 5702 N N . ASN B 1 162 ? 21.368 -18.801 -8.498 1.000 51.328 160 ASN BBB N 1
ATOM 5703 C CA . ASN B 1 162 ? 21.490 -17.487 -7.813 1.000 58.624 160 ASN BBB CA 1
ATOM 5704 C C . ASN B 1 162 ? 20.124 -17.095 -7.246 1.000 58.126 160 ASN BBB C 1
ATOM 5705 O O . ASN B 1 162 ? 19.362 -16.403 -7.945 1.000 62.811 160 ASN BBB O 1
ATOM 5710 N N . SER B 1 163 ? 19.832 -17.548 -6.026 1.000 59.583 161 SER BBB N 1
ATOM 5711 C CA . SER B 1 163 ? 18.595 -17.225 -5.268 1.000 58.115 161 SER BBB CA 1
ATOM 5712 C C . SER B 1 163 ? 18.920 -16.125 -4.259 1.000 55.392 161 SER BBB C 1
ATOM 5713 O O . SER B 1 163 ? 20.102 -16.001 -3.895 1.000 56.662 161 SER BBB O 1
ATOM 5716 N N . THR B 1 164 ? 17.910 -15.366 -3.833 1.000 52.612 162 THR BBB N 1
ATOM 5717 C CA . THR B 1 164 ? 18.045 -14.246 -2.866 1.000 51.248 162 THR BBB CA 1
ATOM 5718 C C . THR B 1 164 ? 17.223 -14.550 -1.605 1.000 48.549 162 THR BBB C 1
ATOM 5719 O O . THR B 1 164 ? 16.001 -14.751 -1.727 1.000 48.048 162 THR BBB O 1
ATOM 5723 N N . LEU B 1 165 ? 17.879 -14.561 -0.439 1.000 46.680 163 LEU BBB N 1
ATOM 5724 C CA . LEU B 1 165 ? 17.241 -14.709 0.896 1.000 46.280 163 LEU BBB CA 1
ATOM 5725 C C . LEU B 1 165 ? 16.795 -13.328 1.396 1.000 45.465 163 LEU BBB C 1
ATOM 5726 O O . LEU B 1 165 ? 17.658 -12.457 1.543 1.000 45.148 163 LEU BBB O 1
ATOM 5731 N N . PHE B 1 166 ? 15.490 -13.154 1.629 1.000 45.588 164 PHE BBB N 1
ATOM 5732 C CA . PHE B 1 166 ? 14.856 -11.944 2.212 1.000 46.786 164 PHE BBB CA 1
ATOM 5733 C C . PHE B 1 166 ? 14.420 -12.241 3.651 1.000 46.700 164 PHE BBB C 1
ATOM 5734 O O . PHE B 1 166 ? 13.655 -13.194 3.859 1.000 44.916 164 PHE BBB O 1
ATOM 5742 N N . VAL B 1 167 ? 14.894 -11.442 4.611 1.000 47.627 165 VAL BBB N 1
ATOM 5743 C CA . VAL B 1 167 ? 14.516 -11.528 6.052 1.000 46.640 165 VAL BBB CA 1
ATOM 5744 C C . VAL B 1 167 ? 13.738 -10.254 6.404 1.000 45.859 165 VAL BBB C 1
ATOM 5745 O O . VAL B 1 167 ? 14.223 -9.156 6.097 1.000 47.123 165 VAL BBB O 1
ATOM 5749 N N . ARG B 1 168 ? 12.557 -10.405 6.996 1.000 45.044 166 ARG BBB N 1
ATOM 5750 C CA . ARG B 1 168 ? 11.705 -9.283 7.461 1.000 46.464 166 ARG BBB CA 1
ATOM 5751 C C . ARG B 1 168 ? 11.181 -9.655 8.845 1.000 43.833 166 ARG BBB C 1
ATOM 5752 O O . ARG B 1 168 ? 10.704 -10.797 9.001 1.000 44.248 166 ARG BBB O 1
ATOM 5760 N N . HIS B 1 169 ? 11.290 -8.754 9.821 1.000 39.459 167 HIS BBB N 1
ATOM 5761 C CA . HIS B 1 169 ? 10.740 -8.973 11.182 1.000 38.184 167 HIS BBB CA 1
ATOM 5762 C C . HIS B 1 169 ? 9.218 -8.825 11.113 1.000 36.719 167 HIS BBB C 1
ATOM 5763 O O . HIS B 1 169 ? 8.745 -8.025 10.300 1.000 40.475 167 HIS BBB O 1
ATOM 5770 N N . VAL B 1 170 ? 8.489 -9.597 11.915 1.000 36.508 168 VAL BBB N 1
ATOM 5771 C CA . VAL B 1 170 ? 7.009 -9.502 12.058 1.000 39.645 168 VAL BBB CA 1
ATOM 5772 C C . VAL B 1 170 ? 6.725 -9.021 13.484 1.000 40.805 168 VAL BBB C 1
ATOM 5773 O O . VAL B 1 170 ? 7.274 -9.627 14.422 1.000 40.834 168 VAL BBB O 1
ATOM 5777 N N . GLU B 1 171 ? 5.937 -7.948 13.625 1.000 41.471 169 GLU BBB N 1
ATOM 5778 C CA . GLU B 1 171 ? 5.665 -7.274 14.921 1.000 42.515 169 GLU BBB CA 1
ATOM 5779 C C . GLU B 1 171 ? 5.104 -8.306 15.900 1.000 43.346 169 GLU BBB C 1
ATOM 5780 O O . GLU B 1 171 ? 4.185 -9.057 15.514 1.000 46.205 169 GLU BBB O 1
ATOM 5786 N N . ASN B 1 172 ? 5.687 -8.357 17.095 1.000 44.679 170 ASN BBB N 1
ATOM 5787 C CA . ASN B 1 172 ? 5.267 -9.246 18.208 1.000 47.781 170 ASN BBB CA 1
ATOM 5788 C C . ASN B 1 172 ? 5.221 -8.448 19.517 1.000 47.001 170 ASN BBB C 1
ATOM 5789 O O . ASN B 1 172 ? 5.308 -9.083 20.584 1.000 46.882 170 ASN BBB O 1
ATOM 5794 N N . ASN B 1 173 ? 5.084 -7.119 19.439 1.000 48.726 171 ASN BBB N 1
ATOM 5795 C CA . ASN B 1 173 ? 5.041 -6.199 20.612 1.000 54.197 171 ASN BBB CA 1
ATOM 5796 C C . ASN B 1 173 ? 6.372 -6.271 21.383 1.000 51.869 171 ASN BBB C 1
ATOM 5797 O O . ASN B 1 173 ? 6.335 -6.432 22.610 1.000 50.866 171 ASN BBB O 1
ATOM 5802 N N . GLU B 1 174 ? 7.507 -6.165 20.689 1.000 52.575 172 GLU BBB N 1
ATOM 5803 C CA . GLU B 1 174 ? 8.861 -6.138 21.304 1.000 52.988 172 GLU BBB CA 1
ATOM 5804 C C . GLU B 1 174 ? 9.721 -5.095 20.588 1.000 50.906 172 GLU BBB C 1
ATOM 5805 O O . GLU B 1 174 ? 9.585 -4.971 19.370 1.000 47.534 172 GLU BBB O 1
ATOM 5811 N N . ILE B 1 175 ? 10.576 -4.387 21.328 1.000 52.849 173 ILE BBB N 1
ATOM 5812 C CA . ILE B 1 175 ? 11.306 -3.181 20.835 1.000 58.994 173 ILE BBB CA 1
ATOM 5813 C C . ILE B 1 175 ? 12.528 -3.607 20.007 1.000 63.541 173 ILE BBB C 1
ATOM 5814 O O . ILE B 1 175 ? 12.953 -2.801 19.154 1.000 67.673 173 ILE BBB O 1
ATOM 5819 N N . ASN B 1 176 ? 13.087 -4.800 20.246 1.000 65.126 174 ASN BBB N 1
ATOM 5820 C CA . ASN B 1 176 ? 14.335 -5.258 19.574 1.000 69.213 174 ASN BBB CA 1
ATOM 5821 C C . ASN B 1 176 ? 13.979 -6.031 18.299 1.000 65.113 174 ASN BBB C 1
ATOM 5822 O O . ASN B 1 176 ? 13.726 -7.247 18.386 1.000 72.077 174 ASN BBB O 1
ATOM 5827 N N . ARG B 1 177 ? 13.981 -5.336 17.160 1.000 57.602 175 ARG BBB N 1
ATOM 5828 C CA . ARG B 1 177 ? 13.675 -5.883 15.815 1.000 51.057 175 ARG BBB CA 1
ATOM 5829 C C . ARG B 1 177 ? 14.988 -6.354 15.185 1.000 49.583 175 ARG BBB C 1
ATOM 5830 O O . ARG B 1 177 ? 15.557 -5.622 14.355 1.000 49.987 175 ARG BBB O 1
ATOM 5838 N N . SER B 1 178 ? 15.450 -7.536 15.589 1.000 48.759 176 SER BBB N 1
ATOM 5839 C CA . SER B 1 178 ? 16.762 -8.111 15.199 1.000 48.981 176 SER BBB CA 1
ATOM 5840 C C . SER B 1 178 ? 16.621 -9.618 14.969 1.000 46.575 176 SER BBB C 1
ATOM 5841 O O . SER B 1 178 ? 15.630 -10.196 15.442 1.000 47.570 176 SER BBB O 1
ATOM 5844 N N . LEU B 1 179 ? 17.586 -10.218 14.269 1.000 44.342 177 LEU BBB N 1
ATOM 5845 C CA . LEU B 1 179 ? 17.648 -11.679 14.013 1.000 42.904 177 LEU BBB CA 1
ATOM 5846 C C . LEU B 1 179 ? 19.093 -12.155 14.129 1.000 38.437 177 LEU BBB C 1
ATOM 5847 O O . LEU B 1 179 ? 19.940 -11.598 13.423 1.000 37.388 177 LEU BBB O 1
ATOM 5852 N N . THR B 1 180 ? 19.334 -13.186 14.939 1.000 37.276 178 THR BBB N 1
ATOM 5853 C CA . THR B 1 180 ? 20.662 -13.833 15.101 1.000 40.943 178 THR BBB CA 1
ATOM 5854 C C . THR B 1 180 ? 20.684 -15.147 14.308 1.000 39.152 178 THR BBB C 1
ATOM 5855 O O . THR B 1 180 ? 19.803 -15.983 14.536 1.000 38.088 178 THR BBB O 1
ATOM 5859 N N . LEU B 1 181 ? 21.657 -15.299 13.406 1.000 40.696 179 LEU BBB N 1
ATOM 5860 C CA . LEU B 1 181 ? 21.925 -16.542 12.637 1.000 41.053 179 LEU BBB CA 1
ATOM 5861 C C . LEU B 1 181 ? 23.301 -17.080 13.023 1.000 40.577 179 LEU BBB C 1
ATOM 5862 O O . LEU B 1 181 ? 24.206 -16.252 13.212 1.000 40.223 179 LEU BBB O 1
ATOM 5867 N N . SER B 1 182 ? 23.438 -18.409 13.124 1.000 39.980 180 SER BBB N 1
ATOM 5868 C CA . SER B 1 182 ? 24.731 -19.127 13.271 1.000 37.951 180 SER BBB CA 1
ATOM 5869 C C . SER B 1 182 ? 24.820 -20.266 12.256 1.000 37.684 180 SER BBB C 1
ATOM 5870 O O . SER B 1 182 ? 23.761 -20.763 11.810 1.000 35.392 180 SER BBB O 1
ATOM 5873 N N . ALA B 1 183 ? 26.047 -20.660 11.910 1.000 36.005 181 ALA BBB N 1
ATOM 5874 C CA . ALA B 1 183 ? 26.354 -21.915 11.186 1.000 36.773 181 ALA BBB CA 1
ATOM 5875 C C . ALA B 1 183 ? 25.652 -21.911 9.825 1.000 37.380 181 ALA BBB C 1
ATOM 5876 O O . ALA B 1 183 ? 25.266 -22.997 9.349 1.000 38.139 181 ALA BBB O 1
ATOM 5878 N N . ALA B 1 184 ? 25.472 -20.732 9.232 1.000 37.399 182 ALA BBB N 1
ATOM 5879 C CA . ALA B 1 184 ? 24.971 -20.582 7.851 1.000 39.384 182 ALA BBB CA 1
ATOM 5880 C C . ALA B 1 184 ? 25.992 -21.230 6.915 1.000 41.626 182 ALA BBB C 1
ATOM 5881 O O . ALA B 1 184 ? 27.206 -20.978 7.095 1.000 40.299 182 ALA BBB O 1
ATOM 5883 N N . GLY B 1 185 ? 25.525 -22.057 5.983 1.000 40.338 183 GLY BBB N 1
ATOM 5884 C CA . GLY B 1 185 ? 26.395 -22.703 4.987 1.000 41.306 183 GLY BBB CA 1
ATOM 5885 C C . GLY B 1 185 ? 25.608 -23.397 3.895 1.000 40.813 183 GLY BBB C 1
ATOM 5886 O O . GLY B 1 185 ? 24.358 -23.451 3.973 1.000 39.807 183 GLY BBB O 1
ATOM 5887 N N . VAL B 1 186 ? 26.329 -23.882 2.891 1.000 41.248 184 VAL BBB N 1
ATOM 5888 C CA . VAL B 1 186 ? 25.778 -24.669 1.754 1.000 43.473 184 VAL BBB CA 1
ATOM 5889 C C . VAL B 1 186 ? 26.819 -25.723 1.377 1.000 44.531 184 VAL BBB C 1
ATOM 5890 O O . VAL B 1 186 ? 28.006 -25.360 1.223 1.000 46.648 184 VAL BBB O 1
ATOM 5894 N N . GLY B 1 187 ? 26.381 -26.983 1.320 1.000 43.373 185 GLY BBB N 1
ATOM 5895 C CA . GLY B 1 187 ? 27.165 -28.141 0.862 1.000 41.441 185 GLY BBB CA 1
ATOM 5896 C C . GLY B 1 187 ? 26.655 -28.635 -0.479 1.000 40.027 185 GLY BBB C 1
ATOM 5897 O O . GLY B 1 187 ? 25.516 -28.309 -0.848 1.000 40.309 185 GLY BBB O 1
ATOM 5898 N N . PHE B 1 188 ? 27.485 -29.366 -1.209 1.000 38.680 186 PHE BBB N 1
ATOM 5899 C CA . PHE B 1 188 ? 27.101 -30.045 -2.464 1.000 40.432 186 PHE BBB CA 1
ATOM 5900 C C . PHE B 1 188 ? 27.606 -31.480 -2.400 1.000 40.841 186 PHE BBB C 1
ATOM 5901 O O . PHE B 1 188 ? 28.760 -31.684 -1.954 1.000 40.967 186 PHE BBB O 1
ATOM 5909 N N . VAL B 1 189 ? 26.738 -32.422 -2.777 1.000 38.593 187 VAL BBB N 1
ATOM 5910 C CA . VAL B 1 189 ? 27.055 -33.871 -2.930 1.000 38.438 187 VAL BBB CA 1
ATOM 5911 C C . VAL B 1 189 ? 26.804 -34.235 -4.396 1.000 40.195 187 VAL BBB C 1
ATOM 5912 O O . VAL B 1 189 ? 25.627 -34.258 -4.822 1.000 38.719 187 VAL BBB O 1
ATOM 5916 N N . ALA B 1 190 ? 27.886 -34.446 -5.146 1.000 41.076 188 ALA BBB N 1
ATOM 5917 C CA . ALA B 1 190 ? 27.879 -34.927 -6.545 1.000 43.327 188 ALA BBB CA 1
ATOM 5918 C C . ALA B 1 190 ? 27.326 -36.352 -6.560 1.000 41.674 188 ALA BBB C 1
ATOM 5919 O O . ALA B 1 190 ? 27.746 -37.151 -5.712 1.000 40.522 188 ALA BBB O 1
ATOM 5921 N N . ALA B 1 191 ? 26.383 -36.642 -7.456 1.000 45.272 189 ALA BBB N 1
ATOM 5922 C CA . ALA B 1 191 ? 25.895 -38.016 -7.710 1.000 47.830 189 ALA BBB CA 1
ATOM 5923 C C . ALA B 1 191 ? 26.999 -38.782 -8.432 1.000 52.662 189 ALA BBB C 1
ATOM 5924 O O . ALA B 1 191 ? 27.585 -38.244 -9.374 1.000 46.484 189 ALA BBB O 1
ATOM 5926 N N . PRO B 1 192 ? 27.335 -40.026 -8.002 1.000 56.975 190 PRO BBB N 1
ATOM 5927 C CA . PRO B 1 192 ? 28.255 -40.884 -8.753 1.000 59.927 190 PRO BBB CA 1
ATOM 5928 C C . PRO B 1 192 ? 27.780 -41.127 -10.194 1.000 63.044 190 PRO BBB C 1
ATOM 5929 O O . PRO B 1 192 ? 26.583 -41.275 -10.410 1.000 57.670 190 PRO BBB O 1
ATOM 5933 N N . THR B 1 193 ? 28.735 -41.169 -11.128 1.000 72.300 191 THR BBB N 1
ATOM 5934 C CA . THR B 1 193 ? 28.513 -41.257 -12.599 1.000 77.532 191 THR BBB CA 1
ATOM 5935 C C . THR B 1 193 ? 27.687 -42.509 -12.932 1.000 83.494 191 THR BBB C 1
ATOM 5936 O O . THR B 1 193 ? 26.855 -42.431 -13.860 1.000 82.319 191 THR BBB O 1
ATOM 5940 N N . GLN B 1 194 ? 27.884 -43.598 -12.180 1.000 87.637 192 GLN BBB N 1
ATOM 5941 C CA . GLN B 1 194 ? 27.376 -44.962 -12.497 1.000 93.826 192 GLN BBB CA 1
ATOM 5942 C C . GLN B 1 194 ? 25.856 -45.051 -12.267 1.000 96.224 192 GLN BBB C 1
ATOM 5943 O O . GLN B 1 194 ? 25.302 -44.183 -11.564 1.000 101.736 192 GLN BBB O 1
ATOM 5949 N N . HIS B 1 195 ? 25.219 -46.065 -12.869 1.000 94.522 193 HIS BBB N 1
ATOM 5950 C CA . HIS B 1 195 ? 23.795 -46.474 -12.695 1.000 88.427 193 HIS BBB CA 1
ATOM 5951 C C . HIS B 1 195 ? 22.848 -45.537 -13.455 1.000 77.587 193 HIS BBB C 1
ATOM 5952 O O . HIS B 1 195 ? 23.228 -44.374 -13.720 1.000 72.105 193 HIS BBB O 1
ATOM 5959 N N . SER B 1 196 ? 21.654 -46.055 -13.768 1.000 69.386 194 SER BBB N 1
ATOM 5960 C CA . SER B 1 196 ? 20.509 -45.355 -14.411 1.000 62.028 194 SER BBB CA 1
ATOM 5961 C C . SER B 1 196 ? 20.035 -44.199 -13.524 1.000 56.607 194 SER BBB C 1
ATOM 5962 O O . SER B 1 196 ? 20.296 -44.249 -12.307 1.000 56.063 194 SER BBB O 1
ATOM 5965 N N . ARG B 1 197 ? 19.343 -43.213 -14.105 1.000 50.629 195 ARG BBB N 1
ATOM 5966 C CA . ARG B 1 197 ? 18.744 -42.084 -13.343 1.000 50.019 195 ARG BBB CA 1
ATOM 5967 C C . ARG B 1 197 ? 17.769 -42.657 -12.299 1.000 46.228 195 ARG BBB C 1
ATOM 5968 O O . ARG B 1 197 ? 17.773 -42.150 -11.178 1.000 39.206 195 ARG BBB O 1
ATOM 5976 N N . GLN B 1 198 ? 16.991 -43.689 -12.648 1.000 47.420 196 GLN BBB N 1
ATOM 5977 C CA . GLN B 1 198 ? 15.962 -44.286 -11.751 1.000 47.590 196 GLN BBB CA 1
ATOM 5978 C C . GLN B 1 198 ? 16.604 -44.700 -10.422 1.000 47.518 196 GLN BBB C 1
ATOM 5979 O O . GLN B 1 198 ? 16.029 -44.366 -9.368 1.000 44.072 196 GLN BBB O 1
ATOM 5985 N N . LYS B 1 199 ? 17.725 -45.422 -10.472 1.000 46.538 197 LYS BBB N 1
ATOM 5986 C CA . LYS B 1 199 ? 18.374 -45.989 -9.263 1.000 48.581 197 LYS BBB CA 1
ATOM 5987 C C . LYS B 1 199 ? 19.117 -44.872 -8.521 1.000 44.886 197 LYS BBB C 1
ATOM 5988 O O . LYS B 1 199 ? 19.146 -44.910 -7.277 1.000 42.525 197 LYS BBB O 1
ATOM 5994 N N . ARG B 1 200 ? 19.693 -43.925 -9.264 1.000 41.862 198 ARG BBB N 1
ATOM 5995 C CA . ARG B 1 200 ? 20.433 -42.756 -8.723 1.000 42.496 198 ARG BBB CA 1
ATOM 5996 C C . ARG B 1 200 ? 19.540 -41.990 -7.730 1.000 39.773 198 ARG BBB C 1
ATOM 5997 O O . ARG B 1 200 ? 20.063 -41.515 -6.717 1.000 37.847 198 ARG BBB O 1
ATOM 6005 N N . TRP B 1 201 ? 18.243 -41.870 -8.012 1.000 38.299 199 TRP BBB N 1
ATOM 6006 C CA . TRP B 1 201 ? 17.305 -40.976 -7.283 1.000 38.505 199 TRP BBB CA 1
ATOM 6007 C C . TRP B 1 201 ? 16.226 -41.783 -6.552 1.000 35.615 199 TRP BBB C 1
ATOM 6008 O O . TRP B 1 201 ? 15.300 -41.161 -6.029 1.000 36.524 199 TRP BBB O 1
ATOM 6019 N N . SER B 1 202 ? 16.389 -43.102 -6.454 1.000 33.522 200 SER BBB N 1
ATOM 6020 C CA . SER B 1 202 ? 15.409 -44.046 -5.854 1.000 33.925 200 SER BBB CA 1
ATOM 6021 C C . SER B 1 202 ? 15.054 -43.659 -4.402 1.000 33.017 200 SER BBB C 1
ATOM 6022 O O . SER B 1 202 ? 13.921 -43.938 -3.988 1.000 32.089 200 SER BBB O 1
ATOM 6025 N N . GLU B 1 203 ? 15.980 -43.058 -3.653 1.000 32.334 201 GLU BBB N 1
ATOM 6026 C CA . GLU B 1 203 ? 15.787 -42.717 -2.216 1.000 33.550 201 GLU BBB CA 1
ATOM 6027 C C . GLU B 1 203 ? 15.277 -41.273 -2.066 1.000 30.280 201 GLU BBB C 1
ATOM 6028 O O . GLU B 1 203 ? 15.014 -40.868 -0.921 1.000 27.824 201 GLU BBB O 1
ATOM 6034 N N . TRP B 1 204 ? 15.103 -40.537 -3.163 1.000 26.602 202 TRP BBB N 1
ATOM 6035 C CA . TRP B 1 204 ? 14.682 -39.113 -3.103 1.000 26.715 202 TRP BBB CA 1
ATOM 6036 C C . TRP B 1 204 ? 13.364 -38.959 -2.322 1.000 26.959 202 TRP BBB C 1
ATOM 6037 O O . TRP B 1 204 ? 13.244 -37.953 -1.599 1.000 23.362 202 TRP BBB O 1
ATOM 6048 N N . HIS B 1 205 ? 12.438 -39.922 -2.441 1.000 25.794 203 HIS BBB N 1
ATOM 6049 C CA . HIS B 1 205 ? 11.077 -39.861 -1.841 1.000 27.662 203 HIS BBB CA 1
ATOM 6050 C C . HIS B 1 205 ? 10.946 -40.873 -0.696 1.000 27.132 203 HIS BBB C 1
ATOM 6051 O O . HIS B 1 205 ? 9.799 -41.287 -0.419 1.000 26.498 203 HIS BBB O 1
ATOM 6058 N N . THR B 1 206 ? 12.064 -41.229 -0.043 1.000 27.135 204 THR BBB N 1
ATOM 6059 C CA . THR B 1 206 ? 12.093 -42.009 1.223 1.000 27.528 204 THR BBB CA 1
ATOM 6060 C C . THR B 1 206 ? 12.816 -41.215 2.316 1.000 27.439 204 THR BBB C 1
ATOM 6061 O O . THR B 1 206 ? 13.460 -40.192 1.996 1.000 25.300 204 THR BBB O 1
ATOM 6065 N N . GLY B 1 207 ? 12.721 -41.709 3.556 1.000 28.640 205 GLY BBB N 1
ATOM 6066 C CA . GLY B 1 207 ? 13.492 -41.245 4.724 1.000 29.713 205 GLY BBB CA 1
ATOM 6067 C C . GLY B 1 207 ? 14.977 -41.130 4.425 1.000 30.623 205 GLY BBB C 1
ATOM 6068 O O . GLY B 1 207 ? 15.583 -40.132 4.870 1.000 31.825 205 GLY BBB O 1
ATOM 6069 N N . LYS B 1 208 ? 15.518 -42.061 3.630 1.000 30.215 206 LYS BBB N 1
ATOM 6070 C CA . LYS B 1 208 ? 16.971 -42.212 3.337 1.000 30.280 206 LYS BBB CA 1
ATOM 6071 C C . LYS B 1 208 ? 17.497 -41.068 2.468 1.000 29.556 206 LYS BBB C 1
ATOM 6072 O O . LYS B 1 208 ? 18.698 -41.075 2.185 1.000 28.852 206 LYS BBB O 1
ATOM 6078 N N . VAL B 1 209 ? 16.668 -40.090 2.093 1.000 30.827 207 VAL BBB N 1
ATOM 6079 C CA . VAL B 1 209 ? 17.152 -38.847 1.418 1.000 29.567 207 VAL BBB CA 1
ATOM 6080 C C . VAL B 1 209 ? 18.108 -38.121 2.373 1.000 28.969 207 VAL BBB C 1
ATOM 6081 O O . VAL B 1 209 ? 19.012 -37.436 1.875 1.000 29.817 207 VAL BBB O 1
ATOM 6085 N N . LEU B 1 210 ? 17.908 -38.272 3.684 1.000 28.061 208 LEU BBB N 1
ATOM 6086 C CA . LEU B 1 210 ? 18.772 -37.685 4.743 1.000 29.391 208 LEU BBB CA 1
ATOM 6087 C C . LEU B 1 210 ? 20.179 -38.304 4.684 1.000 32.519 208 LEU BBB C 1
ATOM 6088 O O . LEU B 1 210 ? 21.151 -37.581 4.978 1.000 32.129 208 LEU BBB O 1
ATOM 6093 N N . CYS B 1 211 ? 20.268 -39.591 4.339 1.000 35.486 209 CYS BBB N 1
ATOM 6094 C CA . CYS B 1 211 ? 21.513 -40.404 4.268 1.000 39.117 209 CYS BBB CA 1
ATOM 6095 C C . CYS B 1 211 ? 22.439 -39.873 3.171 1.000 40.343 209 CYS BBB C 1
ATOM 6096 O O . CYS B 1 211 ? 23.635 -40.178 3.245 1.000 42.585 209 CYS BBB O 1
ATOM 6099 N N . LEU B 1 212 ? 21.915 -39.115 2.200 1.000 42.109 210 LEU BBB N 1
ATOM 6100 C CA . LEU B 1 212 ? 22.710 -38.537 1.082 1.000 42.053 210 LEU BBB CA 1
ATOM 6101 C C . LEU B 1 212 ? 23.642 -37.439 1.604 1.000 42.714 210 LEU BBB C 1
ATOM 6102 O O . LEU B 1 212 ? 24.541 -37.035 0.842 1.000 43.939 210 LEU BBB O 1
ATOM 6107 N N . LEU B 1 213 ? 23.427 -36.963 2.835 1.000 43.427 211 LEU BBB N 1
ATOM 6108 C CA . LEU B 1 213 ? 24.167 -35.818 3.430 1.000 45.463 211 LEU BBB CA 1
ATOM 6109 C C . LEU B 1 213 ? 24.743 -36.242 4.780 1.000 47.311 211 LEU BBB C 1
ATOM 6110 O O . LEU B 1 213 ? 23.971 -36.695 5.644 1.000 46.053 211 LEU BBB O 1
ATOM 6115 N N . ASP B 1 214 ? 26.061 -36.112 4.942 1.000 50.780 212 ASP BBB N 1
ATOM 6116 C CA . ASP B 1 214 ? 26.791 -36.558 6.161 1.000 50.386 212 ASP BBB CA 1
ATOM 6117 C C . ASP B 1 214 ? 26.312 -35.788 7.389 1.000 44.375 212 ASP BBB C 1
ATOM 6118 O O . ASP B 1 214 ? 26.128 -36.394 8.438 1.000 45.463 212 ASP BBB O 1
ATOM 6123 N N . PRO B 1 215 ? 26.092 -34.454 7.327 1.000 41.996 213 PRO BBB N 1
ATOM 6124 C CA . PRO B 1 215 ? 25.576 -33.718 8.485 1.000 41.888 213 PRO BBB CA 1
ATOM 6125 C C . PRO B 1 215 ? 24.198 -34.175 9.007 1.000 42.868 213 PRO BBB C 1
ATOM 6126 O O . PRO B 1 215 ? 23.878 -33.870 10.143 1.000 40.773 213 PRO BBB O 1
ATOM 6130 N N . LEU B 1 216 ? 23.425 -34.912 8.203 1.000 44.820 214 LEU BBB N 1
ATOM 6131 C CA . LEU B 1 216 ? 22.071 -35.404 8.579 1.000 48.440 214 LEU BBB CA 1
ATOM 6132 C C . LEU B 1 216 ? 22.076 -36.930 8.766 1.000 50.153 214 LEU BBB C 1
ATOM 6133 O O . LEU B 1 216 ? 21.107 -37.451 9.362 1.000 45.495 214 LEU BBB O 1
ATOM 6138 N N . ASP B 1 217 ? 23.122 -37.608 8.282 1.000 52.893 215 ASP BBB N 1
ATOM 6139 C CA . ASP B 1 217 ? 23.332 -39.079 8.379 1.000 54.310 215 ASP BBB CA 1
ATOM 6140 C C . ASP B 1 217 ? 22.950 -39.570 9.783 1.000 52.951 215 ASP BBB C 1
ATOM 6141 O O . ASP B 1 217 ? 22.138 -40.505 9.883 1.000 52.970 215 ASP BBB O 1
ATOM 6146 N N . ALA B 1 218 ? 23.511 -38.956 10.827 1.000 48.975 216 ALA BBB N 1
ATOM 6147 C CA . ALA B 1 218 ? 23.362 -39.385 12.236 1.000 48.475 216 ALA BBB CA 1
ATOM 6148 C C . ALA B 1 218 ? 21.887 -39.340 12.647 1.000 47.220 216 ALA BBB C 1
ATOM 6149 O O . ALA B 1 218 ? 21.445 -40.274 13.335 1.000 47.908 216 ALA BBB O 1
ATOM 6151 N N . VAL B 1 219 ? 21.171 -38.276 12.270 1.000 46.034 217 VAL BBB N 1
ATOM 6152 C CA . VAL B 1 219 ? 19.749 -38.049 12.665 1.000 44.398 217 VAL BBB CA 1
ATOM 6153 C C . VAL B 1 219 ? 18.917 -39.243 12.177 1.000 41.543 217 VAL BBB C 1
ATOM 6154 O O . VAL B 1 219 ? 18.192 -39.820 12.998 1.000 37.688 217 VAL BBB O 1
ATOM 6158 N N . TYR B 1 220 ? 19.038 -39.614 10.898 1.000 40.142 218 TYR BBB N 1
ATOM 6159 C CA . TYR B 1 220 ? 18.354 -40.795 10.309 1.000 38.914 218 TYR BBB CA 1
ATOM 6160 C C . TYR B 1 220 ? 18.675 -42.021 11.163 1.000 40.228 218 TYR BBB C 1
ATOM 6161 O O . TYR B 1 220 ? 17.740 -42.699 11.619 1.000 41.659 218 TYR BBB O 1
ATOM 6170 N N . ASN B 1 221 ? 19.972 -42.255 11.381 1.000 42.098 219 ASN BBB N 1
ATOM 6171 C CA . ASN B 1 221 ? 20.534 -43.457 12.047 1.000 44.087 219 ASN BBB CA 1
ATOM 6172 C C . ASN B 1 221 ? 19.973 -43.583 13.468 1.000 40.202 219 ASN BBB C 1
ATOM 6173 O O . ASN B 1 221 ? 19.502 -44.675 13.808 1.000 41.843 219 ASN BBB O 1
ATOM 6178 N N . TYR B 1 222 ? 19.976 -42.509 14.252 1.000 38.281 220 TYR BBB N 1
ATOM 6179 C CA . TYR B 1 222 ? 19.556 -42.538 15.674 1.000 40.430 220 TYR BBB CA 1
ATOM 6180 C C . TYR B 1 222 ? 18.028 -42.668 15.782 1.000 40.406 220 TYR BBB C 1
ATOM 6181 O O . TYR B 1 222 ? 17.548 -43.467 16.612 1.000 43.345 220 TYR BBB O 1
ATOM 6190 N N . LEU B 1 223 ? 17.267 -41.921 14.979 1.000 39.705 221 LEU BBB N 1
ATOM 6191 C CA . LEU B 1 223 ? 15.779 -41.887 15.090 1.000 39.434 221 LEU BBB CA 1
ATOM 6192 C C . LEU B 1 223 ? 15.188 -43.217 14.616 1.000 37.584 221 LEU BBB C 1
ATOM 6193 O O . LEU B 1 223 ? 14.273 -43.711 15.297 1.000 35.848 221 LEU BBB O 1
ATOM 6198 N N . SER B 1 224 ? 15.702 -43.767 13.508 1.000 36.278 222 SER BBB N 1
ATOM 6199 C CA . SER B 1 224 ? 15.183 -44.986 12.837 1.000 36.284 222 SER BBB CA 1
ATOM 6200 C C . SER B 1 224 ? 15.838 -46.248 13.416 1.000 41.101 222 SER BBB C 1
ATOM 6201 O O . SER B 1 224 ? 15.208 -47.327 13.323 1.000 37.745 222 SER BBB O 1
ATOM 6204 N N . GLN B 1 225 ? 17.060 -46.109 13.956 1.000 45.392 223 GLN BBB N 1
ATOM 6205 C CA . GLN B 1 225 ? 17.912 -47.200 14.508 1.000 46.141 223 GLN BBB CA 1
ATOM 6206 C C . GLN B 1 225 ? 18.250 -48.183 13.392 1.000 44.375 223 GLN BBB C 1
ATOM 6207 O O . GLN B 1 225 ? 18.364 -49.382 13.684 1.000 46.089 223 GLN BBB O 1
ATOM 6213 N N . ARG B 1 226 ? 18.428 -47.659 12.178 1.000 46.113 224 ARG BBB N 1
ATOM 6214 C CA A ARG B 1 226 ? 18.745 -48.446 10.959 0.460 46.540 224 ARG BBB CA 1
ATOM 6215 C CA B ARG B 1 226 ? 18.722 -48.425 10.938 0.540 47.652 224 ARG BBB CA 1
ATOM 6216 C C . ARG B 1 226 ? 19.954 -47.813 10.266 1.000 48.700 224 ARG BBB C 1
ATOM 6217 O O . ARG B 1 226 ? 20.135 -46.594 10.407 1.000 48.249 224 ARG BBB O 1
ATOM 6232 N N . THR B 1 227 ? 20.737 -48.635 9.564 1.000 55.332 225 THR BBB N 1
ATOM 6233 C CA . THR B 1 227 ? 21.944 -48.229 8.790 1.000 61.237 225 THR BBB CA 1
ATOM 6234 C C . THR B 1 227 ? 21.532 -47.335 7.615 1.000 60.561 225 THR BBB C 1
ATOM 6235 O O . THR B 1 227 ? 20.421 -47.537 7.085 1.000 61.832 225 THR BBB O 1
ATOM 6239 N N . CYS B 1 228 ? 22.415 -46.416 7.209 1.000 60.728 226 CYS BBB N 1
ATOM 6240 C CA . CYS B 1 228 ? 22.247 -45.533 6.020 1.000 62.492 226 CYS BBB CA 1
ATOM 6241 C C . CYS B 1 228 ? 22.781 -46.215 4.747 1.000 63.979 226 CYS BBB C 1
ATOM 6242 O O . CYS B 1 228 ? 22.737 -45.572 3.681 1.000 64.323 226 CYS BBB O 1
ATOM 6245 N N . ASN B 1 229 ? 23.260 -47.461 4.844 1.000 67.445 227 ASN BBB N 1
ATOM 6246 C CA . ASN B 1 229 ? 23.677 -48.299 3.685 1.000 68.428 227 ASN BBB CA 1
ATOM 6247 C C . ASN B 1 229 ? 22.777 -49.539 3.619 1.000 64.934 227 ASN BBB C 1
ATOM 6248 O O . ASN B 1 229 ? 21.924 -49.568 2.711 1.000 62.397 227 ASN BBB O 1
ATOM 6253 N N . THR B 1 233 ? 22.477 -45.838 -0.175 1.000 77.122 231 THR BBB N 1
ATOM 6254 C CA . THR B 1 233 ? 22.891 -44.462 -0.562 1.000 77.787 231 THR BBB CA 1
ATOM 6255 C C . THR B 1 233 ? 23.906 -44.539 -1.715 1.000 76.024 231 THR BBB C 1
ATOM 6256 O O . THR B 1 233 ? 23.982 -45.606 -2.367 1.000 78.401 231 THR BBB O 1
ATOM 6260 N N . TRP B 1 234 ? 24.630 -43.438 -1.961 1.000 68.625 232 TRP BBB N 1
ATOM 6261 C CA . TRP B 1 234 ? 25.655 -43.269 -3.029 1.000 61.861 232 TRP BBB CA 1
ATOM 6262 C C . TRP B 1 234 ? 27.053 -43.592 -2.483 1.000 59.400 232 TRP BBB C 1
ATOM 6263 O O . TRP B 1 234 ? 27.630 -42.710 -1.808 1.000 55.335 232 TRP BBB O 1
ATOM 6274 N N . GLU B 1 235 ? 27.605 -44.776 -2.767 1.000 55.912 233 GLU BBB N 1
ATOM 6275 C CA . GLU B 1 235 ? 28.918 -45.171 -2.186 1.000 56.134 233 GLU BBB CA 1
ATOM 6276 C C . GLU B 1 235 ? 30.029 -44.296 -2.789 1.000 52.021 233 GLU BBB C 1
ATOM 6277 O O . GLU B 1 235 ? 30.055 -44.134 -4.039 1.000 43.966 233 GLU BBB O 1
ATOM 6283 N N . GLY B 1 236 ? 30.895 -43.756 -1.918 1.000 49.103 234 GLY BBB N 1
ATOM 6284 C CA . GLY B 1 236 ? 32.053 -42.913 -2.273 1.000 48.643 234 GLY BBB CA 1
ATOM 6285 C C . GLY B 1 236 ? 31.707 -41.432 -2.327 1.000 51.591 234 GLY BBB C 1
ATOM 6286 O O . GLY B 1 236 ? 32.604 -40.646 -2.678 1.000 50.694 234 GLY BBB O 1
ATOM 6287 N N . LYS B 1 237 ? 30.464 -41.053 -1.993 1.000 53.342 235 LYS BBB N 1
ATOM 6288 C CA . LYS B 1 237 ? 29.978 -39.642 -2.018 1.000 54.793 235 LYS BBB CA 1
ATOM 6289 C C . LYS B 1 237 ? 30.770 -38.805 -1.003 1.000 52.659 235 LYS BBB C 1
ATOM 6290 O O . LYS B 1 237 ? 31.051 -39.331 0.097 1.000 50.006 235 LYS BBB O 1
ATOM 6296 N N . VAL B 1 238 ? 31.069 -37.546 -1.344 1.000 52.084 236 VAL BBB N 1
ATOM 6297 C CA . VAL B 1 238 ? 31.747 -36.564 -0.443 1.000 54.140 236 VAL BBB CA 1
ATOM 6298 C C . VAL B 1 238 ? 30.836 -35.345 -0.246 1.000 53.342 236 VAL BBB C 1
ATOM 6299 O O . VAL B 1 238 ? 30.330 -34.819 -1.263 1.000 53.922 236 VAL BBB O 1
ATOM 6303 N N . TYR B 1 239 ? 30.672 -34.904 1.010 1.000 51.420 237 TYR BBB N 1
ATOM 6304 C CA . TYR B 1 239 ? 30.013 -33.624 1.391 1.000 52.170 237 TYR BBB CA 1
ATOM 6305 C C . TYR B 1 239 ? 31.020 -32.472 1.274 1.000 50.501 237 TYR BBB C 1
ATOM 6306 O O . TYR B 1 239 ? 31.903 -32.328 2.143 1.000 52.274 237 TYR BBB O 1
ATOM 6315 N N . ARG B 1 240 ? 30.871 -31.660 0.229 1.000 48.063 238 ARG BBB N 1
ATOM 6316 C CA . ARG B 1 240 ? 31.784 -30.538 -0.101 1.000 47.968 238 ARG BBB CA 1
ATOM 6317 C C . ARG B 1 240 ? 31.103 -29.226 0.310 1.000 46.071 238 ARG BBB C 1
ATOM 6318 O O . ARG B 1 240 ? 30.142 -28.827 -0.365 1.000 44.844 238 ARG BBB O 1
ATOM 6326 N N . VAL B 1 241 ? 31.584 -28.579 1.374 1.000 45.579 239 VAL BBB N 1
ATOM 6327 C CA . VAL B 1 241 ? 31.115 -27.226 1.808 1.000 45.142 239 VAL BBB CA 1
ATOM 6328 C C . VAL B 1 241 ? 31.573 -26.215 0.753 1.000 45.578 239 VAL BBB C 1
ATOM 6329 O O . VAL B 1 241 ? 32.788 -26.093 0.572 1.000 50.945 239 VAL BBB O 1
ATOM 6333 N N . LEU B 1 242 ? 30.631 -25.548 0.078 1.000 46.105 240 LEU BBB N 1
ATOM 6334 C CA . LEU B 1 242 ? 30.897 -24.534 -0.977 1.000 46.361 240 LEU BBB CA 1
ATOM 6335 C C . LEU B 1 242 ? 31.135 -23.167 -0.327 1.000 47.371 240 LEU BBB C 1
ATOM 6336 O O . LEU B 1 242 ? 31.867 -22.357 -0.921 1.000 50.302 240 LEU BBB O 1
ATOM 6341 N N . ALA B 1 243 ? 30.498 -22.914 0.820 1.000 43.835 241 ALA BBB N 1
ATOM 6342 C CA . ALA B 1 243 ? 30.513 -21.617 1.531 1.000 42.244 241 ALA BBB CA 1
ATOM 6343 C C . ALA B 1 243 ? 29.956 -21.806 2.944 1.000 44.260 241 ALA BBB C 1
ATOM 6344 O O . ALA B 1 243 ? 29.180 -22.763 3.157 1.000 45.095 241 ALA BBB O 1
ATOM 6346 N N . GLY B 1 244 ? 30.366 -20.930 3.866 1.000 43.607 242 GLY BBB N 1
ATOM 6347 C CA . GLY B 1 244 ? 29.949 -20.934 5.279 1.000 42.830 242 GLY BBB CA 1
ATOM 6348 C C . GLY B 1 244 ? 30.528 -22.120 6.021 1.000 43.011 242 GLY BBB C 1
ATOM 6349 O O . GLY B 1 244 ? 31.484 -22.729 5.506 1.000 43.864 242 GLY BBB O 1
ATOM 6350 N N . THR B 1 245 ? 29.956 -22.431 7.185 1.000 44.262 243 THR BBB N 1
ATOM 6351 C CA . THR B 1 245 ? 30.376 -23.525 8.097 1.000 48.685 243 THR BBB CA 1
ATOM 6352 C C . THR B 1 245 ? 29.123 -24.253 8.581 1.000 52.172 243 THR BBB C 1
ATOM 6353 O O . THR B 1 245 ? 28.621 -23.977 9.674 1.000 53.271 243 THR BBB O 1
ATOM 6357 N N . PRO B 1 246 ? 28.562 -25.180 7.771 1.000 50.503 244 PRO BBB N 1
ATOM 6358 C CA . PRO B 1 246 ? 27.346 -25.895 8.150 1.000 50.275 244 PRO BBB CA 1
ATOM 6359 C C . PRO B 1 246 ? 27.560 -26.679 9.449 1.000 48.117 244 PRO BBB C 1
ATOM 6360 O O . PRO B 1 246 ? 28.623 -27.231 9.623 1.000 47.069 244 PRO BBB O 1
ATOM 6364 N N . ALA B 1 247 ? 26.551 -26.692 10.321 1.000 46.933 245 ALA BBB N 1
ATOM 6365 C CA . ALA B 1 247 ? 26.556 -27.443 11.596 1.000 47.863 245 ALA BBB CA 1
ATOM 6366 C C . ALA B 1 247 ? 26.271 -28.919 11.304 1.000 49.602 245 ALA BBB C 1
ATOM 6367 O O . ALA B 1 247 ? 25.780 -29.227 10.202 1.000 52.070 245 ALA BBB O 1
ATOM 6369 N N . SER B 1 248 ? 26.613 -29.786 12.256 1.000 52.494 246 SER BBB N 1
ATOM 6370 C CA . SER B 1 248 ? 26.238 -31.220 12.317 1.000 53.278 246 SER BBB CA 1
ATOM 6371 C C . SER B 1 248 ? 25.711 -31.487 13.725 1.000 53.591 246 SER BBB C 1
ATOM 6372 O O . SER B 1 248 ? 26.538 -31.744 14.618 1.000 57.188 246 SER BBB O 1
ATOM 6375 N N . HIS B 1 249 ? 24.397 -31.380 13.923 1.000 51.031 247 HIS BBB N 1
ATOM 6376 C CA . HIS B 1 249 ? 23.745 -31.539 15.248 1.000 51.079 247 HIS BBB CA 1
ATOM 6377 C C . HIS B 1 249 ? 23.593 -33.030 15.566 1.000 53.457 247 HIS BBB C 1
ATOM 6378 O O . HIS B 1 249 ? 23.015 -33.755 14.738 1.000 54.883 247 HIS BB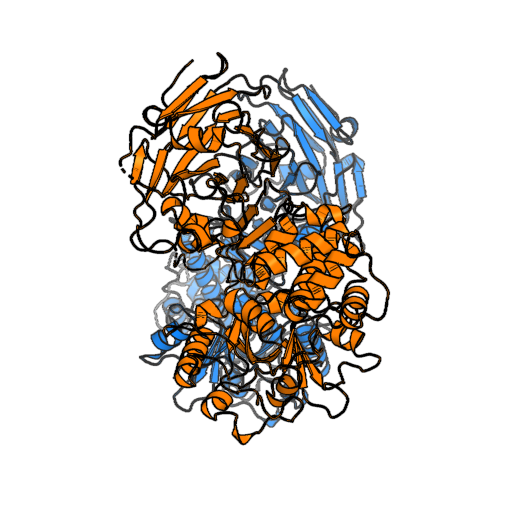B O 1
ATOM 6385 N N . ASP B 1 250 ? 24.117 -33.456 16.720 1.000 56.011 248 ASP BBB N 1
ATOM 6386 C CA . ASP B 1 250 ? 23.852 -34.781 17.335 1.000 55.643 248 ASP BBB CA 1
ATOM 6387 C C . ASP B 1 250 ? 22.414 -34.756 17.862 1.000 54.153 248 ASP BBB C 1
ATOM 6388 O O . ASP B 1 250 ? 21.791 -33.671 17.809 1.000 48.910 248 ASP BBB O 1
ATOM 6393 N N . THR B 1 251 ? 21.923 -35.895 18.364 1.000 52.130 249 THR BBB N 1
ATOM 6394 C CA . THR B 1 251 ? 20.552 -36.059 18.917 1.000 51.669 249 THR BBB CA 1
ATOM 6395 C C . THR B 1 251 ? 20.526 -37.266 19.865 1.000 51.531 249 THR BBB C 1
ATOM 6396 O O . THR B 1 251 ? 21.192 -38.275 19.560 1.000 54.743 249 THR BBB O 1
ATOM 6400 N N . HIS B 1 252 ? 19.805 -37.145 20.982 1.000 51.592 250 HIS BBB N 1
ATOM 6401 C CA . HIS B 1 252 ? 19.583 -38.216 21.991 1.000 54.404 250 HIS BBB CA 1
ATOM 6402 C C . HIS B 1 252 ? 18.106 -38.218 22.399 1.000 54.515 250 HIS BBB C 1
ATOM 6403 O O . HIS B 1 252 ? 17.815 -38.243 23.607 1.000 50.132 250 HIS BBB O 1
ATOM 6410 N N . ILE B 1 253 ? 17.212 -38.187 21.410 1.000 55.059 251 ILE BBB N 1
ATOM 6411 C CA . ILE B 1 253 ? 15.735 -38.251 21.610 1.000 56.838 251 ILE BBB CA 1
ATOM 6412 C C . ILE B 1 253 ? 15.270 -39.685 21.332 1.000 54.391 251 ILE BBB C 1
ATOM 6413 O O . ILE B 1 253 ? 15.942 -40.404 20.562 1.000 50.739 251 ILE BBB O 1
ATOM 6418 N N . VAL B 1 254 ? 14.139 -40.061 21.925 1.000 53.945 252 VAL BBB N 1
ATOM 6419 C CA . VAL B 1 254 ? 13.553 -41.428 21.835 1.000 55.992 252 VAL BBB CA 1
ATOM 6420 C C . VAL B 1 254 ? 13.367 -41.793 20.362 1.000 58.700 252 VAL BBB C 1
ATOM 6421 O O . VAL B 1 254 ? 13.180 -40.924 19.511 1.000 56.796 252 VAL BBB O 1
ATOM 6425 N N . PRO B 1 255 ? 13.406 -43.098 20.013 1.000 63.106 253 PRO BBB N 1
ATOM 6426 C CA . PRO B 1 255 ? 13.002 -43.550 18.681 1.000 60.834 253 PRO BBB CA 1
ATOM 6427 C C . PRO B 1 255 ? 11.691 -42.881 18.236 1.000 58.321 253 PRO BBB C 1
ATOM 6428 O O . PRO B 1 255 ? 10.725 -42.896 18.988 1.000 53.548 253 PRO BBB O 1
ATOM 6432 N N . THR B 1 256 ? 11.701 -42.281 17.043 1.000 56.150 254 THR BBB N 1
ATOM 6433 C CA . THR B 1 256 ? 10.571 -41.513 16.456 1.000 50.568 254 THR BBB CA 1
ATOM 6434 C C . THR B 1 256 ? 10.508 -41.788 14.951 1.000 46.336 254 THR BBB C 1
ATOM 6435 O O . THR B 1 256 ? 11.581 -41.969 14.322 1.000 45.839 254 THR BBB O 1
ATOM 6439 N N . ALA B 1 257 ? 9.296 -41.820 14.396 1.000 40.112 255 ALA BBB N 1
ATOM 6440 C CA . ALA B 1 257 ? 9.041 -41.921 12.945 1.000 35.563 255 ALA BBB CA 1
ATOM 6441 C C . ALA B 1 257 ? 9.581 -40.659 12.269 1.000 31.650 255 ALA BBB C 1
ATOM 6442 O O . ALA B 1 257 ? 9.294 -39.551 12.748 1.000 34.419 255 ALA BBB O 1
ATOM 6444 N N . ILE B 1 258 ? 10.386 -40.826 11.225 1.000 28.974 256 ILE BBB N 1
ATOM 6445 C CA . ILE B 1 258 ? 10.735 -39.728 10.275 1.000 28.237 256 ILE BBB CA 1
ATOM 6446 C C . ILE B 1 258 ? 9.597 -39.647 9.250 1.000 27.301 256 ILE BBB C 1
ATOM 6447 O O . ILE B 1 258 ? 9.360 -40.668 8.571 1.000 26.010 256 ILE BBB O 1
ATOM 6452 N N . SER B 1 259 ? 8.892 -38.515 9.162 1.000 25.042 257 SER BBB N 1
ATOM 6453 C CA . SER B 1 259 ? 7.790 -38.332 8.187 1.000 24.908 257 SER BBB CA 1
ATOM 6454 C C . SER B 1 259 ? 8.313 -37.508 7.017 1.000 23.825 257 SER BBB C 1
ATOM 6455 O O . SER B 1 259 ? 9.110 -36.573 7.233 1.000 24.558 257 SER BBB O 1
ATOM 6458 N N . HIS B 1 260 ? 7.892 -37.884 5.815 1.000 22.238 258 HIS BBB N 1
ATOM 6459 C CA . HIS B 1 260 ? 8.330 -37.283 4.535 1.000 21.718 258 HIS BBB CA 1
ATOM 6460 C C . HIS B 1 260 ? 7.071 -37.049 3.705 1.000 22.017 258 HIS BBB C 1
ATOM 6461 O O . HIS B 1 260 ? 6.480 -38.047 3.229 1.000 21.970 258 HIS BBB O 1
ATOM 6468 N N . ARG B 1 261 ? 6.663 -35.787 3.614 1.000 22.410 259 ARG BBB N 1
ATOM 6469 C CA . ARG B 1 261 ? 5.436 -35.333 2.924 1.000 23.774 259 ARG BBB CA 1
ATOM 6470 C C . ARG B 1 261 ? 5.756 -35.129 1.446 1.000 23.480 259 ARG BBB C 1
ATOM 6471 O O . ARG B 1 261 ? 6.627 -34.292 1.138 1.000 23.732 259 ARG BBB O 1
ATOM 6479 N N . LEU B 1 262 ? 5.078 -35.868 0.579 1.000 23.302 260 LEU BBB N 1
ATOM 6480 C CA . LEU B 1 262 ? 5.285 -35.808 -0.892 1.000 23.999 260 LEU BBB CA 1
ATOM 6481 C C . LEU B 1 262 ? 4.070 -35.135 -1.546 1.000 24.102 260 LEU BBB C 1
ATOM 6482 O O . LEU B 1 262 ? 2.954 -35.692 -1.499 1.000 23.550 260 LEU BBB O 1
ATOM 6487 N N . HIS B 1 263 ? 4.315 -33.947 -2.085 1.000 24.367 261 HIS BBB N 1
ATOM 6488 C CA . HIS B 1 263 ? 3.423 -33.163 -2.967 1.000 25.189 261 HIS BBB CA 1
ATOM 6489 C C . HIS B 1 263 ? 3.654 -33.582 -4.424 1.000 25.364 261 HIS BBB C 1
ATOM 6490 O O . HIS B 1 263 ? 4.834 -33.666 -4.829 1.000 23.650 261 HIS BBB O 1
ATOM 6497 N N . PHE B 1 264 ? 2.568 -33.817 -5.175 1.000 25.774 262 PHE BBB N 1
ATOM 6498 C CA . PHE B 1 264 ? 2.575 -34.121 -6.633 1.000 26.733 262 PHE BBB CA 1
ATOM 6499 C C . PHE B 1 264 ? 1.825 -33.024 -7.400 1.000 26.185 262 PHE BBB C 1
ATOM 6500 O O . PHE B 1 264 ? 0.595 -32.891 -7.214 1.000 24.678 262 PHE BBB O 1
ATOM 6508 N N . ALA B 1 265 ? 2.541 -32.284 -8.253 1.000 26.969 263 ALA BBB N 1
ATOM 6509 C CA . ALA B 1 265 ? 1.995 -31.273 -9.195 1.000 30.075 263 ALA BBB CA 1
ATOM 6510 C C . ALA B 1 265 ? 0.813 -31.853 -9.977 1.000 30.790 263 ALA BBB C 1
ATOM 6511 O O . ALA B 1 265 ? -0.184 -31.141 -10.173 1.000 30.474 263 ALA BBB O 1
ATOM 6513 N N . LYS B 1 266 ? 0.925 -33.121 -10.378 1.000 33.725 264 LYS BBB N 1
ATOM 6514 C CA . LYS B 1 266 ? -0.072 -33.838 -11.209 1.000 35.866 264 LYS BBB CA 1
ATOM 6515 C C . LYS B 1 266 ? -1.343 -34.119 -10.393 1.000 34.107 264 LYS BBB C 1
ATOM 6516 O O . LYS B 1 266 ? -2.404 -34.264 -11.016 1.000 32.981 264 LYS BBB O 1
ATOM 6522 N N . GLY B 1 267 ? -1.242 -34.200 -9.060 1.000 32.275 265 GLY BBB N 1
ATOM 6523 C CA . GLY B 1 267 ? -2.372 -34.455 -8.144 1.000 29.803 265 GLY BBB CA 1
ATOM 6524 C C . GLY B 1 267 ? -2.814 -35.912 -8.167 1.000 29.352 265 GLY BBB C 1
ATOM 6525 O O . GLY B 1 267 ? -3.994 -36.163 -7.890 1.000 30.533 265 GLY BBB O 1
ATOM 6526 N N . ASP B 1 268 ? -1.901 -36.843 -8.461 1.000 27.346 266 ASP BBB N 1
ATOM 6527 C CA . ASP B 1 268 ? -2.203 -38.277 -8.732 1.000 28.200 266 ASP BBB CA 1
ATOM 6528 C C . ASP B 1 268 ? -1.605 -39.140 -7.617 1.000 25.831 266 ASP BBB C 1
ATOM 6529 O O . ASP B 1 268 ? -1.189 -40.267 -7.903 1.000 25.513 266 ASP BBB O 1
ATOM 6534 N N . GLY B 1 269 ? -1.638 -38.647 -6.378 1.000 26.150 267 GLY BBB N 1
ATOM 6535 C CA . GLY B 1 269 ? -1.013 -39.290 -5.210 1.000 24.534 267 GLY BBB CA 1
ATOM 6536 C C . GLY B 1 269 ? -1.379 -40.762 -5.087 1.000 24.006 267 GLY BBB C 1
ATOM 6537 O O . GLY B 1 269 ? -0.461 -41.569 -4.849 1.000 24.028 267 GLY BBB O 1
ATOM 6538 N N . LEU B 1 270 ? -2.661 -41.120 -5.228 1.000 21.011 268 LEU BBB N 1
ATOM 6539 C CA . LEU B 1 270 ? -3.108 -42.502 -4.934 1.000 20.706 268 LEU BBB CA 1
ATOM 6540 C C . LEU B 1 270 ? -2.668 -43.444 -6.058 1.000 20.485 268 LEU BBB C 1
ATOM 6541 O O . LEU B 1 270 ? -2.198 -44.544 -5.750 1.000 19.820 268 LEU BBB O 1
ATOM 6546 N N . ALA B 1 271 ? -2.844 -43.043 -7.314 1.000 21.489 269 ALA BBB N 1
ATOM 6547 C CA . ALA B 1 271 ? -2.329 -43.784 -8.488 1.000 21.105 269 ALA BBB CA 1
ATOM 6548 C C . ALA B 1 271 ? -0.808 -43.942 -8.350 1.000 20.281 269 ALA BBB C 1
ATOM 6549 O O . ALA B 1 271 ? -0.333 -45.069 -8.414 1.000 21.512 269 ALA BBB O 1
ATOM 6551 N N . ALA B 1 272 ? -0.072 -42.859 -8.103 1.000 20.597 270 ALA BBB N 1
ATOM 6552 C CA . ALA B 1 272 ? 1.402 -42.890 -7.920 1.000 20.466 270 ALA BBB CA 1
ATOM 6553 C C . ALA B 1 272 ? 1.779 -43.925 -6.854 1.000 20.296 270 ALA BBB C 1
ATOM 6554 O O . ALA B 1 272 ? 2.597 -44.828 -7.164 1.000 21.296 270 ALA BBB O 1
ATOM 6556 N N . LEU B 1 273 ? 1.210 -43.807 -5.648 1.000 19.364 271 LEU BBB N 1
ATOM 6557 C CA . LEU B 1 273 ? 1.603 -44.620 -4.465 1.000 18.513 271 LEU BBB CA 1
ATOM 6558 C C . LEU B 1 273 ? 1.367 -46.103 -4.766 1.000 18.576 271 LEU BBB C 1
ATOM 6559 O O . LEU B 1 273 ? 2.281 -46.917 -4.491 1.000 17.273 271 LEU BBB O 1
ATOM 6564 N N . THR B 1 274 ? 0.160 -46.424 -5.250 1.000 17.713 272 THR BBB N 1
ATOM 6565 C CA . THR B 1 274 ? -0.276 -47.790 -5.603 1.000 18.025 272 THR BBB CA 1
ATOM 6566 C C . THR B 1 274 ? 0.681 -48.378 -6.643 1.000 18.529 272 THR BBB C 1
ATOM 6567 O O . THR B 1 274 ? 1.046 -49.560 -6.501 1.000 18.266 272 THR BBB O 1
ATOM 6571 N N . THR B 1 275 ? 1.051 -47.602 -7.664 1.000 18.758 273 THR BBB N 1
ATOM 6572 C CA . THR B 1 275 ? 1.942 -48.084 -8.749 1.000 19.438 273 THR BBB CA 1
ATO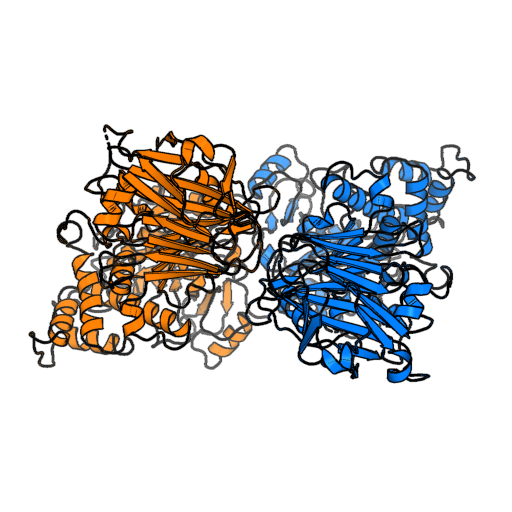M 6573 C C . THR B 1 275 ? 3.287 -48.422 -8.108 1.000 20.151 273 THR BBB C 1
ATOM 6574 O O . THR B 1 275 ? 3.787 -49.546 -8.322 1.000 19.787 273 THR BBB O 1
ATOM 6578 N N . HIS B 1 276 ? 3.797 -47.514 -7.278 1.000 20.563 274 HIS BBB N 1
ATOM 6579 C CA . HIS B 1 276 ? 5.031 -47.724 -6.471 1.000 20.864 274 HIS BBB CA 1
ATOM 6580 C C . HIS B 1 276 ? 4.975 -49.062 -5.729 1.000 22.107 274 HIS BBB C 1
ATOM 6581 O O . HIS B 1 276 ? 5.963 -49.826 -5.836 1.000 22.474 274 HIS BBB O 1
ATOM 6588 N N . GLN B 1 277 ? 3.877 -49.339 -5.017 1.000 22.120 275 GLN BBB N 1
ATOM 6589 C CA . GLN B 1 277 ? 3.772 -50.495 -4.097 1.000 23.121 275 GLN BBB CA 1
ATOM 6590 C C . GLN B 1 277 ? 3.548 -51.784 -4.900 1.000 23.743 275 GLN BBB C 1
ATOM 6591 O O . GLN B 1 277 ? 4.056 -52.838 -4.482 1.000 23.759 275 GLN BBB O 1
ATOM 6597 N N . VAL B 1 278 ? 2.804 -51.728 -6.006 1.000 23.340 276 VAL BBB N 1
ATOM 6598 C CA . VAL B 1 278 ? 2.510 -52.942 -6.820 1.000 22.855 276 VAL BBB CA 1
ATOM 6599 C C . VAL B 1 278 ? 3.781 -53.333 -7.594 1.000 23.579 276 VAL BBB C 1
ATOM 6600 O O . VAL B 1 278 ? 4.152 -54.509 -7.563 1.000 22.628 276 VAL BBB O 1
ATOM 6604 N N . CYS B 1 279 ? 4.433 -52.379 -8.257 1.000 24.412 277 CYS BBB N 1
ATOM 6605 C CA . CYS B 1 279 ? 5.514 -52.637 -9.245 1.000 26.230 277 CYS BBB CA 1
ATOM 6606 C C . CYS B 1 279 ? 6.899 -52.569 -8.592 1.000 27.954 277 CYS BBB C 1
ATOM 6607 O O . CYS B 1 279 ? 7.878 -52.887 -9.282 1.000 30.547 277 CYS BBB O 1
ATOM 6610 N N . ALA B 1 280 ? 7.004 -52.166 -7.327 1.000 28.302 278 ALA BBB N 1
ATOM 6611 C CA . ALA B 1 280 ? 8.305 -51.852 -6.691 1.000 30.325 278 ALA BBB CA 1
ATOM 6612 C C . ALA B 1 280 ? 9.080 -50.866 -7.579 1.000 29.952 278 ALA BBB C 1
ATOM 6613 O O . ALA B 1 280 ? 10.255 -51.112 -7.874 1.000 30.676 278 ALA BBB O 1
ATOM 6615 N N . ILE B 1 281 ? 8.421 -49.799 -8.016 1.000 29.432 279 ILE BBB N 1
ATOM 6616 C CA . ILE B 1 281 ? 9.052 -48.673 -8.761 1.000 29.951 279 ILE BBB CA 1
ATOM 6617 C C . ILE B 1 281 ? 9.267 -47.555 -7.753 1.000 29.262 279 ILE BBB C 1
ATOM 6618 O O . ILE B 1 281 ? 8.324 -47.169 -7.066 1.000 25.514 279 ILE BBB O 1
ATOM 6623 N N . PRO B 1 282 ? 10.486 -46.978 -7.669 1.000 29.547 280 PRO BBB N 1
ATOM 6624 C CA . PRO B 1 282 ? 10.737 -45.889 -6.729 1.000 30.244 280 PRO BBB CA 1
ATOM 6625 C C . PRO B 1 282 ? 9.768 -44.731 -7.016 1.000 28.015 280 PRO BBB C 1
ATOM 6626 O O . PRO B 1 282 ? 9.578 -44.359 -8.153 1.000 27.887 280 PRO BBB O 1
ATOM 6630 N N . LEU B 1 283 ? 9.171 -44.194 -5.959 1.000 27.179 281 LEU BBB N 1
ATOM 6631 C CA . LEU B 1 283 ? 8.116 -43.156 -6.038 1.000 27.514 281 LEU BBB CA 1
ATOM 6632 C C . LEU B 1 283 ? 8.640 -41.920 -6.781 1.000 25.593 281 LEU BBB C 1
ATOM 6633 O O . LEU B 1 283 ? 7.841 -41.288 -7.472 1.000 25.224 281 LEU BBB O 1
ATOM 6638 N N . GLU B 1 284 ? 9.935 -41.612 -6.693 1.000 25.640 282 GLU BBB N 1
ATOM 6639 C CA . GLU B 1 284 ? 10.526 -40.446 -7.402 1.000 25.994 282 GLU BBB CA 1
ATOM 6640 C C . GLU B 1 284 ? 10.391 -40.647 -8.917 1.000 24.990 282 GLU BBB C 1
ATOM 6641 O O . GLU B 1 284 ? 10.225 -39.637 -9.609 1.000 23.958 282 GLU BBB O 1
ATOM 6647 N N . SER B 1 285 ? 10.446 -41.894 -9.402 1.000 25.253 283 SER BBB N 1
ATOM 6648 C CA . SER B 1 285 ? 10.318 -42.237 -10.844 1.000 27.148 283 SER BBB CA 1
ATOM 6649 C C . SER B 1 285 ? 8.862 -42.099 -11.319 1.000 27.792 283 SER BBB C 1
ATOM 6650 O O . SER B 1 285 ? 8.648 -42.190 -12.528 1.000 29.637 283 SER BBB O 1
ATOM 6653 N N . LEU B 1 286 ? 7.896 -41.898 -10.411 1.000 27.566 284 LEU BBB N 1
ATOM 6654 C CA . LEU B 1 286 ? 6.465 -41.657 -10.755 1.000 27.486 284 LEU BBB CA 1
ATOM 6655 C C . LEU B 1 286 ? 6.080 -40.202 -10.444 1.000 27.927 284 LEU BBB C 1
ATOM 6656 O O . LEU B 1 286 ? 4.916 -39.845 -10.669 1.000 31.782 284 LEU BBB O 1
ATOM 6661 N N . ALA B 1 287 ? 7.022 -39.395 -9.962 1.000 28.100 285 ALA BBB N 1
ATOM 6662 C CA . ALA B 1 287 ? 6.862 -37.949 -9.680 1.000 29.830 285 ALA BBB CA 1
ATOM 6663 C C . ALA B 1 287 ? 7.038 -37.168 -10.984 1.000 31.286 285 ALA BBB C 1
ATOM 6664 O O . ALA B 1 287 ? 7.380 -37.800 -11.996 1.000 32.628 285 ALA BBB O 1
ATOM 6666 N N . ARG B 1 288 ? 6.835 -35.850 -10.949 1.000 30.828 286 ARG BBB N 1
ATOM 6667 C CA . ARG B 1 288 ? 7.100 -34.936 -12.090 1.000 32.694 286 ARG BBB CA 1
ATOM 6668 C C . ARG B 1 288 ? 8.568 -35.061 -12.535 1.000 34.611 286 ARG BBB C 1
ATOM 6669 O O . ARG B 1 288 ? 9.469 -35.135 -11.659 1.000 33.779 286 ARG BBB O 1
ATOM 6677 N N . SER B 1 289 ? 8.792 -35.082 -13.852 1.000 35.336 287 SER BBB N 1
ATOM 6678 C CA . SER B 1 289 ? 10.125 -35.081 -14.509 1.000 39.884 287 SER BBB CA 1
ATOM 6679 C C . SER B 1 289 ? 10.404 -33.697 -15.095 1.000 40.883 287 SER BBB C 1
ATOM 6680 O O . SER B 1 289 ? 9.451 -33.069 -15.603 1.000 39.840 287 SER BBB O 1
ATOM 6683 N N . ARG B 1 290 ? 11.653 -33.238 -15.008 1.000 43.671 288 ARG BBB N 1
ATOM 6684 C CA . ARG B 1 290 ? 12.123 -31.988 -15.665 1.000 49.755 288 ARG BBB CA 1
ATOM 6685 C C . ARG B 1 290 ? 12.051 -32.183 -17.183 1.000 52.098 288 ARG BBB C 1
ATOM 6686 O O . ARG B 1 290 ? 11.487 -31.312 -17.866 1.000 54.983 288 ARG BBB O 1
ATOM 6694 N N . GLN B 1 291 ? 12.628 -33.289 -17.664 1.000 56.925 289 GLN BBB N 1
ATOM 6695 C CA . GLN B 1 291 ? 12.619 -33.730 -19.083 1.000 62.690 289 GLN BBB CA 1
ATOM 6696 C C . GLN B 1 291 ? 11.421 -34.651 -19.291 1.000 66.073 289 GLN BBB C 1
ATOM 6697 O O . GLN B 1 291 ? 11.513 -35.839 -18.985 1.000 64.650 289 GLN BBB O 1
ATOM 6703 N N . PRO B 1 292 ? 10.271 -34.156 -19.814 1.000 69.238 290 PRO BBB N 1
ATOM 6704 C CA . PRO B 1 292 ? 9.082 -34.994 -19.952 1.000 70.531 290 PRO BBB CA 1
ATOM 6705 C C . PRO B 1 292 ? 9.445 -36.242 -20.770 1.000 71.103 290 PRO BBB C 1
ATOM 6706 O O . PRO B 1 292 ? 9.682 -36.117 -21.957 1.000 71.616 290 PRO BBB O 1
ATOM 6710 N N . ARG B 1 293 ? 9.568 -37.385 -20.092 1.000 69.381 291 ARG BBB N 1
ATOM 6711 C CA . ARG B 1 293 ? 9.755 -38.717 -20.721 1.000 69.939 291 ARG BBB CA 1
ATOM 6712 C C . ARG B 1 293 ? 8.416 -39.458 -20.649 1.000 70.934 291 ARG BBB C 1
ATOM 6713 O O . ARG B 1 293 ? 7.582 -39.109 -19.780 1.000 72.075 291 ARG BBB O 1
ATOM 6721 N N . GLY B 1 294 ? 8.206 -40.420 -21.549 1.000 65.910 292 GLY BBB N 1
ATOM 6722 C CA . GLY B 1 294 ? 6.965 -41.209 -21.617 1.000 62.539 292 GLY BBB CA 1
ATOM 6723 C C . GLY B 1 294 ? 6.901 -42.239 -20.507 1.000 58.754 292 GLY BBB C 1
ATOM 6724 O O . GLY B 1 294 ? 7.528 -42.026 -19.444 1.000 58.516 292 GLY BBB O 1
ATOM 6725 N N . TRP B 1 295 ? 6.156 -43.314 -20.757 1.000 53.125 293 TRP BBB N 1
ATOM 6726 C CA . TRP B 1 295 ? 6.072 -44.534 -19.916 1.000 51.375 293 TRP BBB CA 1
ATOM 6727 C C . TRP B 1 295 ? 6.966 -45.628 -20.513 1.000 55.233 293 TRP BBB C 1
ATOM 6728 O O . TRP B 1 295 ? 6.813 -46.808 -20.120 1.000 54.189 293 TRP BBB O 1
ATOM 6739 N N . GLU B 1 296 ? 7.844 -45.247 -21.447 1.000 58.492 294 GLU BBB N 1
ATOM 6740 C CA . GLU B 1 296 ? 8.744 -46.161 -22.202 1.000 66.477 294 GLU BBB CA 1
ATOM 6741 C C . GLU B 1 296 ? 9.466 -47.100 -21.221 1.000 64.885 294 GLU BBB C 1
ATOM 6742 O O . GLU B 1 296 ? 9.402 -48.333 -21.422 1.000 63.327 294 GLU BBB O 1
ATOM 6748 N N . GLU B 1 297 ? 10.065 -46.552 -20.161 1.000 64.573 295 GLU BBB N 1
ATOM 6749 C CA . GLU B 1 297 ? 10.912 -47.313 -19.202 1.000 67.127 295 GLU BBB CA 1
ATOM 6750 C C . GLU B 1 297 ? 10.050 -48.218 -18.306 1.000 62.110 295 GLU BBB C 1
ATOM 6751 O O . GLU B 1 297 ? 10.589 -49.241 -17.840 1.000 62.297 295 GLU BBB O 1
ATOM 6757 N N . LEU B 1 298 ? 8.767 -47.883 -18.100 1.000 53.981 296 LEU BBB N 1
ATOM 6758 C CA . LEU B 1 298 ? 7.887 -48.497 -17.062 1.000 48.960 296 LEU BBB CA 1
ATOM 6759 C C . LEU B 1 298 ? 6.622 -49.077 -17.706 1.000 47.264 296 LEU BBB C 1
ATOM 6760 O O . LEU B 1 298 ? 5.570 -49.074 -17.043 1.000 42.816 296 LEU BBB O 1
ATOM 6765 N N . SER B 1 299 ? 6.729 -49.583 -18.937 1.000 44.212 297 SER BBB N 1
ATOM 6766 C CA . SER B 1 299 ? 5.577 -49.882 -19.824 1.000 42.616 297 SER BBB CA 1
ATOM 6767 C C . SER B 1 299 ? 4.879 -51.178 -19.399 1.000 41.137 297 SER BBB C 1
ATOM 6768 O O . SER B 1 299 ? 3.689 -51.327 -19.737 1.000 43.529 297 SER BBB O 1
ATOM 6771 N N . GLN B 1 300 ? 5.569 -52.071 -18.684 1.000 39.529 298 GLN BBB N 1
ATOM 6772 C CA . GLN B 1 300 ? 5.106 -53.469 -18.451 1.000 40.382 298 GLN BBB CA 1
ATOM 6773 C C . GLN B 1 300 ? 4.305 -53.575 -17.144 1.000 37.813 298 GLN BBB C 1
ATOM 6774 O O . GLN B 1 300 ? 3.394 -54.423 -17.106 1.000 38.607 298 GLN BBB O 1
ATOM 6780 N N . CYS B 1 301 ? 4.641 -52.800 -16.103 1.000 34.407 299 CYS BBB N 1
ATOM 6781 C CA . CYS B 1 301 ? 3.893 -52.757 -14.809 1.000 33.528 299 CYS BBB CA 1
ATOM 6782 C C . CYS B 1 301 ? 3.429 -51.325 -14.515 1.000 28.151 299 CYS BBB C 1
ATOM 6783 O O . CYS B 1 301 ? 2.232 -51.131 -14.294 1.000 25.413 299 CYS BBB O 1
ATOM 6786 N N . GLY B 1 302 ? 4.356 -50.371 -14.498 1.000 26.153 300 GLY BBB N 1
ATOM 6787 C CA . GLY B 1 302 ? 4.101 -48.941 -14.248 1.000 26.227 300 GLY BBB CA 1
ATOM 6788 C C . GLY B 1 302 ? 2.807 -48.457 -14.873 1.000 26.696 300 GLY BBB C 1
ATOM 6789 O O . GLY B 1 302 ? 1.819 -48.241 -14.119 1.000 25.716 300 GLY BBB O 1
ATOM 6790 N N . TYR B 1 303 ? 2.800 -48.291 -16.201 1.000 25.540 301 TYR BBB N 1
ATOM 6791 C CA . TYR B 1 303 ? 1.696 -47.641 -16.944 1.000 25.107 301 TYR BBB CA 1
ATOM 6792 C C . TYR B 1 303 ? 0.374 -48.369 -16.679 1.000 25.062 301 TYR BBB C 1
ATOM 6793 O O . TYR B 1 303 ? -0.606 -47.725 -16.306 1.000 23.149 301 TYR BBB O 1
ATOM 6802 N N . PRO B 1 304 ? 0.292 -49.704 -16.907 1.000 24.149 302 PRO BBB N 1
ATOM 6803 C CA . PRO B 1 304 ? -0.952 -50.448 -16.715 1.000 23.926 302 PRO BBB CA 1
ATOM 6804 C C . PRO B 1 304 ? -1.566 -50.309 -15.313 1.000 23.907 302 PRO BBB C 1
ATOM 6805 O O . PRO B 1 304 ? -2.779 -50.239 -15.218 1.000 23.299 302 PRO BBB O 1
ATOM 6809 N N . VAL B 1 305 ? -0.731 -50.293 -14.272 1.000 22.077 303 VAL BBB N 1
ATOM 6810 C CA . VAL B 1 305 ? -1.189 -50.173 -12.859 1.000 21.448 303 VAL BBB CA 1
ATOM 6811 C C . VAL B 1 305 ? -1.670 -48.734 -12.634 1.000 20.830 303 VAL BBB C 1
ATOM 6812 O O . VAL B 1 305 ? -2.753 -48.562 -12.064 1.000 19.978 303 VAL BBB O 1
ATOM 6816 N N . HIS B 1 306 ? -0.909 -47.737 -13.080 1.000 20.924 304 HIS BBB N 1
ATOM 6817 C CA . HIS B 1 306 ? -1.281 -46.303 -12.938 1.000 21.505 304 HIS BBB CA 1
ATOM 6818 C C . HIS B 1 306 ? -2.612 -46.071 -13.650 1.000 22.453 304 HIS BBB C 1
ATOM 6819 O O . HIS B 1 306 ? -3.470 -45.336 -13.112 1.000 23.159 304 HIS BBB O 1
ATOM 6826 N N . ASN B 1 307 ? -2.764 -46.690 -14.820 1.000 22.213 305 ASN BBB N 1
ATOM 6827 C CA . ASN B 1 307 ? -3.949 -46.527 -15.691 1.000 22.160 305 ASN BBB CA 1
ATOM 6828 C C . ASN B 1 307 ? -5.183 -47.138 -15.012 1.000 20.956 305 ASN BBB C 1
ATOM 6829 O O . ASN B 1 307 ? -6.218 -46.475 -14.998 1.000 20.155 305 ASN BBB O 1
ATOM 6834 N N . LEU B 1 308 ? -5.063 -48.351 -14.470 1.000 21.467 306 LEU BBB N 1
ATOM 6835 C CA . LEU B 1 308 ? -6.165 -49.081 -13.783 1.000 21.570 306 LEU BBB CA 1
ATOM 6836 C C . LEU B 1 308 ? -6.703 -48.196 -12.651 1.000 20.735 306 LEU BBB C 1
ATOM 6837 O O . LEU B 1 308 ? -7.914 -47.940 -12.640 1.000 19.035 306 LEU BBB O 1
ATOM 6842 N N . VAL B 1 309 ? -5.825 -47.680 -11.790 1.000 20.191 307 VAL BBB N 1
ATOM 6843 C CA . VAL B 1 309 ? -6.246 -46.867 -10.611 1.000 20.386 307 VAL BBB CA 1
ATOM 6844 C C . VAL B 1 309 ? -6.841 -45.553 -11.121 1.000 20.441 307 VAL BBB C 1
ATOM 6845 O O . VAL B 1 309 ? -7.935 -45.189 -10.651 1.000 21.679 307 VAL BBB O 1
ATOM 6849 N N . THR B 1 310 ? -6.163 -44.877 -12.053 1.000 20.294 308 THR BBB N 1
ATOM 6850 C CA . THR B 1 310 ? -6.654 -43.624 -12.682 1.000 21.017 308 THR BBB CA 1
ATOM 6851 C C . THR B 1 310 ? -8.071 -43.853 -13.237 1.000 22.485 308 THR BBB C 1
ATOM 6852 O O . THR B 1 310 ? -8.952 -43.005 -12.967 1.000 24.635 308 THR BBB O 1
ATOM 6856 N N . LEU B 1 311 ? -8.292 -44.961 -13.953 1.000 22.619 309 LEU BBB N 1
ATOM 6857 C CA . LEU B 1 311 ? -9.571 -45.240 -14.661 1.000 22.965 309 LEU BBB CA 1
ATOM 6858 C C . LEU B 1 311 ? -10.659 -45.555 -13.625 1.000 23.188 309 LEU BBB C 1
ATOM 6859 O O . LEU B 1 311 ? -11.796 -45.088 -13.824 1.000 24.342 309 LEU BBB O 1
ATOM 6864 N N . TYR B 1 312 ? -10.343 -46.299 -12.562 1.000 22.094 310 TYR BBB N 1
ATOM 6865 C CA . TYR B 1 312 ? -11.330 -46.618 -11.498 1.000 22.704 310 TYR BBB CA 1
ATOM 6866 C C . TYR B 1 312 ? -11.816 -45.317 -10.841 1.000 22.484 310 TYR BBB C 1
ATOM 6867 O O . TYR B 1 312 ? -13.022 -45.134 -10.714 1.000 21.606 310 TYR BBB O 1
ATOM 6876 N N . LEU B 1 313 ? -10.896 -44.425 -10.474 1.000 24.159 311 LEU BBB N 1
ATOM 6877 C CA . LEU B 1 313 ? -11.220 -43.135 -9.811 1.000 25.481 311 LEU BBB CA 1
ATOM 6878 C C . LEU B 1 313 ? -12.112 -42.284 -10.725 1.000 27.450 311 LEU BBB C 1
ATOM 6879 O O . LEU B 1 313 ? -13.017 -41.607 -10.195 1.000 30.017 311 LEU BBB O 1
ATOM 6884 N N . LEU B 1 314 ? -11.872 -42.319 -12.038 1.000 28.110 312 LEU BBB N 1
ATOM 6885 C CA . LEU B 1 314 ? -12.598 -41.488 -13.037 1.000 28.301 312 LEU BBB CA 1
ATOM 6886 C C . LEU B 1 314 ? -14.068 -41.909 -13.124 1.000 27.602 312 LEU BBB C 1
ATOM 6887 O O . LEU B 1 314 ? -14.899 -41.033 -13.346 1.000 30.925 312 LEU BBB O 1
ATOM 6892 N N . THR B 1 315 ? -14.384 -43.185 -12.922 1.000 27.606 313 THR BBB N 1
ATOM 6893 C CA . THR B 1 315 ? -15.769 -43.722 -12.973 1.000 27.252 313 THR BBB CA 1
ATOM 6894 C C . THR B 1 315 ? -16.607 -43.181 -11.810 1.000 27.713 313 THR BBB C 1
ATOM 6895 O O . THR B 1 315 ? -17.852 -43.192 -11.930 1.000 28.349 313 THR BBB O 1
ATOM 6899 N N . ARG B 1 316 ? -15.936 -42.788 -10.724 1.000 29.088 314 ARG BBB N 1
ATOM 6900 C CA . ARG B 1 316 ? -16.521 -42.329 -9.433 1.000 32.256 314 ARG BBB CA 1
ATOM 6901 C C . ARG B 1 316 ? -17.305 -43.465 -8.773 1.000 28.807 314 ARG BBB C 1
ATOM 6902 O O . ARG B 1 316 ? -18.086 -43.171 -7.871 1.000 28.799 314 ARG BBB O 1
ATOM 6910 N N . LEU B 1 317 ? -17.053 -44.713 -9.163 1.000 28.503 315 LEU BBB N 1
ATOM 6911 C CA . LEU B 1 317 ? -17.586 -45.912 -8.464 1.000 28.203 315 LEU BBB CA 1
ATOM 6912 C C . LEU B 1 317 ? -16.985 -45.972 -7.066 1.000 27.619 315 LEU BBB C 1
ATOM 6913 O O . LEU B 1 317 ? -15.808 -45.686 -6.865 1.000 27.651 315 LEU BBB O 1
ATOM 6918 N N . PRO B 1 318 ? -17.768 -46.346 -6.038 1.000 26.260 316 PRO BBB N 1
ATOM 6919 C CA . PRO B 1 318 ? -17.182 -46.650 -4.738 1.000 25.277 316 PRO BBB CA 1
ATOM 6920 C C . PRO B 1 318 ? -16.175 -47.813 -4.805 1.000 24.500 316 PRO BBB C 1
ATOM 6921 O O . PRO B 1 318 ? -16.380 -48.735 -5.581 1.000 22.614 316 PRO BBB O 1
ATOM 6925 N N . TRP B 1 319 ? -15.160 -47.792 -3.937 1.000 23.227 317 TRP BBB N 1
ATOM 6926 C CA . TRP B 1 319 ? -14.175 -48.896 -3.787 1.000 23.391 317 TRP BBB CA 1
ATOM 6927 C C . TRP B 1 319 ? -14.858 -50.186 -3.315 1.000 24.512 317 TRP BBB C 1
ATOM 6928 O O . TRP B 1 319 ? -14.320 -51.256 -3.646 1.000 23.697 317 TRP BBB O 1
ATOM 6939 N N . SER B 1 320 ? -16.011 -50.100 -2.635 1.000 26.578 318 SER BBB N 1
ATOM 6940 C CA . SER B 1 320 ? -16.807 -51.263 -2.142 1.000 28.771 318 SER BBB CA 1
ATOM 6941 C C . SER B 1 320 ? -17.255 -52.164 -3.300 1.000 30.132 318 SER BBB C 1
ATOM 6942 O O . SER B 1 320 ? -17.430 -53.368 -3.056 1.000 31.643 318 SER BBB O 1
ATOM 6945 N N . GLN B 1 321 ? -17.447 -51.609 -4.500 1.000 31.714 319 GLN BBB N 1
ATOM 6946 C CA . GLN B 1 321 ? -18.008 -52.340 -5.669 1.000 35.064 319 GLN BBB CA 1
ATOM 6947 C C . GLN B 1 321 ? -16.892 -52.960 -6.523 1.000 34.915 319 GLN BBB C 1
ATOM 6948 O O . GLN B 1 321 ? -17.221 -53.496 -7.606 1.000 33.740 319 GLN BBB O 1
ATOM 6954 N N . LEU B 1 322 ? -15.639 -52.931 -6.050 1.000 33.361 320 LEU BBB N 1
ATOM 6955 C CA . LEU B 1 322 ? -14.444 -53.387 -6.813 1.000 34.781 320 LEU BBB CA 1
ATOM 6956 C C . LEU B 1 322 ? -14.645 -54.823 -7.324 1.000 35.668 320 LEU BBB C 1
ATOM 6957 O O . LEU B 1 322 ? -14.320 -55.093 -8.497 1.000 35.381 320 LEU BBB O 1
ATOM 6962 N N . ASP B 1 323 ? -15.130 -55.718 -6.467 1.000 36.385 321 ASP BBB N 1
ATOM 6963 C CA . ASP B 1 323 ? -15.250 -57.167 -6.775 1.000 40.412 321 ASP BBB CA 1
ATOM 6964 C C . ASP B 1 323 ? -16.270 -57.372 -7.908 1.000 35.865 321 ASP BBB C 1
ATOM 6965 O O . ASP B 1 323 ? -15.973 -58.159 -8.819 1.000 33.530 321 ASP BBB O 1
ATOM 6970 N N . THR B 1 324 ? -17.414 -56.686 -7.852 1.000 34.360 322 THR BBB N 1
ATOM 6971 C CA . THR B 1 324 ? -18.489 -56.742 -8.875 1.000 36.790 322 THR BBB CA 1
ATOM 6972 C C . THR B 1 324 ? -17.939 -56.223 -10.210 1.000 36.369 322 THR BBB C 1
ATOM 6973 O O . THR B 1 324 ? -18.230 -56.841 -11.242 1.000 41.607 322 THR BBB O 1
ATOM 6977 N N . VAL B 1 325 ? -17.157 -55.144 -10.175 1.000 33.816 323 VAL BBB N 1
ATOM 6978 C CA . VAL B 1 325 ? -16.560 -54.494 -11.377 1.000 31.964 323 VAL BBB CA 1
ATOM 6979 C C . VAL B 1 325 ? -15.625 -55.486 -12.075 1.000 30.490 323 VAL BBB C 1
ATOM 6980 O O . VAL B 1 325 ? -15.718 -55.584 -13.302 1.000 29.162 323 VAL BBB O 1
ATOM 6984 N N . ILE B 1 326 ? -14.771 -56.199 -11.332 1.000 31.703 324 ILE BBB N 1
ATOM 6985 C CA . ILE B 1 326 ? -13.784 -57.163 -11.922 1.000 33.944 324 ILE BBB CA 1
ATOM 6986 C C . ILE B 1 326 ? -14.514 -58.396 -12.476 1.000 34.317 324 ILE BBB C 1
ATOM 6987 O O . ILE B 1 326 ? -14.161 -58.825 -13.592 1.000 36.804 324 ILE BBB O 1
ATOM 6992 N N . THR B 1 327 ? -15.493 -58.937 -11.753 1.000 35.960 325 THR BBB N 1
ATOM 6993 C CA . THR B 1 327 ? -16.334 -60.077 -12.214 1.000 40.156 325 THR BBB CA 1
ATOM 6994 C C . THR B 1 327 ? -17.003 -59.716 -13.550 1.000 39.671 325 THR BBB C 1
ATOM 6995 O O . THR B 1 327 ? -16.914 -60.535 -14.487 1.000 39.533 325 THR BBB O 1
ATOM 6999 N N . GLN B 1 328 ? -17.639 -58.540 -13.633 1.000 39.028 326 GLN BBB N 1
ATOM 7000 C CA . GLN B 1 328 ? -18.384 -58.073 -14.836 1.000 40.139 326 GLN BBB CA 1
ATOM 7001 C C . GLN B 1 328 ? -17.435 -57.846 -16.019 1.000 39.831 326 GLN BBB C 1
ATOM 7002 O O . GLN B 1 328 ? -17.842 -58.153 -17.150 1.000 40.271 326 GLN BBB O 1
ATOM 7008 N N . ALA B 1 329 ? -16.229 -57.319 -15.788 1.000 38.129 327 ALA BBB N 1
ATOM 7009 C CA . ALA B 1 329 ? -15.228 -57.099 -16.859 1.000 40.401 327 ALA BBB CA 1
ATOM 7010 C C . ALA B 1 329 ? -14.765 -58.456 -17.418 1.000 42.310 327 ALA BBB C 1
ATOM 7011 O O . ALA B 1 329 ? -14.587 -58.564 -18.663 1.000 41.333 327 ALA BBB O 1
ATOM 7013 N N . LEU B 1 330 ? -14.575 -59.451 -16.542 1.000 42.317 328 LEU BBB N 1
ATOM 7014 C CA . LEU B 1 330 ? -14.028 -60.786 -16.909 1.000 46.266 328 LEU BBB CA 1
ATOM 7015 C C . LEU B 1 330 ? -15.142 -61.672 -17.481 1.000 48.444 328 LEU BBB C 1
ATOM 7016 O O . LEU B 1 330 ? -14.831 -62.473 -18.369 1.000 49.105 328 LEU BBB O 1
ATOM 7021 N N . ALA B 1 331 ? -16.376 -61.551 -16.977 1.000 50.976 329 ALA BBB N 1
ATOM 7022 C CA . ALA B 1 331 ? -17.573 -62.223 -17.537 1.000 53.760 329 ALA BBB CA 1
ATOM 7023 C C . ALA B 1 331 ? -17.789 -61.726 -18.969 1.000 57.769 329 ALA BBB C 1
ATOM 7024 O O . ALA B 1 331 ? -17.966 -62.572 -19.863 1.000 64.663 329 ALA BBB O 1
ATOM 7026 N N . ASN B 1 332 ? -17.766 -60.401 -19.163 1.000 63.885 330 ASN BBB N 1
ATOM 7027 C CA . ASN B 1 332 ? -17.900 -59.710 -20.477 1.000 63.689 330 ASN BBB CA 1
ATOM 7028 C C . ASN B 1 332 ? -19.250 -60.088 -21.106 1.000 67.703 330 ASN BBB C 1
ATOM 7029 O O . ASN B 1 332 ? -19.322 -60.189 -22.344 1.000 66.196 330 ASN BBB O 1
ATOM 7034 N N . THR B 1 333 ? -20.274 -60.281 -20.265 1.000 70.655 331 THR BBB N 1
ATOM 7035 C CA . THR B 1 333 ? -21.629 -60.789 -20.620 1.000 74.093 331 THR BBB CA 1
ATOM 7036 C C . THR B 1 333 ? -22.629 -59.624 -20.620 1.000 76.873 331 THR BBB C 1
ATOM 7037 O O . THR B 1 333 ? -23.821 -59.866 -20.896 1.000 75.430 331 THR BBB O 1
ATOM 7041 N N . THR B 1 334 ? -22.156 -58.412 -20.318 1.000 80.058 332 THR BBB N 1
ATOM 7042 C CA . THR B 1 334 ? -22.966 -57.170 -20.223 1.000 80.358 332 THR BBB CA 1
ATOM 7043 C C . THR B 1 334 ? -22.417 -56.180 -21.251 1.000 81.885 332 THR BBB C 1
ATOM 7044 O O . THR B 1 334 ? -21.202 -56.004 -21.345 1.000 80.997 332 THR BBB O 1
ATOM 7048 N N . PRO B 1 335 ? -23.282 -55.533 -22.071 1.000 80.175 333 PRO BBB N 1
ATOM 7049 C CA . PRO B 1 335 ? -22.824 -54.614 -23.120 1.000 76.537 333 PRO BBB CA 1
ATOM 7050 C C . PRO B 1 335 ? -22.164 -53.336 -22.574 1.000 70.440 333 PRO BBB C 1
ATOM 7051 O O . PRO B 1 335 ? -22.759 -52.669 -21.740 1.000 66.811 333 PRO BBB O 1
ATOM 7055 N N . GLU B 1 336 ? -20.962 -53.030 -23.074 1.000 63.587 334 GLU BBB N 1
ATOM 7056 C CA . GLU B 1 336 ? -20.071 -51.948 -22.575 1.000 60.388 334 GLU BBB CA 1
ATOM 7057 C C . GLU B 1 336 ? -19.929 -50.868 -23.647 1.000 54.687 334 GLU BBB C 1
ATOM 7058 O O . GLU B 1 336 ? -19.774 -51.225 -24.823 1.000 56.172 334 GLU BBB O 1
ATOM 7064 N N . ASP B 1 337 ? -19.971 -49.604 -23.236 1.000 49.974 335 ASP BBB N 1
ATOM 7065 C CA . ASP B 1 337 ? -19.575 -48.442 -24.068 1.000 48.561 335 ASP BBB CA 1
ATOM 7066 C C . ASP B 1 337 ? -18.065 -48.245 -23.872 1.000 45.958 335 ASP BBB C 1
ATOM 7067 O O . ASP B 1 337 ? -17.674 -47.722 -22.810 1.000 44.626 335 ASP BBB O 1
ATOM 7072 N N . GLY B 1 338 ? -17.259 -48.655 -24.859 1.000 40.563 336 GLY BBB N 1
ATOM 7073 C CA . GLY B 1 338 ? -15.792 -48.505 -24.865 1.000 40.096 336 GLY BBB CA 1
ATOM 7074 C C . GLY B 1 338 ? -15.350 -47.051 -24.823 1.000 40.410 336 GLY BBB C 1
ATOM 7075 O O . GLY B 1 338 ? -14.158 -46.812 -24.561 1.000 40.356 336 GLY BBB O 1
ATOM 7076 N N . SER B 1 339 ? -16.259 -46.103 -25.075 1.000 40.982 337 SER BBB N 1
ATOM 7077 C CA . SER B 1 339 ? -15.968 -44.644 -25.088 1.000 42.365 337 SER BBB CA 1
ATOM 7078 C C . SER B 1 339 ? -16.049 -44.043 -23.670 1.000 41.191 337 SER BBB C 1
ATOM 7079 O O . SER B 1 339 ? -15.395 -43.006 -23.440 1.000 40.829 337 SER BBB O 1
ATOM 7082 N N . THR B 1 340 ? -16.820 -44.648 -22.759 1.000 41.142 338 THR BBB N 1
ATOM 7083 C CA . THR B 1 340 ? -16.964 -44.198 -21.340 1.000 42.196 338 THR BBB CA 1
ATOM 7084 C C . THR B 1 340 ? -15.791 -44.723 -20.507 1.000 42.009 338 THR BBB C 1
ATOM 7085 O O . THR B 1 340 ? -15.259 -45.797 -20.777 1.000 39.010 338 THR BBB O 1
ATOM 7089 N N . PRO B 1 341 ? -15.359 -43.999 -19.448 1.000 44.273 339 PRO BBB N 1
ATOM 7090 C CA . PRO B 1 341 ? -14.247 -44.464 -18.615 1.000 41.507 339 PRO BBB CA 1
ATOM 7091 C C . PRO B 1 341 ? -14.557 -45.798 -17.904 1.000 37.382 339 PRO BBB C 1
ATOM 7092 O O . PRO B 1 341 ? -13.637 -46.514 -17.594 1.000 34.817 339 PRO BBB O 1
ATOM 7096 N N . ARG B 1 342 ? -15.841 -46.110 -17.710 1.000 34.607 340 ARG BBB N 1
ATOM 7097 C CA . ARG B 1 342 ? -16.349 -47.408 -17.196 1.000 34.755 340 ARG BBB CA 1
ATOM 7098 C C . ARG B 1 342 ? -16.025 -48.538 -18.192 1.000 33.646 340 ARG BBB C 1
ATOM 7099 O O . ARG B 1 342 ? -15.589 -49.625 -17.759 1.000 30.596 340 ARG BBB O 1
ATOM 7107 N N . GLY B 1 343 ? -16.236 -48.300 -19.490 1.000 33.179 341 GLY BBB N 1
ATOM 7108 C CA . GLY B 1 343 ? -15.855 -49.240 -20.561 1.000 31.322 341 GLY BBB CA 1
ATOM 7109 C C . GLY B 1 343 ? -14.346 -49.350 -20.678 1.000 29.543 341 GLY BBB C 1
ATOM 7110 O O . GLY B 1 343 ? -13.845 -50.472 -20.849 1.000 30.544 341 GLY BBB O 1
ATOM 7111 N N . GLN B 1 344 ? -13.633 -48.229 -20.573 1.000 29.228 342 GLN BBB N 1
ATOM 7112 C CA . GLN B 1 344 ? -12.146 -48.215 -20.606 1.000 29.922 342 GLN BBB CA 1
ATOM 7113 C C . GLN B 1 344 ? -11.599 -49.002 -19.408 1.000 27.478 342 GLN BBB C 1
ATOM 7114 O O . GLN B 1 344 ? -10.586 -49.686 -19.585 1.000 26.844 342 GLN BBB O 1
ATOM 7120 N N . LEU B 1 345 ? -12.260 -48.945 -18.249 1.000 26.091 343 LEU BBB N 1
ATOM 7121 C CA . LEU B 1 345 ? -11.819 -49.677 -17.031 1.000 24.650 343 LEU BBB CA 1
ATOM 7122 C C . LEU B 1 345 ? -11.951 -51.187 -17.265 1.000 24.676 343 LEU BBB C 1
ATOM 7123 O O . LEU B 1 345 ? -10.989 -51.905 -16.960 1.000 25.452 343 LEU BBB O 1
ATOM 7128 N N . ALA B 1 346 ? -13.083 -51.647 -17.800 1.000 25.335 344 ALA BBB N 1
ATOM 7129 C CA . ALA B 1 346 ? -13.358 -53.072 -18.087 1.000 25.564 344 ALA BBB CA 1
ATOM 7130 C C . ALA B 1 346 ? -12.307 -53.613 -19.059 1.000 28.276 344 ALA BBB C 1
ATOM 7131 O O . ALA B 1 346 ? -11.790 -54.721 -18.829 1.000 30.807 344 ALA BBB O 1
ATOM 7133 N N . GLN B 1 347 ? -11.982 -52.846 -20.097 1.000 29.970 345 GLN BBB N 1
ATOM 7134 C CA . GLN B 1 347 ? -10.943 -53.218 -21.087 1.000 31.879 345 GLN BBB CA 1
ATOM 7135 C C . GLN B 1 347 ? -9.595 -53.326 -20.362 1.000 29.649 345 GLN BBB C 1
ATOM 7136 O O . GLN B 1 347 ? -8.907 -54.324 -20.588 1.000 29.818 345 GLN BBB O 1
ATOM 7142 N N . ALA B 1 348 ? -9.228 -52.358 -19.515 1.000 27.422 346 ALA BBB N 1
ATOM 7143 C CA . ALA B 1 348 ? -7.964 -52.398 -18.736 1.000 24.958 346 ALA BBB CA 1
ATOM 7144 C C . ALA B 1 348 ? -7.929 -53.654 -17.861 1.000 24.426 346 ALA BBB C 1
ATOM 7145 O O . ALA B 1 348 ? -6.862 -54.300 -17.818 1.000 21.940 346 ALA BBB O 1
ATOM 7147 N N . ILE B 1 349 ? -9.047 -54.012 -17.207 1.000 24.069 347 ILE BBB N 1
ATOM 7148 C CA . ILE B 1 349 ? -9.089 -55.205 -16.308 1.000 24.594 347 ILE BBB CA 1
ATOM 7149 C C . ILE B 1 349 ? -8.852 -56.474 -17.143 1.000 25.759 347 ILE BBB C 1
ATOM 7150 O O . ILE B 1 349 ? -8.068 -57.313 -16.703 1.000 23.202 347 ILE BBB O 1
ATOM 7155 N N . ARG B 1 350 ? -9.465 -56.596 -18.327 1.000 28.942 348 ARG BBB N 1
ATOM 7156 C CA . ARG B 1 350 ? -9.295 -57.783 -19.211 1.000 30.036 348 ARG BBB CA 1
ATOM 7157 C C . ARG B 1 350 ? -7.848 -57.844 -19.717 1.000 31.173 348 ARG BBB C 1
ATOM 7158 O O . ARG B 1 350 ? -7.325 -58.953 -19.856 1.000 29.995 348 ARG BBB O 1
ATOM 7166 N N . GLU B 1 351 ? -7.209 -56.698 -19.935 1.000 35.545 349 GLU BBB N 1
ATOM 7167 C CA . GLU B 1 351 ? -5.822 -56.612 -20.463 1.000 39.942 349 GLU BBB CA 1
ATOM 7168 C C . GLU B 1 351 ? -4.833 -57.241 -19.462 1.000 40.050 349 GLU BBB C 1
ATOM 7169 O O . GLU B 1 351 ? -3.848 -57.831 -19.922 1.000 37.629 349 GLU BBB O 1
ATOM 7175 N N . ASN B 1 352 ? -5.069 -57.116 -18.149 1.000 39.450 350 ASN BBB N 1
ATOM 7176 C CA . ASN B 1 352 ? -4.281 -57.823 -17.100 1.000 39.431 350 ASN BBB CA 1
ATOM 7177 C C . ASN B 1 352 ? -5.126 -57.945 -15.840 1.000 36.144 350 ASN BBB C 1
ATOM 7178 O O . ASN B 1 352 ? -5.143 -57.046 -15.007 1.000 36.022 350 ASN BBB O 1
ATOM 7183 N N . PRO B 1 353 ? -5.879 -59.054 -15.689 1.000 36.886 351 PRO BBB N 1
ATOM 7184 C CA . PRO B 1 353 ? -6.688 -59.291 -14.492 1.000 36.446 351 PRO BBB CA 1
ATOM 7185 C C . PRO B 1 353 ? -5.873 -59.409 -13.192 1.000 35.750 351 PRO BBB C 1
ATOM 7186 O O . PRO B 1 353 ? -6.375 -59.001 -12.154 1.000 32.625 351 PRO BBB O 1
ATOM 7190 N N . ALA B 1 354 ? -4.673 -59.996 -13.269 1.000 34.369 352 ALA BBB N 1
ATOM 7191 C CA . ALA B 1 354 ? -3.781 -60.228 -12.108 1.000 34.632 352 ALA BBB CA 1
ATOM 7192 C C . ALA B 1 354 ? -3.453 -58.869 -11.484 1.000 31.715 352 ALA BBB C 1
ATOM 7193 O O . ALA B 1 354 ? -3.716 -58.699 -10.282 1.000 29.972 352 ALA BBB O 1
ATOM 7195 N N . GLN B 1 355 ? -2.949 -57.937 -12.298 1.000 31.782 353 GLN BBB N 1
ATOM 7196 C CA . GLN B 1 355 ? -2.551 -56.563 -11.875 1.000 33.764 353 GLN BBB CA 1
ATOM 7197 C C . GLN B 1 355 ? -3.785 -55.778 -11.406 1.000 31.383 353 GLN BBB C 1
ATOM 7198 O O . GLN B 1 355 ? -3.650 -55.034 -10.435 1.000 30.640 353 GLN BBB O 1
ATOM 7204 N N . ALA B 1 356 ? -4.920 -55.921 -12.099 1.000 27.894 354 ALA BBB N 1
ATOM 7205 C CA . ALA B 1 356 ? -6.228 -55.336 -11.735 1.000 27.304 354 ALA BBB CA 1
ATOM 7206 C C . ALA B 1 356 ? -6.592 -55.729 -10.297 1.000 26.772 354 ALA BBB C 1
ATOM 7207 O O . ALA B 1 356 ? -6.835 -54.814 -9.500 1.000 24.345 354 ALA BBB O 1
ATOM 7209 N N . ARG B 1 357 ? -6.623 -57.033 -9.998 1.000 27.752 355 ARG BBB N 1
ATOM 7210 C CA . ARG B 1 357 ? -6.960 -57.603 -8.665 1.000 29.706 355 ARG BBB CA 1
ATOM 7211 C C . ARG B 1 357 ? -6.035 -57.016 -7.602 1.000 28.773 355 ARG BBB C 1
ATOM 7212 O O . ARG B 1 357 ? -6.546 -56.503 -6.588 1.000 28.146 355 ARG BBB O 1
ATOM 7220 N N . LEU B 1 358 ? -4.727 -57.121 -7.846 1.000 25.789 356 LEU BBB N 1
ATOM 7221 C CA . LEU B 1 358 ? -3.655 -56.670 -6.929 1.000 25.720 356 LEU BBB CA 1
ATOM 7222 C C . LEU B 1 358 ? -3.773 -55.154 -6.729 1.000 25.920 356 LEU BBB C 1
ATOM 7223 O O . LEU B 1 358 ? -3.960 -54.724 -5.569 1.000 27.502 356 LEU BBB O 1
ATOM 7228 N N . ALA B 1 359 ? -3.666 -54.377 -7.808 1.000 24.255 357 ALA BBB N 1
ATOM 7229 C CA . ALA B 1 359 ? -3.572 -52.898 -7.763 1.000 23.604 357 ALA BBB CA 1
ATOM 7230 C C . ALA B 1 359 ? -4.856 -52.281 -7.198 1.000 22.038 357 ALA BBB C 1
ATOM 7231 O O . ALA B 1 359 ? -4.743 -51.395 -6.349 1.000 23.596 357 ALA BBB O 1
ATOM 7233 N N . LEU B 1 360 ? -6.030 -52.677 -7.687 1.000 20.399 358 LEU BBB N 1
ATOM 7234 C CA . LEU B 1 360 ? -7.306 -52.042 -7.270 1.000 20.300 358 LEU BBB CA 1
ATOM 7235 C C . LEU B 1 360 ? -7.603 -52.360 -5.798 1.000 19.533 358 LEU BBB C 1
ATOM 7236 O O . LEU B 1 360 ? -8.056 -51.442 -5.077 1.000 19.248 358 LEU BBB O 1
ATOM 7241 N N . SER B 1 361 ? -7.321 -53.583 -5.355 1.000 19.987 359 SER BBB N 1
ATOM 7242 C CA . SER B 1 361 ? -7.553 -54.049 -3.962 1.000 20.384 359 SER BBB CA 1
ATOM 7243 C C . SER B 1 361 ? -6.588 -53.315 -3.030 1.000 20.144 359 SER BBB C 1
ATOM 7244 O O . SER B 1 361 ? -6.982 -53.024 -1.892 1.000 19.635 359 SER BBB O 1
ATOM 7247 N N . MET B 1 362 ? -5.371 -53.024 -3.498 1.000 20.434 360 MET BBB N 1
ATOM 7248 C CA . MET B 1 362 ? -4.372 -52.243 -2.729 1.000 21.053 360 MET BBB CA 1
ATOM 7249 C C . MET B 1 362 ? -4.826 -50.774 -2.617 1.000 19.566 360 MET BBB C 1
ATOM 7250 O O . MET B 1 362 ? -4.711 -50.199 -1.515 1.000 19.534 360 MET BBB O 1
ATOM 7255 N N . ALA B 1 363 ? -5.356 -50.192 -3.689 1.000 18.394 361 ALA BBB N 1
ATOM 7256 C CA . ALA B 1 363 ? -5.833 -48.789 -3.725 1.000 17.891 361 ALA BBB CA 1
ATOM 7257 C C . ALA B 1 363 ? -7.070 -48.610 -2.821 1.000 17.998 361 ALA BBB C 1
ATOM 7258 O O . ALA B 1 363 ? -7.156 -47.579 -2.138 1.000 16.665 361 ALA BBB O 1
ATOM 7260 N N . ALA B 1 364 ? -7.978 -49.590 -2.797 1.000 18.583 362 ALA BBB N 1
ATOM 7261 C CA . ALA B 1 364 ? -9.201 -49.603 -1.965 1.000 19.508 362 ALA BBB CA 1
ATOM 7262 C C . ALA B 1 364 ? -8.820 -49.591 -0.478 1.000 21.221 362 ALA BBB C 1
ATOM 7263 O O . ALA B 1 364 ? -9.318 -48.724 0.258 1.000 21.554 362 ALA BBB O 1
ATOM 7265 N N . ALA B 1 365 ? -7.923 -50.488 -0.055 1.000 22.550 363 ALA BBB N 1
ATOM 7266 C CA . ALA B 1 365 ? -7.452 -50.580 1.349 1.000 22.560 363 ALA BBB CA 1
ATOM 7267 C C . ALA B 1 365 ? -6.847 -49.239 1.779 1.000 21.708 363 ALA BBB C 1
ATOM 7268 O O . ALA B 1 365 ? -7.129 -48.813 2.915 1.000 23.617 363 ALA BBB O 1
ATOM 7270 N N . GLN B 1 366 ? -6.097 -48.590 0.892 1.000 21.172 364 GLN BBB N 1
ATOM 7271 C CA . GLN B 1 366 ? -5.415 -47.300 1.158 1.000 22.738 364 GLN BBB CA 1
ATOM 7272 C C . GLN B 1 366 ? -6.451 -46.180 1.298 1.000 22.502 364 GLN BBB C 1
ATOM 7273 O O . GLN B 1 366 ? -6.280 -45.334 2.173 1.000 21.076 364 GLN BBB O 1
ATOM 7279 N N . SER B 1 367 ? -7.450 -46.146 0.422 1.000 23.703 365 SER BBB N 1
ATOM 7280 C CA . SER B 1 367 ? -8.559 -45.159 0.454 1.000 24.869 365 SER BBB CA 1
ATOM 7281 C C . SER B 1 367 ? -9.395 -45.368 1.729 1.000 25.776 365 SER BBB C 1
ATOM 7282 O O . SER B 1 367 ? -9.740 -44.371 2.391 1.000 25.983 365 SER BBB O 1
ATOM 7285 N N . ASP B 1 368 ? -9.677 -46.619 2.085 1.000 27.856 366 ASP BBB N 1
ATOM 7286 C CA . ASP B 1 368 ? -10.372 -46.983 3.348 1.000 29.917 366 ASP BBB CA 1
ATOM 7287 C C . ASP B 1 368 ? -9.576 -46.444 4.541 1.000 28.310 366 ASP BBB C 1
ATOM 7288 O O . ASP B 1 368 ? -10.160 -45.712 5.354 1.000 31.722 366 ASP BBB O 1
ATOM 7293 N N . ALA B 1 369 ? -8.286 -46.758 4.636 1.000 25.410 367 ALA BBB N 1
ATOM 7294 C CA . ALA B 1 369 ? -7.440 -46.340 5.774 1.000 24.810 367 ALA BBB CA 1
ATOM 7295 C C . ALA B 1 369 ? -7.454 -44.810 5.851 1.000 24.237 367 ALA BBB C 1
ATOM 7296 O O . ALA B 1 369 ? -7.712 -44.272 6.952 1.000 25.521 367 ALA BBB O 1
ATOM 7298 N N . PHE B 1 370 ? -7.247 -44.147 4.709 1.000 21.729 368 PHE BBB N 1
ATOM 7299 C CA . PHE B 1 370 ? -7.248 -42.672 4.568 1.000 21.937 368 PHE BBB CA 1
ATOM 7300 C C . PHE B 1 370 ? -8.542 -42.119 5.177 1.000 23.501 368 PHE BBB C 1
ATOM 7301 O O . PHE B 1 370 ? -8.459 -41.121 5.917 1.000 22.880 368 PHE BBB O 1
ATOM 7309 N N . SER B 1 371 ? -9.683 -42.755 4.884 1.000 25.729 369 SER BBB N 1
ATOM 7310 C CA . SER B 1 371 ? -11.042 -42.258 5.240 1.000 29.427 369 SER BBB CA 1
ATOM 7311 C C . SER B 1 371 ? -11.225 -42.242 6.764 1.000 30.206 369 SER BBB C 1
ATOM 7312 O O . SER B 1 371 ? -11.944 -41.355 7.232 1.000 31.213 369 SER BBB O 1
ATOM 7315 N N . HIS B 1 372 ? -10.553 -43.135 7.500 1.000 32.208 370 HIS BBB N 1
ATOM 7316 C CA . HIS B 1 372 ? -10.657 -43.257 8.981 1.000 34.853 370 HIS BBB CA 1
ATOM 7317 C C . HIS B 1 372 ? -9.726 -42.282 9.708 1.000 34.037 370 HIS BBB C 1
ATOM 7318 O O . HIS B 1 372 ? -9.820 -42.235 10.930 1.000 37.421 370 HIS BBB O 1
ATOM 7325 N N . GLN B 1 373 ? -8.869 -41.543 9.001 1.000 32.880 371 GLN BBB N 1
ATOM 7326 C CA . GLN B 1 373 ? -7.810 -40.698 9.620 1.000 31.137 371 GLN BBB CA 1
ATOM 7327 C C . GLN B 1 373 ? -8.398 -39.389 10.172 1.000 32.157 371 GLN BBB C 1
ATOM 7328 O O . GLN B 1 373 ? -7.830 -38.865 11.145 1.000 32.171 371 GLN BBB O 1
ATOM 7334 N N . GLN B 1 374 ? -9.450 -38.862 9.543 1.000 34.490 372 GLN BBB N 1
ATOM 7335 C CA . GLN B 1 374 ? -10.214 -37.661 9.982 1.000 36.127 372 GLN BBB CA 1
ATOM 7336 C C . GLN B 1 374 ? -11.529 -37.586 9.187 1.000 37.844 372 GLN BBB C 1
ATOM 7337 O O . GLN B 1 374 ? -11.680 -38.338 8.198 1.000 37.391 372 GLN BBB O 1
ATOM 7343 N N . ALA B 1 375 ? -12.447 -36.702 9.586 1.000 39.420 373 ALA BBB N 1
ATOM 7344 C CA . ALA B 1 375 ? -13.721 -36.437 8.870 1.000 38.408 373 ALA BBB CA 1
ATOM 7345 C C . ALA B 1 375 ? -13.413 -35.709 7.558 1.000 35.867 373 ALA BBB C 1
ATOM 7346 O O . ALA B 1 375 ? -12.451 -34.924 7.539 1.000 36.410 373 ALA BBB O 1
ATOM 7348 N N . GLY B 1 376 ? -14.200 -35.972 6.511 1.000 34.751 374 GLY BBB N 1
ATOM 7349 C CA . GLY B 1 376 ? -14.061 -35.346 5.179 1.000 33.550 374 GLY BBB CA 1
ATOM 7350 C C . GLY B 1 376 ? -12.984 -36.005 4.319 1.000 32.396 374 GLY BBB C 1
ATOM 7351 O O . GLY B 1 376 ? -12.650 -35.421 3.265 1.000 34.235 374 GLY BBB O 1
ATOM 7352 N N . ASN B 1 377 ? -12.454 -37.171 4.719 1.000 29.785 375 ASN BBB N 1
ATOM 7353 C CA . ASN B 1 377 ? -11.363 -37.866 3.975 1.000 29.360 375 ASN BBB CA 1
ATOM 7354 C C . ASN B 1 377 ? -12.003 -38.799 2.944 1.000 28.936 375 ASN BBB C 1
ATOM 7355 O O . ASN B 1 377 ? -11.918 -40.015 3.085 1.000 28.529 375 ASN BBB O 1
ATOM 7360 N N . SER B 1 378 ? -12.648 -38.208 1.947 1.000 30.760 376 SER BBB N 1
ATOM 7361 C CA . SER B 1 378 ? -13.509 -38.899 0.962 1.000 30.258 376 SER BBB CA 1
ATOM 7362 C C . SER B 1 378 ? -12.644 -39.570 -0.115 1.000 31.747 376 SER BBB C 1
ATOM 7363 O O . SER B 1 378 ? -11.411 -39.313 -0.181 1.000 30.743 376 SER BBB O 1
ATOM 7366 N N . GLN B 1 379 ? -13.301 -40.351 -0.964 1.000 30.084 377 GLN BBB N 1
ATOM 7367 C CA . GLN B 1 379 ? -12.689 -41.142 -2.050 1.000 31.542 377 GLN BBB CA 1
ATOM 7368 C C . GLN B 1 379 ? -11.992 -40.180 -3.026 1.000 32.454 377 GLN BBB C 1
ATOM 7369 O O . GLN B 1 379 ? -10.834 -40.454 -3.419 1.000 31.833 377 GLN BBB O 1
ATOM 7375 N N . GLU B 1 380 ? -12.632 -39.055 -3.343 1.000 33.744 378 GLU BBB N 1
ATOM 7376 C CA . GLU B 1 380 ? -12.085 -38.004 -4.244 1.000 35.397 378 GLU BBB CA 1
ATOM 7377 C C . GLU B 1 380 ? -10.946 -37.245 -3.545 1.000 31.120 378 GLU BBB C 1
ATOM 7378 O O . GLU B 1 380 ? -10.009 -36.849 -4.256 1.000 28.675 378 GLU BBB O 1
ATOM 7384 N N . GLN B 1 381 ? -10.996 -37.068 -2.218 1.000 29.663 379 GLN BBB N 1
ATOM 7385 C CA . GLN B 1 381 ? -9.887 -36.448 -1.438 1.000 28.504 379 GLN BBB CA 1
ATOM 7386 C C . GLN B 1 381 ? -8.658 -37.375 -1.424 1.000 24.577 379 GLN BBB C 1
ATOM 7387 O O . GLN B 1 381 ? -7.554 -36.857 -1.499 1.000 25.060 379 GLN BBB O 1
ATOM 7393 N N . ALA B 1 382 ? -8.836 -38.687 -1.283 1.000 23.741 380 ALA BBB N 1
ATOM 7394 C CA . ALA B 1 382 ? -7.738 -39.680 -1.258 1.000 24.501 380 ALA BBB CA 1
ATOM 7395 C C . ALA B 1 382 ? -6.996 -39.648 -2.600 1.000 25.180 380 ALA BBB C 1
ATOM 7396 O O . ALA B 1 382 ? -5.752 -39.619 -2.591 1.000 24.866 380 ALA BBB O 1
ATOM 7398 N N . ALA B 1 383 ? -7.736 -39.585 -3.708 1.000 25.781 381 ALA BBB N 1
ATOM 7399 C CA . ALA B 1 383 ? -7.211 -39.583 -5.096 1.000 25.755 381 ALA BBB CA 1
ATOM 7400 C C . ALA B 1 383 ? -6.094 -38.553 -5.267 1.000 26.674 381 ALA BBB C 1
ATOM 7401 O O . ALA B 1 383 ? -5.062 -38.895 -5.877 1.000 28.413 381 ALA BBB O 1
ATOM 7403 N N . SER B 1 384 ? -6.309 -37.325 -4.788 1.000 25.988 382 SER BBB N 1
ATOM 7404 C CA . SER B 1 384 ? -5.391 -36.176 -5.011 1.000 25.888 382 SER BBB CA 1
ATOM 7405 C C . SER B 1 384 ? -4.686 -35.749 -3.712 1.000 23.918 382 SER BBB C 1
ATOM 7406 O O . SER B 1 384 ? -4.195 -34.630 -3.688 1.000 23.775 382 SER BBB O 1
ATOM 7409 N N . ALA B 1 385 ? -4.632 -36.598 -2.683 1.000 22.308 383 ALA BBB N 1
ATOM 7410 C CA . ALA B 1 385 ? -3.926 -36.289 -1.415 1.000 23.595 383 ALA BBB CA 1
ATOM 7411 C C . ALA B 1 385 ? -2.408 -36.409 -1.613 1.000 23.615 383 ALA BBB C 1
ATOM 7412 O O . ALA B 1 385 ? -1.958 -37.238 -2.439 1.000 24.244 383 ALA BBB O 1
ATOM 7414 N N . ASP B 1 386 ? -1.641 -35.625 -0.858 1.000 23.297 384 ASP BBB N 1
ATOM 7415 C CA . ASP B 1 386 ? -0.184 -35.832 -0.683 1.000 22.622 384 ASP BBB CA 1
ATOM 7416 C C . ASP B 1 386 ? 0.043 -37.242 -0.138 1.000 22.939 384 ASP BBB C 1
ATOM 7417 O O . ASP B 1 386 ? -0.921 -37.883 0.352 1.000 21.624 384 ASP BBB O 1
ATOM 7422 N N . VAL B 1 387 ? 1.279 -37.717 -0.249 1.000 22.540 385 VAL BBB N 1
ATOM 7423 C CA . VAL B 1 387 ? 1.732 -38.996 0.350 1.000 22.546 385 VAL BBB CA 1
ATOM 7424 C C . VAL B 1 387 ? 2.635 -38.615 1.526 1.000 22.628 385 VAL BBB C 1
ATOM 7425 O O . VAL B 1 387 ? 3.494 -37.721 1.351 1.000 23.616 385 VAL BBB O 1
ATOM 7429 N N . VAL B 1 388 ? 2.385 -39.190 2.698 1.000 21.405 386 VAL BBB N 1
ATOM 7430 C CA . VAL B 1 388 ? 3.334 -39.127 3.840 1.000 21.234 386 VAL BBB CA 1
ATOM 7431 C C . VAL B 1 388 ? 3.972 -40.519 3.996 1.000 22.246 386 VAL BBB C 1
ATOM 7432 O O . VAL B 1 388 ? 3.276 -41.504 4.392 1.000 21.261 386 VAL BBB O 1
ATOM 7436 N N . ASN B 1 389 ? 5.259 -40.573 3.658 1.000 20.777 387 ASN BBB N 1
ATOM 7437 C CA . ASN B 1 389 ? 6.167 -41.725 3.850 1.000 21.555 387 ASN BBB CA 1
ATOM 7438 C C . ASN B 1 389 ? 6.704 -41.694 5.290 1.000 21.526 387 ASN BBB C 1
ATOM 7439 O O . ASN B 1 389 ? 7.265 -40.664 5.691 1.000 19.991 387 ASN BBB O 1
ATOM 7444 N N . LEU B 1 390 ? 6.555 -42.785 6.039 1.000 22.688 388 LEU BBB N 1
ATOM 7445 C CA . LEU B 1 390 ? 7.054 -42.900 7.431 1.000 25.613 388 LEU BBB CA 1
ATOM 7446 C C . LEU B 1 390 ? 8.214 -43.903 7.484 1.000 27.141 388 LEU BBB C 1
ATOM 7447 O O . LEU B 1 390 ? 8.029 -45.055 7.053 1.000 25.670 388 LEU BBB O 1
ATOM 7452 N N . THR B 1 391 ? 9.371 -43.469 7.980 1.000 28.714 389 THR BBB N 1
ATOM 7453 C CA . THR B 1 391 ? 10.509 -44.358 8.331 1.000 30.368 389 THR BBB CA 1
ATOM 7454 C C . THR B 1 391 ? 10.289 -44.839 9.769 1.000 31.303 389 THR BBB C 1
ATOM 7455 O O . THR B 1 391 ? 10.525 -44.069 10.706 1.000 32.193 389 THR BBB O 1
ATOM 7459 N N . CYS B 1 392 ? 9.817 -46.071 9.910 1.000 34.030 390 CYS BBB N 1
ATOM 7460 C CA . CYS B 1 392 ? 9.399 -46.674 11.194 1.000 39.845 390 CYS BBB CA 1
ATOM 7461 C C . CYS B 1 392 ? 10.634 -47.158 11.946 1.000 38.707 390 CYS BBB C 1
ATOM 7462 O O . CYS B 1 392 ? 11.442 -47.891 11.382 1.000 37.909 390 CYS BBB O 1
ATOM 7465 N N . PRO B 1 393 ? 10.835 -46.697 13.204 1.000 38.856 391 PRO BBB N 1
ATOM 7466 C CA . PRO B 1 393 ? 12.001 -47.075 14.003 1.000 41.052 391 PRO BBB CA 1
ATOM 7467 C C . PRO B 1 393 ? 12.066 -48.587 14.268 1.000 44.115 391 PRO BBB C 1
ATOM 7468 O O . PRO B 1 393 ? 11.047 -49.171 14.589 1.000 47.424 391 PRO BBB O 1
ATOM 7472 N N . ALA B 1 394 ? 13.252 -49.181 14.117 1.000 46.525 392 ALA BBB N 1
ATOM 7473 C CA . ALA B 1 394 ? 13.482 -50.647 14.179 1.000 49.405 392 ALA BBB CA 1
ATOM 7474 C C . ALA B 1 394 ? 13.132 -51.210 15.569 1.000 50.542 392 ALA BBB C 1
ATOM 7475 O O . ALA B 1 394 ? 12.664 -52.358 15.617 1.000 53.482 392 ALA BBB O 1
ATOM 7477 N N . ALA B 1 395 ? 13.316 -50.434 16.643 1.000 51.696 393 ALA BBB N 1
ATOM 7478 C CA . ALA B 1 395 ? 13.130 -50.869 18.053 1.000 56.373 393 ALA BBB CA 1
ATOM 7479 C C . ALA B 1 395 ? 11.685 -51.332 18.294 1.000 57.479 393 ALA BBB C 1
ATOM 7480 O O . ALA B 1 395 ? 11.498 -52.524 18.599 1.000 62.213 393 ALA BBB O 1
ATOM 7482 N N . ASP B 1 396 ? 10.704 -50.434 18.157 1.000 59.335 394 ASP BBB N 1
ATOM 7483 C CA . ASP B 1 396 ? 9.286 -50.670 18.551 1.000 61.050 394 ASP BBB CA 1
ATOM 7484 C C . ASP B 1 396 ? 8.480 -51.245 17.373 1.000 53.934 394 ASP BBB C 1
ATOM 7485 O O . ASP B 1 396 ? 8.896 -51.059 16.222 1.000 51.399 394 ASP BBB O 1
ATOM 7490 N N . LEU B 1 397 ? 7.368 -51.924 17.674 1.000 49.706 395 LEU BBB N 1
ATOM 7491 C CA . LEU B 1 397 ? 6.357 -52.415 16.698 1.000 48.177 395 LEU BBB CA 1
ATOM 7492 C C . LEU B 1 397 ? 5.270 -51.360 16.487 1.000 45.669 395 LEU BBB C 1
ATOM 7493 O O . LEU B 1 397 ? 4.438 -51.550 15.592 1.000 42.738 395 LEU BBB O 1
ATOM 7498 N N . ASN B 1 398 ? 5.240 -50.337 17.338 1.000 47.545 396 ASN BBB N 1
ATOM 7499 C CA . ASN B 1 398 ? 4.383 -49.136 17.180 1.000 48.656 396 ASN BBB CA 1
ATOM 7500 C C . ASN B 1 398 ? 5.147 -48.114 16.339 1.000 46.551 396 ASN BBB C 1
ATOM 7501 O O . ASN B 1 398 ? 6.308 -47.830 16.660 1.000 46.683 396 ASN BBB O 1
ATOM 7506 N N . CYS B 1 399 ? 4.521 -47.635 15.266 1.000 47.882 397 CYS BBB N 1
ATOM 7507 C CA . CYS B 1 399 ? 5.037 -46.571 14.373 1.000 49.877 397 CYS BBB CA 1
ATOM 7508 C C . CYS B 1 399 ? 3.927 -45.531 14.226 1.000 51.641 397 CYS BBB C 1
ATOM 7509 O O . CYS B 1 399 ? 3.149 -45.624 13.257 1.000 55.359 397 CYS BBB O 1
ATOM 7512 N N . LEU B 1 400 ? 3.836 -44.611 15.188 1.000 53.214 398 LEU BBB N 1
ATOM 7513 C CA . LEU B 1 400 ? 2.792 -43.552 15.224 1.000 52.419 398 LEU BBB CA 1
ATOM 7514 C C . LEU B 1 400 ? 3.112 -42.521 14.134 1.000 48.253 398 LEU BBB C 1
ATOM 7515 O O . LEU B 1 400 ? 4.289 -42.129 13.994 1.000 47.210 398 LEU BBB O 1
ATOM 7520 N N . ALA B 1 401 ? 2.111 -42.132 13.351 1.000 44.169 399 ALA BBB N 1
ATOM 7521 C CA . ALA B 1 401 ? 2.204 -40.985 12.422 1.000 43.511 399 ALA BBB CA 1
ATOM 7522 C C . ALA B 1 401 ? 2.055 -39.700 13.236 1.000 40.984 399 ALA BBB C 1
ATOM 7523 O O . ALA B 1 401 ? 1.325 -39.684 14.229 1.000 38.949 399 ALA BBB O 1
ATOM 7525 N N . PRO B 1 402 ? 2.746 -38.597 12.868 1.000 39.767 400 PRO BBB N 1
ATOM 7526 C CA . PRO B 1 402 ? 2.500 -37.298 13.499 1.000 40.489 400 PRO BBB CA 1
ATOM 7527 C C . PRO B 1 402 ? 1.054 -36.836 13.232 1.000 42.550 400 PRO BBB C 1
ATOM 7528 O O . PRO B 1 402 ? 0.438 -37.370 12.334 1.000 41.540 400 PRO BBB O 1
ATOM 7532 N N . ALA B 1 403 ? 0.538 -35.877 14.013 1.000 48.573 401 ALA BBB N 1
ATOM 7533 C CA . ALA B 1 403 ? -0.859 -35.366 13.929 1.000 47.504 401 ALA BBB CA 1
ATOM 7534 C C . ALA B 1 403 ? -1.111 -34.741 12.550 1.000 45.238 401 ALA BBB C 1
ATOM 7535 O O . ALA B 1 403 ? -2.157 -35.045 11.935 1.000 45.964 401 ALA BBB O 1
ATOM 7537 N N . ASP B 1 404 ? -0.155 -33.933 12.081 1.000 39.431 402 ASP BBB N 1
ATOM 7538 C CA . ASP B 1 404 ? -0.232 -33.094 10.854 1.000 37.141 402 ASP BBB CA 1
ATOM 7539 C C . ASP B 1 404 ? -0.244 -33.957 9.576 1.000 33.197 402 ASP BBB C 1
ATOM 7540 O O . ASP B 1 404 ? -0.082 -33.369 8.485 1.000 28.843 402 ASP BBB O 1
ATOM 7545 N N . SER B 1 405 ? -0.446 -35.280 9.670 1.000 30.808 403 SER BBB N 1
ATOM 7546 C CA . SER B 1 405 ? -0.418 -36.204 8.504 1.000 31.929 403 SER BBB CA 1
ATOM 7547 C C . SER B 1 405 ? -1.793 -36.857 8.240 1.000 30.298 403 SER BBB C 1
ATOM 7548 O O . SER B 1 405 ? -1.873 -37.694 7.317 1.000 30.526 403 SER BBB O 1
ATOM 7551 N N . ALA B 1 406 ? -2.856 -36.428 8.936 1.000 28.777 404 ALA BBB N 1
ATOM 7552 C CA . ALA B 1 406 ? -4.229 -36.999 8.856 1.000 27.768 404 ALA BBB CA 1
ATOM 7553 C C . ALA B 1 406 ? -4.844 -36.776 7.469 1.000 25.922 404 ALA BBB C 1
ATOM 7554 O O . ALA B 1 406 ? -5.678 -37.590 7.049 1.000 25.822 404 ALA BBB O 1
ATOM 7556 N N . ASP B 1 407 ? -4.431 -35.701 6.805 1.000 24.799 405 ASP BBB N 1
ATOM 7557 C CA . ASP B 1 407 ? -4.911 -35.235 5.486 1.000 26.027 405 ASP BBB CA 1
ATOM 7558 C C . ASP B 1 407 ? -4.152 -35.922 4.335 1.000 24.422 405 ASP BBB C 1
ATOM 7559 O O . ASP B 1 407 ? -4.452 -35.571 3.172 1.000 22.706 405 ASP BBB O 1
ATOM 7564 N N . ALA B 1 408 ? -3.232 -36.857 4.621 1.000 22.776 406 ALA BBB N 1
ATOM 7565 C CA . ALA B 1 408 ? -2.335 -37.466 3.609 1.000 21.667 406 ALA BBB CA 1
ATOM 7566 C C . ALA B 1 408 ? -2.501 -38.983 3.568 1.000 20.307 406 ALA BBB C 1
ATOM 7567 O O . ALA B 1 408 ? -2.862 -39.585 4.581 1.000 20.642 406 ALA BBB O 1
ATOM 7569 N N . LEU B 1 409 ? -2.207 -39.577 2.415 1.000 20.791 407 LEU BBB N 1
ATOM 7570 C CA . LEU B 1 409 ? -2.066 -41.050 2.254 1.000 20.714 407 LEU BBB CA 1
ATOM 7571 C C . LEU B 1 409 ? -0.791 -41.444 2.989 1.000 21.615 407 LEU BBB C 1
ATOM 7572 O O . LEU B 1 409 ? 0.247 -40.794 2.771 1.000 24.677 407 LEU BBB O 1
ATOM 7577 N N . GLN B 1 410 ? -0.87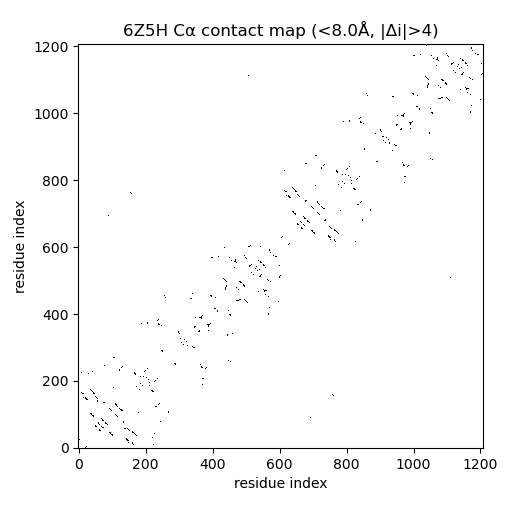5 -42.436 3.861 1.000 23.401 408 GLN BBB N 1
ATOM 7578 C CA . GLN B 1 410 ? 0.239 -42.821 4.757 1.000 25.788 408 GLN BBB CA 1
ATOM 7579 C C . GLN B 1 410 ? 0.837 -44.136 4.254 1.000 25.862 408 GLN BBB C 1
ATOM 7580 O O . GLN B 1 410 ? 0.075 -45.055 3.906 1.000 24.314 408 GLN BBB O 1
ATOM 7586 N N . GLU B 1 411 ? 2.163 -44.183 4.215 1.000 25.420 409 GLU BBB N 1
ATOM 7587 C CA . GLU B 1 411 ? 2.954 -45.365 3.824 1.000 26.459 409 GLU BBB CA 1
ATOM 7588 C C . GLU B 1 411 ? 4.013 -45.604 4.899 1.000 25.968 409 GLU BBB C 1
ATOM 7589 O O . GLU B 1 411 ? 4.798 -44.683 5.174 1.000 23.847 409 GLU BBB O 1
ATOM 7595 N N . ARG B 1 412 ? 4.027 -46.803 5.474 1.000 28.949 410 ARG BBB N 1
ATOM 7596 C CA . ARG B 1 412 ? 5.011 -47.226 6.502 1.000 31.259 410 ARG BBB CA 1
ATOM 7597 C C . ARG B 1 412 ? 6.119 -47.999 5.773 1.000 31.911 410 ARG BBB C 1
ATOM 7598 O O . ARG B 1 412 ? 5.801 -48.997 5.118 1.000 35.860 410 ARG BBB O 1
ATOM 7606 N N . ASP B 1 413 ? 7.354 -47.490 5.816 1.000 32.639 411 ASP BBB N 1
ATOM 7607 C CA . ASP B 1 413 ? 8.557 -48.124 5.219 1.000 36.327 411 ASP BBB CA 1
ATOM 7608 C C . ASP B 1 413 ? 9.219 -49.025 6.261 1.000 33.563 411 ASP BBB C 1
ATOM 7609 O O . ASP B 1 413 ? 9.745 -48.497 7.245 1.000 32.471 411 ASP BBB O 1
ATOM 7614 N N . TYR B 1 414 ? 9.195 -50.333 6.027 1.000 32.476 412 TYR BBB N 1
ATOM 7615 C CA . TYR B 1 414 ? 9.935 -51.346 6.812 1.000 32.118 412 TYR BBB CA 1
ATOM 7616 C C . TYR B 1 414 ? 10.856 -52.076 5.851 1.000 30.746 412 TYR BBB C 1
ATOM 7617 O O . TYR B 1 414 ? 10.631 -52.048 4.649 1.000 29.855 412 TYR BBB O 1
ATOM 7626 N N . PRO B 1 415 ? 11.900 -52.780 6.333 1.000 33.613 413 PRO BBB N 1
ATOM 7627 C CA . PRO B 1 415 ? 12.753 -53.569 5.443 1.000 32.280 413 PRO BBB CA 1
ATOM 7628 C C . PRO B 1 415 ? 11.903 -54.641 4.754 1.000 30.256 413 PRO BBB C 1
ATOM 7629 O O . PRO B 1 415 ? 10.978 -55.150 5.395 1.000 27.532 413 PRO BBB O 1
ATOM 7633 N N . ASN B 1 416 ? 12.223 -54.938 3.493 1.000 28.955 414 ASN BBB N 1
ATOM 7634 C CA . ASN B 1 416 ? 11.497 -55.931 2.656 1.000 31.244 414 ASN BBB CA 1
ATOM 7635 C C . ASN B 1 416 ? 12.405 -57.131 2.359 1.000 30.413 414 ASN BBB C 1
ATOM 7636 O O . ASN B 1 416 ? 13.601 -57.068 2.676 1.000 31.026 414 ASN BBB O 1
ATOM 7641 N N . GLY B 1 417 ? 11.842 -58.180 1.759 1.000 31.381 415 GLY BBB N 1
ATOM 7642 C CA . GLY B 1 417 ? 12.561 -59.401 1.349 1.000 33.350 415 GLY BBB CA 1
ATOM 7643 C C . GLY B 1 417 ? 13.802 -59.105 0.517 1.000 34.284 415 GLY BBB C 1
ATOM 7644 O O . GLY B 1 417 ? 14.829 -59.770 0.747 1.000 33.699 415 GLY BBB O 1
ATOM 7645 N N . ALA B 1 418 ? 13.718 -58.159 -0.423 1.000 34.144 416 ALA BBB N 1
ATOM 7646 C CA . ALA B 1 418 ? 14.786 -57.841 -1.401 1.000 35.800 416 ALA BBB CA 1
ATOM 7647 C C . ALA B 1 418 ? 16.095 -57.525 -0.665 1.000 39.471 416 ALA BBB C 1
ATOM 7648 O O . ALA B 1 418 ? 17.176 -57.826 -1.231 1.000 39.829 416 ALA BBB O 1
ATOM 7650 N N . SER B 1 419 ? 15.990 -56.930 0.530 1.000 39.800 417 SER BBB N 1
ATOM 7651 C CA . SER B 1 419 ? 17.118 -56.520 1.407 1.000 40.964 417 SER BBB CA 1
ATOM 7652 C C . SER B 1 419 ? 17.869 -57.745 1.935 1.000 40.092 417 SER BBB C 1
ATOM 7653 O O . SER B 1 419 ? 19.043 -57.591 2.271 1.000 43.316 417 SER BBB O 1
ATOM 7656 N N . PHE B 1 420 ? 17.210 -58.903 2.003 1.000 39.119 418 PHE BBB N 1
ATOM 7657 C CA . PHE B 1 420 ? 17.704 -60.127 2.682 1.000 38.304 418 PHE BBB CA 1
ATOM 7658 C C . PHE B 1 420 ? 18.020 -61.232 1.668 1.000 37.227 418 PHE BBB C 1
ATOM 7659 O O . PHE B 1 420 ? 18.359 -62.344 2.095 1.000 37.303 418 PHE BBB O 1
ATOM 7667 N N . LEU B 1 421 ? 17.914 -60.959 0.367 1.000 38.817 419 LEU BBB N 1
ATOM 7668 C CA . LEU B 1 421 ? 18.154 -61.995 -0.676 1.000 40.063 419 LEU BBB CA 1
ATOM 7669 C C . LEU B 1 421 ? 19.643 -62.358 -0.700 1.000 41.432 419 LEU BBB C 1
ATOM 7670 O O . LEU B 1 421 ? 19.967 -63.480 -1.134 1.000 39.024 419 LEU BBB O 1
ATOM 7675 N N . GLY B 1 422 ? 20.503 -61.461 -0.209 1.000 45.984 420 GLY BBB N 1
ATOM 7676 C CA . GLY B 1 422 ? 21.967 -61.621 -0.234 1.000 50.678 420 GLY BBB CA 1
ATOM 7677 C C . GLY B 1 422 ? 22.503 -61.484 -1.649 1.000 54.714 420 GLY BBB C 1
ATOM 7678 O O . GLY B 1 422 ? 21.743 -61.029 -2.532 1.000 51.741 420 GLY BBB O 1
ATOM 7679 N N . ASP B 1 423 ? 23.762 -61.873 -1.863 1.000 58.295 421 ASP BBB N 1
ATOM 7680 C CA . ASP B 1 423 ? 24.469 -61.718 -3.162 1.000 61.144 421 ASP BBB CA 1
ATOM 7681 C C . ASP B 1 423 ? 24.125 -62.901 -4.071 1.000 55.618 421 ASP BBB C 1
ATOM 7682 O O . ASP B 1 423 ? 23.813 -63.992 -3.559 1.000 52.264 421 ASP BBB O 1
ATOM 7687 N N . GLY B 1 424 ? 24.188 -62.664 -5.381 1.000 54.956 422 GLY BBB N 1
ATOM 7688 C CA . GLY B 1 424 ? 23.730 -63.585 -6.437 1.000 54.946 422 GLY BBB CA 1
ATOM 7689 C C . GLY B 1 424 ? 23.087 -62.798 -7.559 1.000 51.471 422 GLY BBB C 1
ATOM 7690 O O . GLY B 1 424 ? 22.973 -61.571 -7.413 1.000 52.081 422 GLY BBB O 1
ATOM 7691 N N . ASP B 1 425 ? 22.684 -63.467 -8.638 1.000 51.270 423 ASP BBB N 1
ATOM 7692 C CA . ASP B 1 425 ? 22.001 -62.819 -9.789 1.000 54.275 423 ASP BBB CA 1
ATOM 7693 C C . ASP B 1 425 ? 20.576 -62.429 -9.364 1.000 51.810 423 ASP BBB C 1
ATOM 7694 O O . ASP B 1 425 ? 20.141 -62.822 -8.255 1.000 47.682 423 ASP BBB O 1
ATOM 7699 N N . GLU B 1 426 ? 19.878 -61.673 -10.212 1.000 50.693 424 GLU BBB N 1
ATOM 7700 C CA . GLU B 1 426 ? 18.531 -61.127 -9.907 1.000 49.866 424 GLU BBB CA 1
ATOM 7701 C C . GLU B 1 426 ? 17.557 -62.289 -9.688 1.000 44.344 424 GLU BBB C 1
ATOM 7702 O O . GLU B 1 426 ? 17.487 -63.205 -10.531 1.000 43.718 424 GLU BBB O 1
ATOM 7708 N N . VAL B 1 427 ? 16.853 -62.268 -8.559 1.000 40.210 425 VAL BBB N 1
ATOM 7709 C CA . VAL B 1 427 ? 15.731 -63.206 -8.276 1.000 37.720 425 VAL BBB CA 1
ATOM 7710 C C . VAL B 1 427 ? 14.510 -62.690 -9.039 1.000 34.496 425 VAL BBB C 1
ATOM 7711 O O . VAL B 1 427 ? 14.334 -61.464 -9.110 1.000 35.322 425 VAL BBB O 1
ATOM 7715 N N . SER B 1 428 ? 13.742 -63.591 -9.644 1.000 31.839 426 SER BBB N 1
ATOM 7716 C CA . SER B 1 428 ? 12.463 -63.265 -10.320 1.000 31.901 426 SER BBB CA 1
ATOM 7717 C C . SER B 1 428 ? 11.574 -64.502 -10.267 1.000 31.191 426 SER BBB C 1
ATOM 7718 O O . SER B 1 428 ? 12.102 -65.593 -10.002 1.000 31.350 426 SER BBB O 1
ATOM 7721 N N . PHE B 1 429 ? 10.278 -64.314 -10.497 1.000 32.100 427 PHE BBB N 1
ATOM 7722 C CA . PHE B 1 429 ? 9.238 -65.363 -10.398 1.000 31.906 427 PHE BBB CA 1
ATOM 7723 C C . PHE B 1 429 ? 8.735 -65.699 -11.804 1.000 31.528 427 PHE BBB C 1
ATOM 7724 O O . PHE B 1 429 ? 8.670 -64.815 -12.659 1.000 31.857 427 PHE BBB O 1
ATOM 7732 N N . SER B 1 430 ? 8.419 -66.967 -12.033 1.000 32.958 428 SER BBB N 1
ATOM 7733 C CA . SER B 1 430 ? 7.859 -67.463 -13.312 1.000 37.871 428 SER BBB CA 1
ATOM 7734 C C . SER B 1 430 ? 7.108 -68.768 -13.060 1.000 37.186 428 SER BBB C 1
ATOM 7735 O O . SER B 1 430 ? 7.327 -69.388 -12.000 1.000 37.845 428 SER BBB O 1
ATOM 7738 N N . THR B 1 431 ? 6.259 -69.154 -14.010 1.000 38.371 429 THR BBB N 1
ATOM 7739 C CA . THR B 1 431 ? 5.486 -70.423 -14.005 1.000 40.398 429 THR BBB CA 1
ATOM 7740 C C . THR B 1 431 ? 6.459 -71.607 -13.991 1.000 39.714 429 THR BBB C 1
ATOM 7741 O O . THR B 1 431 ? 6.079 -72.660 -13.437 1.000 40.767 429 THR BBB O 1
ATOM 7745 N N . ALA B 1 432 ? 7.670 -71.409 -14.530 1.000 38.964 430 ALA BBB N 1
ATOM 7746 C CA . ALA B 1 432 ? 8.738 -72.427 -14.675 1.000 40.887 430 ALA BBB CA 1
ATOM 7747 C C . ALA B 1 432 ? 9.577 -72.540 -13.391 1.000 43.317 430 ALA BBB C 1
ATOM 7748 O O . ALA B 1 432 ? 10.498 -73.393 -13.369 1.000 45.048 430 ALA BBB O 1
ATOM 7750 N N . GLY B 1 433 ? 9.284 -71.719 -12.370 1.000 40.571 431 GLY BBB N 1
ATOM 7751 C CA . GLY B 1 433 ? 9.961 -71.729 -11.058 1.000 38.516 431 GLY BBB CA 1
ATOM 7752 C C . GLY B 1 433 ? 10.691 -70.425 -10.779 1.000 36.716 431 GLY BBB C 1
ATOM 7753 O O . GLY B 1 433 ? 10.837 -69.607 -11.699 1.000 34.833 431 GLY BBB O 1
ATOM 7754 N N . THR B 1 434 ? 11.149 -70.242 -9.543 1.000 36.269 432 THR BBB N 1
ATOM 7755 C CA . THR B 1 434 ? 11.904 -69.042 -9.100 1.000 37.581 432 THR BBB CA 1
ATOM 7756 C C . THR B 1 434 ? 13.328 -69.131 -9.653 1.000 39.712 432 THR BBB C 1
ATOM 7757 O O . THR B 1 434 ? 13.902 -70.232 -9.637 1.000 42.095 432 THR BBB O 1
ATOM 7761 N N . ARG B 1 435 ? 13.860 -68.016 -10.149 1.000 41.061 433 ARG BBB N 1
ATOM 7762 C CA . ARG B 1 435 ? 15.205 -67.963 -10.772 1.000 42.315 433 ARG BBB CA 1
ATOM 7763 C C . ARG B 1 435 ? 16.212 -67.544 -9.701 1.000 43.497 433 ARG BBB C 1
ATOM 7764 O O . ARG B 1 435 ? 15.820 -66.772 -8.810 1.000 47.758 433 ARG BBB O 1
ATOM 7772 N N . ASN B 1 436 ? 17.436 -68.078 -9.767 1.000 40.616 434 ASN BBB N 1
ATOM 7773 C CA . ASN B 1 436 ? 18.612 -67.627 -8.973 1.000 38.277 434 ASN BBB CA 1
ATOM 7774 C C . ASN B 1 436 ? 18.290 -67.705 -7.477 1.000 36.915 434 ASN BBB C 1
ATOM 7775 O O . ASN B 1 436 ? 18.622 -66.771 -6.745 1.000 38.069 434 ASN BBB O 1
ATOM 7780 N N . TRP B 1 437 ? 17.690 -68.809 -7.045 1.000 35.408 435 TRP BBB N 1
ATOM 7781 C CA . TRP B 1 437 ? 17.266 -69.019 -5.642 1.000 34.386 435 TRP BBB CA 1
ATOM 7782 C C . TRP B 1 437 ? 17.424 -70.498 -5.279 1.000 36.302 435 TRP BBB C 1
ATOM 7783 O O . TRP B 1 437 ? 16.413 -71.237 -5.281 1.000 34.190 435 TRP BBB O 1
ATOM 7794 N N . SER B 1 438 ? 18.664 -70.888 -4.963 1.000 40.078 436 SER BBB N 1
ATOM 7795 C CA . SER B 1 438 ? 19.065 -72.245 -4.503 1.000 41.497 436 SER BBB CA 1
ATOM 7796 C C . SER B 1 438 ? 18.749 -72.419 -3.008 1.000 41.422 436 SER BBB C 1
ATOM 7797 O O . SER B 1 438 ? 18.478 -71.397 -2.333 1.000 39.297 436 SER BBB O 1
ATOM 7800 N N . VAL B 1 439 ? 18.762 -73.670 -2.525 1.000 42.027 437 VAL BBB N 1
ATOM 7801 C CA . VAL B 1 439 ? 18.638 -74.032 -1.078 1.000 43.803 437 VAL BBB CA 1
ATOM 7802 C C . VAL B 1 439 ? 19.821 -73.426 -0.309 1.000 44.848 437 VAL BBB C 1
ATOM 7803 O O . VAL B 1 439 ? 19.633 -73.127 0.888 1.000 48.045 437 VAL BBB O 1
ATOM 7807 N N . THR B 1 440 ? 20.975 -73.240 -0.964 1.000 43.259 438 THR BBB N 1
ATOM 7808 C CA . THR B 1 440 ? 22.190 -72.588 -0.394 1.000 44.185 438 THR BBB CA 1
ATOM 7809 C C . THR B 1 440 ? 21.885 -71.120 -0.088 1.000 41.456 438 THR BBB C 1
ATOM 7810 O O . THR B 1 440 ? 22.140 -70.689 1.054 1.000 39.852 438 THR BBB O 1
ATOM 7814 N N . ARG B 1 441 ? 21.373 -70.386 -1.078 1.000 39.460 439 ARG BBB N 1
ATOM 7815 C CA . ARG B 1 441 ? 21.050 -68.940 -0.963 1.000 37.158 439 ARG BBB CA 1
ATOM 7816 C C . ARG B 1 441 ? 19.951 -68.731 0.097 1.000 36.783 439 ARG BBB C 1
ATOM 7817 O O . ARG B 1 441 ? 20.083 -67.776 0.893 1.000 36.087 439 ARG BBB O 1
ATOM 7825 N N . LEU B 1 442 ? 18.925 -69.591 0.132 1.000 36.428 440 LEU BBB N 1
ATOM 7826 C CA . LEU B 1 442 ? 17.816 -69.535 1.129 1.000 37.260 440 LEU BBB CA 1
ATOM 7827 C C . LEU B 1 442 ? 18.391 -69.672 2.548 1.000 42.321 440 LEU BBB C 1
ATOM 7828 O O . LEU B 1 442 ? 18.007 -68.852 3.415 1.000 43.485 440 LEU BBB O 1
ATOM 7833 N N . GLU B 1 443 ? 19.271 -70.659 2.763 1.000 43.784 441 GLU BBB N 1
ATOM 7834 C CA . GLU B 1 443 ? 19.942 -70.957 4.062 1.000 44.247 441 GLU BBB CA 1
ATOM 7835 C C . GLU B 1 443 ? 20.686 -69.711 4.560 1.000 41.611 441 GLU BBB C 1
ATOM 7836 O O . GLU B 1 443 ? 20.560 -69.382 5.759 1.000 42.584 441 GLU BBB O 1
ATOM 7842 N N . GLN B 1 444 ? 21.405 -69.035 3.664 1.000 40.223 442 GLN BBB N 1
ATOM 7843 C CA . GLN B 1 444 ? 22.182 -67.799 3.948 1.000 40.721 442 GLN BBB CA 1
ATOM 7844 C C . GLN B 1 444 ? 21.220 -66.668 4.352 1.000 38.998 442 GLN BBB C 1
ATOM 7845 O O . GLN B 1 444 ? 21.538 -65.945 5.319 1.000 37.204 442 GLN BBB O 1
ATOM 7851 N N . ALA B 1 445 ? 20.091 -66.522 3.646 1.000 36.651 443 ALA BBB N 1
ATOM 7852 C CA . ALA B 1 445 ? 19.031 -65.525 3.941 1.000 34.381 443 ALA BBB CA 1
ATOM 7853 C C . ALA B 1 445 ? 18.437 -65.785 5.335 1.000 32.400 443 ALA BBB C 1
ATOM 7854 O O . ALA B 1 445 ? 18.394 -64.842 6.144 1.000 31.756 443 ALA BBB O 1
ATOM 7856 N N . HIS B 1 446 ? 18.012 -67.020 5.613 1.000 33.811 444 HIS BBB N 1
ATOM 7857 C CA . HIS B 1 446 ? 17.476 -67.457 6.931 1.000 36.558 444 HIS BBB CA 1
ATOM 7858 C C . HIS B 1 446 ? 18.417 -67.032 8.068 1.000 42.514 444 HIS BBB C 1
ATOM 7859 O O . HIS B 1 446 ? 17.898 -66.558 9.106 1.000 40.252 444 HIS BBB O 1
ATOM 7866 N N . ARG B 1 447 ? 19.738 -67.192 7.888 1.000 47.252 445 ARG BBB N 1
ATOM 7867 C CA . ARG B 1 447 ? 20.773 -66.876 8.917 1.000 48.755 445 ARG BBB CA 1
ATOM 7868 C C . ARG B 1 447 ? 20.834 -65.361 9.152 1.000 47.047 445 ARG BBB C 1
ATOM 7869 O O . ARG B 1 447 ? 20.867 -64.957 10.340 1.000 45.589 445 ARG BBB O 1
ATOM 7877 N N . GLN B 1 448 ? 20.869 -64.567 8.074 1.000 46.212 446 GLN BBB N 1
ATOM 7878 C CA . GLN B 1 448 ? 20.846 -63.077 8.117 1.000 46.071 446 GLN BBB CA 1
ATOM 7879 C C . GLN B 1 448 ? 19.580 -62.610 8.849 1.000 43.225 446 GLN BBB C 1
ATOM 7880 O O . GLN B 1 448 ? 19.679 -61.650 9.639 1.000 44.017 446 GLN BBB O 1
ATOM 7886 N N . LEU B 1 449 ? 18.434 -63.250 8.582 1.000 38.109 447 LEU BBB N 1
ATOM 7887 C CA . LEU B 1 449 ? 17.122 -62.871 9.176 1.000 36.742 447 LEU BBB CA 1
ATOM 7888 C C . LEU B 1 449 ? 17.147 -63.126 10.697 1.000 36.659 447 LEU BBB C 1
ATOM 7889 O O . LEU B 1 449 ? 16.801 -62.182 11.450 1.000 34.845 447 LEU BBB O 1
ATOM 7894 N N . LEU B 1 450 ? 17.593 -64.308 11.143 1.000 36.756 448 LEU BBB N 1
ATOM 7895 C CA . LEU B 1 450 ? 17.722 -64.655 12.591 1.000 39.335 448 LEU BBB CA 1
ATOM 7896 C C . LEU B 1 450 ? 18.683 -63.678 13.281 1.000 39.122 448 LEU BBB C 1
ATOM 7897 O O . LEU B 1 450 ? 18.397 -63.285 14.423 1.000 40.033 448 LEU BBB O 1
ATOM 7902 N N . ALA B 1 451 ? 19.768 -63.293 12.602 1.000 40.805 449 ALA BBB N 1
ATOM 7903 C CA . ALA B 1 451 ? 20.844 -62.422 13.128 1.000 41.216 449 ALA BBB CA 1
ATOM 7904 C C . ALA B 1 451 ? 20.364 -60.970 13.228 1.000 43.064 449 ALA BBB C 1
ATOM 7905 O O . ALA B 1 451 ? 20.926 -60.225 14.036 1.000 41.138 449 ALA BBB O 1
ATOM 7907 N N . ARG B 1 452 ? 19.383 -60.574 12.415 1.000 45.920 450 ARG BBB N 1
ATOM 7908 C CA . ARG B 1 452 ? 18.809 -59.202 12.415 1.000 45.788 450 ARG BBB CA 1
ATOM 7909 C C . ARG B 1 452 ? 17.523 -59.186 13.261 1.000 42.609 450 ARG BBB C 1
ATOM 7910 O O . ARG B 1 452 ? 16.793 -58.187 13.212 1.000 43.784 450 ARG BBB O 1
ATOM 7918 N N . GLY B 1 453 ? 17.261 -60.250 14.019 1.000 40.243 451 GLY BBB N 1
ATOM 7919 C CA . GLY B 1 453 ? 16.197 -60.293 15.039 1.000 38.375 451 GLY BBB CA 1
ATOM 7920 C C . GLY B 1 453 ? 14.831 -60.592 14.446 1.000 38.384 451 GLY BBB C 1
ATOM 7921 O O . GLY B 1 453 ? 13.857 -59.990 14.932 1.000 40.095 451 GLY BBB O 1
ATOM 7922 N N . TYR B 1 454 ? 14.750 -61.501 13.461 1.000 33.621 452 TYR BBB N 1
ATOM 7923 C CA . TYR B 1 454 ? 13.478 -61.990 12.862 1.000 31.840 452 TYR BBB CA 1
ATOM 7924 C C . TYR B 1 454 ? 13.302 -63.483 13.142 1.000 31.867 452 TYR BBB C 1
ATOM 7925 O O . TYR B 1 454 ? 14.306 -64.187 13.374 1.000 30.627 452 TYR BBB O 1
ATOM 7934 N N . LEU B 1 455 ? 12.052 -63.951 13.075 1.000 32.811 453 LEU BBB N 1
ATOM 7935 C CA . LEU B 1 455 ? 11.705 -65.389 13.197 1.000 34.708 453 LEU BBB CA 1
ATOM 7936 C C . LEU B 1 455 ? 10.650 -65.765 12.149 1.000 32.498 453 LEU BBB C 1
ATOM 7937 O O . LEU B 1 455 ? 9.867 -64.899 11.732 1.000 29.097 453 LEU BBB O 1
ATOM 7942 N N . PHE B 1 456 ? 10.689 -67.032 11.739 1.000 30.887 454 PHE BBB N 1
ATOM 7943 C CA . PHE B 1 456 ? 9.817 -67.680 10.735 1.000 29.757 454 PHE BBB CA 1
ATOM 7944 C C . PHE B 1 456 ? 8.472 -68.006 11.378 1.000 30.384 454 PHE BBB C 1
ATOM 7945 O O . PHE B 1 456 ? 8.477 -68.576 12.493 1.000 30.240 454 PHE BBB O 1
ATOM 7953 N N . VAL B 1 457 ? 7.373 -67.662 10.700 1.000 28.054 455 VAL BBB N 1
ATOM 7954 C CA . VAL B 1 457 ? 5.987 -67.951 11.171 1.000 26.886 455 VAL BBB CA 1
ATOM 7955 C C . VAL B 1 457 ? 5.233 -68.789 10.140 1.000 26.239 455 VAL BBB C 1
ATOM 7956 O O . VAL B 1 457 ? 4.092 -69.134 10.438 1.000 27.055 455 VAL BBB O 1
ATOM 7960 N N . GLY B 1 458 ? 5.806 -69.058 8.964 1.000 25.980 456 GLY BBB N 1
ATOM 7961 C CA . GLY B 1 458 ? 5.160 -69.946 7.980 1.000 27.462 456 GLY BBB CA 1
ATOM 7962 C C . GLY B 1 458 ? 5.250 -69.468 6.542 1.000 26.991 456 GLY BBB C 1
ATOM 7963 O O . GLY B 1 458 ? 6.046 -68.562 6.231 1.000 27.881 456 GLY BBB O 1
ATOM 7964 N N . TYR B 1 459 ? 4.454 -70.108 5.692 1.000 27.871 457 TYR BBB N 1
ATOM 7965 C CA . TYR B 1 459 ? 4.465 -69.967 4.220 1.000 28.698 457 TYR BBB CA 1
ATOM 7966 C C . TYR B 1 459 ? 3.240 -69.163 3.785 1.000 28.819 457 TYR BBB C 1
ATOM 7967 O O . TYR B 1 459 ? 2.159 -69.334 4.390 1.000 28.153 457 TYR BBB O 1
ATOM 7976 N N . HIS B 1 460 ? 3.405 -68.345 2.746 1.000 28.283 458 HIS BBB N 1
ATOM 7977 C CA . HIS B 1 460 ? 2.308 -67.623 2.049 1.000 29.305 458 HIS BBB CA 1
ATOM 7978 C C . HIS B 1 460 ? 2.274 -68.065 0.581 1.000 29.332 458 HIS BBB C 1
ATOM 7979 O O . HIS B 1 460 ? 3.317 -67.963 -0.099 1.000 31.658 458 HIS BBB O 1
ATOM 7986 N N . GLY B 1 461 ? 1.116 -68.539 0.126 1.000 29.181 459 GLY BBB N 1
ATOM 7987 C CA . GLY B 1 461 ? 0.836 -68.863 -1.284 1.000 29.611 459 GLY BBB CA 1
ATOM 7988 C C . GLY B 1 461 ? 0.145 -67.705 -1.982 1.000 29.916 459 GLY BBB C 1
ATOM 7989 O O . GLY B 1 461 ? -0.871 -67.214 -1.461 1.000 30.604 459 GLY BBB O 1
ATOM 7990 N N . THR B 1 462 ? 0.663 -67.273 -3.129 1.000 29.913 460 THR BBB N 1
ATOM 7991 C CA . THR B 1 462 ? 0.053 -66.178 -3.921 1.000 30.501 460 THR BBB CA 1
ATOM 7992 C C . THR B 1 462 ? 0.451 -66.305 -5.397 1.000 30.001 460 THR BBB C 1
ATOM 7993 O O . THR B 1 462 ? 1.203 -67.244 -5.731 1.000 29.269 460 THR BBB O 1
ATOM 7997 N N . PHE B 1 463 ? -0.028 -65.378 -6.232 1.000 28.467 461 PHE BBB N 1
ATOM 7998 C CA . PHE B 1 463 ? 0.188 -65.360 -7.703 1.000 27.999 461 PHE BBB CA 1
ATOM 7999 C C . PHE B 1 463 ? 1.460 -64.542 -7.976 1.000 27.617 461 PHE BBB C 1
ATOM 8000 O O . PHE B 1 463 ? 1.959 -63.919 -7.036 1.000 27.772 461 PHE BBB O 1
ATOM 8008 N N . LEU B 1 464 ? 2.003 -64.590 -9.197 1.000 27.342 462 LEU BBB N 1
ATOM 8009 C CA . LEU B 1 464 ? 3.399 -64.152 -9.490 1.000 28.952 462 LEU BBB CA 1
ATOM 8010 C C . LEU B 1 464 ? 3.556 -62.645 -9.247 1.000 26.663 462 LEU BBB C 1
ATOM 8011 O O . LEU B 1 464 ? 4.609 -62.226 -8.759 1.000 27.052 462 LEU BBB O 1
ATOM 8016 N N . GLU B 1 465 ? 2.567 -61.852 -9.630 1.000 26.353 463 GLU BBB N 1
ATOM 8017 C CA . GLU B 1 465 ? 2.626 -60.369 -9.528 1.000 27.025 463 GLU BBB CA 1
ATOM 8018 C C . GLU B 1 465 ? 2.547 -59.950 -8.056 1.000 24.913 463 GLU BBB C 1
ATOM 8019 O O . GLU B 1 465 ? 3.199 -58.969 -7.713 1.000 23.346 463 GLU BBB O 1
ATOM 8025 N N . ALA B 1 466 ? 1.802 -60.679 -7.219 1.000 24.196 464 ALA BBB N 1
ATOM 8026 C CA . ALA B 1 466 ? 1.689 -60.397 -5.767 1.000 25.003 464 ALA BBB CA 1
ATOM 8027 C C . ALA B 1 466 ? 3.044 -60.691 -5.123 1.000 25.692 464 ALA BBB C 1
ATOM 8028 O O . ALA B 1 466 ? 3.531 -59.853 -4.337 1.000 24.514 464 ALA BBB O 1
ATOM 8030 N N . ALA B 1 467 ? 3.649 -61.815 -5.513 1.000 26.024 465 ALA BBB N 1
ATOM 8031 C CA . ALA B 1 467 ? 4.953 -62.282 -5.001 1.000 25.753 465 ALA BBB CA 1
ATOM 8032 C C . ALA B 1 467 ? 5.992 -61.194 -5.251 1.000 25.554 465 ALA BBB C 1
ATOM 8033 O O . ALA B 1 467 ? 6.781 -60.927 -4.335 1.000 26.471 465 ALA BBB O 1
ATOM 8035 N N . HIS B 1 468 ? 5.980 -60.576 -6.438 1.000 25.662 466 HIS BBB N 1
ATOM 8036 C CA . HIS B 1 468 ? 6.931 -59.494 -6.812 1.000 25.141 466 HIS BBB CA 1
ATOM 8037 C C . HIS B 1 468 ? 6.734 -58.291 -5.881 1.000 25.491 466 HIS BBB C 1
ATOM 8038 O O . HIS B 1 468 ? 7.749 -57.768 -5.354 1.000 26.869 466 HIS BBB O 1
ATOM 8045 N N . SER B 1 469 ? 5.491 -57.844 -5.696 1.000 24.062 467 SER BBB N 1
ATOM 8046 C CA . SER B 1 469 ? 5.143 -56.688 -4.824 1.000 23.991 467 SER BBB CA 1
ATOM 8047 C C . SER B 1 469 ? 5.646 -56.955 -3.400 1.000 24.093 467 SER BBB C 1
ATOM 8048 O O . SER B 1 469 ? 6.273 -56.056 -2.793 1.000 22.421 467 SER BBB O 1
ATOM 8051 N N . ILE B 1 470 ? 5.339 -58.146 -2.892 1.000 24.272 468 ILE BBB N 1
ATOM 8052 C CA . ILE B 1 470 ? 5.570 -58.560 -1.480 1.000 25.637 468 ILE BBB CA 1
ATOM 8053 C C . ILE B 1 470 ? 7.085 -58.627 -1.203 1.000 25.712 468 ILE BBB C 1
ATOM 8054 O O . ILE B 1 470 ? 7.508 -58.123 -0.148 1.000 26.784 468 ILE BBB O 1
ATOM 8059 N N . VAL B 1 471 ? 7.880 -59.188 -2.117 1.000 24.316 469 VAL BBB N 1
ATOM 8060 C CA . VAL B 1 471 ? 9.339 -59.402 -1.892 1.000 24.200 469 VAL BBB CA 1
ATOM 8061 C C . VAL B 1 471 ? 10.105 -58.102 -2.151 1.000 23.773 469 VAL BBB C 1
ATOM 8062 O O . VAL B 1 471 ? 10.905 -57.723 -1.279 1.000 24.434 469 VAL BBB O 1
ATOM 8066 N N . PHE B 1 472 ? 9.846 -57.426 -3.268 1.000 25.119 470 PHE BBB N 1
ATOM 8067 C CA . PHE B 1 472 ? 10.694 -56.326 -3.793 1.000 26.576 470 PHE BBB CA 1
ATOM 8068 C C . PHE B 1 472 ? 10.186 -54.956 -3.345 1.000 27.130 470 PHE BBB C 1
ATOM 8069 O O . PHE B 1 472 ? 10.935 -53.993 -3.483 1.000 27.824 470 PHE BBB O 1
ATOM 8077 N N . GLU B 1 473 ? 8.968 -54.854 -2.820 1.000 28.501 471 GLU BBB N 1
ATOM 8078 C CA . GLU B 1 473 ? 8.495 -53.600 -2.181 1.000 30.409 471 GLU BBB CA 1
ATOM 8079 C C . GLU B 1 473 ? 8.224 -53.838 -0.690 1.000 28.840 471 GLU BBB C 1
ATOM 8080 O O . GLU B 1 473 ? 8.742 -53.080 0.115 1.000 30.415 471 GLU BBB O 1
ATOM 8086 N N . GLY B 1 474 ? 7.429 -54.856 -0.359 1.000 27.267 472 GLY BBB N 1
ATOM 8087 C CA . GLY B 1 474 ? 7.012 -55.186 1.009 1.000 25.515 472 GLY BBB CA 1
ATOM 8088 C C . GLY B 1 474 ? 5.556 -55.618 1.054 1.000 24.557 472 GLY BBB C 1
ATOM 8089 O O . GLY B 1 474 ? 4.838 -55.461 0.049 1.000 22.082 472 GLY BBB O 1
ATOM 8090 N N . VAL B 1 475 ? 5.136 -56.152 2.194 1.000 23.254 473 VAL BBB N 1
ATOM 8091 C CA . VAL B 1 475 ? 3.726 -56.558 2.443 1.000 23.495 473 VAL BBB CA 1
ATOM 8092 C C . VAL B 1 475 ? 2.898 -55.285 2.572 1.000 22.537 473 VAL BBB C 1
ATOM 8093 O O . VAL B 1 475 ? 3.278 -54.405 3.362 1.000 23.563 473 VAL BBB O 1
ATOM 8097 N N . HIS B 1 476 ? 1.823 -55.195 1.801 1.000 22.697 474 HIS BBB N 1
ATOM 8098 C CA . HIS B 1 476 ? 0.878 -54.054 1.841 1.000 23.694 474 HIS BBB CA 1
ATOM 8099 C C . HIS B 1 476 ? -0.551 -54.576 1.933 1.000 23.175 474 HIS BBB C 1
ATOM 8100 O O . HIS B 1 476 ? -0.849 -55.602 1.321 1.000 22.031 474 HIS BBB O 1
ATOM 8107 N N . GLU B 1 477 ? -1.372 -53.884 2.721 1.000 24.066 475 GLU BBB N 1
ATOM 8108 C CA . GLU B 1 477 ? -2.765 -54.281 3.010 1.000 24.568 475 GLU BBB CA 1
ATOM 8109 C C . GLU B 1 477 ? -3.545 -54.268 1.700 1.000 24.016 475 GLU BBB C 1
ATOM 8110 O O . GLU B 1 477 ? -3.398 -53.315 0.920 1.000 24.864 475 GLU BBB O 1
ATOM 8116 N N . ARG B 1 478 ? -4.340 -55.301 1.474 1.000 24.040 476 ARG BBB N 1
ATOM 8117 C CA . ARG B 1 478 ? -5.337 -55.325 0.387 1.000 25.787 476 ARG BBB CA 1
ATOM 8118 C C . ARG B 1 478 ? -6.737 -55.459 0.991 1.000 26.801 476 ARG BBB C 1
ATOM 8119 O O . ARG B 1 478 ? -6.877 -56.090 2.038 1.000 25.701 476 ARG BBB O 1
ATOM 8127 N N . ASP B 1 479 ? -7.724 -54.842 0.343 1.000 30.618 477 ASP BBB N 1
ATOM 8128 C CA . ASP B 1 479 ? -9.147 -54.877 0.756 1.000 33.491 477 ASP BBB CA 1
ATOM 8129 C C . ASP B 1 479 ? -9.600 -56.335 0.941 1.000 32.472 477 ASP BBB C 1
ATOM 8130 O O . ASP B 1 479 ? -9.431 -57.128 0.007 1.000 30.273 477 ASP BBB O 1
ATOM 8135 N N . GLN B 1 480 ? -10.160 -56.648 2.112 1.000 32.632 478 GLN BBB N 1
ATOM 8136 C CA . GLN B 1 480 ? -10.775 -57.958 2.454 1.000 32.294 478 GLN BBB CA 1
ATOM 8137 C C . GLN B 1 480 ? -12.084 -57.700 3.221 1.000 34.653 478 GLN BBB C 1
ATOM 8138 O O . GLN B 1 480 ? -12.367 -58.444 4.180 1.000 36.034 478 GLN BBB O 1
ATOM 8144 N N . SER B 1 481 ? -12.865 -56.682 2.846 1.000 36.921 479 SER BBB N 1
ATOM 8145 C CA . SER B 1 481 ? -14.096 -56.274 3.583 1.000 39.927 479 SER BBB CA 1
ATOM 8146 C C . SER B 1 481 ? -15.102 -57.435 3.671 1.000 40.226 479 SER BBB C 1
ATOM 8147 O O . SER B 1 481 ? -15.893 -57.440 4.632 1.000 42.332 479 SER BBB O 1
ATOM 8150 N N . SER B 1 482 ? -15.053 -58.391 2.735 1.000 42.786 480 SER BBB N 1
ATOM 8151 C CA . SER B 1 482 ? -16.014 -59.524 2.600 1.000 45.830 480 SER BBB CA 1
ATOM 8152 C C . SER B 1 482 ? -15.792 -60.596 3.682 1.000 47.085 480 SER BBB C 1
ATOM 8153 O O . SER B 1 482 ? -16.693 -61.442 3.847 1.000 52.255 480 SER BBB O 1
ATOM 8156 N N . ILE B 1 483 ? -14.637 -60.593 4.362 1.000 45.979 481 ILE BBB N 1
ATOM 8157 C CA . ILE B 1 483 ? -14.258 -61.608 5.393 1.000 41.985 481 ILE BBB CA 1
ATOM 8158 C C . ILE B 1 483 ? -14.142 -60.937 6.772 1.000 38.730 481 ILE BBB C 1
ATOM 8159 O O . ILE B 1 483 ? -13.748 -61.636 7.731 1.000 38.125 481 ILE BBB O 1
ATOM 8164 N N . ALA B 1 484 ? -14.455 -59.642 6.885 1.000 35.676 482 ALA BBB N 1
ATOM 8165 C CA . ALA B 1 484 ? -14.442 -58.912 8.174 1.000 39.007 482 ALA BBB CA 1
ATOM 8166 C C . ALA B 1 484 ? -15.205 -59.741 9.200 1.000 38.250 482 ALA BBB C 1
ATOM 8167 O O . ALA B 1 484 ? -16.218 -60.348 8.858 1.000 38.631 482 ALA BBB O 1
ATOM 8169 N N . PRO B 1 485 ? -14.747 -59.834 10.471 1.000 38.876 483 PRO BBB N 1
ATOM 8170 C CA . PRO B 1 485 ? -13.580 -59.104 10.967 1.000 36.263 483 PRO BBB CA 1
ATOM 8171 C C . PRO B 1 485 ? -12.231 -59.855 10.937 1.000 35.920 483 PRO BBB C 1
ATOM 8172 O O . PRO B 1 485 ? -11.396 -59.566 11.779 1.000 35.574 483 PRO BBB O 1
ATOM 8176 N N . TRP B 1 486 ? -12.017 -60.746 9.959 1.000 34.487 484 TRP BBB N 1
ATOM 8177 C CA . TRP B 1 486 ? -10.830 -61.645 9.868 1.000 34.463 484 TRP BBB CA 1
ATOM 8178 C C . TRP B 1 486 ? -9.793 -61.136 8.851 1.000 33.020 484 TRP BBB C 1
ATOM 8179 O O . TRP B 1 486 ? -9.045 -61.975 8.313 1.000 32.709 484 TRP BBB O 1
ATOM 8190 N N . GLN B 1 487 ? -9.687 -59.822 8.651 1.000 29.413 485 GLN BBB N 1
ATOM 8191 C CA . GLN B 1 487 ? -8.691 -59.216 7.734 1.000 29.277 485 GLN BBB CA 1
ATOM 8192 C C . GLN B 1 487 ? -7.289 -59.544 8.251 1.000 29.267 485 GLN BBB C 1
ATOM 8193 O O . GLN B 1 487 ? -7.059 -59.436 9.479 1.000 28.153 485 GLN BBB O 1
ATOM 8199 N N . GLY B 1 488 ? -6.372 -59.873 7.340 1.000 27.829 486 GLY BBB N 1
ATOM 8200 C CA . GLY B 1 488 ? -4.938 -59.986 7.652 1.000 26.790 486 GLY BBB CA 1
ATOM 8201 C C . GLY B 1 488 ? -4.190 -60.731 6.568 1.000 26.942 486 GLY BBB C 1
ATOM 8202 O O . GLY B 1 488 ? -4.806 -61.072 5.539 1.000 26.361 486 GLY BBB O 1
ATOM 8203 N N . PHE B 1 489 ? -2.909 -60.992 6.816 1.000 25.914 487 PHE BBB N 1
ATOM 8204 C CA . PHE B 1 489 ? -2.005 -61.728 5.912 1.000 26.563 487 PHE BBB CA 1
ATOM 8205 C C . PHE B 1 489 ? -2.013 -63.205 6.328 1.000 27.997 487 PHE BBB C 1
ATOM 8206 O O . PHE B 1 489 ? -1.610 -63.518 7.456 1.000 27.585 487 PHE BBB O 1
ATOM 8214 N N . TYR B 1 490 ? -2.511 -64.085 5.459 1.000 29.885 488 TYR BBB N 1
ATOM 8215 C CA . TYR B 1 490 ? -2.702 -65.524 5.774 1.000 31.431 488 TYR BBB CA 1
ATOM 8216 C C . TYR B 1 490 ? -1.419 -66.280 5.441 1.000 32.834 488 TYR BBB C 1
ATOM 8217 O O . TYR B 1 490 ? -0.937 -66.195 4.297 1.000 32.932 488 TYR BBB O 1
ATOM 8226 N N . VAL B 1 491 ? -0.887 -66.973 6.452 1.000 34.596 489 VAL BBB N 1
ATOM 8227 C CA . VAL B 1 491 ? 0.287 -67.883 6.353 1.000 35.592 489 VAL BBB CA 1
ATOM 8228 C C . VAL B 1 491 ? -0.110 -69.241 6.942 1.000 34.977 489 VAL BBB C 1
ATOM 8229 O O . VAL B 1 491 ? -1.056 -69.303 7.743 1.000 34.050 489 VAL BBB O 1
ATOM 8233 N N . ALA B 1 492 ? 0.582 -70.295 6.527 1.000 34.088 490 ALA BBB N 1
ATOM 8234 C CA . ALA B 1 492 ? 0.410 -71.665 7.051 1.000 32.931 490 ALA BBB CA 1
ATOM 8235 C C . ALA B 1 492 ? 1.785 -72.167 7.490 1.000 33.565 490 ALA BBB C 1
ATOM 8236 O O . ALA B 1 492 ? 2.768 -71.935 6.737 1.000 31.488 490 ALA BBB O 1
ATOM 8238 N N . GLY B 1 493 ? 1.856 -72.737 8.697 1.000 32.691 491 GLY BBB N 1
ATOM 8239 C CA . GLY B 1 493 ? 3.056 -73.430 9.194 1.000 34.623 491 GLY BBB CA 1
ATOM 8240 C C . GLY B 1 493 ? 3.419 -74.567 8.261 1.000 35.029 491 GLY BBB C 1
ATOM 8241 O O . GLY B 1 493 ? 4.621 -74.741 7.986 1.000 36.117 491 GLY BBB O 1
ATOM 8242 N N . ASP B 1 494 ? 2.397 -75.271 7.761 1.000 34.126 492 ASP BBB N 1
ATOM 8243 C CA . ASP B 1 494 ? 2.515 -76.417 6.822 1.000 34.567 492 ASP BBB CA 1
ATOM 8244 C C . ASP B 1 494 ? 2.443 -75.912 5.381 1.000 36.100 492 ASP BBB C 1
ATOM 8245 O O . ASP B 1 494 ? 1.380 -75.484 4.915 1.000 34.257 492 ASP BBB O 1
ATOM 8250 N N . PRO B 1 495 ? 3.541 -76.026 4.598 1.000 36.042 493 PRO BBB N 1
ATOM 8251 C CA . PRO B 1 495 ? 3.573 -75.483 3.242 1.000 37.377 493 PRO BBB CA 1
ATOM 8252 C C . PRO B 1 495 ? 2.476 -76.049 2.324 1.000 37.895 493 PRO BBB C 1
ATOM 8253 O O . PRO B 1 495 ? 2.150 -75.392 1.360 1.000 39.080 493 PRO BBB O 1
ATOM 8257 N N . ALA B 1 496 ? 1.941 -77.232 2.642 1.000 37.971 494 ALA BBB N 1
ATOM 8258 C CA . ALA B 1 496 ? 0.926 -77.949 1.833 1.000 37.762 494 ALA BBB CA 1
ATOM 8259 C C . ALA B 1 496 ? -0.409 -77.198 1.892 1.000 37.845 494 ALA BBB C 1
ATOM 8260 O O . ALA B 1 496 ? -1.151 -77.248 0.887 1.000 37.845 494 ALA BBB O 1
ATOM 8262 N N . LEU B 1 497 ? -0.710 -76.538 3.018 1.000 36.469 495 LEU BBB N 1
ATOM 8263 C CA . LEU B 1 497 ? -1.948 -75.727 3.183 1.000 36.930 495 LEU BBB CA 1
ATOM 8264 C C . LEU B 1 497 ? -1.830 -74.431 2.368 1.000 34.931 495 LEU BBB C 1
ATOM 8265 O O . LEU B 1 497 ? -2.831 -74.044 1.753 1.000 36.226 495 LEU BBB O 1
ATOM 8270 N N . ALA B 1 498 ? -0.657 -73.789 2.375 1.000 34.151 496 ALA BBB N 1
ATOM 8271 C CA . ALA B 1 498 ? -0.361 -72.538 1.638 1.000 31.652 496 ALA BBB CA 1
ATOM 8272 C C . ALA B 1 498 ? -0.350 -72.825 0.142 1.000 33.721 496 ALA BBB C 1
ATOM 8273 O O . ALA B 1 498 ? -0.771 -71.951 -0.641 1.000 34.012 496 ALA BBB O 1
ATOM 8275 N N . TYR B 1 499 ? 0.149 -74.006 -0.228 1.000 35.264 497 TYR BBB N 1
ATOM 8276 C CA . TYR B 1 499 ? 0.359 -74.454 -1.627 1.000 34.040 497 TYR BBB CA 1
ATOM 8277 C C . TYR B 1 499 ? -0.934 -74.263 -2.424 1.000 34.699 497 TYR BBB C 1
ATOM 8278 O O . TYR B 1 499 ? -0.883 -73.769 -3.550 1.000 36.289 497 TYR BBB O 1
ATOM 8287 N N . GLY B 1 500 ? -2.068 -74.639 -1.840 1.000 34.564 498 GLY BBB N 1
ATOM 8288 C CA . GLY B 1 500 ? -3.383 -74.584 -2.502 1.000 36.638 498 GLY BBB CA 1
ATOM 8289 C C . GLY B 1 500 ? -3.777 -73.176 -2.914 1.000 37.874 498 GLY BBB C 1
ATOM 8290 O O . GLY B 1 500 ? -4.685 -73.064 -3.758 1.000 41.441 498 GLY BBB O 1
ATOM 8291 N N . TYR B 1 501 ? -3.143 -72.146 -2.336 1.000 38.905 499 TYR BBB N 1
ATOM 8292 C CA . TYR B 1 501 ? -3.413 -70.704 -2.594 1.000 37.525 499 TYR BBB CA 1
ATOM 8293 C C . TYR B 1 501 ? -2.342 -70.104 -3.514 1.000 36.605 499 TYR BBB C 1
ATOM 8294 O O . TYR B 1 501 ? -2.471 -68.925 -3.880 1.000 38.061 499 TYR BBB O 1
ATOM 8303 N N . ALA B 1 502 ? -1.321 -70.880 -3.884 1.000 35.501 500 ALA BBB N 1
ATOM 8304 C CA . ALA B 1 502 ? -0.183 -70.432 -4.719 1.000 35.549 500 ALA BBB CA 1
ATOM 8305 C C . ALA B 1 502 ? -0.526 -70.658 -6.195 1.000 36.694 500 ALA BBB C 1
ATOM 8306 O O . ALA B 1 502 ? 0.223 -71.361 -6.885 1.000 33.801 500 ALA BBB O 1
ATOM 8308 N N . GLN B 1 503 ? -1.624 -70.054 -6.650 1.000 39.365 501 GLN BBB N 1
ATOM 8309 C CA . GLN B 1 503 ? -2.089 -70.078 -8.060 1.000 41.553 501 GLN BBB CA 1
ATOM 8310 C C . GLN B 1 503 ? -3.060 -68.914 -8.266 1.000 41.540 501 GLN BBB C 1
ATOM 8311 O O . GLN B 1 503 ? -3.632 -68.449 -7.267 1.000 40.010 501 GLN BBB O 1
ATOM 8317 N N . ASP B 1 504 ? -3.249 -68.480 -9.514 1.000 42.874 502 ASP BBB N 1
ATOM 8318 C CA . ASP B 1 504 ? -4.301 -67.504 -9.903 1.000 43.040 502 ASP BBB CA 1
ATOM 8319 C C . ASP B 1 504 ? -5.638 -67.981 -9.320 1.000 45.570 502 ASP BBB C 1
ATOM 8320 O O . ASP B 1 504 ? -5.948 -69.184 -9.438 1.000 45.171 502 ASP BBB O 1
ATOM 8325 N N . GLN B 1 505 ? -6.382 -67.081 -8.681 1.000 48.164 503 GLN BBB N 1
ATOM 8326 C CA . GLN B 1 505 ? -7.741 -67.360 -8.137 1.000 53.708 503 GLN BBB CA 1
ATOM 8327 C C . GLN B 1 505 ? -8.765 -67.362 -9.280 1.000 51.793 503 GLN BBB C 1
ATOM 8328 O O . GLN B 1 505 ? -9.786 -68.051 -9.154 1.000 50.167 503 GLN BBB O 1
ATOM 8334 N N . GLU B 1 506 ? -8.513 -66.597 -10.344 1.000 50.568 504 GLU BBB N 1
ATOM 8335 C CA . GLU B 1 506 ? -9.467 -66.410 -11.467 1.000 49.060 504 GLU BBB CA 1
ATOM 8336 C C . GLU B 1 506 ? -8.702 -66.471 -12.789 1.000 43.090 504 GLU BBB C 1
ATOM 8337 O O . GLU B 1 506 ? -7.514 -66.086 -12.822 1.000 41.458 504 GLU BBB O 1
ATOM 8343 N N . ALA B 1 507 ? -9.379 -66.958 -13.829 1.000 41.236 505 ALA BBB N 1
ATOM 8344 C CA . ALA B 1 507 ? -8.869 -67.073 -15.212 1.000 39.375 505 ALA BBB CA 1
ATOM 8345 C C . ALA B 1 507 ? -8.649 -65.668 -15.787 1.000 39.804 505 ALA BBB C 1
ATOM 8346 O O . ALA B 1 507 ? -9.458 -64.779 -15.459 1.000 35.161 505 ALA BBB O 1
ATOM 8348 N N . ASP B 1 508 ? -7.608 -65.483 -16.613 1.000 40.003 506 ASP BBB N 1
ATOM 8349 C CA . ASP B 1 508 ? -7.380 -64.258 -17.428 1.000 40.335 506 ASP BBB CA 1
ATOM 8350 C C . ASP B 1 508 ? -8.480 -64.169 -18.505 1.000 43.963 506 ASP BBB C 1
ATOM 8351 O O . ASP B 1 508 ? -9.454 -64.956 -18.438 1.000 42.537 506 ASP BBB O 1
ATOM 8356 N N . ALA B 1 509 ? -8.367 -63.218 -19.442 1.000 47.897 507 ALA BBB N 1
ATOM 8357 C CA . ALA B 1 509 ? -9.395 -62.922 -20.475 1.000 49.298 507 ALA BBB CA 1
ATOM 8358 C C . ALA B 1 509 ? -9.589 -64.133 -21.402 1.000 48.479 507 ALA BBB C 1
ATOM 8359 O O . ALA B 1 509 ? -10.724 -64.338 -21.865 1.000 45.760 507 ALA BBB O 1
ATOM 8361 N N . ARG B 1 510 ? -8.509 -64.882 -21.655 1.000 52.569 508 ARG BBB N 1
ATOM 8362 C CA . ARG B 1 510 ? -8.434 -66.044 -22.588 1.000 56.576 508 ARG BBB CA 1
ATOM 8363 C C . ARG B 1 510 ? -8.647 -67.371 -21.834 1.000 53.377 508 ARG BBB C 1
ATOM 8364 O O . ARG B 1 510 ? -8.455 -68.430 -22.455 1.000 51.958 508 ARG BBB O 1
ATOM 8372 N N . GLY B 1 511 ? -8.992 -67.325 -20.541 1.000 51.756 509 GLY BBB N 1
ATOM 8373 C CA . GLY B 1 511 ? -9.342 -68.507 -19.727 1.000 49.408 509 GLY BBB CA 1
ATOM 8374 C C . GLY B 1 511 ? -8.155 -69.202 -19.054 1.000 46.106 509 GLY BBB C 1
ATOM 8375 O O . GLY B 1 511 ? -8.411 -70.232 -18.425 1.000 42.510 509 GLY BBB O 1
ATOM 8376 N N . ARG B 1 512 ? -6.917 -68.689 -19.153 1.000 45.120 510 ARG BBB N 1
ATOM 8377 C CA . ARG B 1 512 ? -5.692 -69.347 -18.600 1.000 45.745 510 ARG BBB CA 1
ATOM 8378 C C . ARG B 1 512 ? -5.618 -69.165 -17.075 1.000 43.565 510 ARG BBB C 1
ATOM 8379 O O . ARG B 1 512 ? -6.016 -68.083 -16.574 1.000 39.919 510 ARG BBB O 1
ATOM 8387 N N . ILE B 1 513 ? -5.079 -70.171 -16.378 1.000 40.892 511 ILE BBB N 1
ATOM 8388 C CA . ILE B 1 513 ? -4.788 -70.150 -14.915 1.000 40.127 511 ILE BBB CA 1
ATOM 8389 C C . ILE B 1 513 ? -3.349 -70.627 -14.715 1.000 40.306 511 ILE BBB C 1
ATOM 8390 O O . ILE B 1 513 ? -3.032 -71.753 -15.138 1.000 43.538 511 ILE BBB O 1
ATOM 8395 N N . ARG B 1 514 ? -2.510 -69.777 -14.122 1.000 40.269 512 ARG BBB N 1
ATOM 8396 C CA . ARG B 1 514 ? -1.064 -70.042 -13.919 1.000 39.358 512 ARG BBB CA 1
ATOM 8397 C C . ARG B 1 514 ? -0.848 -70.576 -12.504 1.000 38.362 512 ARG BBB C 1
ATOM 8398 O O . ARG B 1 514 ? -1.681 -70.281 -11.620 1.000 37.646 512 ARG BBB O 1
ATOM 8406 N N . ASN B 1 515 ? 0.219 -71.353 -12.316 1.000 35.582 513 ASN BBB N 1
ATOM 8407 C CA . ASN B 1 515 ? 0.729 -71.716 -10.973 1.000 35.559 513 ASN BBB CA 1
ATOM 8408 C C . ASN B 1 515 ? 1.335 -70.451 -10.350 1.000 35.861 513 ASN BBB C 1
ATOM 8409 O O . ASN B 1 515 ? 1.721 -69.519 -11.101 1.000 32.617 513 ASN BBB O 1
ATOM 8414 N N . GLY B 1 516 ? 1.410 -70.413 -9.022 1.000 33.868 514 GLY BBB N 1
ATOM 8415 C CA . GLY B 1 516 ? 1.929 -69.254 -8.288 1.000 34.368 514 GLY BBB CA 1
ATOM 8416 C C . GLY B 1 516 ? 3.285 -69.538 -7.681 1.000 36.075 514 GLY BBB C 1
ATOM 8417 O O . GLY B 1 516 ? 4.114 -70.225 -8.331 1.000 34.269 514 GLY BBB O 1
ATOM 8418 N N . VAL B 1 517 ? 3.487 -68.998 -6.478 1.000 35.850 515 VAL BBB N 1
ATOM 8419 C CA . VAL B 1 517 ? 4.767 -68.998 -5.722 1.000 37.122 515 VAL BBB CA 1
ATOM 8420 C C . VAL B 1 517 ? 4.438 -69.298 -4.262 1.000 35.986 515 VAL BBB C 1
ATOM 8421 O O . VAL B 1 517 ? 3.395 -68.784 -3.769 1.000 30.776 515 VAL BBB O 1
ATOM 8425 N N . LEU B 1 518 ? 5.312 -70.072 -3.610 1.000 35.245 516 LEU BBB N 1
ATOM 8426 C CA . LEU B 1 518 ? 5.353 -70.210 -2.135 1.000 33.708 516 LEU BBB CA 1
ATOM 8427 C C . LEU B 1 518 ? 6.429 -69.270 -1.610 1.000 31.607 516 LEU BBB C 1
ATOM 8428 O O . LEU B 1 518 ? 7.545 -69.271 -2.178 1.000 30.106 516 LEU BBB O 1
ATOM 8433 N N . LEU B 1 519 ? 6.070 -68.478 -0.593 1.000 29.533 517 LEU BBB N 1
ATOM 8434 C CA . LEU B 1 519 ? 6.972 -67.516 0.077 1.000 29.048 517 LEU BBB CA 1
ATOM 8435 C C . LEU B 1 519 ? 7.057 -67.877 1.560 1.000 27.584 517 LEU BBB C 1
ATOM 8436 O O . LEU B 1 519 ? 6.114 -68.482 2.084 1.000 28.217 517 LEU BBB O 1
ATOM 8441 N N . ARG B 1 520 ? 8.168 -67.504 2.183 1.000 26.648 518 ARG BBB N 1
ATOM 8442 C CA . ARG B 1 520 ? 8.455 -67.665 3.627 1.000 26.751 518 ARG BBB CA 1
ATOM 8443 C C . ARG B 1 520 ? 8.276 -66.307 4.318 1.000 25.921 518 ARG BBB C 1
ATOM 8444 O O . ARG B 1 520 ? 8.870 -65.320 3.852 1.000 23.673 518 ARG BBB O 1
ATOM 8452 N N . VAL B 1 521 ? 7.515 -66.279 5.412 1.000 26.872 519 VAL BBB N 1
ATOM 8453 C CA . VAL B 1 521 ? 7.145 -65.041 6.160 1.000 26.649 519 VAL BBB CA 1
ATOM 8454 C C . VAL B 1 521 ? 7.923 -65.006 7.475 1.000 27.437 519 VAL BBB C 1
ATOM 8455 O O . VAL B 1 521 ? 7.803 -65.973 8.253 1.000 27.087 519 VAL BBB O 1
ATOM 8459 N N . TYR B 1 522 ? 8.621 -63.896 7.725 1.000 28.738 520 TYR BBB N 1
ATOM 8460 C CA . TYR B 1 522 ? 9.408 -63.628 8.955 1.000 29.797 520 TYR BBB CA 1
ATOM 8461 C C . TYR B 1 522 ? 8.871 -62.360 9.632 1.000 29.958 520 TYR BBB C 1
ATOM 8462 O O . TYR B 1 522 ? 8.709 -61.368 8.924 1.000 29.264 520 TYR BBB O 1
ATOM 8471 N N . VAL B 1 523 ? 8.627 -62.391 10.950 1.000 28.271 521 VAL BBB N 1
ATOM 8472 C CA . VAL B 1 523 ? 8.185 -61.203 11.734 1.000 28.619 521 VAL BBB CA 1
ATOM 8473 C C . VAL B 1 523 ? 9.299 -60.809 12.697 1.000 29.583 521 VAL BBB C 1
ATOM 8474 O O . VAL B 1 523 ? 10.107 -61.650 13.097 1.000 28.762 521 VAL BBB O 1
ATOM 8478 N N . PRO B 1 524 ? 9.384 -59.515 13.088 1.000 29.310 522 PRO BBB N 1
ATOM 8479 C CA . PRO B 1 524 ? 10.334 -59.078 14.109 1.000 30.935 522 PRO BBB CA 1
ATOM 8480 C C . PRO B 1 524 ? 10.141 -59.871 15.414 1.000 31.359 522 PRO BBB C 1
ATOM 8481 O O . PRO B 1 524 ? 8.994 -60.202 15.758 1.000 26.155 522 PRO BBB O 1
ATOM 8485 N N . ARG B 1 525 ? 11.266 -60.173 16.073 1.000 33.456 523 ARG BBB N 1
ATOM 8486 C CA . ARG B 1 525 ? 11.361 -60.953 17.337 1.000 35.877 523 ARG BBB CA 1
ATOM 8487 C C . ARG B 1 525 ? 10.455 -60.347 18.416 1.000 34.305 523 ARG BBB C 1
ATOM 8488 O O . ARG B 1 525 ? 9.795 -61.121 19.120 1.000 32.361 523 ARG BBB O 1
ATOM 8496 N N . ALA B 1 526 ? 10.410 -59.015 18.510 1.000 34.356 524 ALA BBB N 1
ATOM 8497 C CA . ALA B 1 526 ? 9.609 -58.239 19.487 1.000 36.221 524 ALA BBB CA 1
ATOM 8498 C C . ALA B 1 526 ? 8.122 -58.638 19.459 1.000 38.780 524 ALA BBB C 1
ATOM 8499 O O . ALA B 1 526 ? 7.425 -58.379 20.466 1.000 42.646 524 ALA BBB O 1
ATOM 8501 N N . ALA B 1 527 ? 7.636 -59.232 18.362 1.000 37.920 525 ALA BBB N 1
ATOM 8502 C CA . ALA B 1 527 ? 6.214 -59.615 18.178 1.000 36.070 525 ALA BBB CA 1
ATOM 8503 C C . ALA B 1 527 ? 5.930 -60.983 18.805 1.000 33.660 525 ALA BBB C 1
ATOM 8504 O O . ALA B 1 527 ? 4.743 -61.359 18.833 1.000 30.023 525 ALA BBB O 1
ATOM 8506 N N . LEU B 1 528 ? 6.965 -61.703 19.260 1.000 33.688 526 LEU BBB N 1
ATOM 8507 C CA . LEU B 1 528 ? 6.858 -63.104 19.763 1.000 35.752 526 LEU BBB CA 1
ATOM 8508 C C . LEU B 1 528 ? 5.788 -63.211 20.853 1.000 35.289 526 LEU BBB C 1
ATOM 8509 O O . LEU B 1 528 ? 4.961 -64.119 20.798 1.000 33.705 526 LEU BBB O 1
ATOM 8514 N N . PRO B 1 529 ? 5.746 -62.314 21.870 1.000 34.470 527 PRO BBB N 1
ATOM 8515 C CA . PRO B 1 529 ? 4.690 -62.364 22.883 1.000 37.214 527 PRO BBB CA 1
ATOM 8516 C C . PRO B 1 529 ? 3.277 -62.127 22.324 1.000 39.847 527 PRO BBB C 1
ATOM 8517 O O . PRO B 1 529 ? 2.312 -62.470 23.012 1.000 37.035 527 PRO BBB O 1
ATOM 8521 N N . ARG B 1 530 ? 3.181 -61.548 21.119 1.000 40.269 528 ARG BBB N 1
ATOM 8522 C CA . ARG B 1 530 ? 1.891 -61.166 20.480 1.000 42.458 528 ARG BBB CA 1
ATOM 8523 C C . ARG B 1 530 ? 1.463 -62.223 19.447 1.000 39.454 528 ARG BBB C 1
ATOM 8524 O O . ARG B 1 530 ? 0.480 -61.960 18.733 1.000 39.460 528 ARG BBB O 1
ATOM 8532 N N . LEU B 1 531 ? 2.128 -63.382 19.384 1.000 37.533 529 LEU BBB N 1
ATOM 8533 C CA . LEU B 1 531 ? 1.737 -64.498 18.477 1.000 37.996 529 LEU BBB CA 1
ATOM 8534 C C . LEU B 1 531 ? 0.864 -65.487 19.251 1.000 38.881 529 LEU BBB C 1
ATOM 8535 O O . LEU B 1 531 ? 1.422 -66.343 19.951 1.000 38.340 529 LEU BBB O 1
ATOM 8540 N N . PHE B 1 532 ? -0.457 -65.383 19.100 1.000 39.244 530 PHE BBB N 1
ATOM 8541 C CA . PHE B 1 532 ? -1.458 -66.183 19.848 1.000 38.060 530 PHE BBB CA 1
ATOM 8542 C C . PHE B 1 532 ? -1.855 -67.398 19.015 1.000 40.026 530 PHE BBB C 1
ATOM 8543 O O . PHE B 1 532 ? -1.748 -67.322 17.779 1.000 41.601 530 PHE BBB O 1
ATOM 8551 N N . ALA B 1 533 ? -2.273 -68.478 19.687 1.000 41.259 531 ALA BBB N 1
ATOM 8552 C CA . ALA B 1 533 ? -2.900 -69.679 19.085 1.000 41.821 531 ALA BBB CA 1
ATOM 8553 C C . ALA B 1 533 ? -4.145 -70.062 19.892 1.000 43.647 531 ALA BBB C 1
ATOM 8554 O O . ALA B 1 533 ? -4.264 -69.629 21.051 1.000 43.523 531 ALA BBB O 1
ATOM 8556 N N . THR B 1 534 ? -5.035 -70.829 19.262 1.000 45.326 532 THR BBB N 1
ATOM 8557 C CA . THR B 1 534 ? -6.304 -71.359 19.819 1.000 48.245 532 THR BBB CA 1
ATOM 8558 C C . THR B 1 534 ? -6.555 -72.728 19.180 1.000 53.598 532 THR BBB C 1
ATOM 8559 O O . THR B 1 534 ? -6.100 -72.933 18.039 1.000 50.900 532 THR BBB O 1
ATOM 8563 N N . GLN B 1 535 ? -7.222 -73.641 19.887 1.000 62.823 533 GLN BBB N 1
ATOM 8564 C CA . GLN B 1 535 ? -7.597 -74.965 19.326 1.000 69.874 533 GLN BBB CA 1
ATOM 8565 C C . GLN B 1 535 ? -9.026 -74.888 18.780 1.000 73.160 533 GLN BBB C 1
ATOM 8566 O O . GLN B 1 535 ? -9.355 -75.696 17.894 1.000 74.561 533 GLN BBB O 1
ATOM 8572 N N . GLN B 1 536 ? -9.831 -73.942 19.268 1.000 78.536 534 GLN BBB N 1
ATOM 8573 C CA . GLN B 1 536 ? -11.228 -73.736 18.801 1.000 84.531 534 GLN BBB CA 1
ATOM 8574 C C . GLN B 1 536 ? -11.175 -73.129 17.398 1.000 80.458 534 GLN BBB C 1
ATOM 8575 O O . GLN B 1 536 ? -10.445 -72.140 17.213 1.000 79.661 534 GLN BBB O 1
ATOM 8581 N N . THR B 1 537 ? -11.902 -73.729 16.452 1.000 81.854 535 THR BBB N 1
ATOM 8582 C CA . THR B 1 537 ? -11.917 -73.348 15.014 1.000 81.765 535 THR BBB CA 1
ATOM 8583 C C . THR B 1 537 ? -12.114 -71.832 14.893 1.000 81.263 535 THR BBB C 1
ATOM 8584 O O . THR B 1 537 ? -12.832 -71.264 15.743 1.000 80.847 535 THR BBB O 1
ATOM 8588 N N . LEU B 1 538 ? -11.512 -71.221 13.866 1.000 78.904 536 LEU BBB N 1
ATOM 8589 C CA . LEU B 1 538 ? -11.566 -69.757 13.594 1.000 76.129 536 LEU BBB CA 1
ATOM 8590 C C . LEU B 1 538 ? -12.893 -69.388 12.916 1.000 80.462 536 LEU BBB C 1
ATOM 8591 O O . LEU B 1 538 ? -13.028 -68.219 12.496 1.000 86.466 536 LEU BBB O 1
ATOM 8596 N N . ALA B 1 539 ? -13.824 -70.340 12.791 1.000 84.827 537 ALA BBB N 1
ATOM 8597 C CA . ALA B 1 539 ? -15.169 -70.149 12.196 1.000 89.858 537 ALA BBB CA 1
ATOM 8598 C C . ALA B 1 539 ? -16.262 -70.314 13.263 1.000 90.135 537 ALA BBB C 1
ATOM 8599 O O . ALA B 1 539 ? -17.427 -69.991 12.952 1.000 92.950 537 ALA BBB O 1
ATOM 8601 N N . ALA B 1 540 ? -15.902 -70.770 14.472 1.000 90.757 538 ALA BBB N 1
ATOM 8602 C CA . ALA B 1 540 ? -16.830 -71.111 15.580 1.000 89.314 538 ALA BBB CA 1
ATOM 8603 C C . ALA B 1 540 ? -17.742 -69.922 15.875 1.000 90.014 538 ALA BBB C 1
ATOM 8604 O O . ALA B 1 540 ? -17.358 -68.770 15.667 1.000 88.098 538 ALA BBB O 1
ATOM 8606 N N . PRO B 1 541 ? -18.970 -70.159 16.394 1.000 89.326 539 PRO BBB N 1
ATOM 8607 C CA . PRO B 1 541 ? -19.928 -69.076 16.615 1.000 85.195 539 PRO BBB CA 1
ATOM 8608 C C . PRO B 1 541 ? -19.309 -67.980 17.493 1.000 78.150 539 PRO BBB C 1
ATOM 8609 O O . PRO B 1 541 ? -19.457 -66.822 17.146 1.000 79.102 539 PRO BBB O 1
ATOM 8613 N N . GLY B 1 542 ? -18.600 -68.377 18.558 1.000 68.537 540 GLY BBB N 1
ATOM 8614 C CA . GLY B 1 542 ? -17.989 -67.469 19.550 1.000 63.567 540 GLY BBB CA 1
ATOM 8615 C C . GLY B 1 542 ? -16.495 -67.268 19.343 1.000 58.770 540 GLY BBB C 1
ATOM 8616 O O . GLY B 1 542 ? -15.834 -66.795 20.292 1.000 56.647 540 GLY BBB O 1
ATOM 8617 N N . ALA B 1 543 ? -15.976 -67.592 18.153 1.000 55.534 541 ALA BBB N 1
ATOM 8618 C CA . ALA B 1 543 ? -14.546 -67.445 17.779 1.000 52.296 541 ALA BBB CA 1
ATOM 8619 C C . ALA B 1 543 ? -14.154 -65.969 17.858 1.000 46.689 541 ALA BBB C 1
ATOM 8620 O O . ALA B 1 543 ? -13.124 -65.645 18.484 1.000 42.890 541 ALA BBB O 1
ATOM 8622 N N . VAL B 1 544 ? -14.972 -65.112 17.248 1.000 43.629 542 VAL BBB N 1
ATOM 8623 C CA . VAL B 1 544 ? -14.725 -63.647 17.148 1.000 45.237 542 VAL BBB CA 1
ATOM 8624 C C . VAL B 1 544 ? -14.465 -63.104 18.560 1.000 46.624 542 VAL BBB C 1
ATOM 8625 O O . VAL B 1 544 ? -13.431 -62.423 18.752 1.000 47.833 542 VAL BBB O 1
ATOM 8629 N N . ASP B 1 545 ? -15.347 -63.401 19.519 1.000 44.914 543 ASP BBB N 1
ATOM 8630 C CA . ASP B 1 545 ? -15.278 -62.794 20.873 1.000 46.102 543 ASP BBB CA 1
ATOM 8631 C C . ASP B 1 545 ? -14.184 -63.500 21.681 1.000 42.545 543 ASP BBB C 1
ATOM 8632 O O . ASP B 1 545 ? -13.459 -62.798 22.410 1.000 40.595 543 ASP BBB O 1
ATOM 8637 N N . GLU B 1 546 ? -14.036 -64.816 21.526 1.000 42.238 544 GLU BBB N 1
ATOM 8638 C CA . GLU B 1 546 ? -12.990 -65.609 22.228 1.000 47.990 544 GLU BBB CA 1
ATOM 8639 C C . GLU B 1 546 ? -11.597 -65.071 21.873 1.000 47.790 544 GLU BBB C 1
ATOM 8640 O O . GLU B 1 546 ? -10.777 -64.841 22.796 1.000 46.166 544 GLU BBB O 1
ATOM 8646 N N . ILE B 1 547 ? -11.343 -64.862 20.580 1.000 46.269 545 ILE BBB N 1
ATOM 8647 C CA . ILE B 1 547 ? -10.048 -64.327 20.066 1.000 44.885 545 ILE BBB CA 1
ATOM 8648 C C . ILE B 1 547 ? -9.893 -62.861 20.489 1.000 41.580 545 ILE BBB C 1
ATOM 8649 O O . ILE B 1 547 ? -8.763 -62.473 20.855 1.000 38.550 545 ILE BBB O 1
ATOM 8654 N N . GLY B 1 548 ? -10.983 -62.089 20.472 1.000 39.227 546 GLY BBB N 1
ATOM 8655 C CA . GLY B 1 548 ? -11.021 -60.720 21.019 1.000 42.001 546 GLY BBB CA 1
ATOM 8656 C C . GLY B 1 548 ? -10.600 -60.680 22.483 1.000 45.193 546 GLY BBB C 1
ATOM 8657 O O . GLY B 1 548 ? -9.878 -59.734 22.872 1.000 44.292 546 GLY BBB O 1
ATOM 8658 N N . ARG B 1 549 ? -11.036 -61.662 23.278 1.000 49.033 547 ARG BBB N 1
ATOM 8659 C CA . ARG B 1 549 ? -10.632 -61.798 24.704 1.000 54.916 547 ARG BBB CA 1
ATOM 8660 C C . ARG B 1 549 ? -9.126 -62.097 24.773 1.000 49.432 547 ARG BBB C 1
ATOM 8661 O O . ARG B 1 549 ? -8.442 -61.432 25.543 1.000 47.954 547 ARG BBB O 1
ATOM 8669 N N . LEU B 1 550 ? -8.632 -63.014 23.940 1.000 50.634 548 LEU BBB N 1
ATOM 8670 C CA . LEU B 1 550 ? -7.213 -63.471 23.899 1.000 47.878 548 LEU BBB CA 1
ATOM 8671 C C . LEU B 1 550 ? -6.258 -62.312 23.552 1.000 45.795 548 LEU BBB C 1
ATOM 8672 O O . LEU B 1 550 ? -5.195 -62.222 24.188 1.000 45.631 548 LEU BBB O 1
ATOM 8677 N N . ILE B 1 551 ? -6.612 -61.438 22.604 1.000 44.536 549 ILE BBB N 1
ATOM 8678 C CA . ILE B 1 551 ? -5.709 -60.355 22.100 1.000 43.695 549 ILE BBB CA 1
ATOM 8679 C C . ILE B 1 551 ? -5.958 -59.041 22.863 1.000 41.971 549 ILE BBB C 1
ATOM 8680 O O . ILE B 1 551 ? -5.196 -58.072 22.626 1.000 36.728 549 ILE BBB O 1
ATOM 8685 N N . GLY B 1 552 ? -6.990 -58.998 23.717 1.000 41.508 550 GLY BBB N 1
ATOM 8686 C CA . GLY B 1 552 ? -7.305 -57.866 24.613 1.000 41.077 550 GLY BBB CA 1
ATOM 8687 C C . GLY B 1 552 ? -7.919 -56.676 23.884 1.000 42.151 550 GLY BBB C 1
ATOM 8688 O O . GLY B 1 552 ? -7.770 -55.543 24.379 1.000 39.391 550 GLY BBB O 1
ATOM 8689 N N . HIS B 1 553 ? -8.583 -56.910 22.749 1.000 42.503 551 HIS BBB N 1
ATOM 8690 C CA . HIS B 1 553 ? -9.375 -55.896 21.999 1.000 43.543 551 HIS BBB CA 1
ATOM 8691 C C . HIS B 1 553 ? -10.167 -56.614 20.912 1.000 41.519 551 HIS BBB C 1
ATOM 8692 O O . HIS B 1 553 ? -9.808 -57.723 20.523 1.000 41.139 551 HIS BBB O 1
ATOM 8699 N N . PRO B 1 554 ? -11.284 -56.040 20.408 1.000 40.408 552 PRO BBB N 1
ATOM 8700 C CA . PRO B 1 554 ? -12.063 -56.713 19.369 1.000 40.925 552 PRO BBB CA 1
ATOM 8701 C C . PRO B 1 554 ? -11.282 -56.798 18.042 1.000 39.694 552 PRO BBB C 1
ATOM 8702 O O . PRO B 1 554 ? -10.465 -55.931 17.757 1.000 34.098 552 PRO BBB O 1
ATOM 8706 N N . LEU B 1 555 ? -11.527 -57.862 17.278 1.000 38.082 553 LEU BBB N 1
ATOM 8707 C CA . LEU B 1 555 ? -11.052 -58.010 15.878 1.000 38.502 553 LEU BBB CA 1
ATOM 8708 C C . LEU B 1 555 ? -11.523 -56.790 15.089 1.000 36.979 553 LEU BBB C 1
ATOM 8709 O O . LEU B 1 555 ? -12.514 -56.180 15.464 1.000 39.579 553 LEU BBB O 1
ATOM 8714 N N . PRO B 1 556 ? -10.835 -56.373 14.000 1.000 38.229 554 PRO BBB N 1
ATOM 8715 C CA . PRO B 1 556 ? -9.749 -57.150 13.400 1.000 37.664 554 PRO BBB CA 1
ATOM 8716 C C . PRO B 1 556 ? -8.386 -57.041 14.093 1.000 35.609 554 PRO BBB C 1
ATOM 8717 O O . PRO B 1 556 ? -8.141 -56.076 14.804 1.000 34.408 554 PRO BBB O 1
ATOM 8721 N N . LEU B 1 557 ? -7.519 -58.014 13.804 1.000 33.547 555 LEU BBB N 1
ATOM 8722 C CA . LEU B 1 557 ? -6.135 -58.091 14.328 1.000 34.065 555 LEU BBB CA 1
ATOM 8723 C C . LEU B 1 557 ? -5.375 -56.818 13.966 1.000 33.714 555 LEU BBB C 1
ATOM 8724 O O . LEU B 1 557 ? -5.580 -56.314 12.852 1.000 31.385 555 LEU BBB O 1
ATOM 8729 N N . GLN B 1 558 ? -4.528 -56.351 14.889 1.000 37.078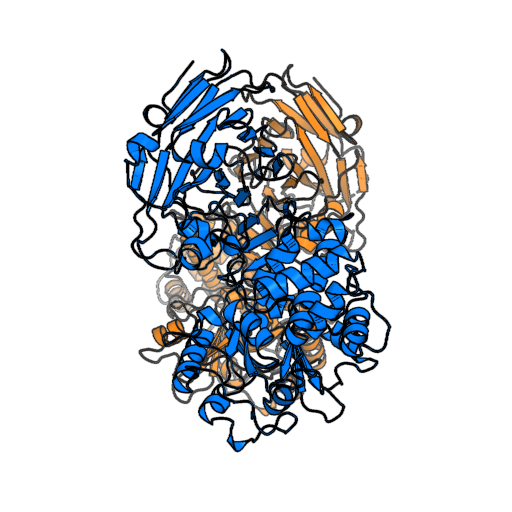 556 GLN BBB N 1
ATOM 8730 C CA . GLN B 1 558 ? -3.603 -55.197 14.738 1.000 37.890 556 GLN BBB CA 1
ATOM 8731 C C . GLN B 1 558 ? -2.165 -55.730 14.851 1.000 37.124 556 GLN BBB C 1
ATOM 8732 O O . GLN B 1 558 ? -1.749 -56.412 13.900 1.000 34.516 556 GLN BBB O 1
ATOM 8738 N N . LEU B 1 559 ? -1.456 -55.475 15.964 1.000 34.969 557 LEU BBB N 1
ATOM 8739 C CA . LEU B 1 559 ? -0.042 -55.898 16.207 1.000 35.880 557 LEU BBB CA 1
ATOM 8740 C C . LEU B 1 559 ? -0.024 -57.272 16.896 1.000 35.547 557 LEU BBB C 1
ATOM 8741 O O . LEU B 1 559 ? 0.647 -57.427 17.930 1.000 36.603 557 LEU BBB O 1
ATOM 8746 N N . GLU B 1 560 ? -0.734 -58.235 16.316 1.000 35.291 558 GLU BBB N 1
ATOM 8747 C CA . GLU B 1 560 ? -0.930 -59.607 16.845 1.000 34.137 558 GLU BBB CA 1
ATOM 8748 C C . GLU B 1 560 ? -1.133 -60.567 15.671 1.000 31.393 558 GLU BBB C 1
ATOM 8749 O O . GLU B 1 560 ? -1.597 -60.122 14.609 1.000 29.825 558 GLU BBB O 1
ATOM 8755 N N . ALA B 1 561 ? -0.857 -61.848 15.893 1.000 31.145 559 ALA BBB N 1
ATOM 8756 C CA . ALA B 1 561 ? -1.225 -62.963 15.000 1.000 32.215 559 ALA BBB CA 1
ATOM 8757 C C . ALA B 1 561 ? -2.087 -63.941 15.792 1.000 34.342 559 ALA BBB C 1
ATOM 8758 O O . ALA B 1 561 ? -1.869 -64.052 17.024 1.000 35.133 559 ALA BBB O 1
ATOM 8760 N N . ILE B 1 562 ? -3.030 -64.605 15.117 1.000 34.913 560 ILE BBB N 1
ATOM 8761 C CA . ILE B 1 562 ? -3.803 -65.752 15.675 1.000 36.760 560 ILE BBB CA 1
ATOM 8762 C C . ILE B 1 562 ? -3.547 -66.963 14.778 1.000 37.074 560 ILE BBB C 1
ATOM 8763 O O . ILE B 1 562 ? -3.564 -66.800 13.543 1.000 37.163 560 ILE BBB O 1
ATOM 8768 N N . THR B 1 563 ? -3.305 -68.118 15.397 1.000 36.893 561 THR BBB N 1
ATOM 8769 C CA . THR B 1 563 ? -3.165 -69.435 14.737 1.000 38.593 561 THR BBB CA 1
ATOM 8770 C C . THR B 1 563 ? -4.263 -70.353 15.271 1.000 40.269 561 THR BBB C 1
ATOM 8771 O O . THR B 1 563 ? -4.360 -70.491 16.499 1.000 40.858 561 THR BBB O 1
ATOM 8775 N N . GLY B 1 564 ? -5.057 -70.942 14.380 1.000 44.313 562 GLY BBB N 1
ATOM 8776 C CA . GLY B 1 564 ? -6.152 -71.859 14.738 1.000 45.283 562 GLY BBB CA 1
ATOM 8777 C C . GLY B 1 564 ? -6.521 -72.749 13.559 1.000 48.802 562 GLY BBB C 1
ATOM 8778 O O . GLY B 1 564 ? -6.089 -72.497 12.437 1.000 49.729 562 GLY BBB O 1
ATOM 8779 N N . PRO B 1 565 ? -7.311 -73.821 13.774 1.000 54.159 563 PRO BBB N 1
ATOM 8780 C CA . PRO B 1 565 ? -7.656 -74.739 12.692 1.000 59.063 563 PRO BBB CA 1
ATOM 8781 C C . PRO B 1 565 ? -8.453 -74.021 11.590 1.000 65.524 563 PRO BBB C 1
ATOM 8782 O O . PRO B 1 565 ? -9.315 -73.215 11.919 1.000 60.445 563 PRO BBB O 1
ATOM 8786 N N . GLU B 1 566 ? -8.110 -74.312 10.328 1.000 74.956 564 GLU BBB N 1
ATOM 8787 C CA . GLU B 1 566 ? -8.791 -73.825 9.096 1.000 86.564 564 GLU BBB CA 1
ATOM 8788 C C . GLU B 1 566 ? -10.306 -73.988 9.282 1.000 93.299 564 GLU BBB C 1
ATOM 8789 O O . GLU B 1 566 ? -11.021 -72.965 9.247 1.000 95.667 564 GLU BBB O 1
ATOM 8795 N N . GLU B 1 567 ? -10.756 -75.231 9.488 1.000 95.684 565 GLU BBB N 1
ATOM 8796 C CA . GLU B 1 567 ? -12.171 -75.604 9.764 1.000 97.734 565 GLU BBB CA 1
ATOM 8797 C C . GLU B 1 567 ? -12.195 -76.359 11.103 1.000 99.515 565 GLU BBB C 1
ATOM 8798 O O . GLU B 1 567 ? -11.563 -75.856 12.052 1.000 98.695 565 GLU BBB O 1
ATOM 8804 N N . GLU B 1 568 ? -12.890 -77.501 11.190 1.000 100.393 566 GLU BBB N 1
ATOM 8805 C CA . GLU B 1 568 ? -12.846 -78.418 12.364 1.000 97.223 566 GLU BBB CA 1
ATOM 8806 C C . GLU B 1 568 ? -12.138 -79.712 11.945 1.000 93.502 566 GLU BBB C 1
ATOM 8807 O O . GLU B 1 568 ? -12.610 -80.352 10.985 1.000 91.565 566 GLU BBB O 1
ATOM 8813 N N . GLY B 1 569 ? -11.050 -80.071 12.638 1.000 87.506 567 GLY BBB N 1
ATOM 8814 C CA . GLY B 1 569 ? -10.156 -81.189 12.275 1.000 82.137 567 GLY BBB CA 1
ATOM 8815 C C . GLY B 1 569 ? -9.288 -80.845 11.073 1.000 79.941 567 GLY BBB C 1
ATOM 8816 O O . GLY B 1 569 ? -8.753 -81.778 10.439 1.000 77.012 567 GLY BBB O 1
ATOM 8817 N N . GLY B 1 570 ? -9.149 -79.550 10.769 1.000 76.114 568 GLY BBB N 1
ATOM 8818 C CA . GLY B 1 570 ? -8.377 -79.040 9.621 1.000 72.292 568 GLY BBB CA 1
ATOM 8819 C C . GLY B 1 570 ? -6.942 -78.731 10.009 1.000 67.637 568 GLY BBB C 1
ATOM 8820 O O . GLY B 1 570 ? -6.574 -78.959 11.183 1.000 64.870 568 GLY BBB O 1
ATOM 8821 N N . ARG B 1 571 ? -6.157 -78.233 9.052 1.000 62.748 569 ARG BBB N 1
ATOM 8822 C CA . ARG B 1 571 ? -4.738 -77.842 9.259 1.000 59.870 569 ARG BBB CA 1
ATOM 8823 C C . ARG B 1 571 ? -4.707 -76.441 9.879 1.000 53.195 569 ARG BBB C 1
ATOM 8824 O O . ARG B 1 571 ? -5.758 -75.771 9.854 1.000 51.386 569 ARG BBB O 1
ATOM 8832 N N . LEU B 1 572 ? -3.561 -76.038 10.441 1.000 48.171 570 LEU BBB N 1
ATOM 8833 C CA . LEU B 1 572 ? -3.399 -74.776 11.219 1.000 46.140 570 LEU BBB CA 1
ATOM 8834 C C . LEU B 1 572 ? -3.141 -73.591 10.271 1.000 43.954 570 LEU BBB C 1
ATOM 8835 O O . LEU B 1 572 ? -2.144 -73.617 9.524 1.000 43.239 570 LEU BBB O 1
ATOM 8840 N N . ALA B 1 573 ? -4.020 -72.587 10.313 1.000 41.560 571 ALA BBB N 1
ATOM 8841 C CA . ALA B 1 573 ? -3.897 -71.305 9.582 1.000 39.415 571 ALA BBB CA 1
ATOM 8842 C C . ALA B 1 573 ? -3.470 -70.214 10.565 1.000 37.325 571 ALA BBB C 1
ATOM 8843 O O . ALA B 1 573 ? -3.998 -70.178 11.695 1.000 34.786 571 ALA BBB O 1
ATOM 8845 N N . THR B 1 574 ? -2.546 -69.356 10.137 1.000 35.382 572 THR BBB N 1
ATOM 8846 C CA . THR B 1 574 ? -2.044 -68.204 10.917 1.000 35.380 572 THR BBB CA 1
ATOM 8847 C C . THR B 1 574 ? -2.448 -66.915 10.197 1.000 35.730 572 THR BBB C 1
ATOM 8848 O O . THR B 1 574 ? -2.044 -66.736 9.032 1.000 36.657 572 THR BBB O 1
ATOM 8852 N N . ILE B 1 575 ? -3.212 -66.053 10.866 1.000 34.047 573 ILE BBB N 1
ATOM 8853 C CA . ILE B 1 575 ? -3.555 -64.693 10.363 1.000 33.245 573 ILE BBB CA 1
ATOM 8854 C C . ILE B 1 575 ? -2.651 -63.679 11.070 1.000 31.210 573 ILE BBB C 1
ATOM 8855 O O . ILE B 1 575 ? -2.719 -63.588 12.303 1.000 31.493 573 ILE BBB O 1
ATOM 8860 N N . LEU B 1 576 ? -1.816 -62.975 10.310 1.000 30.301 574 LEU BBB N 1
ATOM 8861 C CA . LEU B 1 576 ? -1.051 -61.796 10.787 1.000 30.520 574 LEU BBB CA 1
ATOM 8862 C C . LEU B 1 576 ? -1.949 -60.572 10.619 1.000 30.078 574 LEU BBB C 1
ATOM 8863 O O . LEU B 1 576 ? -2.427 -60.356 9.489 1.000 31.637 574 LEU BBB O 1
ATOM 8868 N N . GLY B 1 577 ? -2.188 -59.821 11.697 1.000 29.054 575 GLY BBB N 1
ATOM 8869 C CA . GLY B 1 577 ? -2.806 -58.487 11.616 1.000 28.572 575 GLY BBB CA 1
ATOM 8870 C C . GLY B 1 577 ? -2.035 -57.647 10.623 1.000 28.954 575 GLY BBB C 1
ATOM 8871 O O . GLY B 1 577 ? -0.802 -57.803 10.559 1.000 29.986 575 GLY BBB O 1
ATOM 8872 N N . TRP B 1 578 ? -2.716 -56.797 9.863 1.000 28.790 576 TRP BBB N 1
ATOM 8873 C CA . TRP B 1 578 ? -2.079 -56.020 8.769 1.000 28.273 576 TRP BBB CA 1
ATOM 8874 C C . TRP B 1 578 ? -0.964 -55.123 9.317 1.000 28.245 576 TRP BBB C 1
ATOM 8875 O O . TRP B 1 578 ? 0.053 -54.968 8.617 1.000 26.765 576 TRP BBB O 1
ATOM 8886 N N . ARG B 1 579 ? -1.108 -54.576 10.522 1.000 28.510 577 ARG BBB N 1
ATOM 8887 C CA . ARG B 1 579 ? -0.061 -53.675 11.075 1.000 30.623 577 ARG BBB CA 1
ATOM 8888 C C . ARG B 1 579 ? 1.196 -54.498 11.394 1.000 27.332 577 ARG BBB C 1
ATOM 8889 O O . ARG B 1 579 ? 2.289 -53.964 11.255 1.000 27.128 577 ARG BBB O 1
ATOM 8897 N N . LEU B 1 580 ? 1.049 -55.770 11.768 1.000 27.071 578 LEU BBB N 1
ATOM 8898 C CA . LEU B 1 580 ? 2.199 -56.685 11.993 1.000 27.274 578 LEU BBB CA 1
ATOM 8899 C C . LEU B 1 580 ? 2.760 -57.138 10.635 1.000 26.119 578 LEU BBB C 1
ATOM 8900 O O . LEU B 1 580 ? 3.982 -57.055 10.426 1.000 23.634 578 LEU BBB O 1
ATOM 8905 N N . ALA B 1 581 ? 1.882 -57.586 9.742 1.000 25.174 579 ALA BBB N 1
ATOM 8906 C CA . ALA B 1 581 ? 2.242 -58.113 8.410 1.000 26.141 579 ALA BBB CA 1
ATOM 8907 C C . ALA B 1 581 ? 3.140 -57.103 7.680 1.000 25.292 579 ALA BBB C 1
ATOM 8908 O O . ALA B 1 581 ? 4.149 -57.527 7.099 1.000 23.581 579 ALA BBB O 1
ATOM 8910 N N . GLU B 1 582 ? 2.852 -55.804 7.783 1.000 25.588 580 GLU BBB N 1
ATOM 8911 C CA . GLU B 1 582 ? 3.628 -54.748 7.075 1.000 27.538 580 GLU BBB CA 1
ATOM 8912 C C . GLU B 1 582 ? 5.093 -54.756 7.543 1.000 28.045 580 GLU BBB C 1
ATOM 8913 O O . GLU B 1 582 ? 5.950 -54.308 6.767 1.000 26.564 580 GLU BBB O 1
ATOM 8919 N N . GLN B 1 583 ? 5.364 -55.230 8.766 1.000 28.040 581 GLN BBB N 1
ATOM 8920 C CA . GLN B 1 583 ? 6.726 -55.311 9.360 1.000 27.824 581 GLN BBB CA 1
ATOM 8921 C C . GLN B 1 583 ? 7.326 -56.688 9.085 1.000 25.874 581 GLN BBB C 1
ATOM 8922 O O . GLN B 1 583 ? 8.470 -56.932 9.511 1.000 24.774 581 GLN BBB O 1
ATOM 8928 N N . ALA B 1 584 ? 6.558 -57.585 8.475 1.000 24.668 582 ALA BBB N 1
ATOM 8929 C CA . ALA B 1 584 ? 7.067 -58.915 8.093 1.000 27.548 582 ALA BBB CA 1
ATOM 8930 C C . ALA B 1 584 ? 8.090 -58.725 6.967 1.000 29.919 582 ALA BBB C 1
ATOM 8931 O O . ALA B 1 584 ? 8.009 -57.700 6.236 1.000 30.447 582 ALA BBB O 1
ATOM 8933 N N . VAL B 1 585 ? 9.064 -59.629 6.886 1.000 27.996 583 VAL BBB N 1
ATOM 8934 C CA . VAL B 1 585 ? 9.990 -59.747 5.726 1.000 26.484 583 VAL BBB CA 1
ATOM 8935 C C . VAL B 1 585 ? 9.603 -61.045 5.030 1.000 24.833 583 VAL BBB C 1
ATOM 8936 O O . VAL B 1 585 ? 9.424 -62.049 5.717 1.000 26.197 583 VAL BBB O 1
ATOM 8940 N N . VAL B 1 586 ? 9.410 -60.998 3.722 1.000 23.784 584 VAL BBB N 1
ATOM 8941 C CA . VAL B 1 586 ? 8.963 -62.178 2.942 1.000 23.530 584 VAL BBB CA 1
ATOM 8942 C C . VAL B 1 586 ? 10.027 -62.464 1.891 1.000 23.673 584 VAL BBB C 1
ATOM 8943 O O . VAL B 1 586 ? 10.341 -61.549 1.107 1.000 24.378 584 VAL BBB O 1
ATOM 8947 N N . ILE B 1 587 ? 10.570 -63.680 1.907 1.000 24.247 585 ILE BBB N 1
ATOM 8948 C CA . ILE B 1 587 ? 11.546 -64.164 0.889 1.000 24.342 585 ILE BBB CA 1
ATOM 8949 C C . ILE B 1 587 ? 10.955 -65.397 0.224 1.000 25.396 585 ILE BBB C 1
ATOM 8950 O O . ILE B 1 587 ? 10.009 -65.998 0.743 1.000 26.519 585 ILE BBB O 1
ATOM 8955 N N . PRO B 1 588 ? 11.484 -65.816 -0.946 1.000 26.088 586 PRO BBB N 1
ATOM 8956 C CA . PRO B 1 588 ? 11.009 -67.032 -1.605 1.000 26.351 586 PRO BBB CA 1
ATOM 8957 C C . PRO B 1 588 ? 11.325 -68.332 -0.848 1.000 27.362 586 PRO BBB C 1
ATOM 8958 O O . PRO B 1 588 ? 12.330 -68.416 -0.180 1.000 26.416 586 PRO BBB O 1
ATOM 8962 N N . SER B 1 589 ? 10.426 -69.309 -0.971 1.000 29.874 587 SER BBB N 1
ATOM 8963 C CA . SER B 1 589 ? 10.628 -70.746 -0.660 1.000 31.107 587 SER BBB CA 1
ATOM 8964 C C . SER B 1 589 ? 11.394 -71.398 -1.818 1.000 33.587 587 SER BBB C 1
ATOM 8965 O O . SER B 1 589 ? 11.346 -70.848 -2.941 1.000 34.505 587 SER BBB O 1
ATOM 8968 N N . THR B 1 590 ? 12.076 -72.519 -1.572 1.000 35.385 588 THR BBB N 1
ATOM 8969 C CA . THR B 1 590 ? 12.678 -73.369 -2.640 1.000 36.860 588 THR BBB CA 1
ATOM 8970 C C . THR B 1 590 ? 11.702 -74.496 -2.988 1.000 36.277 588 THR BBB C 1
ATOM 8971 O O . THR B 1 590 ? 12.047 -75.308 -3.850 1.000 41.358 588 THR BBB O 1
ATOM 8975 N N . ILE B 1 591 ? 10.538 -74.538 -2.334 1.000 34.927 589 ILE BBB N 1
ATOM 8976 C CA . ILE B 1 591 ? 9.437 -75.497 -2.639 1.000 36.213 589 ILE BBB CA 1
ATOM 8977 C C . ILE B 1 591 ? 8.748 -75.012 -3.909 1.000 37.560 589 ILE BBB C 1
ATOM 8978 O O . ILE B 1 591 ? 8.043 -74.010 -3.875 1.000 40.514 589 ILE BBB O 1
ATOM 8983 N N . PRO B 1 592 ? 8.956 -75.660 -5.076 1.000 41.400 590 PRO BBB N 1
ATOM 8984 C CA . PRO B 1 592 ? 8.359 -75.178 -6.320 1.000 40.356 590 PRO BBB CA 1
ATOM 8985 C C . PRO B 1 592 ? 6.867 -75.537 -6.417 1.000 41.229 590 PRO BBB C 1
ATOM 8986 O O . PRO B 1 592 ? 6.441 -76.500 -5.793 1.000 42.093 590 PRO BBB O 1
ATOM 8990 N N . THR B 1 593 ? 6.093 -74.733 -7.153 1.000 41.170 591 THR BBB N 1
ATOM 8991 C CA . THR B 1 593 ? 4.716 -75.084 -7.596 1.000 40.270 591 THR BBB CA 1
ATOM 8992 C C . THR B 1 593 ? 4.831 -75.860 -8.911 1.000 42.021 591 THR BBB C 1
ATOM 8993 O O . THR B 1 593 ? 5.732 -75.535 -9.705 1.000 38.049 591 THR BBB O 1
ATOM 8997 N N . ASP B 1 594 ? 3.974 -76.865 -9.110 1.000 44.772 592 ASP BBB N 1
ATOM 8998 C CA . ASP B 1 594 ? 3.991 -77.736 -10.316 1.000 48.834 592 ASP BBB CA 1
ATOM 8999 C C . ASP B 1 594 ? 3.167 -77.060 -11.413 1.000 48.425 592 ASP BBB C 1
ATOM 9000 O O . ASP B 1 594 ? 1.957 -76.875 -11.253 1.000 46.531 592 ASP BBB O 1
ATOM 9005 N N . PRO B 1 595 ? 3.788 -76.671 -12.553 1.000 47.724 593 PRO BBB N 1
ATOM 9006 C CA . PRO B 1 595 ? 3.048 -76.086 -13.672 1.000 52.268 593 PRO BBB CA 1
ATOM 9007 C C . PRO B 1 595 ? 2.021 -77.069 -14.264 1.000 55.633 593 PRO BBB C 1
ATOM 9008 O O . PRO B 1 595 ? 1.007 -76.621 -14.760 1.000 56.282 593 PRO BBB O 1
ATOM 9012 N N . ARG B 1 596 ? 2.299 -78.375 -14.178 1.000 60.717 594 ARG BBB N 1
ATOM 9013 C CA . ARG B 1 596 ? 1.476 -79.462 -14.779 1.000 61.239 594 ARG BBB CA 1
ATOM 9014 C C . ARG B 1 596 ? 0.317 -79.865 -13.854 1.000 57.456 594 ARG BBB C 1
ATOM 9015 O O . ARG B 1 596 ? -0.634 -80.488 -14.363 1.000 61.052 594 ARG BBB O 1
ATOM 9023 N N . ASN B 1 597 ? 0.378 -79.530 -12.559 1.000 51.196 595 ASN BBB N 1
ATOM 9024 C CA . ASN B 1 597 ? -0.592 -80.006 -11.533 1.000 47.413 595 ASN BBB CA 1
ATOM 9025 C C . ASN B 1 597 ? -1.133 -78.808 -10.742 1.000 45.424 595 ASN BBB C 1
ATOM 9026 O O . ASN B 1 597 ? -1.144 -78.864 -9.489 1.000 45.374 595 ASN BBB O 1
ATOM 9031 N N . VAL B 1 598 ? -1.611 -77.780 -11.448 1.000 42.057 596 VAL BBB N 1
ATOM 9032 C CA . VAL B 1 598 ? -2.273 -76.601 -10.818 1.000 40.814 596 VAL BBB CA 1
ATOM 9033 C C . VAL B 1 598 ? -3.647 -77.063 -10.308 1.000 40.197 596 VAL BBB C 1
ATOM 9034 O O . VAL B 1 598 ? -4.475 -77.495 -11.139 1.000 37.004 596 VAL BBB O 1
ATOM 9038 N N . GLY B 1 599 ? -3.859 -76.999 -8.989 1.000 41.766 597 GLY BBB N 1
ATOM 9039 C CA . GLY B 1 599 ? -5.052 -77.529 -8.295 1.000 43.279 597 GLY BBB CA 1
ATOM 9040 C C . GLY B 1 599 ? -4.750 -78.822 -7.543 1.000 43.097 597 GLY BBB C 1
ATOM 9041 O O . GLY B 1 599 ? -5.555 -79.199 -6.674 1.000 44.039 597 GLY BBB O 1
ATOM 9042 N N . GLY B 1 600 ? -3.626 -79.477 -7.855 1.000 44.057 598 GLY BBB N 1
ATOM 9043 C CA . GLY B 1 600 ? -3.137 -80.676 -7.145 1.000 45.487 598 GLY BBB CA 1
ATOM 9044 C C . GLY B 1 600 ? -2.641 -80.363 -5.738 1.000 46.358 598 GLY BBB C 1
ATOM 9045 O O . GLY B 1 600 ? -2.440 -79.166 -5.404 1.000 46.382 598 GLY BBB O 1
ATOM 9046 N N . ASP B 1 601 ? -2.466 -81.408 -4.925 1.000 45.851 599 ASP BBB N 1
ATOM 9047 C CA . ASP B 1 601 ? -1.856 -81.325 -3.574 1.000 44.649 599 ASP BBB CA 1
ATOM 9048 C C . ASP B 1 601 ? -0.340 -81.227 -3.749 1.000 41.951 599 ASP BBB C 1
ATOM 9049 O O . ASP B 1 601 ? 0.172 -81.700 -4.778 1.000 40.538 599 ASP BBB O 1
ATOM 9054 N N . LEU B 1 602 ? 0.342 -80.610 -2.785 1.000 42.197 600 LEU BBB N 1
ATOM 9055 C CA . LEU B 1 602 ? 1.825 -80.523 -2.756 1.000 39.867 600 LEU BBB CA 1
ATOM 9056 C C . LEU B 1 602 ? 2.391 -81.945 -2.680 1.000 41.915 600 LEU BBB C 1
ATOM 9057 O O . LEU B 1 602 ? 1.896 -82.732 -1.841 1.000 38.192 600 LEU BBB O 1
ATOM 9062 N N . ASP B 1 603 ? 3.356 -82.255 -3.551 1.000 45.273 601 ASP BBB N 1
ATOM 9063 C CA . ASP B 1 603 ? 4.218 -83.462 -3.462 1.000 48.604 601 ASP BBB CA 1
ATOM 9064 C C . ASP B 1 603 ? 5.093 -83.308 -2.223 1.000 47.607 601 ASP BBB C 1
ATOM 9065 O O . ASP B 1 603 ? 5.944 -82.421 -2.196 1.000 44.553 601 ASP BBB O 1
ATOM 9070 N N . PRO B 1 604 ? 4.900 -84.135 -1.164 1.000 48.103 602 PRO BBB N 1
ATOM 9071 C CA . PRO B 1 604 ? 5.695 -84.031 0.061 1.000 49.406 602 PRO BBB CA 1
ATOM 9072 C C . PRO B 1 604 ? 7.196 -84.263 -0.164 1.000 49.394 602 PRO BBB C 1
ATOM 9073 O O . PRO B 1 604 ? 7.972 -83.787 0.637 1.000 50.518 602 PRO BBB O 1
ATOM 9077 N N . ALA B 1 605 ? 7.557 -84.968 -1.239 1.000 50.516 603 ALA BBB N 1
ATOM 9078 C CA . ALA B 1 605 ? 8.951 -85.319 -1.596 1.000 52.501 603 ALA BBB CA 1
ATOM 9079 C C . ALA B 1 605 ? 9.664 -84.135 -2.262 1.000 50.880 603 ALA BBB C 1
ATOM 9080 O O . ALA B 1 605 ? 10.904 -84.157 -2.286 1.000 50.285 603 ALA BBB O 1
ATOM 9082 N N . SER B 1 606 ? 8.933 -83.142 -2.786 1.000 50.030 604 SER BBB N 1
ATOM 9083 C CA . SER B 1 606 ? 9.527 -81.965 -3.485 1.000 50.696 604 SER BBB CA 1
ATOM 9084 C C . SER B 1 606 ? 9.900 -80.853 -2.487 1.000 47.309 604 SER BBB C 1
ATOM 9085 O O . SER B 1 606 ? 10.485 -79.852 -2.932 1.000 45.175 604 SER BBB O 1
ATOM 9088 N N . VAL B 1 607 ? 9.601 -81.034 -1.195 1.000 43.389 605 VAL BBB N 1
ATOM 9089 C CA . VAL B 1 607 ? 10.057 -80.146 -0.081 1.000 43.965 605 VAL BBB CA 1
ATOM 9090 C C . VAL B 1 607 ? 11.487 -80.534 0.298 1.000 44.135 605 VAL BBB C 1
ATOM 9091 O O . VAL B 1 607 ? 11.707 -81.605 0.860 1.000 46.973 605 VAL BBB O 1
ATOM 9095 N N . PRO B 1 608 ? 12.515 -79.707 0.000 1.000 43.534 606 PRO BBB N 1
ATOM 9096 C CA . PRO B 1 608 ? 13.885 -80.029 0.399 1.000 45.586 606 PRO BBB CA 1
ATOM 9097 C C . PRO B 1 608 ? 14.048 -80.091 1.927 1.000 49.579 606 PRO BBB C 1
ATOM 9098 O O . PRO B 1 608 ? 13.402 -79.327 2.644 1.000 47.585 606 PRO BBB O 1
ATOM 9102 N N . GLN B 1 609 ? 14.909 -81.002 2.385 1.000 52.442 607 GLN BBB N 1
ATOM 9103 C CA . GLN B 1 609 ? 15.139 -81.307 3.822 1.000 55.409 607 GLN BBB CA 1
ATOM 9104 C C . GLN B 1 609 ? 15.857 -80.120 4.473 1.000 51.737 607 GLN BBB C 1
ATOM 9105 O O . GLN B 1 609 ? 15.644 -79.893 5.680 1.000 46.551 607 GLN BBB O 1
ATOM 9111 N N . GLU B 1 610 ? 16.647 -79.376 3.693 1.000 51.004 608 GLU BBB N 1
ATOM 9112 C CA . GLU B 1 610 ? 17.389 -78.173 4.162 1.000 53.167 608 GLU BBB CA 1
ATOM 9113 C C . GLU B 1 610 ? 16.395 -77.067 4.549 1.000 51.306 608 GLU BBB C 1
ATOM 9114 O O . GLU B 1 610 ? 16.725 -76.290 5.464 1.000 51.875 608 GLU BBB O 1
ATOM 9120 N N . GLU B 1 611 ? 15.233 -77.005 3.887 1.000 48.868 609 GLU BBB N 1
ATOM 9121 C CA . GLU B 1 611 ? 14.183 -75.974 4.121 1.000 47.791 609 GLU BBB CA 1
ATOM 9122 C C . GLU B 1 611 ? 13.337 -76.392 5.330 1.000 44.678 609 GLU BBB C 1
ATOM 9123 O O . GLU B 1 611 ? 13.092 -75.529 6.201 1.000 43.508 609 GLU BBB O 1
ATOM 9129 N N . SER B 1 612 ? 12.923 -77.662 5.386 1.000 43.950 610 SER BBB N 1
ATOM 9130 C CA . SER B 1 612 ? 12.203 -78.279 6.535 1.000 45.670 610 SER BBB CA 1
ATOM 9131 C C . SER B 1 612 ? 12.955 -77.999 7.843 1.000 45.532 610 SER BBB C 1
ATOM 9132 O O . SER B 1 612 ? 12.288 -77.759 8.872 1.000 43.981 610 SER BBB O 1
ATOM 9135 N N . ALA B 1 613 ? 14.292 -78.050 7.801 1.000 45.308 611 ALA BBB N 1
ATOM 9136 C CA . ALA B 1 613 ? 15.194 -77.922 8.970 1.000 45.943 611 ALA BBB CA 1
ATOM 9137 C C . ALA B 1 613 ? 15.081 -76.510 9.558 1.000 47.566 611 ALA BBB C 1
ATOM 9138 O O . ALA B 1 613 ? 15.119 -76.391 10.799 1.000 48.565 611 ALA BBB O 1
ATOM 9140 N N . ILE B 1 614 ? 14.917 -75.493 8.700 1.000 45.225 612 ILE BBB N 1
ATOM 9141 C CA . ILE B 1 614 ? 14.881 -74.051 9.095 1.000 40.799 612 ILE BBB CA 1
ATOM 9142 C C . ILE B 1 614 ? 13.429 -73.584 9.283 1.000 38.288 612 ILE BBB C 1
ATOM 9143 O O . ILE B 1 614 ? 13.242 -72.382 9.540 1.000 36.057 612 ILE BBB O 1
ATOM 9148 N N . SER B 1 615 ? 12.446 -74.491 9.208 1.000 37.586 613 SER BBB N 1
ATOM 9149 C CA . SER B 1 615 ? 10.990 -74.174 9.230 1.000 36.773 613 SER BBB CA 1
ATOM 9150 C C . SER B 1 615 ? 10.354 -74.537 10.577 1.000 38.509 613 SER BBB C 1
ATOM 9151 O O . SER B 1 615 ? 9.122 -74.718 10.635 1.000 40.679 613 SER BBB O 1
ATOM 9154 N N . THR B 1 616 ? 11.150 -74.582 11.638 1.000 41.005 614 THR BBB N 1
ATOM 9155 C CA . THR B 1 616 ? 10.647 -74.735 13.024 1.000 43.587 614 THR BBB CA 1
ATOM 9156 C C . THR B 1 616 ? 9.799 -73.496 13.370 1.000 44.382 614 THR BBB C 1
ATOM 9157 O O . THR B 1 616 ? 10.269 -72.346 13.171 1.000 39.466 614 THR BBB O 1
ATOM 9161 N N . LEU B 1 617 ? 8.562 -73.724 13.815 1.000 44.945 615 LEU BBB N 1
ATOM 9162 C CA . LEU B 1 617 ? 7.614 -72.652 14.202 1.000 48.363 615 LEU BBB CA 1
ATOM 9163 C C . LEU B 1 617 ? 7.891 -72.214 15.636 1.000 50.716 615 LEU BBB C 1
ATOM 9164 O O . LEU B 1 617 ? 8.494 -72.950 16.415 1.000 52.413 615 LEU BBB O 1
ATOM 9169 N N . PRO B 1 618 ? 7.467 -70.991 16.022 1.000 51.648 616 PRO BBB N 1
ATOM 9170 C CA . PRO B 1 618 ? 7.591 -70.532 17.400 1.000 51.021 616 PRO BBB CA 1
ATOM 9171 C C . PRO B 1 618 ? 6.470 -71.147 18.245 1.000 49.904 616 PRO BBB C 1
ATOM 9172 O O . PRO B 1 618 ? 5.490 -71.609 17.668 1.000 43.882 616 PRO BBB O 1
ATOM 9176 N N . ASP B 1 619 ? 6.647 -71.137 19.569 1.000 53.658 617 ASP BBB N 1
ATOM 9177 C CA . ASP B 1 619 ? 5.628 -71.568 20.563 1.000 57.317 617 ASP BBB CA 1
ATOM 9178 C C . ASP B 1 619 ? 4.630 -70.416 20.731 1.000 55.725 617 ASP BBB C 1
ATOM 9179 O O . ASP B 1 619 ? 5.067 -69.315 21.104 1.000 55.659 617 ASP BBB O 1
ATOM 9184 N N . TYR B 1 620 ? 3.348 -70.660 20.446 1.000 54.910 618 TYR BBB N 1
ATOM 9185 C CA . TYR B 1 620 ? 2.271 -69.632 20.438 1.000 55.569 618 TYR BBB CA 1
ATOM 9186 C C . TYR B 1 620 ? 1.552 -69.617 21.798 1.000 55.057 618 TYR BBB C 1
ATOM 9187 O O . TYR B 1 620 ? 1.344 -70.704 22.378 1.000 54.940 618 TYR BBB O 1
ATOM 9196 N N . THR B 1 621 ? 1.183 -68.417 22.272 1.000 53.391 619 THR BBB N 1
ATOM 9197 C CA . THR B 1 621 ? 0.441 -68.149 23.539 1.000 54.671 619 THR BBB CA 1
ATOM 9198 C C . THR B 1 621 ? -1.039 -68.525 23.384 1.000 55.690 619 THR BBB C 1
ATOM 9199 O O . THR B 1 621 ? -1.732 -67.853 22.590 1.000 54.835 619 THR BBB O 1
ATOM 9203 N N . THR B 1 622 ? -1.515 -69.524 24.141 1.000 57.651 620 THR BBB N 1
ATOM 9204 C CA . THR B 1 622 ? -2.916 -70.033 24.093 1.000 60.998 620 THR BBB CA 1
ATOM 9205 C C . THR B 1 622 ? -3.729 -69.433 25.252 1.000 63.153 620 THR BBB C 1
ATOM 9206 O O . THR B 1 622 ? -3.130 -68.804 26.144 1.000 57.071 620 THR BBB O 1
ATOM 9210 N N . GLN B 1 623 ? -5.056 -69.603 25.213 1.000 72.460 621 GLN BBB N 1
ATOM 9211 C CA . GLN B 1 623 ? -6.010 -69.089 26.237 1.000 76.575 621 GLN BBB CA 1
ATOM 9212 C C . GLN B 1 623 ? -5.807 -69.872 27.535 1.000 75.445 621 GLN BBB C 1
ATOM 9213 O O . GLN B 1 623 ? -5.522 -71.069 27.495 1.000 73.149 621 GLN BBB O 1
ATOM 9219 N N . PRO B 1 624 ? -5.923 -69.230 28.724 1.000 75.419 622 PRO BBB N 1
ATOM 9220 C CA . PRO B 1 624 ? -5.881 -69.957 29.995 1.000 74.093 622 PRO BBB CA 1
ATOM 9221 C C . PRO B 1 624 ? -7.143 -70.803 30.223 1.000 72.021 622 PRO BBB C 1
ATOM 9222 O O . PRO B 1 624 ? -7.058 -71.892 30.783 1.000 70.205 622 PRO BBB O 1
#

Nearest PDB structures (foldseek):
  6z5h-assembly1_AAA  TM=1.002E+00  e=0.000E+00  Aeromonas hydrophila
  6z5h-assembly2_BBB  TM=9.971E-01  e=0.000E+00  Aeromonas hydrophila
  1ikp-assembly1_A  TM=9.413E-01  e=8.836E-87  Pseudomonas aeruginosa
  1ikq-assembly1_A  TM=9.350E-01  e=5.945E-87  Pseudomonas aeruginosa
  3b82-assembly3_F  TM=9.856E-01  e=9.003E-31  Pseudomonas aeruginosa

Sequence (1207 aa):
ESFNLWQECATRCTLDLAQGVRASQLDVASLLGEQAGSGVLHYSMVLEEGGDSLKLALGNALTLRTDGTTITLTSATAGKGPRRTYSYTRQGRGNWSLHWLVPVGDDAPASIKVFFHELDAGSEVSHISPIYSIEVSDDLLRTMASNSTLFVRHVENNEINRSLTLSAAGVGFVAAPTQHSRQKRWSEWHTGKVLCLLDPLDAVYNYLSQRRTCNTWEGKVYRVLAGTPASHDTHIVPTAISHRLHFAKGDGLAALTTHQVCAIPLESLARSRQPRGWEELSQCGYPVHNLVTLYLLTRLPWSQLDTVITQALANTTPEDGSTPRRGQLAQAIRENPAQARLALSMAAAQSDAFSHQQAGNSQEQAASADVVNLTCPAADLNCLAPADSADALQERDYPNGASFLGDGDEVSFSTAGTRNWSVTRLEQAHRQLLARGYLFVGYHGTFLEAAHSIVFEGVHERDQSSIAPWQGFYVAGDPALAYGYAQDQEADARGRIRNGVLLRVYVPRAALPRLFATQQTLAAPGAVDEIGRLIGHPLPLQLEAITGPEEEGGRLATILGWRLAEQAVVIPSTIPTDPRNVGGDLDPASVPQEESAISTLPDYTTQPESFNLWQECATRCTLDLAQGVRASQLDVASLLGGSGVLHYSMVLEEGGDSLKLALGNALTLRTDGTTITLTSATAGKGPRTYSYTRQGRGNWSLHWLVPVGDDAPASIKVFFHELDAGSEVSHISPIYSIEVSDDLLRTMASNSTLFVRHVENNEINRSLTLSAAGVGFVAAPTQHSRQKRWSEWHTGKVLCLLDPLDAVYNYLSQRRTCNTWEGKVYRVLAGTPASHDTHIVPTAISHRLHFAKGDGLAALTTHQVCAIPLESLARSRQPRGWEELSQCGYPVHNLVTLYLLTRLPWSQLDTVITQALANTTPEDGSTPRGQLAQAIRENPAQARLALSMAAAQSDAFSHQQAGNSQEQAASADVVNLTCPAADLNCLAPADSADALQERDYPNGASFLGDGDEVSFSTAGTRNWSVTRLEQAHRQLLARGYLFVGYHGTFLEAAHSIVFEGVHERDQSSIAPWQGFYVAGDPALAYGYAQDQEADARGRIRNGVLLRVYVPRAALPRLFATQQTLAAPGAVDEIGRLIGHPLPLQLEAITGPEEEGGRLATILGWRLAEQAVVIPSTIPTDPRNVGGDLDPASVPQEESAISTLPDYTTQP

Solvent-accessible surface area: 50583 Å² total; per-residue (Å²): 128,87,9,73,2,30,148,89,0,16,111,137,14,95,7,70,5,62,138,17,44,43,23,3,132,1,44,0,45,82,70,20,39,187,164,32,41,28,0,0,0,0,4,3,3,8,0,32,123,5,2,63,3,0,86,1,19,1,4,113,57,0,39,0,81,0,75,16,64,29,1,29,1,55,0,28,17,41,31,223,34,97,85,81,13,55,6,80,9,83,7,112,44,56,2,2,0,3,3,0,0,0,23,24,112,52,2,2,2,2,0,0,0,2,0,5,2,8,69,104,62,62,49,3,34,32,30,3,13,4,7,1,0,2,0,24,78,66,3,4,152,32,1,15,36,70,4,46,1,91,0,102,12,39,111,67,67,32,84,75,95,30,1,15,1,6,18,0,1,0,0,3,1,40,13,36,137,123,110,71,41,67,118,41,2,15,38,1,4,26,1,55,0,2,0,4,0,94,10,3,35,52,2,8,55,98,1,0,84,48,100,18,163,44,25,177,70,60,105,46,103,73,25,21,22,85,22,26,82,26,78,0,118,26,94,53,59,21,0,5,0,14,0,9,12,22,173,28,26,0,0,3,0,0,3,0,20,6,2,7,29,12,25,5,6,8,19,18,66,34,60,104,122,71,62,84,154,115,24,48,156,38,1,99,34,0,27,37,2,0,45,16,0,34,112,17,214,21,60,16,98,81,5,88,74,20,3,86,92,2,52,57,82,119,66,138,65,86,33,87,48,62,130,2,75,0,10,67,11,0,55,126,37,3,12,7,0,46,2,0,0,10,8,0,4,9,24,8,83,50,2,47,146,53,78,102,67,10,55,53,124,92,0,20,63,11,13,0,3,1,0,8,1,6,12,107,64,39,99,22,132,23,50,99,63,2,23,67,0,0,23,6,68,44,34,30,30,0,37,72,0,10,38,138,59,106,143,5,30,26,20,49,93,22,43,127,75,19,62,39,96,28,2,49,96,0,14,149,66,0,76,91,122,27,12,18,6,1,0,3,26,8,8,23,20,39,0,0,69,1,17,0,46,26,11,3,24,69,63,46,46,77,100,71,58,35,18,36,1,10,82,6,4,17,62,22,32,16,4,17,49,125,3,50,9,137,36,44,27,71,206,55,115,85,31,6,3,9,2,0,0,0,0,0,24,53,59,2,21,10,86,0,10,15,16,153,64,35,14,83,26,138,41,0,52,98,35,0,9,161,27,6,66,50,107,16,59,10,63,36,7,0,0,6,0,6,67,114,170,86,29,126,90,9,3,1,0,0,19,151,1,0,16,10,3,1,1,0,0,4,22,5,71,15,46,77,215,84,56,60,34,139,17,83,114,93,37,31,31,130,68,1,66,68,35,19,116,69,25,116,40,31,86,95,150,150,88,19,69,2,30,142,91,0,17,114,133,15,95,5,72,5,62,160,31,50,46,12,3,118,2,44,5,39,85,63,152,102,83,24,0,1,5,0,3,4,2,10,0,20,121,18,2,49,7,0,77,1,16,10,21,147,22,1,39,4,85,0,60,3,68,31,0,31,3,49,0,36,17,36,29,212,38,99,78,83,14,55,7,80,23,90,6,75,32,52,1,2,2,7,4,0,0,0,37,21,114,50,2,2,3,2,0,0,5,2,1,5,1,6,66,111,62,64,50,1,27,49,23,3,12,4,6,2,0,2,0,25,89,93,5,5,152,37,1,22,34,70,4,40,1,72,0,120,21,37,111,40,82,54,113,85,70,14,0,13,1,7,17,0,1,0,0,24,2,52,13,46,132,123,128,73,41,58,129,38,3,17,49,1,4,26,1,69,0,3,0,7,0,74,12,3,39,53,2,4,59,94,0,0,80,39,87,8,142,56,21,173,71,42,108,39,116,71,23,26,23,87,22,30,80,24,89,4,121,36,92,58,56,12,0,5,0,13,0,9,13,19,168,30,23,0,0,3,0,1,2,0,18,7,3,9,30,13,25,6,4,9,19,15,68,30,63,104,132,74,56,86,130,110,27,50,154,35,0,102,34,0,27,34,2,0,46,14,0,36,105,30,215,33,61,17,100,82,7,85,76,4,0,78,70,1,43,57,84,118,54,140,62,82,35,91,50,55,78,2,73,0,2,89,10,0,43,154,43,11,19,11,0,36,2,0,0,10,7,0,4,8,23,7,84,42,2,47,146,53,82,103,62,10,49,54,144,97,0,20,66,12,8,0,3,2,0,6,0,8,52,58,76,21,64,14,126,38,48,100,59,3,25,66,0,0,25,4,65,43,35,26,28,0,38,81,6,11,35,144,60,106,144,4,37,23,18,52,96,24,45,123,73,19,62,45,91,26,1,52,96,1,17,151,64,0,75,88,133,25,16,16,6,1,0,2,24,10,8,14,22,42,0,0,68,2,15,0,44,28,11,3,24,60,55,57,46,80,111,70,59,39,38,39,1,9,82,5,4,15,63,22,31,14,4,17,43,137,2,41,19,123,43,36,42,62,181,52,126,86,67,7,3,8,3,0,0,0,0,0,22,52,45,0,25,7,79,1,10,15,15,147,101,27,19,85,23,145,39,4,55,101,18,2,10,166,27,5,65,46,109,16,59,9,81,20,6,1,0,5,0,6,67,109,162,87,34,115,88,15,4,2,0,0,22,101,0,0,18,6,3,0,2,0,0,5,24,4,71,16,56,76,225,83,55,61,32,140,14,83,114,93,41,27,33,156,78,1,65,77,28,20,108,76,28,117,31,40,86,78,154

B-factor: mean 40.69, std 15.63, range [16.03, 123.13]